Protein 1WZO (pdb70)

CATH classification: 2.30.30.370 (+1 more: 3.90.850.10)

InterPro domains:
  IPR011234 Fumarylacetoacetase-like, C-terminal [PF01557] (45-242)
  IPR012684 4-hydroxyphenylacetate degradation bifunctional isomerase/decarboxylase, C-terminal subunit [TIGR02303] (2-245)
  IPR036663 Fumarylacetoacetase-like, C-terminal domain superfamily [G3DSA:3.90.850.10] (41-246)
  IPR036663 Fumarylacetoacetase-like, C-terminal domain superfamily [SSF56529] (37-244)

B-factor: mean 28.93, std 10.47, range [9.38, 70.21]

Sequence (948 aa):
MKLARFLAKGRVHQGVYREGLLLDEAGEAHRPEDVTWLLPFTPGKILGVALNYAGLSRPEEPALFWKPNTSLLPHKGVVLYPKGARFVHYEVELAVVVGRPMKRVRAKDALDYVLGYTIANDLVARDYVRPPIRAKGRDTFLPLGPFLVVEEVEDPQDLWLRAYVNGELRQEGHTSRMLYSVAELLEFISEFMTLEPYDVLLTGTPKGISQVRPGDVMRLEIEGLGALENPIEEEPMKLARFLAKGRVHQGVYREGLLLDEAGEAHRPEDVTWLLPFTPGKILGVALNYASRPEEPALFWKPNTSLLPHKGVVLYPKGARFVHYEVELAVVVGRPMKRVRAKDALDYVLGYTIANDLVARDYVTNTFRPPIRAKGRDTFLPLGPFLVVEEVEDPQDLWLRAYVNGELRQEGHTSRMLYSVAELLEFISEFMTLEPYDVLLTGTPKGISQVRPGDVMRLEIEGLGALENPIEEEPMKLARFLAKGRVHQGVYREGLLLDEAGEAHRPEDVTWLLPFTPGKILGVALNYARPEEPALFWKPNTSLLPHKGVVLYPKGARFVHYEVELAVVVGRPMKRVRAKDALDYVLGYTIANDLVARDYVTNTFRPPIRAKGRDTFLPLGPFLVVEEVEDPQDLWLRAYVNGELRQEGHTSRMLYSVAELLEFISEFMTLEPYDVLLTGTPKGISQVRPGDVMRLEIEGLGALENPIEEEMKLARFLAKGRVHQGVYREGLLLDEAGEAHRPEDVTWLLPFTPGKILGVALNYASRPEEPALFWKPNTSLLPHKGVVLYPKGARFVHYEVELAVVVGRPMKRVRAKDALDYVLGYTIANDLVARDYVTNTFRPPIRAKGRDTFLPLGPFLVVEEVEDPQDLWLRAYVNGELRQEGHTSRMLYSVAELLEFISEFMTLEPYDVLLTGTPKGISQVRPGDVMRLEIEGLGALENPIEEEP

Organism: Thermus thermophilus (strain ATCC 27634 / DSM 579 / HB8) (NCBI:txid300852)

Radius of gyration: 27.95 Å; Cα contacts (8 Å, |Δi|>4): 2694; chains: 4; bounding box: 66×80×64 Å

Structure (mmCIF, N/CA/C/O backbone):
data_1WZO
#
_entry.id   1WZO
#
_cell.length_a   126.353
_cell.length_b   149.415
_cell.length_c   65.617
_cell.angle_alpha   90.00
_cell.angle_beta   90.00
_cell.angle_gamma   90.00
#
_symmetry.space_group_name_H-M   'P 21 21 2'
#
loop_
_entity.id
_entity.type
_entity.pdbx_description
1 polymer HpcE
2 non-polymer 'SODIUM ION'
3 non-polymer GLYCEROL
4 non-polymer 'SULFATE ION'
5 water water
#
loop_
_atom_site.group_PDB
_atom_site.id
_atom_site.type_symbol
_atom_site.label_atom_id
_atom_site.label_alt_id
_atom_site.label_comp_id
_atom_site.label_asym_id
_atom_site.label_entity_id
_atom_site.label_seq_id
_atom_site.pdbx_PDB_ins_code
_atom_site.Cartn_x
_atom_site.Cartn_y
_atom_site.Cartn_z
_atom_site.occupancy
_atom_site.B_iso_or_equiv
_atom_site.auth_seq_id
_atom_site.auth_comp_id
_atom_site.auth_asym_id
_atom_site.auth_atom_id
_atom_site.pdbx_PDB_model_num
ATOM 1 N N . MET A 1 1 ? 29.475 38.385 24.238 1.00 34.29 1 MET A N 1
ATOM 2 C CA . MET A 1 1 ? 28.176 39.105 24.124 1.00 33.75 1 MET A CA 1
ATOM 3 C C . MET A 1 1 ? 27.246 38.436 23.121 1.00 31.99 1 MET A C 1
ATOM 4 O O . MET A 1 1 ? 27.697 37.773 22.187 1.00 30.73 1 MET A O 1
ATOM 9 N N . LYS A 1 2 ? 25.947 38.618 23.331 1.00 28.92 2 LYS A N 1
ATOM 10 C CA . LYS A 1 2 ? 24.924 38.046 22.465 1.00 28.50 2 LYS A CA 1
ATOM 11 C C . LYS A 1 2 ? 24.437 39.073 21.457 1.00 25.91 2 LYS A C 1
ATOM 12 O O . LYS A 1 2 ? 23.561 39.888 21.751 1.00 26.30 2 LYS A O 1
ATOM 18 N N . LEU A 1 3 ? 25.018 39.031 20.264 1.00 24.32 3 LEU A N 1
ATOM 19 C CA . LEU A 1 3 ? 24.648 39.957 19.203 1.00 22.47 3 LEU A CA 1
ATOM 20 C C . LEU A 1 3 ? 23.323 39.529 18.579 1.00 23.07 3 LEU A C 1
ATOM 21 O O . LEU A 1 3 ? 23.030 38.336 18.465 1.00 20.48 3 LEU A O 1
ATOM 26 N N . ALA A 1 4 ? 22.529 40.510 18.174 1.00 22.20 4 ALA A N 1
ATOM 27 C CA . ALA A 1 4 ? 21.234 40.242 17.575 1.00 22.69 4 ALA A CA 1
ATOM 28 C C . ALA A 1 4 ? 20.880 41.339 16.595 1.00 23.24 4 ALA A C 1
ATOM 29 O O . ALA A 1 4 ? 21.425 42.440 16.663 1.00 24.06 4 ALA A O 1
ATOM 31 N N . ARG A 1 5 ? 19.981 41.018 15.669 1.00 22.76 5 ARG A N 1
ATOM 32 C CA . ARG A 1 5 ? 19.496 41.966 14.674 1.00 21.62 5 ARG A CA 1
ATOM 33 C C . ARG A 1 5 ? 17.976 41.941 14.770 1.00 23.28 5 ARG A C 1
ATOM 34 O O . ARG A 1 5 ? 17.374 40.883 14.924 1.00 23.48 5 ARG A O 1
ATOM 42 N N . PHE A 1 6 ? 17.356 43.109 14.703 1.00 24.89 6 PHE A N 1
ATOM 43 C CA . PHE A 1 6 ? 15.907 43.186 14.797 1.00 24.68 6 PHE A CA 1
ATOM 44 C C . PHE A 1 6 ? 15.395 44.400 14.049 1.00 26.26 6 PHE A C 1
ATOM 45 O O . PHE A 1 6 ? 16.135 45.358 13.808 1.00 27.38 6 PHE A O 1
ATOM 53 N N . LEU A 1 7 ? 14.126 44.340 13.663 1.00 26.25 7 LEU A N 1
ATOM 54 C CA . LEU A 1 7 ? 13.489 45.418 12.937 1.00 26.14 7 LEU A CA 1
ATOM 55 C C . LEU A 1 7 ? 12.560 46.167 13.890 1.00 28.71 7 LEU A C 1
ATOM 56 O O . LEU A 1 7 ? 11.751 45.558 14.591 1.00 27.11 7 LEU A O 1
ATOM 61 N N . ALA A 1 8 ? 12.692 47.489 13.920 1.00 29.40 8 ALA A N 1
ATOM 62 C CA . ALA A 1 8 ? 11.864 48.320 14.787 1.00 29.53 8 ALA A CA 1
ATOM 63 C C . ALA A 1 8 ? 11.511 49.635 14.099 1.00 30.60 8 ALA A C 1
ATOM 64 O O . ALA A 1 8 ? 12.387 50.350 13.606 1.00 29.86 8 ALA A O 1
ATOM 66 N N . LYS A 1 9 ? 10.218 49.938 14.060 1.00 30.53 9 LYS A N 1
ATOM 67 C CA . LYS A 1 9 ? 9.720 51.162 13.446 1.00 30.94 9 LYS A CA 1
ATOM 68 C C . LYS A 1 9 ? 10.320 51.429 12.071 1.00 28.98 9 LYS A C 1
ATOM 69 O O . LYS A 1 9 ? 10.552 52.578 11.699 1.00 28.76 9 LYS A O 1
ATOM 75 N N . GLY A 1 10 ? 10.575 50.361 11.321 1.00 27.60 10 GLY A N 1
ATOM 76 C CA . GLY A 1 10 ? 11.128 50.508 9.985 1.00 23.85 10 GLY A CA 1
ATOM 77 C C . GLY A 1 10 ? 12.644 50.483 9.895 1.00 24.00 10 GLY A C 1
ATOM 78 O O . GLY A 1 10 ? 13.202 50.542 8.799 1.00 21.05 10 GLY A O 1
ATOM 79 N N . ARG A 1 11 ? 13.320 50.390 11.036 1.00 24.74 11 ARG A N 1
ATOM 80 C CA . ARG A 1 11 ? 14.780 50.376 11.037 1.00 26.05 11 ARG A CA 1
ATOM 81 C C . ARG A 1 11 ? 15.366 49.029 11.418 1.00 25.21 11 ARG A C 1
ATOM 82 O O . ARG A 1 11 ? 14.891 48.376 12.347 1.00 26.16 11 ARG A O 1
ATOM 90 N N . VAL A 1 12 ? 16.407 48.620 10.700 1.00 25.99 12 VAL A N 1
ATOM 91 C CA . VAL A 1 12 ? 17.094 47.369 11.003 1.00 26.10 12 VAL A CA 1
ATOM 92 C C . VAL A 1 12 ? 18.200 47.729 11.993 1.00 25.85 12 VAL A C 1
ATOM 93 O O . VAL A 1 12 ? 19.051 48.562 11.698 1.00 27.00 12 VAL A O 1
ATOM 97 N N . HIS A 1 13 ? 18.176 47.115 13.170 1.00 27.26 13 HIS A N 1
ATOM 98 C CA . HIS A 1 13 ? 19.188 47.384 14.182 1.00 27.37 13 HIS A CA 1
ATOM 99 C C . HIS A 1 13 ? 20.150 46.219 14.404 1.00 28.27 13 HIS A C 1
ATOM 100 O O . HIS A 1 13 ? 19.747 45.053 14.430 1.00 25.59 13 HIS A O 1
ATOM 107 N N . GLN A 1 14 ? 21.427 46.553 14.550 1.00 27.79 14 GLN A N 1
ATOM 108 C CA . GLN A 1 14 ? 22.462 45.570 14.823 1.00 30.48 14 GLN A CA 1
ATOM 109 C C . GLN A 1 14 ? 22.806 45.867 16.279 1.00 31.26 14 GLN A C 1
ATOM 110 O O . GLN A 1 14 ? 23.567 46.794 16.557 1.00 32.59 14 GLN A O 1
ATOM 116 N N . GLY A 1 15 ? 22.237 45.104 17.208 1.00 31.22 15 GLY A N 1
ATOM 117 C CA . GLY A 1 15 ? 22.503 45.358 18.614 1.00 30.96 15 GLY A CA 1
ATOM 118 C C . GLY A 1 15 ? 22.952 44.176 19.451 1.00 31.31 15 GLY A C 1
ATOM 119 O O . GLY A 1 15 ? 23.484 43.188 18.938 1.00 29.49 15 GLY A O 1
ATOM 120 N N . VAL A 1 16 ? 22.733 44.289 20.758 1.00 31.24 16 VAL A N 1
ATOM 121 C CA . VAL A 1 16 ? 23.118 43.250 21.704 1.00 31.80 16 VAL A CA 1
ATOM 122 C C . VAL A 1 16 ? 21.974 42.970 22.673 1.00 32.70 16 VAL A C 1
ATOM 123 O O . VAL A 1 16 ? 21.102 43.813 22.876 1.00 32.63 16 VAL A O 1
ATOM 127 N N . TYR A 1 17 ? 21.994 41.786 23.276 1.00 33.41 17 TYR A N 1
ATOM 128 C CA . TYR A 1 17 ? 20.960 41.373 24.213 1.00 35.04 17 TYR A CA 1
ATOM 129 C C . TYR A 1 17 ? 21.504 41.313 25.638 1.00 37.83 17 TYR A C 1
ATOM 130 O O . TYR A 1 17 ? 22.370 40.491 25.945 1.00 37.03 17 TYR A O 1
ATOM 139 N N . ARG A 1 18 ? 20.988 42.185 26.502 1.00 40.99 18 ARG A N 1
ATOM 140 C CA . ARG A 1 18 ? 21.405 42.236 27.902 1.00 44.82 18 ARG A CA 1
ATOM 141 C C . ARG A 1 18 ? 20.181 42.330 28.814 1.00 45.79 18 ARG A C 1
ATOM 142 O O . ARG A 1 18 ? 19.284 43.145 28.583 1.00 44.68 18 ARG A O 1
ATOM 150 N N . GLU A 1 19 ? 20.149 41.493 29.847 1.00 47.14 19 GLU A N 1
ATOM 151 C CA . GLU A 1 19 ? 19.044 41.487 30.801 1.00 48.54 19 GLU A CA 1
ATOM 152 C C . GLU A 1 19 ? 17.671 41.556 30.135 1.00 47.75 19 GLU A C 1
ATOM 153 O O . GLU A 1 19 ? 16.894 42.476 30.391 1.00 48.98 19 GLU A O 1
ATOM 159 N N . GLY A 1 20 ? 17.380 40.584 29.276 1.00 46.97 20 GLY A N 1
ATOM 160 C CA . GLY A 1 20 ? 16.093 40.543 28.600 1.00 43.67 20 GLY A CA 1
ATOM 161 C C . GLY A 1 20 ? 15.768 41.738 27.722 1.00 42.91 20 GLY A C 1
ATOM 162 O O . GLY A 1 20 ? 14.653 41.848 27.205 1.00 42.32 20 GLY A O 1
ATOM 163 N N . LEU A 1 21 ? 16.730 42.635 27.544 1.00 42.04 21 LEU A N 1
ATOM 164 C CA . LEU A 1 21 ? 16.513 43.814 26.716 1.00 40.84 21 LEU A CA 1
ATOM 165 C C . LEU A 1 21 ? 17.426 43.864 25.496 1.00 39.40 21 LEU A C 1
ATOM 166 O O . LEU A 1 21 ? 18.578 43.428 25.546 1.00 39.60 21 LEU A O 1
ATOM 171 N N . LEU A 1 22 ? 16.893 44.394 24.400 1.00 37.36 22 LEU A N 1
ATOM 172 C CA . LEU A 1 22 ? 17.647 44.539 23.160 1.00 36.67 22 LEU A CA 1
ATOM 173 C C . LEU A 1 22 ? 18.136 45.975 23.052 1.00 36.14 22 LEU A C 1
ATOM 174 O O . LEU A 1 22 ? 17.335 46.904 22.989 1.00 37.17 22 LEU A O 1
ATOM 179 N N . LEU A 1 23 ? 19.451 46.151 23.036 1.00 35.81 23 LEU A N 1
ATOM 180 C CA . LEU A 1 23 ? 20.043 47.480 22.925 1.00 36.06 23 LEU A CA 1
ATOM 181 C C . LEU A 1 23 ? 20.516 47.712 21.497 1.00 34.88 23 LEU A C 1
ATOM 182 O O . LEU A 1 23 ? 21.282 46.910 20.961 1.00 35.56 23 LEU A O 1
ATOM 187 N N . ASP A 1 24 ? 20.066 48.798 20.875 1.00 33.08 24 ASP A N 1
ATOM 188 C CA . ASP A 1 24 ? 20.500 49.089 19.514 1.00 31.08 24 ASP A CA 1
ATOM 189 C C . ASP A 1 24 ? 21.917 49.660 19.524 1.00 30.97 24 ASP A C 1
ATOM 190 O O . ASP A 1 24 ? 22.590 49.650 20.557 1.00 29.43 24 ASP A O 1
ATOM 195 N N . GLU A 1 25 ? 22.362 50.155 18.374 1.00 29.43 25 GLU A N 1
ATOM 196 C CA . GLU A 1 25 ? 23.702 50.711 18.237 1.00 30.94 25 GLU A CA 1
ATOM 197 C C . GLU A 1 25 ? 23.983 51.876 19.180 1.00 32.58 25 GLU A C 1
ATOM 198 O O . GLU A 1 25 ? 25.092 52.002 19.706 1.00 33.49 25 GLU A O 1
ATOM 204 N N . ALA A 1 26 ? 22.981 52.726 19.390 1.00 33.74 26 ALA A N 1
ATOM 205 C CA . ALA A 1 26 ? 23.134 53.884 20.266 1.00 34.57 26 ALA A CA 1
ATOM 206 C C . ALA A 1 26 ? 22.984 53.508 21.734 1.00 36.21 26 ALA A C 1
ATOM 207 O O . ALA A 1 26 ? 23.120 54.358 22.617 1.00 36.81 26 ALA A O 1
ATOM 209 N N . GLY A 1 27 ? 22.703 52.236 21.992 1.00 36.15 27 GLY A N 1
ATOM 210 C CA . GLY A 1 27 ? 22.543 51.783 23.362 1.00 37.13 27 GLY A CA 1
ATOM 211 C C . GLY A 1 27 ? 21.132 51.935 23.904 1.00 37.51 27 GLY A C 1
ATOM 212 O O . GLY A 1 27 ? 20.890 51.680 25.083 1.00 38.40 27 GLY A O 1
ATOM 213 N N . GLU A 1 28 ? 20.200 52.356 23.054 1.00 37.38 28 GLU A N 1
ATOM 214 C CA . GLU A 1 28 ? 18.811 52.521 23.477 1.00 38.40 28 GLU A CA 1
ATOM 215 C C . GLU A 1 28 ? 18.156 51.153 23.640 1.00 37.66 28 GLU A C 1
ATOM 216 O O . GLU A 1 28 ? 18.391 50.247 22.839 1.00 37.10 28 GLU A O 1
ATOM 222 N N . ALA A 1 29 ? 17.332 51.011 24.673 1.00 36.47 29 ALA A N 1
ATOM 223 C CA . ALA A 1 29 ? 16.661 49.747 24.951 1.00 35.02 29 ALA A CA 1
ATOM 224 C C . ALA A 1 29 ? 15.417 49.520 24.107 1.00 34.74 29 ALA A C 1
ATOM 225 O O . ALA A 1 29 ? 14.723 50.460 23.716 1.00 33.60 29 ALA A O 1
ATOM 227 N N . HIS A 1 30 ? 15.151 48.248 23.829 1.00 34.49 30 HIS A N 1
ATOM 228 C CA . HIS A 1 30 ? 14.001 47.830 23.038 1.00 33.94 30 HIS A CA 1
ATOM 229 C C . HIS A 1 30 ? 13.427 46.592 23.705 1.00 34.66 30 HIS A C 1
ATOM 230 O O . HIS A 1 30 ? 14.177 45.731 24.169 1.00 35.27 30 HIS A O 1
ATOM 237 N N . ARG A 1 31 ? 12.103 46.503 23.771 1.00 36.04 31 ARG A N 1
ATOM 238 C CA . ARG A 1 31 ? 11.477 45.327 24.360 1.00 37.19 31 ARG A CA 1
ATOM 239 C C . ARG A 1 31 ? 11.301 44.337 23.224 1.00 36.66 31 ARG A C 1
ATOM 240 O O . ARG A 1 31 ? 10.816 44.698 22.154 1.00 36.60 31 ARG A O 1
ATOM 248 N N . PRO A 1 32 ? 11.710 43.078 23.431 1.00 37.04 32 PRO A N 1
ATOM 249 C CA . PRO A 1 32 ? 11.568 42.070 22.377 1.00 38.59 32 PRO A CA 1
ATOM 250 C C . PRO A 1 32 ? 10.169 42.060 21.760 1.00 39.64 32 PRO A C 1
ATOM 251 O O . PRO A 1 32 ? 10.013 41.926 20.546 1.00 39.20 32 PRO A O 1
ATOM 255 N N . GLU A 1 33 ? 9.157 42.222 22.606 1.00 40.74 33 GLU A N 1
ATOM 256 C CA . GLU A 1 33 ? 7.764 42.221 22.169 1.00 41.28 33 GLU A CA 1
ATOM 257 C C . GLU A 1 33 ? 7.426 43.370 21.225 1.00 40.17 33 GLU A C 1
ATOM 258 O O . GLU A 1 33 ? 6.436 43.311 20.493 1.00 38.67 33 GLU A O 1
ATOM 264 N N . ASP A 1 34 ? 8.250 44.412 21.241 1.00 38.79 34 ASP A N 1
ATOM 265 C CA . ASP A 1 34 ? 8.025 45.584 20.400 1.00 37.97 34 ASP A CA 1
ATOM 266 C C . ASP A 1 34 ? 8.709 45.510 19.036 1.00 36.82 34 ASP A C 1
ATOM 267 O O . ASP A 1 34 ? 8.421 46.316 18.150 1.00 37.63 34 ASP A O 1
ATOM 272 N N . VAL A 1 35 ? 9.605 44.544 18.861 1.00 34.67 35 VAL A N 1
ATOM 273 C CA . VAL A 1 35 ? 10.337 44.423 17.602 1.00 31.81 35 VAL A CA 1
ATOM 274 C C . VAL A 1 35 ? 10.102 43.115 16.851 1.00 30.27 35 VAL A C 1
ATOM 275 O O . VAL A 1 35 ? 9.439 42.200 17.344 1.00 28.51 35 VAL A O 1
ATOM 279 N N . THR A 1 36 ? 10.658 43.046 15.645 1.00 28.70 36 THR A N 1
ATOM 280 C CA . THR A 1 36 ? 10.564 41.853 14.815 1.00 26.41 36 THR A CA 1
ATOM 281 C C . THR A 1 36 ? 11.974 41.284 14.713 1.00 24.70 36 THR A C 1
ATOM 282 O O . THR A 1 36 ? 12.868 41.918 14.147 1.00 22.77 36 THR A O 1
ATOM 286 N N . TRP A 1 37 ? 12.176 40.102 15.284 1.00 22.77 37 TRP A N 1
ATOM 287 C CA . TRP A 1 37 ? 13.482 39.456 15.254 1.00 21.45 37 TRP A CA 1
ATOM 288 C C . TRP A 1 37 ? 13.893 39.093 13.831 1.00 21.43 37 TRP A C 1
ATOM 289 O O . TRP A 1 37 ? 13.057 38.727 12.998 1.00 21.99 37 TRP A O 1
ATOM 300 N N . LEU A 1 38 ? 15.188 39.196 13.563 1.00 20.48 38 LEU A N 1
ATOM 301 C CA . LEU A 1 38 ? 15.742 38.855 12.257 1.00 19.71 38 LEU A CA 1
ATOM 302 C C . LEU A 1 38 ? 16.894 37.906 12.526 1.00 17.49 38 LEU A C 1
ATOM 303 O O . LEU A 1 38 ? 17.181 37.588 13.680 1.00 16.48 38 LEU A O 1
ATOM 308 N N . LEU A 1 39 ? 17.551 37.447 11.465 1.00 16.99 39 LEU A N 1
ATOM 309 C CA . LEU A 1 39 ? 18.701 36.567 11.626 1.00 18.09 39 LEU A CA 1
ATOM 310 C C . LEU A 1 39 ? 19.764 37.434 12.295 1.00 18.12 39 LEU A C 1
ATOM 311 O O . LEU A 1 39 ? 19.870 38.621 11.987 1.00 18.45 39 LEU A O 1
ATOM 316 N N . PRO A 1 40 ? 20.560 36.859 13.212 1.00 19.08 40 PRO A N 1
ATOM 317 C CA . PRO A 1 40 ? 21.604 37.624 13.907 1.00 19.34 40 PRO A CA 1
ATOM 318 C C . PRO A 1 40 ? 22.740 38.111 13.011 1.00 20.58 40 PRO A C 1
ATOM 319 O O . PRO A 1 40 ? 23.551 38.936 13.425 1.00 20.10 40 PRO A O 1
ATOM 323 N N . PHE A 1 41 ? 22.792 37.589 11.788 1.00 21.05 41 PHE A N 1
ATOM 324 C CA . PHE A 1 41 ? 23.801 37.979 10.802 1.00 20.04 41 PHE A CA 1
ATOM 325 C C . PHE A 1 41 ? 23.361 37.409 9.460 1.00 19.52 41 PHE A C 1
ATOM 326 O O . PHE A 1 41 ? 22.378 36.673 9.392 1.00 20.15 41 PHE A O 1
ATOM 334 N N . THR A 1 42 ? 24.065 37.762 8.391 1.00 18.91 42 THR A N 1
ATOM 335 C CA . THR A 1 42 ? 23.725 37.242 7.072 1.00 19.80 42 THR A CA 1
ATOM 336 C C . THR A 1 42 ? 24.677 36.093 6.755 1.00 17.64 42 THR A C 1
ATOM 337 O O . THR A 1 42 ? 25.861 36.305 6.496 1.00 17.61 42 THR A O 1
ATOM 341 N N . PRO A 1 43 ? 24.169 34.852 6.775 1.00 16.46 43 PRO A N 1
ATOM 342 C CA . PRO A 1 43 ? 25.018 33.692 6.493 1.00 16.98 43 PRO A CA 1
ATOM 343 C C . PRO A 1 43 ? 25.547 33.626 5.070 1.00 15.89 43 PRO A C 1
ATOM 344 O O . PRO A 1 43 ? 24.906 34.107 4.137 1.00 15.65 43 PRO A O 1
ATOM 348 N N . GLY A 1 44 ? 26.730 33.038 4.926 1.00 16.94 44 GLY A N 1
ATOM 349 C CA . GLY A 1 44 ? 27.318 32.838 3.615 1.00 14.78 44 GLY A CA 1
ATOM 350 C C . GLY A 1 44 ? 26.795 31.455 3.270 1.00 16.70 44 GLY A C 1
ATOM 351 O O . GLY A 1 44 ? 25.581 31.251 3.269 1.00 21.79 44 GLY A O 1
ATOM 352 N N . LYS A 1 45 ? 27.668 30.489 3.011 1.00 12.29 45 LYS A N 1
ATOM 353 C CA . LYS A 1 45 ? 27.170 29.154 2.712 1.00 13.34 45 LYS A CA 1
ATOM 354 C C . LYS A 1 45 ? 27.021 28.372 4.014 1.00 14.32 45 LYS A C 1
ATOM 355 O O . LYS A 1 45 ? 27.744 28.600 4.988 1.00 11.34 45 LYS A O 1
ATOM 361 N N . ILE A 1 46 ? 26.057 27.464 4.023 1.00 13.26 46 ILE A N 1
ATOM 362 C CA . ILE A 1 46 ? 25.767 26.671 5.200 1.00 13.85 46 ILE A CA 1
ATOM 363 C C . ILE A 1 46 ? 25.922 25.186 4.922 1.00 13.59 46 ILE A C 1
ATOM 364 O O . ILE A 1 46 ? 25.260 24.650 4.034 1.00 13.95 46 ILE A O 1
ATOM 369 N N . LEU A 1 47 ? 26.801 24.528 5.672 1.00 10.99 47 LEU A N 1
ATOM 370 C CA . LEU A 1 47 ? 26.990 23.090 5.518 1.00 13.12 47 LEU A CA 1
ATOM 371 C C . LEU A 1 47 ? 26.573 22.393 6.798 1.00 15.79 47 LEU A C 1
ATOM 372 O O . LEU A 1 47 ? 26.788 22.907 7.898 1.00 14.62 47 LEU A O 1
ATOM 377 N N . GLY A 1 48 ? 25.985 21.214 6.655 1.00 16.02 48 GLY A N 1
ATOM 378 C CA . GLY A 1 48 ? 25.591 20.463 7.829 1.00 16.06 48 GLY A CA 1
ATOM 379 C C . GLY A 1 48 ? 26.274 19.116 7.772 1.00 18.32 48 GLY A C 1
ATOM 380 O O . GLY A 1 48 ? 26.876 18.753 6.752 1.00 15.15 48 GLY A O 1
ATOM 381 N N . VAL A 1 49 ? 26.208 18.373 8.870 1.00 18.03 49 VAL A N 1
ATOM 382 C CA . VAL A 1 49 ? 26.799 17.048 8.901 1.00 17.62 49 VAL A CA 1
ATOM 383 C C . VAL A 1 49 ? 25.761 16.073 9.446 1.00 18.10 49 VAL A C 1
ATOM 384 O O . VAL A 1 49 ? 25.149 16.305 10.491 1.00 18.31 49 VAL A O 1
ATOM 388 N N . ALA A 1 50 ? 25.530 14.996 8.711 1.00 15.31 50 ALA A N 1
ATOM 389 C CA . ALA A 1 50 ? 24.571 13.987 9.138 1.00 16.00 50 ALA A CA 1
ATOM 390 C C . ALA A 1 50 ? 25.279 12.906 9.956 1.00 16.08 50 ALA A C 1
ATOM 391 O O . ALA A 1 50 ? 26.506 12.795 9.932 1.00 16.79 50 ALA A O 1
ATOM 393 N N . LEU A 1 51 ? 24.499 12.118 10.688 1.00 18.72 51 LEU A N 1
ATOM 394 C CA . LEU A 1 51 ? 25.040 11.021 11.490 1.00 19.96 51 LEU A CA 1
ATOM 395 C C . LEU A 1 51 ? 26.224 11.439 12.370 1.00 19.34 51 LEU A C 1
ATOM 396 O O . LEU A 1 51 ? 27.230 10.725 12.437 1.00 20.77 51 LEU A O 1
ATOM 401 N N . ASN A 1 52 ? 26.114 12.574 13.052 1.00 18.05 52 ASN A N 1
ATOM 402 C CA . ASN A 1 52 ? 27.220 13.017 13.891 1.00 19.86 52 ASN A CA 1
ATOM 403 C C . ASN A 1 52 ? 27.028 12.744 15.375 1.00 19.43 52 ASN A C 1
ATOM 404 O O . ASN A 1 52 ? 27.828 13.180 16.196 1.00 21.81 52 ASN A O 1
ATOM 409 N N . TYR A 1 53 ? 25.955 12.039 15.709 1.00 21.89 53 TYR A N 1
ATOM 410 C CA . TYR A 1 53 ? 25.670 11.648 17.087 1.00 23.81 53 TYR A CA 1
ATOM 411 C C . TYR A 1 53 ? 25.211 10.194 17.046 1.00 26.76 53 TYR A C 1
ATOM 412 O O . TYR A 1 53 ? 24.455 9.806 16.155 1.00 27.39 53 TYR A O 1
ATOM 421 N N . ALA A 1 54 ? 25.673 9.393 18.001 1.00 29.19 54 ALA A N 1
ATOM 422 C CA . ALA A 1 54 ? 25.286 7.986 18.065 1.00 32.88 54 ALA A CA 1
ATOM 423 C C . ALA A 1 54 ? 24.610 7.690 19.398 1.00 34.75 54 ALA A C 1
ATOM 424 O O . ALA A 1 54 ? 23.864 8.521 19.919 1.00 36.89 54 ALA A O 1
ATOM 426 N N . GLY A 1 61 ? 30.284 -2.153 19.224 1.00 39.68 61 GLY A N 1
ATOM 427 C CA . GLY A 1 61 ? 31.431 -1.284 19.017 1.00 37.99 61 GLY A CA 1
ATOM 428 C C . GLY A 1 61 ? 31.460 -0.726 17.608 1.00 37.82 61 GLY A C 1
ATOM 429 O O . GLY A 1 61 ? 32.299 -1.118 16.789 1.00 38.33 61 GLY A O 1
ATOM 430 N N . LEU A 1 62 ? 30.544 0.197 17.328 1.00 35.83 62 LEU A N 1
ATOM 431 C CA . LEU A 1 62 ? 30.441 0.801 16.007 1.00 34.08 62 LEU A CA 1
ATOM 432 C C . LEU A 1 62 ? 31.352 2.012 15.832 1.00 33.09 62 LEU A C 1
ATOM 433 O O . LEU A 1 62 ? 31.477 2.848 16.725 1.00 31.84 62 LEU A O 1
ATOM 438 N N . SER A 1 63 ? 31.982 2.092 14.664 1.00 32.05 63 SER A N 1
ATOM 439 C CA . SER A 1 63 ? 32.893 3.182 14.345 1.00 29.43 63 SER A CA 1
ATOM 440 C C . SER A 1 63 ? 32.113 4.379 13.826 1.00 27.91 63 SER A C 1
ATOM 441 O O . SER A 1 63 ? 30.973 4.245 13.378 1.00 26.56 63 SER A O 1
ATOM 444 N N . ARG A 1 64 ? 32.725 5.556 13.892 1.00 26.16 64 ARG A N 1
ATOM 445 C CA . ARG A 1 64 ? 32.078 6.745 13.365 1.00 24.72 64 ARG A CA 1
ATOM 446 C C . ARG A 1 64 ? 32.294 6.667 11.853 1.00 24.16 64 ARG A C 1
ATOM 447 O O . ARG A 1 64 ? 33.157 5.924 11.383 1.00 24.81 64 ARG A O 1
ATOM 455 N N . PRO A 1 65 ? 31.508 7.418 11.066 1.00 24.52 65 PRO A N 1
ATOM 456 C CA . PRO A 1 65 ? 31.685 7.369 9.611 1.00 23.53 65 PRO A CA 1
ATOM 457 C C . PRO A 1 65 ? 33.136 7.649 9.219 1.00 23.43 65 PRO A C 1
ATOM 458 O O . PRO A 1 65 ? 33.819 8.425 9.882 1.00 22.58 65 PRO A O 1
ATOM 462 N N . GLU A 1 66 ? 33.604 7.013 8.147 1.00 23.59 66 GLU A N 1
ATOM 463 C CA . GLU A 1 66 ? 34.976 7.202 7.679 1.00 23.15 66 GLU A CA 1
ATOM 464 C C . GLU A 1 66 ? 35.287 8.678 7.461 1.00 22.96 66 GLU A C 1
ATOM 465 O O . GLU A 1 66 ? 36.430 9.107 7.599 1.00 20.81 66 GLU A O 1
ATOM 471 N N . GLU A 1 67 ? 34.266 9.448 7.102 1.00 22.66 67 GLU A N 1
ATOM 472 C CA . GLU A 1 67 ? 34.428 10.884 6.913 1.00 20.70 67 GLU A CA 1
ATOM 473 C C . GLU A 1 67 ? 33.068 11.545 7.110 1.00 19.27 67 GLU A C 1
ATOM 474 O O . GLU A 1 67 ? 32.029 10.907 6.939 1.00 20.22 67 GLU A O 1
ATOM 480 N N . PRO A 1 68 ? 33.055 12.824 7.510 1.00 17.83 68 PRO A N 1
ATOM 481 C CA . PRO A 1 68 ? 31.800 13.551 7.734 1.00 16.84 68 PRO A CA 1
ATOM 482 C C . PRO A 1 68 ? 30.850 13.499 6.539 1.00 17.45 68 PRO A C 1
ATOM 483 O O . PRO A 1 68 ? 31.273 13.729 5.401 1.00 18.25 68 PRO A O 1
ATOM 487 N N . ALA A 1 69 ? 29.580 13.189 6.803 1.00 17.00 69 ALA A N 1
ATOM 488 C CA . ALA A 1 69 ? 28.559 13.134 5.755 1.00 18.18 69 ALA A CA 1
ATOM 489 C C . ALA A 1 69 ? 27.976 14.541 5.607 1.00 16.99 69 ALA A C 1
ATOM 490 O O . ALA A 1 69 ? 26.926 14.861 6.165 1.00 17.97 69 ALA A O 1
ATOM 492 N N . LEU A 1 70 ? 28.671 15.368 4.836 1.00 16.59 70 LEU A N 1
ATOM 493 C CA . LEU A 1 70 ? 28.281 16.753 4.615 1.00 15.85 70 LEU A CA 1
ATOM 494 C C . LEU A 1 70 ? 27.090 16.948 3.683 1.00 15.54 70 LEU A C 1
ATOM 495 O O . LEU A 1 70 ? 26.904 16.191 2.733 1.00 14.99 70 LEU A O 1
ATOM 500 N N . PHE A 1 71 ? 26.286 17.970 3.967 1.00 14.11 71 PHE A N 1
ATOM 501 C CA . PHE A 1 71 ? 25.146 18.318 3.126 1.00 14.03 71 PHE A CA 1
ATOM 502 C C . PHE A 1 71 ? 24.950 19.828 3.191 1.00 15.47 71 PHE A C 1
ATOM 503 O O . PHE A 1 71 ? 25.485 20.502 4.072 1.00 15.18 71 PHE A O 1
ATOM 511 N N . TRP A 1 72 ? 24.178 20.350 2.251 1.00 14.54 72 TRP A N 1
ATOM 512 C CA . TRP A 1 72 ? 23.954 21.782 2.136 1.00 13.87 72 TRP A CA 1
ATOM 513 C C . TRP A 1 72 ? 22.564 22.235 2.527 1.00 13.43 72 TRP A C 1
ATOM 514 O O . TRP A 1 72 ? 21.595 21.508 2.331 1.00 11.45 72 TRP A O 1
ATOM 525 N N . LYS A 1 73 ? 22.483 23.438 3.103 1.00 14.35 73 LYS A N 1
ATOM 526 C CA . LYS A 1 73 ? 21.208 24.063 3.457 1.00 14.35 73 LYS A CA 1
ATOM 527 C C . LYS A 1 73 ? 21.231 25.392 2.706 1.00 14.84 73 LYS A C 1
ATOM 528 O O . LYS A 1 73 ? 22.121 26.219 2.917 1.00 14.33 73 LYS A O 1
ATOM 534 N N . PRO A 1 74 ? 20.275 25.604 1.792 1.00 14.92 74 PRO A N 1
ATOM 535 C CA . PRO A 1 74 ? 20.250 26.861 1.038 1.00 16.12 74 PRO A CA 1
ATOM 536 C C . PRO A 1 74 ? 19.896 28.050 1.907 1.00 14.03 74 PRO A C 1
ATOM 537 O O . PRO A 1 74 ? 19.203 27.909 2.907 1.00 14.95 74 PRO A O 1
ATOM 541 N N . ASN A 1 75 ? 20.380 29.225 1.531 1.00 15.42 75 ASN A N 1
ATOM 542 C CA . ASN A 1 75 ? 20.072 30.411 2.302 1.00 16.14 75 ASN A CA 1
ATOM 543 C C . ASN A 1 75 ? 18.570 30.687 2.301 1.00 15.95 75 ASN A C 1
ATOM 544 O O . ASN A 1 75 ? 18.067 31.351 3.205 1.00 13.73 75 ASN A O 1
ATOM 549 N N . THR A 1 76 ? 17.848 30.162 1.308 1.00 14.12 76 THR A N 1
ATOM 550 C CA . THR A 1 76 ? 16.399 30.363 1.260 1.00 15.34 76 THR A CA 1
ATOM 551 C C . THR A 1 76 ? 15.635 29.560 2.319 1.00 14.51 76 THR A C 1
ATOM 552 O O . THR A 1 76 ? 14.429 29.740 2.486 1.00 13.96 76 THR A O 1
ATOM 556 N N . SER A 1 77 ? 16.329 28.673 3.031 1.00 15.04 77 SER A N 1
ATOM 557 C CA . SER A 1 77 ? 15.691 27.901 4.098 1.00 12.89 77 SER A CA 1
ATOM 558 C C . SER A 1 77 ? 15.759 28.696 5.411 1.00 12.27 77 SER A C 1
ATOM 559 O O . SER A 1 77 ? 14.999 28.442 6.337 1.00 11.86 77 SER A O 1
ATOM 563 N N . LEU A 1 78 ? 16.666 29.665 5.476 1.00 13.18 78 LEU A N 1
ATOM 564 C CA . LEU A 1 78 ? 16.834 30.472 6.684 1.00 13.71 78 LEU A CA 1
ATOM 565 C C . LEU A 1 78 ? 15.561 31.167 7.150 1.00 14.66 78 LEU A C 1
ATOM 566 O O . LEU A 1 78 ? 14.792 31.708 6.354 1.00 13.19 78 LEU A O 1
ATOM 571 N N . LEU A 1 79 ? 15.361 31.164 8.462 1.00 13.67 79 LEU A N 1
ATOM 572 C CA . LEU A 1 79 ? 14.197 31.783 9.067 1.00 14.12 79 LEU A CA 1
ATOM 573 C C . LEU A 1 79 ? 14.639 32.339 10.418 1.00 14.47 79 LEU A C 1
ATOM 574 O O . LEU A 1 79 ? 15.410 31.706 11.131 1.00 13.24 79 LEU A O 1
ATOM 579 N N . PRO A 1 80 ? 14.165 33.534 10.783 1.00 15.36 80 PRO A N 1
ATOM 580 C CA . PRO A 1 80 ? 14.569 34.095 12.074 1.00 16.76 80 PRO A CA 1
ATOM 581 C C . PRO A 1 80 ? 13.736 33.566 13.239 1.00 17.94 80 PRO A C 1
ATOM 582 O O . PRO A 1 80 ? 12.708 32.913 13.050 1.00 16.61 80 PRO A O 1
ATOM 586 N N . HIS A 1 81 ? 14.210 33.853 14.446 1.00 17.82 81 HIS A N 1
ATOM 587 C CA . HIS A 1 81 ? 13.521 33.493 15.675 1.00 17.89 81 HIS A CA 1
ATOM 588 C C . HIS A 1 81 ? 12.101 34.062 15.533 1.00 17.49 81 HIS A C 1
ATOM 589 O O . HIS A 1 81 ? 11.922 35.166 15.029 1.00 16.66 81 HIS A O 1
ATOM 596 N N . LYS A 1 82 ? 11.101 33.295 15.953 1.00 18.70 82 LYS A N 1
ATOM 597 C CA . LYS A 1 82 ? 9.698 33.711 15.884 1.00 19.43 82 LYS A CA 1
ATOM 598 C C . LYS A 1 82 ? 9.078 33.597 14.489 1.00 19.94 82 LYS A C 1
ATOM 599 O O . LYS A 1 82 ? 7.865 33.744 14.336 1.00 19.69 82 LYS A O 1
ATOM 605 N N . GLY A 1 83 ? 9.904 33.351 13.474 1.00 19.34 83 GLY A N 1
ATOM 606 C CA . GLY A 1 83 ? 9.385 33.206 12.120 1.00 16.04 83 GLY A CA 1
ATOM 607 C C . GLY A 1 83 ? 8.550 31.940 12.023 1.00 16.74 83 GLY A C 1
ATOM 608 O O . GLY A 1 83 ? 8.724 31.023 12.825 1.00 17.29 83 GLY A O 1
ATOM 609 N N . VAL A 1 84 ? 7.654 31.876 11.038 1.00 16.78 84 VAL A N 1
ATOM 610 C CA . VAL A 1 84 ? 6.775 30.718 10.872 1.00 16.26 84 VAL A CA 1
ATOM 611 C C . VAL A 1 84 ? 7.313 29.637 9.937 1.00 16.63 84 VAL A C 1
ATOM 612 O O . VAL A 1 84 ? 7.579 29.896 8.758 1.00 16.43 84 VAL A O 1
ATOM 616 N N . VAL A 1 85 ? 7.483 28.428 10.470 1.00 15.98 85 VAL A N 1
ATOM 617 C CA . VAL A 1 85 ? 7.954 27.305 9.667 1.00 16.16 85 VAL A CA 1
ATOM 618 C C . VAL A 1 85 ? 6.754 26.733 8.915 1.00 18.17 85 VAL A C 1
ATOM 619 O O . VAL A 1 85 ? 5.671 26.553 9.489 1.00 16.45 85 VAL A O 1
ATOM 623 N N . LEU A 1 86 ? 6.947 26.453 7.630 1.00 17.76 86 LEU A N 1
ATOM 624 C CA . LEU A 1 86 ? 5.869 25.932 6.799 1.00 18.48 86 LEU A CA 1
ATOM 625 C C . LEU A 1 86 ? 5.923 24.422 6.645 1.00 18.32 86 LEU A C 1
ATOM 626 O O . LEU A 1 86 ? 6.897 23.870 6.140 1.00 17.12 86 LEU A O 1
ATOM 631 N N . TYR A 1 87 ? 4.856 23.768 7.086 1.00 19.30 87 TYR A N 1
ATOM 632 C CA . TYR A 1 87 ? 4.738 22.316 7.033 1.00 19.55 87 TYR A CA 1
ATOM 633 C C . TYR A 1 87 ? 4.315 21.856 5.634 1.00 19.45 87 TYR A C 1
ATOM 634 O O . TYR A 1 87 ? 3.286 22.293 5.113 1.00 19.92 87 TYR A O 1
ATOM 643 N N . PRO A 1 88 ? 5.108 20.966 5.012 1.00 20.93 88 PRO A N 1
ATOM 644 C CA . PRO A 1 88 ? 4.836 20.434 3.672 1.00 21.70 88 PRO A CA 1
ATOM 645 C C . PRO A 1 88 ? 3.489 19.716 3.600 1.00 21.94 88 PRO A C 1
ATOM 646 O O . PRO A 1 88 ? 3.191 18.847 4.419 1.00 21.05 88 PRO A O 1
ATOM 650 N N . LYS A 1 89 ? 2.684 20.072 2.608 1.00 23.00 89 LYS A N 1
ATOM 651 C CA . LYS A 1 89 ? 1.376 19.457 2.439 1.00 23.77 89 LYS A CA 1
ATOM 652 C C . LYS A 1 89 ? 1.445 17.936 2.321 1.00 23.29 89 LYS A C 1
ATOM 653 O O . LYS A 1 89 ? 2.196 17.390 1.504 1.00 22.23 89 LYS A O 1
ATOM 659 N N . GLY A 1 90 ? 0.661 17.262 3.155 1.00 22.09 90 GLY A N 1
ATOM 660 C CA . GLY A 1 90 ? 0.606 15.811 3.137 1.00 22.59 90 GLY A CA 1
ATOM 661 C C . GLY A 1 90 ? 1.758 15.074 3.790 1.00 23.31 90 GLY A C 1
ATOM 662 O O . GLY A 1 90 ? 1.698 13.853 3.928 1.00 26.20 90 GLY A O 1
ATOM 663 N N . ALA A 1 91 ? 2.808 15.787 4.188 1.00 21.81 91 ALA A N 1
ATOM 664 C CA . ALA A 1 91 ? 3.955 15.132 4.815 1.00 22.37 91 ALA A CA 1
ATOM 665 C C . ALA A 1 91 ? 3.520 14.455 6.108 1.00 22.44 91 ALA A C 1
ATOM 666 O O . ALA A 1 91 ? 2.720 15.003 6.863 1.00 22.27 91 ALA A O 1
ATOM 668 N N . ARG A 1 92 ? 4.050 13.264 6.364 1.00 23.29 92 ARG A N 1
ATOM 669 C CA . ARG A 1 92 ? 3.700 12.532 7.577 1.00 25.70 92 ARG A CA 1
ATOM 670 C C . ARG A 1 92 ? 4.794 12.545 8.640 1.00 24.43 92 ARG A C 1
ATOM 671 O O . ARG A 1 92 ? 4.508 12.367 9.825 1.00 23.90 92 ARG A O 1
ATOM 679 N N . PHE A 1 93 ? 6.043 12.742 8.224 1.00 21.77 93 PHE A N 1
ATOM 680 C CA . PHE A 1 93 ? 7.150 12.729 9.173 1.00 21.70 93 PHE A CA 1
ATOM 681 C C . PHE A 1 93 ? 8.095 13.922 9.096 1.00 20.62 93 PHE A C 1
ATOM 682 O O . PHE A 1 93 ? 9.169 13.834 8.502 1.00 22.19 93 PHE A O 1
ATOM 690 N N . VAL A 1 94 ? 7.689 15.031 9.702 1.00 18.03 94 VAL A N 1
ATOM 691 C CA . VAL A 1 94 ? 8.514 16.237 9.732 1.00 17.35 94 VAL A CA 1
ATOM 692 C C . VAL A 1 94 ? 9.112 16.313 11.137 1.00 17.81 94 VAL A C 1
ATOM 693 O O . VAL A 1 94 ? 8.393 16.165 12.123 1.00 17.11 94 VAL A O 1
ATOM 697 N N . HIS A 1 95 ? 10.423 16.529 11.222 1.00 18.34 95 HIS A N 1
ATOM 698 C CA . HIS A 1 95 ? 11.113 16.577 12.511 1.00 18.20 95 HIS A CA 1
ATOM 699 C C . HIS A 1 95 ? 11.984 17.803 12.693 1.00 18.98 95 HIS A C 1
ATOM 700 O O . HIS A 1 95 ? 12.582 18.295 11.740 1.00 17.92 95 HIS A O 1
ATOM 707 N N . TYR A 1 96 ? 12.067 18.288 13.928 1.00 19.16 96 TYR A N 1
ATOM 708 C CA . TYR A 1 96 ? 12.946 19.410 14.214 1.00 16.85 96 TYR A CA 1
ATOM 709 C C . TYR A 1 96 ? 14.283 18.724 14.494 1.00 15.85 96 TYR A C 1
ATOM 710 O O . TYR A 1 96 ? 14.327 17.504 14.671 1.00 18.18 96 TYR A O 1
ATOM 719 N N . GLU A 1 97 ? 15.365 19.491 14.494 1.00 13.69 97 GLU A N 1
ATOM 720 C CA . GLU A 1 97 ? 16.694 18.978 14.815 1.00 16.82 97 GLU A CA 1
ATOM 721 C C . GLU A 1 97 ? 17.441 20.126 15.486 1.00 18.03 97 GLU A C 1
ATOM 722 O O . GLU A 1 97 ? 17.755 21.128 14.843 1.00 15.90 97 GLU A O 1
ATOM 728 N N . VAL A 1 98 ? 17.691 19.991 16.789 1.00 18.39 98 VAL A N 1
ATOM 729 C CA . VAL A 1 98 ? 18.394 21.029 17.534 1.00 16.52 98 VAL A CA 1
ATOM 730 C C . VAL A 1 98 ? 19.894 20.834 17.364 1.00 16.11 98 VAL A C 1
ATOM 731 O O . VAL A 1 98 ? 20.446 19.786 17.703 1.00 17.31 98 VAL A O 1
ATOM 735 N N . GLU A 1 99 ? 20.549 21.846 16.806 1.00 15.99 99 GLU A N 1
ATOM 736 C CA . GLU A 1 99 ? 21.975 21.760 16.553 1.00 16.31 99 GLU A CA 1
ATOM 737 C C . GLU A 1 99 ? 22.749 23.018 16.878 1.00 16.05 99 GLU A C 1
ATOM 738 O O . GLU A 1 99 ? 22.255 24.133 16.725 1.00 15.23 99 GLU A O 1
ATOM 744 N N . LEU A 1 100 ? 23.975 22.821 17.341 1.00 15.59 100 LEU A N 1
ATOM 745 C CA . LEU A 1 100 ? 24.862 23.932 17.628 1.00 16.81 100 LEU A CA 1
ATOM 746 C C . LEU A 1 100 ? 25.365 24.367 16.252 1.00 15.78 100 LEU A C 1
ATOM 747 O O . LEU A 1 100 ? 25.873 23.542 15.495 1.00 15.05 100 LEU A O 1
ATOM 752 N N . ALA A 1 101 ? 25.206 25.644 15.925 1.00 15.22 101 ALA A N 1
ATOM 753 C CA . ALA A 1 101 ? 25.673 26.171 14.648 1.00 14.16 101 ALA A CA 1
ATOM 754 C C . ALA A 1 101 ? 26.941 26.977 14.923 1.00 15.26 101 ALA A C 1
ATOM 755 O O . ALA A 1 101 ? 26.997 27.768 15.869 1.00 17.18 101 ALA A O 1
ATOM 757 N N . VAL A 1 102 ? 27.957 26.761 14.099 1.00 14.05 102 VAL A N 1
ATOM 758 C CA . VAL A 1 102 ? 29.242 27.426 14.243 1.00 14.03 102 VAL A CA 1
ATOM 759 C C . VAL A 1 102 ? 29.415 28.473 13.145 1.00 15.58 102 VAL A C 1
ATOM 760 O O . VAL A 1 102 ? 29.233 28.183 11.963 1.00 15.77 102 VAL A O 1
ATOM 764 N N . VAL A 1 103 ? 29.782 29.688 13.533 1.00 13.60 103 VAL A N 1
ATOM 765 C CA . VAL A 1 103 ? 29.964 30.752 12.556 1.00 14.11 103 VAL A CA 1
ATOM 766 C C . VAL A 1 103 ? 31.441 31.057 12.365 1.00 14.74 103 VAL A C 1
ATOM 767 O O . VAL A 1 103 ? 32.156 31.350 13.321 1.00 16.70 103 VAL A O 1
ATOM 771 N N . VAL A 1 104 ? 31.897 30.971 11.118 1.00 14.64 104 VAL A N 1
ATOM 772 C CA . VAL A 1 104 ? 33.290 31.230 10.780 1.00 12.86 104 VAL A CA 1
ATOM 773 C C . VAL A 1 104 ? 33.563 32.728 10.861 1.00 13.16 104 VAL A C 1
ATOM 774 O O . VAL A 1 104 ? 32.722 33.534 10.475 1.00 13.36 104 VAL A O 1
ATOM 778 N N . GLY A 1 105 ? 34.737 33.093 11.370 1.00 13.81 105 GLY A N 1
ATOM 779 C CA . GLY A 1 105 ? 35.079 34.500 11.505 1.00 16.01 105 GLY A CA 1
ATOM 780 C C . GLY A 1 105 ? 36.248 34.959 10.648 1.00 16.40 105 GLY A C 1
ATOM 781 O O . GLY A 1 105 ? 36.399 36.151 10.400 1.00 17.64 105 GLY A O 1
ATOM 782 N N . ARG A 1 106 ? 37.082 34.018 10.210 1.00 16.30 106 ARG A N 1
ATOM 783 C CA . ARG A 1 106 ? 38.242 34.331 9.374 1.00 17.56 106 ARG A CA 1
ATOM 784 C C . ARG A 1 106 ? 38.348 33.285 8.269 1.00 14.17 106 ARG A C 1
ATOM 785 O O . ARG A 1 106 ? 37.976 32.136 8.471 1.00 14.16 106 ARG A O 1
ATOM 793 N N . PRO A 1 107 ? 38.871 33.667 7.093 1.00 14.19 107 PRO A N 1
ATOM 794 C CA . PRO A 1 107 ? 38.999 32.722 5.976 1.00 14.30 107 PRO A CA 1
ATOM 795 C C . PRO A 1 107 ? 39.739 31.449 6.353 1.00 14.90 107 PRO A C 1
ATOM 796 O O . PRO A 1 107 ? 40.840 31.502 6.895 1.00 17.34 107 PRO A O 1
ATOM 800 N N . MET A 1 108 ? 39.142 30.308 6.031 1.00 13.57 108 MET A N 1
ATOM 801 C CA . MET A 1 108 ? 39.731 29.016 6.347 1.00 15.72 108 MET A CA 1
ATOM 802 C C . MET A 1 108 ? 40.034 28.139 5.133 1.00 15.92 108 MET A C 1
ATOM 803 O O . MET A 1 108 ? 39.139 27.813 4.359 1.00 14.72 108 MET A O 1
ATOM 808 N N . LYS A 1 109 ? 41.298 27.759 4.981 1.00 16.49 109 LYS A N 1
ATOM 809 C CA . LYS A 1 109 ? 41.710 26.858 3.908 1.00 16.16 109 LYS A CA 1
ATOM 810 C C . LYS A 1 109 ? 42.885 26.048 4.454 1.00 15.92 109 LYS A C 1
ATOM 811 O O . LYS A 1 109 ? 43.906 26.613 4.839 1.00 15.37 109 LYS A O 1
ATOM 817 N N . ARG A 1 110 ? 42.725 24.727 4.493 1.00 17.57 110 ARG A N 1
ATOM 818 C CA . ARG A 1 110 ? 43.752 23.822 5.007 1.00 19.95 110 ARG A CA 1
ATOM 819 C C . ARG A 1 110 ? 44.148 24.167 6.440 1.00 19.95 110 ARG A C 1
ATOM 820 O O . ARG A 1 110 ? 45.331 24.220 6.772 1.00 19.46 110 ARG A O 1
ATOM 828 N N . VAL A 1 111 ? 43.152 24.412 7.286 1.00 18.28 111 VAL A N 1
ATOM 829 C CA . VAL A 1 111 ? 43.409 24.731 8.687 1.00 18.42 111 VAL A CA 1
ATOM 830 C C . VAL A 1 111 ? 43.457 23.426 9.467 1.00 19.00 111 VAL A C 1
ATOM 831 O O . VAL A 1 111 ? 42.641 22.541 9.235 1.00 16.41 111 VAL A O 1
ATOM 835 N N . ARG A 1 112 ? 44.419 23.298 10.377 1.00 20.53 112 ARG A N 1
ATOM 836 C CA . ARG A 1 112 ? 44.537 22.082 11.183 1.00 22.27 112 ARG A CA 1
ATOM 837 C C . ARG A 1 112 ? 43.518 22.097 12.316 1.00 19.59 112 ARG A C 1
ATOM 838 O O . ARG A 1 112 ? 43.155 23.156 12.820 1.00 20.17 112 ARG A O 1
ATOM 846 N N . ALA A 1 113 ? 43.065 20.919 12.728 1.00 20.24 113 ALA A N 1
ATOM 847 C CA . ALA A 1 113 ? 42.088 20.828 13.804 1.00 18.87 113 ALA A CA 1
ATOM 848 C C . ALA A 1 113 ? 42.522 21.601 15.054 1.00 20.37 113 ALA A C 1
ATOM 849 O O . ALA A 1 113 ? 41.718 22.314 15.653 1.00 19.72 113 ALA A O 1
ATOM 851 N N . LYS A 1 114 ? 43.792 21.475 15.438 1.00 21.36 114 LYS A N 1
ATOM 852 C CA . LYS A 1 114 ? 44.291 22.154 16.632 1.00 22.48 114 LYS A CA 1
ATOM 853 C C . LYS A 1 114 ? 44.221 23.681 16.546 1.00 23.31 114 LYS A C 1
ATOM 854 O O . LYS A 1 114 ? 44.270 24.365 17.570 1.00 22.02 114 LYS A O 1
ATOM 860 N N . ASP A 1 115 ? 44.102 24.212 15.331 1.00 21.06 115 ASP A N 1
ATOM 861 C CA . ASP A 1 115 ? 44.012 25.658 15.124 1.00 19.59 115 ASP A CA 1
ATOM 862 C C . ASP A 1 115 ? 42.610 26.118 14.716 1.00 18.12 115 ASP A C 1
ATOM 863 O O . ASP A 1 115 ? 42.314 27.309 14.738 1.00 16.64 115 ASP A O 1
ATOM 868 N N . ALA A 1 116 ? 41.754 25.170 14.344 1.00 18.81 116 ALA A N 1
ATOM 869 C CA . ALA A 1 116 ? 40.398 25.478 13.869 1.00 18.46 116 ALA A CA 1
ATOM 870 C C . ALA A 1 116 ? 39.537 26.444 14.681 1.00 18.28 116 ALA A C 1
ATOM 871 O O . ALA A 1 116 ? 38.982 27.395 14.128 1.00 15.64 116 ALA A O 1
ATOM 873 N N . LEU A 1 117 ? 39.396 26.203 15.980 1.00 17.66 117 LEU A N 1
ATOM 874 C CA . LEU A 1 117 ? 38.557 27.082 16.786 1.00 18.83 117 LEU A CA 1
ATOM 875 C C . LEU A 1 117 ? 39.025 28.536 16.796 1.00 18.75 117 LEU A C 1
ATOM 876 O O . LEU A 1 117 ? 38.235 29.437 17.072 1.00 18.99 117 LEU A O 1
ATOM 881 N N . ASP A 1 118 ? 40.293 28.778 16.481 1.00 19.69 118 ASP A N 1
ATOM 882 C CA . ASP A 1 118 ? 40.790 30.153 16.448 1.00 21.63 118 ASP A CA 1
ATOM 883 C C . ASP A 1 118 ? 40.194 30.935 15.283 1.00 21.71 118 ASP A C 1
ATOM 884 O O . ASP A 1 118 ? 40.370 32.154 15.192 1.00 21.86 118 ASP A O 1
ATOM 889 N N . TYR A 1 119 ? 39.500 30.234 14.389 1.00 19.00 119 TYR A N 1
ATOM 890 C CA . TYR A 1 119 ? 38.884 30.877 13.228 1.00 17.38 119 TYR A CA 1
ATOM 891 C C . TYR A 1 119 ? 37.383 31.069 13.388 1.00 17.07 119 TYR A C 1
ATOM 892 O O . TYR A 1 119 ? 36.728 31.620 12.499 1.00 17.03 119 TYR A O 1
ATOM 901 N N . VAL A 1 120 ? 36.840 30.620 14.518 1.00 15.29 120 VAL A N 1
ATOM 902 C CA . VAL A 1 120 ? 35.409 30.727 14.788 1.00 15.53 120 VAL A CA 1
ATOM 903 C C . VAL A 1 120 ? 35.023 32.073 15.389 1.00 18.22 120 VAL A C 1
ATOM 904 O O . VAL A 1 120 ? 35.604 32.503 16.385 1.00 18.77 120 VAL A O 1
ATOM 908 N N . LEU A 1 121 ? 34.033 32.722 14.785 1.00 17.50 121 LEU A N 1
ATOM 909 C CA . LEU A 1 121 ? 33.548 34.014 15.257 1.00 18.14 121 LEU A CA 1
ATOM 910 C C . LEU A 1 121 ? 32.642 33.817 16.463 1.00 20.50 121 LEU A C 1
ATOM 911 O O . LEU A 1 121 ? 32.823 34.451 17.503 1.00 18.37 121 LEU A O 1
ATOM 916 N N . GLY A 1 122 ? 31.661 32.931 16.315 1.00 19.65 122 GLY A N 1
ATOM 917 C CA . GLY A 1 122 ? 30.736 32.689 17.402 1.00 17.99 122 GLY A CA 1
ATOM 918 C C . GLY A 1 122 ? 29.838 31.491 17.183 1.00 17.41 122 GLY A C 1
ATOM 919 O O . GLY A 1 122 ? 30.072 30.682 16.283 1.00 19.25 122 GLY A O 1
ATOM 920 N N . TYR A 1 123 ? 28.800 31.389 18.006 1.00 16.09 123 TYR A N 1
ATOM 921 C CA . TYR A 1 123 ? 27.868 30.271 17.943 1.00 16.86 123 TYR A CA 1
ATOM 922 C C . TYR A 1 123 ? 26.419 30.714 17.996 1.00 16.00 123 TYR A C 1
ATOM 923 O O . TYR A 1 123 ? 26.099 31.809 18.459 1.00 17.35 123 TYR A O 1
ATOM 932 N N . THR A 1 124 ? 25.536 29.854 17.506 1.00 15.77 124 THR A N 1
ATOM 933 C CA . THR A 1 124 ? 24.118 30.144 17.551 1.00 15.74 124 THR A CA 1
ATOM 934 C C . THR A 1 124 ? 23.372 28.826 17.511 1.00 13.50 124 THR A C 1
ATOM 935 O O . THR A 1 124 ? 23.989 27.761 17.436 1.00 15.12 124 THR A O 1
ATOM 939 N N . ILE A 1 125 ? 22.051 28.897 17.601 1.00 13.36 125 ILE A N 1
ATOM 940 C CA . ILE A 1 125 ? 21.222 27.704 17.596 1.00 14.51 125 ILE A CA 1
ATOM 941 C C . ILE A 1 125 ? 20.596 27.542 16.224 1.00 13.72 125 ILE A C 1
ATOM 942 O O . ILE A 1 125 ? 20.224 28.523 15.597 1.00 12.73 125 ILE A O 1
ATOM 947 N N . ALA A 1 126 ? 20.490 26.301 15.765 1.00 14.19 126 ALA A N 1
ATOM 948 C CA . ALA A 1 126 ? 19.865 26.017 14.477 1.00 14.06 126 ALA A CA 1
ATOM 949 C C . ALA A 1 126 ? 18.827 24.926 14.655 1.00 13.97 126 ALA A C 1
ATOM 950 O O . ALA A 1 126 ? 19.008 24.013 15.469 1.00 14.89 126 ALA A O 1
ATOM 952 N N . ASN A 1 127 ? 17.736 25.025 13.905 1.00 13.84 127 ASN A N 1
ATOM 953 C CA . ASN A 1 127 ? 16.710 23.993 13.928 1.00 12.52 127 ASN A CA 1
ATOM 954 C C . ASN A 1 127 ? 16.789 23.447 12.502 1.00 13.03 127 ASN A C 1
ATOM 955 O O . ASN A 1 127 ? 16.190 24.004 11.592 1.00 12.41 127 ASN A O 1
ATOM 960 N N . ASP A 1 128 ? 17.540 22.368 12.315 1.00 13.99 128 ASP A N 1
ATOM 961 C CA . ASP A 1 128 ? 17.730 21.779 10.985 1.00 14.48 128 ASP A CA 1
ATOM 962 C C . ASP A 1 128 ? 16.607 20.815 10.605 1.00 15.05 128 ASP A C 1
ATOM 963 O O . ASP A 1 128 ? 16.789 19.594 10.557 1.00 15.61 128 ASP A O 1
ATOM 968 N N . LEU A 1 129 ? 15.448 21.392 10.313 1.00 14.19 129 LEU A N 1
ATOM 969 C CA . LEU A 1 129 ? 14.260 20.630 9.964 1.00 14.88 129 LEU A CA 1
ATOM 970 C C . LEU A 1 129 ? 14.411 19.694 8.777 1.00 16.33 129 LEU A C 1
ATOM 971 O O . LEU A 1 129 ? 15.216 19.918 7.870 1.00 14.87 129 LEU A O 1
ATOM 976 N N . VAL A 1 130 ? 13.622 18.631 8.800 1.00 16.90 130 VAL A N 1
ATOM 977 C CA . VAL A 1 130 ? 13.650 17.655 7.723 1.00 16.32 130 VAL A CA 1
ATOM 978 C C . VAL A 1 130 ? 12.276 17.025 7.548 1.00 17.62 130 VAL A C 1
ATOM 979 O O . VAL A 1 130 ? 11.539 16.827 8.518 1.00 16.36 130 VAL A O 1
ATOM 983 N N . ALA A 1 131 ? 11.920 16.745 6.298 1.00 17.37 131 ALA A N 1
ATOM 984 C CA . ALA A 1 131 ? 10.660 16.082 5.995 1.00 19.00 131 ALA A CA 1
ATOM 985 C C . ALA A 1 131 ? 11.139 14.701 5.560 1.00 19.85 131 ALA A C 1
ATOM 986 O O . ALA A 1 131 ? 11.511 14.505 4.406 1.00 21.03 131 ALA A O 1
ATOM 988 N N . ARG A 1 132 ? 11.166 13.756 6.495 1.00 21.38 132 ARG A N 1
ATOM 989 C CA . ARG A 1 132 ? 11.653 12.413 6.194 1.00 24.15 132 ARG A CA 1
ATOM 990 C C . ARG A 1 132 ? 10.921 11.712 5.054 1.00 24.72 132 ARG A C 1
ATOM 991 O O . ARG A 1 132 ? 11.466 10.794 4.438 1.00 25.17 132 ARG A O 1
ATOM 999 N N . ASP A 1 133 ? 9.697 12.144 4.765 1.00 24.69 133 ASP A N 1
ATOM 1000 C CA . ASP A 1 133 ? 8.924 11.541 3.681 1.00 27.22 133 ASP A CA 1
ATOM 1001 C C . ASP A 1 133 ? 9.695 11.593 2.367 1.00 28.57 133 ASP A C 1
ATOM 1002 O O . ASP A 1 133 ? 9.593 10.686 1.544 1.00 28.70 133 ASP A O 1
ATOM 1007 N N . TYR A 1 134 ? 10.462 12.663 2.178 1.00 26.58 134 TYR A N 1
ATOM 1008 C CA . TYR A 1 134 ? 11.213 12.863 0.944 1.00 28.13 134 TYR A CA 1
ATOM 1009 C C . TYR A 1 134 ? 12.662 12.394 0.987 1.00 29.41 134 TYR A C 1
ATOM 1010 O O . TYR A 1 134 ? 13.461 12.759 0.124 1.00 29.51 134 TYR A O 1
ATOM 1019 N N . VAL A 1 135 ? 12.999 11.584 1.985 1.00 29.84 135 VAL A N 1
ATOM 1020 C CA . VAL A 1 135 ? 14.353 11.055 2.122 1.00 32.35 135 VAL A CA 1
ATOM 1021 C C . VAL A 1 135 ? 14.423 9.650 1.533 1.00 34.85 135 VAL A C 1
ATOM 1022 O O . VAL A 1 135 ? 13.485 8.865 1.676 1.00 36.56 135 VAL A O 1
ATOM 1026 N N . ARG A 1 140 ? 21.516 10.054 -2.180 1.00 38.12 140 ARG A N 1
ATOM 1027 C CA . ARG A 1 140 ? 21.411 11.351 -2.840 1.00 38.33 140 ARG A CA 1
ATOM 1028 C C . ARG A 1 140 ? 21.255 12.491 -1.839 1.00 37.32 140 ARG A C 1
ATOM 1029 O O . ARG A 1 140 ? 20.711 12.302 -0.748 1.00 37.14 140 ARG A O 1
ATOM 1037 N N . PRO A 1 141 ? 21.745 13.692 -2.194 1.00 36.01 141 PRO A N 1
ATOM 1038 C CA . PRO A 1 141 ? 21.632 14.849 -1.297 1.00 35.65 141 PRO A CA 1
ATOM 1039 C C . PRO A 1 141 ? 20.154 15.050 -0.945 1.00 34.82 141 PRO A C 1
ATOM 1040 O O . PRO A 1 141 ? 19.299 15.091 -1.825 1.00 35.49 141 PRO A O 1
ATOM 1044 N N . PRO A 1 142 ? 19.834 15.175 0.350 1.00 33.33 142 PRO A N 1
ATOM 1045 C CA . PRO A 1 142 ? 18.437 15.361 0.742 1.00 31.07 142 PRO A CA 1
ATOM 1046 C C . PRO A 1 142 ? 17.979 16.808 0.575 1.00 27.09 142 PRO A C 1
ATOM 1047 O O . PRO A 1 142 ? 17.469 17.413 1.516 1.00 28.42 142 PRO A O 1
ATOM 1051 N N . ILE A 1 143 ? 18.147 17.365 -0.617 1.00 22.05 143 ILE A N 1
ATOM 1052 C CA . ILE A 1 143 ? 17.758 18.753 -0.822 1.00 18.73 143 ILE A CA 1
ATOM 1053 C C . ILE A 1 143 ? 16.260 19.014 -0.728 1.00 16.35 143 ILE A C 1
ATOM 1054 O O . ILE A 1 143 ? 15.839 19.973 -0.080 1.00 15.91 143 ILE A O 1
ATOM 1059 N N . ARG A 1 144 ? 15.445 18.168 -1.348 1.00 14.91 144 ARG A N 1
ATOM 1060 C CA . ARG A 1 144 ? 14.004 18.370 -1.274 1.00 16.11 144 ARG A CA 1
ATOM 1061 C C . ARG A 1 144 ? 13.489 18.116 0.140 1.00 14.56 144 ARG A C 1
ATOM 1062 O O . ARG A 1 144 ? 12.457 18.650 0.542 1.00 15.46 144 ARG A O 1
ATOM 1070 N N . ALA A 1 145 ? 14.215 17.298 0.894 1.00 14.62 145 ALA A N 1
ATOM 1071 C CA . ALA A 1 145 ? 13.813 16.970 2.257 1.00 15.08 145 ALA A CA 1
ATOM 1072 C C . ALA A 1 145 ? 14.328 17.964 3.296 1.00 15.37 145 ALA A C 1
ATOM 1073 O O . ALA A 1 145 ? 13.689 18.161 4.330 1.00 16.73 145 ALA A O 1
ATOM 1075 N N . LYS A 1 146 ? 15.466 18.593 3.012 1.00 14.80 146 LYS A N 1
ATOM 1076 C CA . LYS A 1 146 ? 16.104 19.519 3.954 1.00 17.11 146 LYS A CA 1
ATOM 1077 C C . LYS A 1 146 ? 16.211 20.981 3.540 1.00 16.18 146 LYS A C 1
ATOM 1078 O O . LYS A 1 146 ? 16.299 21.861 4.400 1.00 15.11 146 LYS A O 1
ATOM 1084 N N . GLY A 1 147 ? 16.225 21.243 2.237 1.00 16.19 147 GLY A N 1
ATOM 1085 C CA . GLY A 1 147 ? 16.389 22.612 1.773 1.00 14.62 147 GLY A CA 1
ATOM 1086 C C . GLY A 1 147 ? 15.145 23.393 1.399 1.00 15.99 147 GLY A C 1
ATOM 1087 O O . GLY A 1 147 ? 15.214 24.314 0.579 1.00 17.46 147 GLY A O 1
ATOM 1088 N N . ARG A 1 148 ? 14.012 23.043 1.997 1.00 15.40 148 ARG A N 1
ATOM 1089 C CA . ARG A 1 148 ? 12.759 23.729 1.719 1.00 14.21 148 ARG A CA 1
ATOM 1090 C C . ARG A 1 148 ? 12.770 25.117 2.354 1.00 15.51 148 ARG A C 1
ATOM 1091 O O . ARG A 1 148 ? 13.508 25.366 3.312 1.00 14.45 148 ARG A O 1
ATOM 1099 N N . ASP A 1 149 ? 11.961 26.023 1.816 1.00 14.80 149 ASP A N 1
ATOM 1100 C CA . ASP A 1 149 ? 11.879 27.366 2.374 1.00 14.93 149 ASP A CA 1
ATOM 1101 C C . ASP A 1 149 ? 11.415 27.242 3.830 1.00 15.09 149 ASP A C 1
ATOM 1102 O O . ASP A 1 149 ? 10.545 26.421 4.146 1.00 13.47 149 ASP A O 1
ATOM 1107 N N . THR A 1 150 ? 12.020 28.058 4.693 1.00 15.54 150 THR A N 1
ATOM 1108 C CA . THR A 1 150 ? 11.747 28.124 6.138 1.00 14.11 150 THR A CA 1
ATOM 1109 C C . THR A 1 150 ? 12.258 26.944 6.957 1.00 15.34 150 THR A C 1
ATOM 1110 O O . THR A 1 150 ? 12.027 26.893 8.171 1.00 15.36 150 THR A O 1
ATOM 1114 N N . PHE A 1 151 ? 12.963 26.007 6.325 1.00 12.49 151 PHE A N 1
ATOM 1115 C CA . PHE A 1 151 ? 13.459 24.850 7.066 1.00 13.31 151 PHE A CA 1
ATOM 1116 C C . PHE A 1 151 ? 14.765 25.030 7.843 1.00 12.68 151 PHE A C 1
ATOM 1117 O O . PHE A 1 151 ? 15.398 24.041 8.231 1.00 13.48 151 PHE A O 1
ATOM 1125 N N . LEU A 1 152 ? 15.184 26.279 8.055 1.00 12.32 152 LEU A N 1
ATOM 1126 C CA . LEU A 1 152 ? 16.375 26.517 8.858 1.00 13.28 152 LEU A CA 1
ATOM 1127 C C . LEU A 1 152 ? 16.271 27.692 9.835 1.00 14.83 152 LEU A C 1
ATOM 1128 O O . LEU A 1 152 ? 16.928 28.725 9.658 1.00 14.11 152 LEU A O 1
ATOM 1133 N N . PRO A 1 153 ? 15.397 27.575 10.849 1.00 14.93 153 PRO A N 1
ATOM 1134 C CA . PRO A 1 153 ? 15.320 28.685 11.804 1.00 16.05 153 PRO A CA 1
ATOM 1135 C C . PRO A 1 153 ? 16.755 28.838 12.319 1.00 14.63 153 PRO A C 1
ATOM 1136 O O . PRO A 1 153 ? 17.443 27.834 12.533 1.00 13.55 153 PRO A O 1
ATOM 1140 N N . LEU A 1 154 ? 17.215 30.072 12.500 1.00 14.83 154 LEU A N 1
ATOM 1141 C CA . LEU A 1 154 ? 18.579 30.303 12.977 1.00 14.59 154 LEU A CA 1
ATOM 1142 C C . LEU A 1 154 ? 18.625 31.532 13.879 1.00 14.80 154 LEU A C 1
ATOM 1143 O O . LEU A 1 154 ? 18.167 32.606 13.494 1.00 13.71 154 LEU A O 1
ATOM 1148 N N . GLY A 1 155 ? 19.184 31.364 15.076 1.00 16.59 155 GLY A N 1
ATOM 1149 C CA . GLY A 1 155 ? 19.272 32.470 16.018 1.00 16.76 155 GLY A CA 1
ATOM 1150 C C . GLY A 1 155 ? 18.923 32.046 17.432 1.00 16.52 155 GLY A C 1
ATOM 1151 O O . GLY A 1 155 ? 19.041 30.870 17.764 1.00 16.51 155 GLY A O 1
ATOM 1152 N N . PRO A 1 156 ? 18.467 32.976 18.287 1.00 19.36 156 PRO A N 1
ATOM 1153 C CA . PRO A 1 156 ? 18.259 34.398 18.000 1.00 18.61 156 PRO A CA 1
ATOM 1154 C C . PRO A 1 156 ? 19.539 35.225 17.979 1.00 19.45 156 PRO A C 1
ATOM 1155 O O . PRO A 1 156 ? 19.552 36.330 17.436 1.00 20.81 156 PRO A O 1
ATOM 1159 N N . PHE A 1 157 ? 20.613 34.706 18.565 1.00 19.29 157 PHE A N 1
ATOM 1160 C CA . PHE A 1 157 ? 21.845 35.489 18.627 1.00 20.80 157 PHE A CA 1
ATOM 1161 C C . PHE A 1 157 ? 23.105 34.876 18.046 1.00 20.04 157 PHE A C 1
ATOM 1162 O O . PHE A 1 157 ? 23.198 33.676 17.819 1.00 20.53 157 PHE A O 1
ATOM 1170 N N . LEU A 1 158 ? 24.086 35.739 17.826 1.00 18.64 158 LEU A N 1
ATOM 1171 C CA . LEU A 1 158 ? 25.399 35.316 17.380 1.00 19.84 158 LEU A CA 1
ATOM 1172 C C . LEU A 1 158 ? 26.188 35.536 18.670 1.00 19.88 158 LEU A C 1
ATOM 1173 O O . LEU A 1 158 ? 26.515 36.671 19.019 1.00 21.53 158 LEU A O 1
ATOM 1178 N N . VAL A 1 159 ? 26.454 34.450 19.386 1.00 20.76 159 VAL A N 1
ATOM 1179 C CA . VAL A 1 159 ? 27.153 34.515 20.664 1.00 21.85 159 VAL A CA 1
ATOM 1180 C C . VAL A 1 159 ? 28.662 34.459 20.499 1.00 22.20 159 VAL A C 1
ATOM 1181 O O . VAL A 1 159 ? 29.226 33.431 20.108 1.00 21.41 159 VAL A O 1
ATOM 1185 N N . VAL A 1 160 ? 29.314 35.574 20.814 1.00 22.48 160 VAL A N 1
ATOM 1186 C CA . VAL A 1 160 ? 30.757 35.669 20.675 1.00 24.38 160 VAL A CA 1
ATOM 1187 C C . VAL A 1 160 ? 31.477 35.863 22.005 1.00 25.62 160 VAL A C 1
ATOM 1188 O O . VAL A 1 160 ? 30.965 36.515 22.917 1.00 26.78 160 VAL A O 1
ATOM 1192 N N . GLU A 1 161 ? 32.661 35.273 22.105 1.00 27.05 161 GLU A N 1
ATOM 1193 C CA . GLU A 1 161 ? 33.495 35.389 23.292 1.00 30.05 161 GLU A CA 1
ATOM 1194 C C . GLU A 1 161 ? 32.824 34.916 24.579 1.00 30.11 161 GLU A C 1
ATOM 1195 O O . GLU A 1 161 ? 33.119 35.430 25.658 1.00 31.13 161 GLU A O 1
ATOM 1201 N N . GLU A 1 162 ? 31.929 33.940 24.472 1.00 28.77 162 GLU A N 1
ATOM 1202 C CA . GLU A 1 162 ? 31.243 33.409 25.647 1.00 29.58 162 GLU A CA 1
ATOM 1203 C C . GLU A 1 162 ? 31.394 31.900 25.780 1.00 30.06 162 GLU A C 1
ATOM 1204 O O . GLU A 1 162 ? 31.630 31.388 26.875 1.00 30.62 162 GLU A O 1
ATOM 1210 N N . VAL A 1 163 ? 31.263 31.181 24.670 1.00 28.83 163 VAL A N 1
ATOM 1211 C CA . VAL A 1 163 ? 31.402 29.733 24.703 1.00 27.35 163 VAL A CA 1
ATOM 1212 C C . VAL A 1 163 ? 32.863 29.353 24.925 1.00 28.83 163 VAL A C 1
ATOM 1213 O O . VAL A 1 163 ? 33.729 29.678 24.118 1.00 30.50 163 VAL A O 1
ATOM 1217 N N . GLU A 1 164 ? 33.125 28.661 26.028 1.00 30.73 164 GLU A N 1
ATOM 1218 C CA . GLU A 1 164 ? 34.477 28.243 26.378 1.00 33.72 164 GLU A CA 1
ATOM 1219 C C . GLU A 1 164 ? 34.902 27.011 25.584 1.00 32.16 164 GLU A C 1
ATOM 1220 O O . GLU A 1 164 ? 36.019 26.944 25.068 1.00 33.04 164 GLU A O 1
ATOM 1226 N N . ASP A 1 165 ? 34.001 26.038 25.494 1.00 28.99 165 ASP A N 1
ATOM 1227 C CA . ASP A 1 165 ? 34.268 24.799 24.779 1.00 26.97 165 ASP A CA 1
ATOM 1228 C C . ASP A 1 165 ? 33.003 24.362 24.045 1.00 25.28 165 ASP A C 1
ATOM 1229 O O . ASP A 1 165 ? 32.010 23.994 24.671 1.00 22.94 165 ASP A O 1
ATOM 1234 N N . PRO A 1 166 ? 33.022 24.396 22.703 1.00 23.90 166 PRO A N 1
ATOM 1235 C CA . PRO A 1 166 ? 31.828 23.987 21.956 1.00 23.10 166 PRO A CA 1
ATOM 1236 C C . PRO A 1 166 ? 31.420 22.536 22.192 1.00 20.12 166 PRO A C 1
ATOM 1237 O O . PRO A 1 166 ? 30.267 22.172 21.964 1.00 20.84 166 PRO A O 1
ATOM 1241 N N . GLN A 1 167 ? 32.359 21.713 22.654 1.00 19.23 167 GLN A N 1
ATOM 1242 C CA . GLN A 1 167 ? 32.074 20.301 22.909 1.00 20.77 167 GLN A CA 1
ATOM 1243 C C . GLN A 1 167 ? 31.579 20.061 24.337 1.00 21.78 167 GLN A C 1
ATOM 1244 O O . GLN A 1 167 ? 31.594 18.930 24.824 1.00 20.82 167 GLN A O 1
ATOM 1250 N N . ASP A 1 168 ? 31.130 21.118 25.003 1.00 23.71 168 ASP A N 1
ATOM 1251 C CA . ASP A 1 168 ? 30.654 20.974 26.374 1.00 26.17 168 ASP A CA 1
ATOM 1252 C C . ASP A 1 168 ? 29.428 21.853 26.618 1.00 25.16 168 ASP A C 1
ATOM 1253 O O . ASP A 1 168 ? 29.429 22.710 27.499 1.00 26.35 168 ASP A O 1
ATOM 1258 N N . LEU A 1 169 ? 28.380 21.622 25.830 1.00 23.16 169 LEU A N 1
ATOM 1259 C CA . LEU A 1 169 ? 27.138 22.384 25.930 1.00 22.42 169 LEU A CA 1
ATOM 1260 C C . LEU A 1 169 ? 25.930 21.457 25.886 1.00 22.87 169 LEU A C 1
ATOM 1261 O O . LEU A 1 169 ? 25.907 20.510 25.097 1.00 23.85 169 LEU A O 1
ATOM 1266 N N . TRP A 1 170 ? 24.924 21.712 26.720 1.00 21.15 170 TRP A N 1
ATOM 1267 C CA . TRP A 1 170 ? 23.739 20.869 26.672 1.00 21.54 170 TRP A CA 1
ATOM 1268 C C . TRP A 1 170 ? 22.802 21.357 25.576 1.00 20.59 170 TRP A C 1
ATOM 1269 O O . TRP A 1 170 ? 22.817 22.534 25.211 1.00 18.17 170 TRP A O 1
ATOM 1280 N N . LEU A 1 171 ? 22.001 20.433 25.057 1.00 20.20 171 LEU A N 1
ATOM 1281 C CA . LEU A 1 171 ? 21.035 20.722 24.002 1.00 21.48 171 LEU A CA 1
ATOM 1282 C C . LEU A 1 171 ? 19.658 20.325 24.509 1.00 21.16 171 LEU A C 1
ATOM 1283 O O . LEU A 1 171 ? 19.500 19.253 25.088 1.00 24.90 171 LEU A O 1
ATOM 1288 N N . ARG A 1 172 ? 18.668 21.182 24.289 1.00 21.43 172 ARG A N 1
ATOM 1289 C CA . ARG A 1 172 ? 17.309 20.884 24.711 1.00 22.93 172 ARG A CA 1
ATOM 1290 C C . ARG A 1 172 ? 16.294 21.361 23.693 1.00 22.87 172 ARG A C 1
ATOM 1291 O O . ARG A 1 172 ? 16.501 22.368 23.013 1.00 22.50 172 ARG A O 1
ATOM 1299 N N . ALA A 1 173 ? 15.192 20.627 23.593 1.00 21.81 173 ALA A N 1
ATOM 1300 C CA . ALA A 1 173 ? 14.129 20.980 22.670 1.00 21.79 173 ALA A CA 1
ATOM 1301 C C . ALA A 1 173 ? 12.769 20.766 23.308 1.00 22.18 173 ALA A C 1
ATOM 1302 O O . ALA A 1 173 ? 12.509 19.715 23.896 1.00 23.42 173 ALA A O 1
ATOM 1304 N N . TYR A 1 174 ? 11.912 21.774 23.189 1.00 22.63 174 TYR A N 1
ATOM 1305 C CA . TYR A 1 174 ? 10.559 21.724 23.720 1.00 24.71 174 TYR A CA 1
ATOM 1306 C C . TYR A 1 174 ? 9.553 21.918 22.588 1.00 25.33 174 TYR A C 1
ATOM 1307 O O . TYR A 1 174 ? 9.780 22.708 21.670 1.00 22.73 174 TYR A O 1
ATOM 1316 N N . VAL A 1 175 ? 8.442 21.198 22.662 1.00 25.08 175 VAL A N 1
ATOM 1317 C CA . VAL A 1 175 ? 7.371 21.343 21.688 1.00 26.37 175 VAL A CA 1
ATOM 1318 C C . VAL A 1 175 ? 6.134 21.694 22.510 1.00 27.01 175 VAL A C 1
ATOM 1319 O O . VAL A 1 175 ? 5.710 20.922 23.373 1.00 28.30 175 VAL A O 1
ATOM 1323 N N . ASN A 1 176 ? 5.576 22.871 22.256 1.00 27.76 176 ASN A N 1
ATOM 1324 C CA . ASN A 1 176 ? 4.410 23.355 22.987 1.00 29.73 176 ASN A CA 1
ATOM 1325 C C . ASN A 1 176 ? 4.697 23.449 24.488 1.00 32.16 176 ASN A C 1
ATOM 1326 O O . ASN A 1 176 ? 3.859 23.096 25.325 1.00 32.81 176 ASN A O 1
ATOM 1331 N N . GLY A 1 177 ? 5.896 23.920 24.815 1.00 31.32 177 GLY A N 1
ATOM 1332 C CA . GLY A 1 177 ? 6.283 24.081 26.206 1.00 31.44 177 GLY A CA 1
ATOM 1333 C C . GLY A 1 177 ? 6.656 22.804 26.932 1.00 32.08 177 GLY A C 1
ATOM 1334 O O . GLY A 1 177 ? 7.062 22.852 28.092 1.00 33.58 177 GLY A O 1
ATOM 1335 N N . GLU A 1 178 ? 6.524 21.663 26.267 1.00 31.75 178 GLU A N 1
ATOM 1336 C CA . GLU A 1 178 ? 6.858 20.385 26.886 1.00 33.65 178 GLU A CA 1
ATOM 1337 C C . GLU A 1 178 ? 8.221 19.881 26.429 1.00 32.00 178 GLU A C 1
ATOM 1338 O O . GLU A 1 178 ? 8.483 19.787 25.233 1.00 29.88 178 GLU A O 1
ATOM 1344 N N . LEU A 1 179 ? 9.086 19.549 27.382 1.00 31.67 179 LEU A N 1
ATOM 1345 C CA . LEU A 1 179 ? 10.416 19.052 27.046 1.00 30.81 179 LEU A CA 1
ATOM 1346 C C . LEU A 1 179 ? 10.311 17.769 26.232 1.00 31.11 179 LEU A C 1
ATOM 1347 O O . LEU A 1 179 ? 9.653 16.815 26.648 1.00 30.74 179 LEU A O 1
ATOM 1352 N N . ARG A 1 180 ? 10.957 17.748 25.070 1.00 27.95 180 ARG A N 1
ATOM 1353 C CA . ARG A 1 180 ? 10.932 16.571 24.207 1.00 26.72 180 ARG A CA 1
ATOM 1354 C C . ARG A 1 180 ? 12.238 15.804 24.249 1.00 25.82 180 ARG A C 1
ATOM 1355 O O . ARG A 1 180 ? 12.255 14.575 24.176 1.00 26.30 180 ARG A O 1
ATOM 1363 N N . GLN A 1 181 ? 13.342 16.528 24.376 1.00 25.08 181 GLN A N 1
ATOM 1364 C CA . GLN A 1 181 ? 14.635 15.879 24.336 1.00 25.90 181 GLN A CA 1
ATOM 1365 C C . GLN A 1 181 ? 15.777 16.674 24.955 1.00 26.34 181 GLN A C 1
ATOM 1366 O O . GLN A 1 181 ? 15.745 17.904 24.996 1.00 24.73 181 GLN A O 1
ATOM 1372 N N . GLU A 1 182 ? 16.775 15.943 25.447 1.00 27.16 182 GLU A N 1
ATOM 1373 C CA . GLU A 1 182 ? 17.975 16.527 26.036 1.00 29.22 182 GLU A CA 1
ATOM 1374 C C . GLU A 1 182 ? 19.182 15.826 25.427 1.00 28.15 182 GLU A C 1
ATOM 1375 O O . GLU A 1 182 ? 19.184 14.605 25.260 1.00 29.59 182 GLU A O 1
ATOM 1381 N N . GLY A 1 183 ? 20.206 16.604 25.093 1.00 26.13 183 GLY A N 1
ATOM 1382 C CA . GLY A 1 183 ? 21.411 16.043 24.512 1.00 21.90 183 GLY A CA 1
ATOM 1383 C C . GLY A 1 183 ? 22.606 16.847 24.978 1.00 21.58 183 GLY A C 1
ATOM 1384 O O . GLY A 1 183 ? 22.450 17.784 25.755 1.00 20.55 183 GLY A O 1
ATOM 1385 N N . HIS A 1 184 ? 23.797 16.492 24.512 1.00 21.43 184 HIS A N 1
ATOM 1386 C CA . HIS A 1 184 ? 25.000 17.209 24.913 1.00 21.81 184 HIS A CA 1
ATOM 1387 C C . HIS A 1 184 ? 26.030 17.151 23.795 1.00 22.15 184 HIS A C 1
ATOM 1388 O O . HIS A 1 184 ? 26.295 16.081 23.252 1.00 22.09 184 HIS A O 1
ATOM 1395 N N . THR A 1 185 ? 26.617 18.299 23.460 1.00 22.70 185 THR A N 1
ATOM 1396 C CA . THR A 1 185 ? 27.594 18.368 22.371 1.00 21.47 185 THR A CA 1
ATOM 1397 C C . THR A 1 185 ? 28.865 17.552 22.570 1.00 22.16 185 THR A C 1
ATOM 1398 O O . THR A 1 185 ? 29.622 17.331 21.626 1.00 20.56 185 THR A O 1
ATOM 1402 N N . SER A 1 186 ? 29.108 17.091 23.791 1.00 21.94 186 SER A N 1
ATOM 1403 C CA . SER A 1 186 ? 30.299 16.292 24.035 1.00 22.43 186 SER A CA 1
ATOM 1404 C C . SER A 1 186 ? 30.187 14.966 23.293 1.00 21.44 186 SER A C 1
ATOM 1405 O O . SER A 1 186 ? 31.190 14.306 23.027 1.00 24.19 186 SER A O 1
ATOM 1408 N N . ARG A 1 187 ? 28.961 14.591 22.947 1.00 21.91 187 ARG A N 1
ATOM 1409 C CA . ARG A 1 187 ? 28.702 13.328 22.261 1.00 22.36 187 ARG A CA 1
ATOM 1410 C C . ARG A 1 187 ? 28.846 13.367 20.738 1.00 21.70 187 ARG A C 1
ATOM 1411 O O . ARG A 1 187 ? 28.560 12.377 20.057 1.00 21.15 187 ARG A O 1
ATOM 1419 N N . MET A 1 188 ? 29.284 14.506 20.210 1.00 20.19 188 MET A N 1
ATOM 1420 C CA . MET A 1 188 ? 29.511 14.656 18.767 1.00 21.05 188 MET A CA 1
ATOM 1421 C C . MET A 1 188 ? 30.540 13.624 18.329 1.00 20.38 188 MET A C 1
ATOM 1422 O O . MET A 1 188 ? 31.556 13.455 18.998 1.00 20.69 188 MET A O 1
ATOM 1427 N N . LEU A 1 189 ? 30.301 12.944 17.209 1.00 19.91 189 LEU A N 1
ATOM 1428 C CA . LEU A 1 189 ? 31.261 11.952 16.732 1.00 18.25 189 LEU A CA 1
ATOM 1429 C C . LEU A 1 189 ? 32.503 12.663 16.194 1.00 18.29 189 LEU A C 1
ATOM 1430 O O . LEU A 1 189 ? 33.631 12.273 16.501 1.00 17.67 189 LEU A O 1
ATOM 1435 N N . TYR A 1 190 ? 32.291 13.698 15.384 1.00 17.27 190 TYR A N 1
ATOM 1436 C CA . TYR A 1 190 ? 33.385 14.525 14.874 1.00 16.56 190 TYR A CA 1
ATOM 1437 C C . TYR A 1 190 ? 33.204 15.864 15.572 1.00 16.13 190 TYR A C 1
ATOM 1438 O O . TYR A 1 190 ? 32.110 16.418 15.571 1.00 16.51 190 TYR A O 1
ATOM 1447 N N . SER A 1 191 ? 34.270 16.387 16.157 1.00 16.34 191 SER A N 1
ATOM 1448 C CA . SER A 1 191 ? 34.185 17.669 16.845 1.00 17.01 191 SER A CA 1
ATOM 1449 C C . SER A 1 191 ? 34.122 18.813 15.844 1.00 18.14 191 SER A C 1
ATOM 1450 O O . SER A 1 191 ? 34.359 18.626 14.644 1.00 16.23 191 SER A O 1
ATOM 1453 N N . VAL A 1 192 ? 33.806 20.000 16.349 1.00 16.31 192 VAL A N 1
ATOM 1454 C CA . VAL A 1 192 ? 33.751 21.191 15.511 1.00 16.85 192 VAL A CA 1
ATOM 1455 C C . VAL A 1 192 ? 35.115 21.388 14.860 1.00 16.36 192 VAL A C 1
ATOM 1456 O O . VAL A 1 192 ? 35.208 21.677 13.665 1.00 15.56 192 VAL A O 1
ATOM 1460 N N . ALA A 1 193 ? 36.177 21.217 15.645 1.00 15.04 193 ALA A N 1
ATOM 1461 C CA . ALA A 1 193 ? 37.532 21.395 15.129 1.00 16.71 193 ALA A CA 1
ATOM 1462 C C . ALA A 1 193 ? 37.847 20.425 13.992 1.00 15.68 193 ALA A C 1
ATOM 1463 O O . ALA A 1 193 ? 38.439 20.816 12.988 1.00 15.71 193 ALA A O 1
ATOM 1465 N N . GLU A 1 194 ? 37.460 19.163 14.156 1.00 15.70 194 GLU A N 1
ATOM 1466 C CA . GLU A 1 194 ? 37.705 18.148 13.134 1.00 16.88 194 GLU A CA 1
ATOM 1467 C C . GLU A 1 194 ? 36.896 18.436 11.871 1.00 15.32 194 GLU A C 1
ATOM 1468 O O . GLU A 1 194 ? 37.380 18.238 10.762 1.00 19.20 194 GLU A O 1
ATOM 1474 N N . LEU A 1 195 ? 35.662 18.894 12.045 1.00 14.99 195 LEU A N 1
ATOM 1475 C CA . LEU A 1 195 ? 34.798 19.208 10.907 1.00 15.27 195 LEU A CA 1
ATOM 1476 C C . LEU A 1 195 ? 35.363 20.363 10.082 1.00 13.97 195 LEU A C 1
ATOM 1477 O O . LEU A 1 195 ? 35.440 20.283 8.844 1.00 12.67 195 LEU A O 1
ATOM 1482 N N . LEU A 1 196 ? 35.776 21.433 10.758 1.00 12.19 196 LEU A N 1
ATOM 1483 C CA . LEU A 1 196 ? 36.325 22.582 10.054 1.00 13.57 196 LEU A CA 1
ATOM 1484 C C . LEU A 1 196 ? 37.624 22.203 9.362 1.00 14.85 196 LEU A C 1
ATOM 1485 O O . LEU A 1 196 ? 37.954 22.745 8.306 1.00 14.87 196 LEU A O 1
ATOM 1490 N N . GLU A 1 197 ? 38.368 21.275 9.956 1.00 13.40 197 GLU A N 1
ATOM 1491 C CA . GLU A 1 197 ? 39.614 20.821 9.352 1.00 14.02 197 GLU A CA 1
ATOM 1492 C C . GLU A 1 197 ? 39.291 20.047 8.071 1.00 15.37 197 GLU A C 1
ATOM 1493 O O . GLU A 1 197 ? 39.898 20.271 7.017 1.00 16.41 197 GLU A O 1
ATOM 1499 N N . PHE A 1 198 ? 38.331 19.136 8.178 1.00 14.63 198 PHE A N 1
ATOM 1500 C CA . PHE A 1 198 ? 37.921 18.305 7.050 1.00 15.04 198 PHE A CA 1
ATOM 1501 C C . PHE A 1 198 ? 37.401 19.138 5.882 1.00 15.43 198 PHE A C 1
ATOM 1502 O O . PHE A 1 198 ? 37.795 18.935 4.731 1.00 16.02 198 PHE A O 1
ATOM 1510 N N . ILE A 1 199 ? 36.511 20.074 6.184 1.00 16.19 199 ILE A N 1
ATOM 1511 C CA . ILE A 1 199 ? 35.922 20.917 5.153 1.00 15.97 199 ILE A CA 1
ATOM 1512 C C . ILE A 1 199 ? 36.905 21.898 4.531 1.00 16.48 199 ILE A C 1
ATOM 1513 O O . ILE A 1 199 ? 37.016 21.979 3.301 1.00 15.02 199 ILE A O 1
ATOM 1518 N N . SER A 1 200 ? 37.623 22.639 5.371 1.00 13.80 200 SER A N 1
ATOM 1519 C CA . SER A 1 200 ? 38.557 23.642 4.868 1.00 15.24 200 SER A CA 1
ATOM 1520 C C . SER A 1 200 ? 39.738 23.045 4.114 1.00 13.68 200 SER A C 1
ATOM 1521 O O . SER A 1 200 ? 40.499 23.764 3.470 1.00 14.09 200 SER A O 1
ATOM 1524 N N . GLU A 1 201 ? 39.888 21.730 4.191 1.00 13.64 201 GLU A N 1
ATOM 1525 C CA . GLU A 1 201 ? 40.966 21.059 3.484 1.00 16.74 201 GLU A CA 1
ATOM 1526 C C . GLU A 1 201 ? 40.752 21.209 1.979 1.00 16.14 201 GLU A C 1
ATOM 1527 O O . GLU A 1 201 ? 41.711 21.346 1.223 1.00 15.45 201 GLU A O 1
ATOM 1533 N N . PHE A 1 202 ? 39.491 21.203 1.552 1.00 15.04 202 PHE A N 1
ATOM 1534 C CA . PHE A 1 202 ? 39.188 21.293 0.125 1.00 15.18 202 PHE A CA 1
ATOM 1535 C C . PHE A 1 202 ? 38.275 22.445 -0.293 1.00 15.26 202 PHE A C 1
ATOM 1536 O O . PHE A 1 202 ? 38.159 22.751 -1.480 1.00 13.01 202 PHE A O 1
ATOM 1544 N N . MET A 1 203 ? 37.634 23.081 0.680 1.00 14.67 203 MET A N 1
ATOM 1545 C CA . MET A 1 203 ? 36.708 24.176 0.404 1.00 15.36 203 MET A CA 1
ATOM 1546 C C . MET A 1 203 ? 37.040 25.370 1.287 1.00 15.68 203 MET A C 1
ATOM 1547 O O . MET A 1 203 ? 37.086 25.249 2.510 1.00 14.73 203 MET A O 1
ATOM 1552 N N . THR A 1 204 ? 37.259 26.526 0.674 1.00 14.71 204 THR A N 1
ATOM 1553 C CA . THR A 1 204 ? 37.567 27.712 1.459 1.00 15.73 204 THR A CA 1
ATOM 1554 C C . THR A 1 204 ? 36.311 28.198 2.182 1.00 16.23 204 THR A C 1
ATOM 1555 O O . THR A 1 204 ? 35.278 28.435 1.554 1.00 15.57 204 THR A O 1
ATOM 1559 N N . LEU A 1 205 ? 36.397 28.323 3.504 1.00 15.82 205 LEU A N 1
ATOM 1560 C CA . LEU A 1 205 ? 35.279 28.822 4.299 1.00 14.00 205 LEU A CA 1
ATOM 1561 C C . LEU A 1 205 ? 35.523 30.310 4.539 1.00 14.04 205 LEU A C 1
ATOM 1562 O O . LEU A 1 205 ? 36.623 30.726 4.905 1.00 14.73 205 LEU A O 1
ATOM 1567 N N . GLU A 1 206 ? 34.489 31.113 4.331 1.00 13.98 206 GLU A N 1
ATOM 1568 C CA . GLU A 1 206 ? 34.609 32.555 4.472 1.00 15.08 206 GLU A CA 1
ATOM 1569 C C . GLU A 1 206 ? 33.889 33.060 5.709 1.00 14.61 206 GLU A C 1
ATOM 1570 O O . GLU A 1 206 ? 33.028 32.368 6.263 1.00 14.20 206 GLU A O 1
ATOM 1576 N N . PRO A 1 207 ? 34.242 34.272 6.172 1.00 14.83 207 PRO A N 1
ATOM 1577 C CA . PRO A 1 207 ? 33.577 34.825 7.357 1.00 14.21 207 PRO A CA 1
ATOM 1578 C C . PRO A 1 207 ? 32.065 34.783 7.137 1.00 12.78 207 PRO A C 1
ATOM 1579 O O . PRO A 1 207 ? 31.584 35.141 6.062 1.00 13.66 207 PRO A O 1
ATOM 1583 N N . TYR A 1 208 ? 31.340 34.336 8.158 1.00 12.16 208 TYR A N 1
ATOM 1584 C CA . TYR A 1 208 ? 29.884 34.212 8.153 1.00 13.18 208 TYR A CA 1
ATOM 1585 C C . TYR A 1 208 ? 29.325 32.947 7.491 1.00 12.83 208 TYR A C 1
ATOM 1586 O O . TYR A 1 208 ? 28.108 32.797 7.360 1.00 13.17 208 TYR A O 1
ATOM 1595 N N . ASP A 1 209 ? 30.209 32.046 7.070 1.00 12.65 209 ASP A N 1
ATOM 1596 C CA . ASP A 1 209 ? 29.756 30.768 6.540 1.00 12.97 209 ASP A CA 1
ATOM 1597 C C . ASP A 1 209 ? 29.322 30.055 7.823 1.00 15.49 209 ASP A C 1
ATOM 1598 O O . ASP A 1 209 ? 29.782 30.410 8.914 1.00 13.86 209 ASP A O 1
ATOM 1603 N N . VAL A 1 210 ? 28.450 29.060 7.706 1.00 13.55 210 VAL A N 1
ATOM 1604 C CA . VAL A 1 210 ? 27.940 28.373 8.885 1.00 13.90 210 VAL A CA 1
ATOM 1605 C C . VAL A 1 210 ? 28.060 26.862 8.814 1.00 13.51 210 VAL A C 1
ATOM 1606 O O . VAL A 1 210 ? 27.832 26.265 7.762 1.00 12.55 210 VAL A O 1
ATOM 1610 N N . LEU A 1 211 ? 28.423 26.253 9.941 1.00 12.25 211 LEU A N 1
ATOM 1611 C CA . LEU A 1 211 ? 28.536 24.802 10.039 1.00 14.08 211 LEU A CA 1
ATOM 1612 C C . LEU A 1 211 ? 27.503 24.295 11.044 1.00 15.25 211 LEU A C 1
ATOM 1613 O O . LEU A 1 211 ? 27.492 24.725 12.202 1.00 15.85 211 LEU A O 1
ATOM 1618 N N . LEU A 1 212 ? 26.628 23.399 10.595 1.00 13.76 212 LEU A N 1
ATOM 1619 C CA . LEU A 1 212 ? 25.610 22.802 11.457 1.00 15.26 212 LEU A CA 1
ATOM 1620 C C . LEU A 1 212 ? 26.246 21.492 11.917 1.00 16.10 212 LEU A C 1
ATOM 1621 O O . LEU A 1 212 ? 26.640 20.671 11.094 1.00 15.90 212 LEU A O 1
ATOM 1626 N N . THR A 1 213 ? 26.332 21.288 13.229 1.00 15.78 213 THR A N 1
ATOM 1627 C CA . THR A 1 213 ? 27.019 20.116 13.771 1.00 14.82 213 THR A CA 1
ATOM 1628 C C . THR A 1 213 ? 26.230 18.838 14.039 1.00 15.57 213 THR A C 1
ATOM 1629 O O . THR A 1 213 ? 26.770 17.885 14.616 1.00 16.75 213 THR A O 1
ATOM 1633 N N . GLY A 1 214 ? 24.969 18.800 13.625 1.00 14.32 214 GLY A N 1
ATOM 1634 C CA . GLY A 1 214 ? 24.176 17.600 13.817 1.00 15.03 214 GLY A CA 1
ATOM 1635 C C . GLY A 1 214 ? 23.338 17.561 15.074 1.00 16.64 214 GLY A C 1
ATOM 1636 O O . GLY A 1 214 ? 23.348 18.495 15.876 1.00 17.54 214 GLY A O 1
ATOM 1637 N N . THR A 1 215 ? 22.605 16.467 15.255 1.00 18.65 215 THR A N 1
ATOM 1638 C CA . THR A 1 215 ? 21.749 16.333 16.423 1.00 19.67 215 THR A CA 1
ATOM 1639 C C . THR A 1 215 ? 21.549 14.864 16.797 1.00 22.43 215 THR A C 1
ATOM 1640 O O . THR A 1 215 ? 21.575 13.983 15.937 1.00 20.35 215 THR A O 1
ATOM 1644 N N . PRO A 1 216 ? 21.384 14.580 18.094 1.00 23.60 216 PRO A N 1
ATOM 1645 C CA . PRO A 1 216 ? 21.172 13.191 18.510 1.00 25.42 216 PRO A CA 1
ATOM 1646 C C . PRO A 1 216 ? 19.713 12.828 18.234 1.00 26.85 216 PRO A C 1
ATOM 1647 O O . PRO A 1 216 ? 18.837 13.696 18.300 1.00 25.39 216 PRO A O 1
ATOM 1651 N N . LYS A 1 217 ? 19.450 11.564 17.907 1.00 29.73 217 LYS A N 1
ATOM 1652 C CA . LYS A 1 217 ? 18.079 11.127 17.637 1.00 32.65 217 LYS A CA 1
ATOM 1653 C C . LYS A 1 217 ? 17.203 11.320 18.868 1.00 32.87 217 LYS A C 1
ATOM 1654 O O . LYS A 1 217 ? 17.680 11.233 19.999 1.00 32.23 217 LYS A O 1
ATOM 1660 N N . GLY A 1 218 ? 15.918 11.573 18.640 1.00 32.36 218 GLY A N 1
ATOM 1661 C CA . GLY A 1 218 ? 14.993 11.765 19.742 1.00 32.10 218 GLY A CA 1
ATOM 1662 C C . GLY A 1 218 ? 13.552 11.791 19.275 1.00 30.60 218 GLY A C 1
ATOM 1663 O O . GLY A 1 218 ? 13.271 11.540 18.105 1.00 29.66 218 GLY A O 1
ATOM 1664 N N . ILE A 1 219 ? 12.637 12.079 20.197 1.00 29.68 219 ILE A N 1
ATOM 1665 C CA . ILE A 1 219 ? 11.214 12.156 19.876 1.00 29.90 219 ILE A CA 1
ATOM 1666 C C . ILE A 1 219 ? 11.014 13.565 19.330 1.00 27.11 219 ILE A C 1
ATOM 1667 O O . ILE A 1 219 ? 10.519 14.449 20.028 1.00 26.13 219 ILE A O 1
ATOM 1672 N N . SER A 1 220 ? 11.392 13.755 18.068 1.00 24.67 220 SER A N 1
ATOM 1673 C CA . SER A 1 220 ? 11.340 15.069 17.435 1.00 22.65 220 SER A CA 1
ATOM 1674 C C . SER A 1 220 ? 10.289 15.355 16.366 1.00 22.51 220 SER A C 1
ATOM 1675 O O . SER A 1 220 ? 10.371 16.382 15.684 1.00 21.10 220 SER A O 1
ATOM 1678 N N . GLN A 1 221 ? 9.306 14.477 16.204 1.00 20.92 221 GLN A N 1
ATOM 1679 C CA . GLN A 1 221 ? 8.281 14.718 15.197 1.00 21.06 221 GLN A CA 1
ATOM 1680 C C . GLN A 1 221 ? 7.423 15.928 15.559 1.00 21.27 221 GLN A C 1
ATOM 1681 O O . GLN A 1 221 ? 7.062 16.127 16.723 1.00 22.44 221 GLN A O 1
ATOM 1687 N N . VAL A 1 222 ? 7.102 16.743 14.562 1.00 19.51 222 VAL A N 1
ATOM 1688 C CA . VAL A 1 222 ? 6.282 17.921 14.801 1.00 19.97 222 VAL A CA 1
ATOM 1689 C C . VAL A 1 222 ? 5.114 17.972 13.829 1.00 20.90 222 VAL A C 1
ATOM 1690 O O . VAL A 1 222 ? 5.142 17.332 12.776 1.00 21.13 222 VAL A O 1
ATOM 1694 N N . ARG A 1 223 ? 4.085 18.729 14.196 1.00 21.65 223 ARG A N 1
ATOM 1695 C CA . ARG A 1 223 ? 2.876 18.849 13.387 1.00 23.36 223 ARG A CA 1
ATOM 1696 C C . ARG A 1 223 ? 2.433 20.299 13.285 1.00 23.23 223 ARG A C 1
ATOM 1697 O O . ARG A 1 223 ? 2.879 21.149 14.060 1.00 22.57 223 ARG A O 1
ATOM 1705 N N . PRO A 1 224 ? 1.536 20.601 12.328 1.00 23.00 224 PRO A N 1
ATOM 1706 C CA . PRO A 1 224 ? 1.047 21.971 12.164 1.00 23.20 224 PRO A CA 1
ATOM 1707 C C . PRO A 1 224 ? 0.434 22.460 13.474 1.00 24.67 224 PRO A C 1
ATOM 1708 O O . PRO A 1 224 ? -0.297 21.720 14.141 1.00 21.18 224 PRO A O 1
ATOM 1712 N N . GLY A 1 225 ? 0.741 23.700 13.842 1.00 23.87 225 GLY A N 1
ATOM 1713 C CA . GLY A 1 225 ? 0.214 24.251 15.077 1.00 24.99 225 GLY A CA 1
ATOM 1714 C C . GLY A 1 225 ? 1.199 24.175 16.228 1.00 25.35 225 GLY A C 1
ATOM 1715 O O . GLY A 1 225 ? 1.075 24.923 17.199 1.00 25.44 225 GLY A O 1
ATOM 1716 N N . ASP A 1 226 ? 2.177 23.276 16.133 1.00 23.40 226 ASP A N 1
ATOM 1717 C CA . ASP A 1 226 ? 3.174 23.136 17.189 1.00 23.57 226 ASP A CA 1
ATOM 1718 C C . ASP A 1 226 ? 4.101 24.341 17.290 1.00 23.98 226 ASP A C 1
ATOM 1719 O O . ASP A 1 226 ? 4.375 25.019 16.299 1.00 23.77 226 ASP A O 1
ATOM 1724 N N . VAL A 1 227 ? 4.572 24.602 18.505 1.00 22.84 227 VAL A N 1
ATOM 1725 C CA . VAL A 1 227 ? 5.509 25.686 18.755 1.00 22.49 227 VAL A CA 1
ATOM 1726 C C . VAL A 1 227 ? 6.794 25.016 19.221 1.00 21.98 227 VAL A C 1
ATOM 1727 O O . VAL A 1 227 ? 6.818 24.343 20.251 1.00 22.77 227 VAL A O 1
ATOM 1731 N N . MET A 1 228 ? 7.862 25.180 18.448 1.00 21.15 228 MET A N 1
ATOM 1732 C CA . MET A 1 228 ? 9.137 24.564 18.788 1.00 20.47 228 MET A CA 1
ATOM 1733 C C . MET A 1 228 ? 10.046 25.571 19.475 1.00 20.67 228 MET A C 1
ATOM 1734 O O . MET A 1 228 ? 10.223 26.677 18.981 1.00 21.88 228 MET A O 1
ATOM 1739 N N . ARG A 1 229 ? 10.613 25.192 20.617 1.00 21.09 229 ARG A N 1
ATOM 1740 C CA . ARG A 1 229 ? 11.538 26.078 21.320 1.00 21.53 229 ARG A CA 1
ATOM 1741 C C . ARG A 1 229 ? 12.805 25.293 21.588 1.00 20.80 229 ARG A C 1
ATOM 1742 O O . ARG A 1 229 ? 12.811 24.376 22.407 1.00 23.34 229 ARG A O 1
ATOM 1750 N N . LEU A 1 230 ? 13.878 25.650 20.887 1.00 21.25 230 LEU A N 1
ATOM 1751 C CA . LEU A 1 230 ? 15.153 24.962 21.038 1.00 20.32 230 LEU A CA 1
ATOM 1752 C C . LEU A 1 230 ? 16.098 25.803 21.877 1.00 20.71 230 LEU A C 1
ATOM 1753 O O . LEU A 1 230 ? 16.169 27.022 21.721 1.00 19.82 230 LEU A O 1
ATOM 1758 N N . GLU A 1 231 ? 16.832 25.140 22.760 1.00 20.29 231 GLU A N 1
ATOM 1759 C CA . GLU A 1 231 ? 17.757 25.833 23.636 1.00 21.10 231 GLU A CA 1
ATOM 1760 C C . GLU A 1 231 ? 19.100 25.137 23.705 1.00 18.83 231 GLU A C 1
ATOM 1761 O O . GLU A 1 231 ? 19.190 23.907 23.670 1.00 21.42 231 GLU A O 1
ATOM 1767 N N . ILE A 1 232 ? 20.151 25.939 23.784 1.00 18.94 232 ILE A N 1
ATOM 1768 C CA . ILE A 1 232 ? 21.501 25.420 23.905 1.00 18.51 232 ILE A CA 1
ATOM 1769 C C . ILE A 1 232 ? 22.174 26.223 25.005 1.00 17.55 232 ILE A C 1
ATOM 1770 O O . ILE A 1 232 ? 22.017 27.439 25.082 1.00 18.03 232 ILE A O 1
ATOM 1775 N N . GLU A 1 233 ? 22.910 25.524 25.858 1.00 20.37 233 GLU A N 1
ATOM 1776 C CA . GLU A 1 233 ? 23.606 26.142 26.980 1.00 20.50 233 GLU A CA 1
ATOM 1777 C C . GLU A 1 233 ? 24.298 27.449 26.620 1.00 21.32 233 GLU A C 1
ATOM 1778 O O . GLU A 1 233 ? 25.242 27.465 25.830 1.00 19.76 233 GLU A O 1
ATOM 1784 N N . GLY A 1 234 ? 23.803 28.545 27.192 1.00 21.21 234 GLY A N 1
ATOM 1785 C CA . GLY A 1 234 ? 24.403 29.847 26.961 1.00 22.81 234 GLY A CA 1
ATOM 1786 C C . GLY A 1 234 ? 24.037 30.584 25.688 1.00 22.35 234 GLY A C 1
ATOM 1787 O O . GLY A 1 234 ? 24.466 31.724 25.502 1.00 21.80 234 GLY A O 1
ATOM 1788 N N . LEU A 1 235 ? 23.233 29.968 24.822 1.00 21.65 235 LEU A N 1
ATOM 1789 C CA . LEU A 1 235 ? 22.871 30.607 23.556 1.00 21.66 235 LEU A CA 1
ATOM 1790 C C . LEU A 1 235 ? 21.429 31.101 23.467 1.00 21.79 235 LEU A C 1
ATOM 1791 O O . LEU A 1 235 ? 20.976 31.519 22.402 1.00 22.17 235 LEU A O 1
ATOM 1796 N N . GLY A 1 236 ? 20.704 31.053 24.579 1.00 20.24 236 GLY A N 1
ATOM 1797 C CA . GLY A 1 236 ? 19.331 31.521 24.558 1.00 20.02 236 GLY A CA 1
ATOM 1798 C C . GLY A 1 236 ? 18.344 30.471 24.089 1.00 18.87 236 GLY A C 1
ATOM 1799 O O . GLY A 1 236 ? 18.582 29.271 24.222 1.00 21.04 236 GLY A O 1
ATOM 1800 N N . ALA A 1 237 ? 17.229 30.930 23.539 1.00 20.10 237 ALA A N 1
ATOM 1801 C CA . ALA A 1 237 ? 16.186 30.038 23.056 1.00 20.54 237 ALA A CA 1
ATOM 1802 C C . ALA A 1 237 ? 15.651 30.508 21.709 1.00 19.45 237 ALA A C 1
ATOM 1803 O O . ALA A 1 237 ? 15.336 31.684 21.530 1.00 21.34 237 ALA A O 1
ATOM 1805 N N . LEU A 1 238 ? 15.562 29.576 20.766 1.00 18.27 238 LEU A N 1
ATOM 1806 C CA . LEU A 1 238 ? 15.054 29.847 19.421 1.00 18.96 238 LEU A CA 1
ATOM 1807 C C . LEU A 1 238 ? 13.643 29.265 19.351 1.00 18.01 238 LEU A C 1
ATOM 1808 O O . LEU A 1 238 ? 13.457 28.066 19.543 1.00 20.61 238 LEU A O 1
ATOM 1813 N N . GLU A 1 239 ? 12.655 30.105 19.061 1.00 19.10 239 GLU A N 1
ATOM 1814 C CA . GLU A 1 239 ? 11.267 29.642 19.012 1.00 20.07 239 GLU A CA 1
ATOM 1815 C C . GLU A 1 239 ? 10.561 29.882 17.682 1.00 18.00 239 GLU A C 1
ATOM 1816 O O . GLU A 1 239 ? 10.572 30.992 17.150 1.00 19.24 239 GLU A O 1
ATOM 1822 N N . ASN A 1 240 ? 9.932 28.831 17.160 1.00 17.73 240 ASN A N 1
ATOM 1823 C CA . ASN A 1 240 ? 9.212 28.925 15.892 1.00 16.22 240 ASN A CA 1
ATOM 1824 C C . ASN A 1 240 ? 7.950 28.077 15.855 1.00 17.41 240 ASN A C 1
ATOM 1825 O O . ASN A 1 240 ? 7.977 26.886 16.178 1.00 17.18 240 ASN A O 1
ATOM 1830 N N . PRO A 1 241 ? 6.819 28.687 15.477 1.00 19.28 241 PRO A N 1
ATOM 1831 C CA . PRO A 1 241 ? 5.555 27.961 15.390 1.00 21.22 241 PRO A CA 1
ATOM 1832 C C . PRO A 1 241 ? 5.501 27.371 13.979 1.00 23.33 241 PRO A C 1
ATOM 1833 O O . PRO A 1 241 ? 6.223 27.830 13.089 1.00 21.86 241 PRO A O 1
ATOM 1837 N N . ILE A 1 242 ? 4.662 26.360 13.781 1.00 22.99 242 ILE A N 1
ATOM 1838 C CA . ILE A 1 242 ? 4.525 25.710 12.480 1.00 24.21 242 ILE A CA 1
ATOM 1839 C C . ILE A 1 242 ? 3.119 25.899 11.916 1.00 25.43 242 ILE A C 1
ATOM 1840 O O . ILE A 1 242 ? 2.128 25.717 12.624 1.00 26.38 242 ILE A O 1
ATOM 1845 N N . GLU A 1 243 ? 3.035 26.271 10.642 1.00 23.75 243 GLU A N 1
ATOM 1846 C CA . GLU A 1 243 ? 1.750 26.455 9.973 1.00 25.57 243 GLU A CA 1
ATOM 1847 C C . GLU A 1 243 ? 1.766 25.604 8.705 1.00 26.98 243 GLU A C 1
ATOM 1848 O O . GLU A 1 243 ? 2.833 25.340 8.155 1.00 23.20 243 GLU A O 1
ATOM 1854 N N . GLU A 1 244 ? 0.599 25.167 8.243 1.00 28.69 244 GLU A N 1
ATOM 1855 C CA . GLU A 1 244 ? 0.541 24.370 7.019 1.00 32.52 244 GLU A CA 1
ATOM 1856 C C . GLU A 1 244 ? 0.873 25.282 5.842 1.00 34.13 244 GLU A C 1
ATOM 1857 O O . GLU A 1 244 ? 0.564 26.474 5.876 1.00 33.76 244 GLU A O 1
ATOM 1863 N N . GLU A 1 245 ? 1.508 24.735 4.810 1.00 36.74 245 GLU A N 1
ATOM 1864 C CA . GLU A 1 245 ? 1.845 25.541 3.639 1.00 40.22 245 GLU A CA 1
ATOM 1865 C C . GLU A 1 245 ? 0.568 26.196 3.132 1.00 42.60 245 GLU A C 1
ATOM 1866 O O . GLU A 1 245 ? -0.487 25.563 3.081 1.00 41.31 245 GLU A O 1
ATOM 1872 N N . PRO A 1 246 ? 0.646 27.479 2.756 1.00 45.42 246 PRO A N 1
ATOM 1873 C CA . PRO A 1 246 ? -0.525 28.198 2.252 1.00 48.18 246 PRO A CA 1
ATOM 1874 C C . PRO A 1 246 ? -0.861 27.776 0.824 1.00 49.58 246 PRO A C 1
ATOM 1875 O O . PRO A 1 246 ? -0.878 28.655 -0.063 1.00 51.51 246 PRO A O 1
ATOM 1880 N N . MET B 1 1 ? 22.442 39.294 -26.598 1.00 30.93 1 MET B N 1
ATOM 1881 C CA . MET B 1 1 ? 23.831 39.796 -26.437 1.00 31.57 1 MET B CA 1
ATOM 1882 C C . MET B 1 1 ? 24.619 38.952 -25.435 1.00 29.87 1 MET B C 1
ATOM 1883 O O . MET B 1 1 ? 24.044 38.335 -24.536 1.00 26.31 1 MET B O 1
ATOM 1888 N N . LYS B 1 2 ? 25.936 38.920 -25.616 1.00 27.66 2 LYS B N 1
ATOM 1889 C CA . LYS B 1 2 ? 26.826 38.166 -24.741 1.00 26.33 2 LYS B CA 1
ATOM 1890 C C . LYS B 1 2 ? 27.440 39.106 -23.715 1.00 25.83 2 LYS B C 1
ATOM 1891 O O . LYS B 1 2 ? 28.375 39.853 -24.015 1.00 27.09 2 LYS B O 1
ATOM 1897 N N . LEU B 1 3 ? 26.890 39.083 -22.508 1.00 24.08 3 LEU B N 1
ATOM 1898 C CA . LEU B 1 3 ? 27.379 39.930 -21.432 1.00 22.87 3 LEU B CA 1
ATOM 1899 C C . LEU B 1 3 ? 28.637 39.314 -20.830 1.00 23.45 3 LEU B C 1
ATOM 1900 O O . LEU B 1 3 ? 28.765 38.091 -20.745 1.00 20.22 3 LEU B O 1
ATOM 1905 N N . ALA B 1 4 ? 29.570 40.169 -20.421 1.00 24.19 4 ALA B N 1
ATOM 1906 C CA . ALA B 1 4 ? 30.821 39.706 -19.835 1.00 23.60 4 ALA B CA 1
ATOM 1907 C C . ALA B 1 4 ? 31.344 40.701 -18.811 1.00 25.64 4 ALA B C 1
ATOM 1908 O O . ALA B 1 4 ? 30.965 41.875 -18.820 1.00 25.79 4 ALA B O 1
ATOM 1910 N N . ARG B 1 5 ? 32.197 40.216 -17.914 1.00 23.67 5 ARG B N 1
ATOM 1911 C CA . ARG B 1 5 ? 32.812 41.057 -16.896 1.00 23.98 5 ARG B CA 1
ATOM 1912 C C . ARG B 1 5 ? 34.310 40.816 -16.988 1.00 24.07 5 ARG B C 1
ATOM 1913 O O . ARG B 1 5 ? 34.754 39.682 -17.162 1.00 23.67 5 ARG B O 1
ATOM 1921 N N . PHE B 1 6 ? 35.089 41.884 -16.897 1.00 22.45 6 PHE B N 1
ATOM 1922 C CA . PHE B 1 6 ? 36.533 41.744 -16.987 1.00 23.30 6 PHE B CA 1
ATOM 1923 C C . PHE B 1 6 ? 37.248 42.815 -16.183 1.00 23.90 6 PHE B C 1
ATOM 1924 O O . PHE B 1 6 ? 36.671 43.848 -15.850 1.00 25.20 6 PHE B O 1
ATOM 1932 N N . LEU B 1 7 ? 38.508 42.550 -15.860 1.00 23.99 7 LEU B N 1
ATOM 1933 C CA . LEU B 1 7 ? 39.310 43.477 -15.080 1.00 24.53 7 LEU B CA 1
ATOM 1934 C C . LEU B 1 7 ? 40.378 44.088 -15.986 1.00 24.22 7 LEU B C 1
ATOM 1935 O O . LEU B 1 7 ? 41.070 43.376 -16.711 1.00 25.47 7 LEU B O 1
ATOM 1940 N N . ALA B 1 8 ? 40.498 45.409 -15.949 1.00 23.85 8 ALA B N 1
ATOM 1941 C CA . ALA B 1 8 ? 41.483 46.102 -16.771 1.00 23.98 8 ALA B CA 1
ATOM 1942 C C . ALA B 1 8 ? 41.951 47.380 -16.084 1.00 21.93 8 ALA B C 1
ATOM 1943 O O . ALA B 1 8 ? 41.138 48.223 -15.687 1.00 20.42 8 ALA B O 1
ATOM 1945 N N . LYS B 1 9 ? 43.265 47.504 -15.928 1.00 22.73 9 LYS B N 1
ATOM 1946 C CA . LYS B 1 9 ? 43.867 48.678 -15.300 1.00 23.40 9 LYS B CA 1
ATOM 1947 C C . LYS B 1 9 ? 43.267 49.033 -13.948 1.00 23.21 9 LYS B C 1
ATOM 1948 O O . LYS B 1 9 ? 43.081 50.211 -13.627 1.00 22.78 9 LYS B O 1
ATOM 1954 N N . GLY B 1 10 ? 42.963 48.007 -13.157 1.00 22.85 10 GLY B N 1
ATOM 1955 C CA . GLY B 1 10 ? 42.404 48.226 -11.836 1.00 23.40 10 GLY B CA 1
ATOM 1956 C C . GLY B 1 10 ? 40.899 48.406 -11.779 1.00 25.34 10 GLY B C 1
ATOM 1957 O O . GLY B 1 10 ? 40.332 48.522 -10.691 1.00 24.69 10 GLY B O 1
ATOM 1958 N N . ARG B 1 11 ? 40.241 48.417 -12.935 1.00 25.01 11 ARG B N 1
ATOM 1959 C CA . ARG B 1 11 ? 38.794 48.609 -12.963 1.00 24.61 11 ARG B CA 1
ATOM 1960 C C . ARG B 1 11 ? 38.012 47.372 -13.384 1.00 24.39 11 ARG B C 1
ATOM 1961 O O . ARG B 1 11 ? 38.392 46.672 -14.321 1.00 23.55 11 ARG B O 1
ATOM 1969 N N . VAL B 1 12 ? 36.913 47.113 -12.683 1.00 25.15 12 VAL B N 1
ATOM 1970 C CA . VAL B 1 12 ? 36.046 45.992 -13.023 1.00 25.63 12 VAL B CA 1
ATOM 1971 C C . VAL B 1 12 ? 35.038 46.565 -14.010 1.00 26.05 12 VAL B C 1
ATOM 1972 O O . VAL B 1 12 ? 34.367 47.554 -13.714 1.00 25.43 12 VAL B O 1
ATOM 1976 N N . HIS B 1 13 ? 34.947 45.958 -15.187 1.00 25.74 13 HIS B N 1
ATOM 1977 C CA . HIS B 1 13 ? 34.024 46.426 -16.213 1.00 27.37 13 HIS B CA 1
ATOM 1978 C C . HIS B 1 13 ? 32.941 45.412 -16.530 1.00 29.25 13 HIS B C 1
ATOM 1979 O O . HIS B 1 13 ? 33.195 44.208 -16.576 1.00 26.82 13 HIS B O 1
ATOM 1986 N N . GLN B 1 14 ? 31.730 45.909 -16.747 1.00 30.57 14 GLN B N 1
ATOM 1987 C CA . GLN B 1 14 ? 30.622 45.054 -17.132 1.00 35.42 14 GLN B CA 1
ATOM 1988 C C . GLN B 1 14 ? 30.409 45.420 -18.590 1.00 35.89 14 GLN B C 1
ATOM 1989 O O . GLN B 1 14 ? 29.896 46.498 -18.893 1.00 37.95 14 GLN B O 1
ATOM 1995 N N . GLY B 1 15 ? 30.827 44.536 -19.490 1.00 35.12 15 GLY B N 1
ATOM 1996 C CA . GLY B 1 15 ? 30.698 44.832 -20.902 1.00 36.25 15 GLY B CA 1
ATOM 1997 C C . GLY B 1 15 ? 29.937 43.853 -21.771 1.00 36.75 15 GLY B C 1
ATOM 1998 O O . GLY B 1 15 ? 29.235 42.968 -21.282 1.00 36.65 15 GLY B O 1
ATOM 1999 N N . VAL B 1 16 ? 30.088 44.030 -23.081 1.00 36.24 16 VAL B N 1
ATOM 2000 C CA . VAL B 1 16 ? 29.425 43.197 -24.077 1.00 37.62 16 VAL B CA 1
ATOM 2001 C C . VAL B 1 16 ? 30.455 42.697 -25.083 1.00 38.05 16 VAL B C 1
ATOM 2002 O O . VAL B 1 16 ? 31.365 43.430 -25.468 1.00 36.87 16 VAL B O 1
ATOM 2006 N N . TYR B 1 17 ? 30.300 41.450 -25.514 1.00 38.36 17 TYR B N 1
ATOM 2007 C CA . TYR B 1 17 ? 31.224 40.849 -26.466 1.00 40.03 17 TYR B CA 1
ATOM 2008 C C . TYR B 1 17 ? 30.691 40.966 -27.889 1.00 42.78 17 TYR B C 1
ATOM 2009 O O . TYR B 1 17 ? 29.692 40.336 -28.236 1.00 42.41 17 TYR B O 1
ATOM 2018 N N . ARG B 1 18 ? 31.365 41.775 -28.704 1.00 45.91 18 ARG B N 1
ATOM 2019 C CA . ARG B 1 18 ? 30.977 41.984 -30.099 1.00 48.62 18 ARG B CA 1
ATOM 2020 C C . ARG B 1 18 ? 32.204 41.915 -31.003 1.00 49.10 18 ARG B C 1
ATOM 2021 O O . ARG B 1 18 ? 33.223 42.545 -30.722 1.00 48.52 18 ARG B O 1
ATOM 2029 N N . GLU B 1 19 ? 32.099 41.158 -32.090 1.00 49.91 19 GLU B N 1
ATOM 2030 C CA . GLU B 1 19 ? 33.200 41.022 -33.042 1.00 51.48 19 GLU B CA 1
ATOM 2031 C C . GLU B 1 19 ? 34.539 40.746 -32.371 1.00 50.35 19 GLU B C 1
ATOM 2032 O O . GLU B 1 19 ? 35.533 41.418 -32.656 1.00 51.22 19 GLU B O 1
ATOM 2038 N N . GLY B 1 20 ? 34.562 39.767 -31.474 1.00 47.82 20 GLY B N 1
ATOM 2039 C CA . GLY B 1 20 ? 35.798 39.417 -30.798 1.00 44.96 20 GLY B CA 1
ATOM 2040 C C . GLY B 1 20 ? 36.397 40.504 -29.928 1.00 42.87 20 GLY B C 1
ATOM 2041 O O . GLY B 1 20 ? 37.583 40.459 -29.611 1.00 42.98 20 GLY B O 1
ATOM 2042 N N . LEU B 1 21 ? 35.588 41.482 -29.535 1.00 41.71 21 LEU B N 1
ATOM 2043 C CA . LEU B 1 21 ? 36.073 42.560 -28.684 1.00 40.54 21 LEU B CA 1
ATOM 2044 C C . LEU B 1 21 ? 35.132 42.826 -27.518 1.00 39.71 21 LEU B C 1
ATOM 2045 O O . LEU B 1 21 ? 33.931 42.576 -27.605 1.00 39.85 21 LEU B O 1
ATOM 2050 N N . LEU B 1 22 ? 35.690 43.332 -26.425 1.00 38.68 22 LEU B N 1
ATOM 2051 C CA . LEU B 1 22 ? 34.908 43.644 -25.236 1.00 38.40 22 LEU B CA 1
ATOM 2052 C C . LEU B 1 22 ? 34.678 45.144 -25.119 1.00 38.30 22 LEU B C 1
ATOM 2053 O O . LEU B 1 22 ? 35.627 45.926 -25.125 1.00 39.50 22 LEU B O 1
ATOM 2058 N N . LEU B 1 23 ? 33.415 45.541 -25.010 1.00 37.92 23 LEU B N 1
ATOM 2059 C CA . LEU B 1 23 ? 33.068 46.950 -24.880 1.00 38.02 23 LEU B CA 1
ATOM 2060 C C . LEU B 1 23 ? 32.605 47.222 -23.456 1.00 38.08 23 LEU B C 1
ATOM 2061 O O . LEU B 1 23 ? 31.738 46.519 -22.943 1.00 39.07 23 LEU B O 1
ATOM 2066 N N . ASP B 1 24 ? 33.176 48.235 -22.814 1.00 36.61 24 ASP B N 1
ATOM 2067 C CA . ASP B 1 24 ? 32.780 48.558 -21.450 1.00 36.09 24 ASP B CA 1
ATOM 2068 C C . ASP B 1 24 ? 31.534 49.433 -21.398 1.00 36.21 24 ASP B C 1
ATOM 2069 O O . ASP B 1 24 ? 30.940 49.756 -22.429 1.00 36.33 24 ASP B O 1
ATOM 2074 N N . GLU B 1 25 ? 31.151 49.816 -20.184 1.00 37.04 25 GLU B N 1
ATOM 2075 C CA . GLU B 1 25 ? 29.972 50.640 -19.946 1.00 38.53 25 GLU B CA 1
ATOM 2076 C C . GLU B 1 25 ? 29.997 51.969 -20.696 1.00 39.43 25 GLU B C 1
ATOM 2077 O O . GLU B 1 25 ? 28.948 52.568 -20.942 1.00 39.82 25 GLU B O 1
ATOM 2083 N N . ALA B 1 26 ? 31.192 52.430 -21.048 1.00 39.43 26 ALA B N 1
ATOM 2084 C CA . ALA B 1 26 ? 31.339 53.694 -21.758 1.00 40.63 26 ALA B CA 1
ATOM 2085 C C . ALA B 1 26 ? 31.420 53.490 -23.265 1.00 40.93 26 ALA B C 1
ATOM 2086 O O . ALA B 1 26 ? 31.462 54.456 -24.025 1.00 40.74 26 ALA B O 1
ATOM 2088 N N . GLY B 1 27 ? 31.440 52.233 -23.697 1.00 40.52 27 GLY B N 1
ATOM 2089 C CA . GLY B 1 27 ? 31.514 51.959 -25.119 1.00 40.82 27 GLY B CA 1
ATOM 2090 C C . GLY B 1 27 ? 32.929 51.734 -25.615 1.00 41.22 27 GLY B C 1
ATOM 2091 O O . GLY B 1 27 ? 33.130 51.326 -26.758 1.00 42.73 27 GLY B O 1
ATOM 2092 N N . GLU B 1 28 ? 33.915 51.997 -24.764 1.00 40.29 28 GLU B N 1
ATOM 2093 C CA . GLU B 1 28 ? 35.309 51.801 -25.148 1.00 40.09 28 GLU B CA 1
ATOM 2094 C C . GLU B 1 28 ? 35.610 50.316 -25.321 1.00 38.66 28 GLU B C 1
ATOM 2095 O O . GLU B 1 28 ? 35.157 49.484 -24.533 1.00 36.62 28 GLU B O 1
ATOM 2101 N N . ALA B 1 29 ? 36.379 49.992 -26.356 1.00 37.65 29 ALA B N 1
ATOM 2102 C CA . ALA B 1 29 ? 36.733 48.609 -26.648 1.00 36.86 29 ALA B CA 1
ATOM 2103 C C . ALA B 1 29 ? 38.004 48.152 -25.945 1.00 37.08 29 ALA B C 1
ATOM 2104 O O . ALA B 1 29 ? 38.901 48.948 -25.665 1.00 37.05 29 ALA B O 1
ATOM 2106 N N . HIS B 1 30 ? 38.061 46.852 -25.667 1.00 36.99 30 HIS B N 1
ATOM 2107 C CA . HIS B 1 30 ? 39.200 46.226 -25.006 1.00 35.18 30 HIS B CA 1
ATOM 2108 C C . HIS B 1 30 ? 39.492 44.909 -25.712 1.00 35.94 30 HIS B C 1
ATOM 2109 O O . HIS B 1 30 ? 38.569 44.175 -26.073 1.00 35.32 30 HIS B O 1
ATOM 2116 N N . ARG B 1 31 ? 40.768 44.608 -25.922 1.00 37.57 31 ARG B N 1
ATOM 2117 C CA . ARG B 1 31 ? 41.129 43.344 -26.548 1.00 39.37 31 ARG B CA 1
ATOM 2118 C C . ARG B 1 31 ? 41.183 42.324 -25.417 1.00 39.02 31 ARG B C 1
ATOM 2119 O O . ARG B 1 31 ? 41.724 42.607 -24.348 1.00 39.52 31 ARG B O 1
ATOM 2127 N N . PRO B 1 32 ? 40.619 41.129 -25.632 1.00 39.27 32 PRO B N 1
ATOM 2128 C CA . PRO B 1 32 ? 40.618 40.079 -24.607 1.00 38.56 32 PRO B CA 1
ATOM 2129 C C . PRO B 1 32 ? 41.998 39.839 -23.991 1.00 39.02 32 PRO B C 1
ATOM 2130 O O . PRO B 1 32 ? 42.149 39.801 -22.768 1.00 37.25 32 PRO B O 1
ATOM 2134 N N . GLU B 1 33 ? 42.999 39.690 -24.855 1.00 38.97 33 GLU B N 1
ATOM 2135 C CA . GLU B 1 33 ? 44.376 39.446 -24.439 1.00 39.33 33 GLU B CA 1
ATOM 2136 C C . GLU B 1 33 ? 44.921 40.514 -23.494 1.00 38.84 33 GLU B C 1
ATOM 2137 O O . GLU B 1 33 ? 45.913 40.286 -22.798 1.00 38.54 33 GLU B O 1
ATOM 2143 N N . ASP B 1 34 ? 44.283 41.681 -23.473 1.00 37.64 34 ASP B N 1
ATOM 2144 C CA . ASP B 1 34 ? 44.738 42.768 -22.614 1.00 37.39 34 ASP B CA 1
ATOM 2145 C C . ASP B 1 34 ? 43.977 42.863 -21.296 1.00 36.52 34 ASP B C 1
ATOM 2146 O O . ASP B 1 34 ? 44.297 43.700 -20.452 1.00 36.12 34 ASP B O 1
ATOM 2151 N N . VAL B 1 35 ? 42.977 42.008 -21.113 1.00 34.04 35 VAL B N 1
ATOM 2152 C CA . VAL B 1 35 ? 42.183 42.046 -19.892 1.00 32.07 35 VAL B CA 1
ATOM 2153 C C . VAL B 1 35 ? 42.161 40.718 -19.143 1.00 29.63 35 VAL B C 1
ATOM 2154 O O . VAL B 1 35 ? 42.599 39.690 -19.653 1.00 27.78 35 VAL B O 1
ATOM 2158 N N . THR B 1 36 ? 41.649 40.754 -17.920 1.00 26.46 36 THR B N 1
ATOM 2159 C CA . THR B 1 36 ? 41.536 39.544 -17.119 1.00 24.69 36 THR B CA 1
ATOM 2160 C C . THR B 1 36 ? 40.055 39.204 -17.033 1.00 21.26 36 THR B C 1
ATOM 2161 O O . THR B 1 36 ? 39.268 39.982 -16.500 1.00 20.94 36 THR B O 1
ATOM 2165 N N . TRP B 1 37 ? 39.677 38.053 -17.576 1.00 21.45 37 TRP B N 1
ATOM 2166 C CA . TRP B 1 37 ? 38.281 37.629 -17.550 1.00 23.20 37 TRP B CA 1
ATOM 2167 C C . TRP B 1 37 ? 37.823 37.330 -16.134 1.00 22.64 37 TRP B C 1
ATOM 2168 O O . TRP B 1 37 ? 38.593 36.834 -15.310 1.00 21.97 37 TRP B O 1
ATOM 2179 N N . LEU B 1 38 ? 36.562 37.641 -15.861 1.00 20.94 38 LEU B N 1
ATOM 2180 C CA . LEU B 1 38 ? 35.963 37.385 -14.559 1.00 20.45 38 LEU B CA 1
ATOM 2181 C C . LEU B 1 38 ? 34.685 36.606 -14.838 1.00 21.50 38 LEU B C 1
ATOM 2182 O O . LEU B 1 38 ? 34.373 36.313 -15.994 1.00 20.91 38 LEU B O 1
ATOM 2187 N N . LEU B 1 39 ? 33.952 36.259 -13.785 1.00 19.73 39 LEU B N 1
ATOM 2188 C CA . LEU B 1 39 ? 32.686 35.566 -13.962 1.00 20.45 39 LEU B CA 1
ATOM 2189 C C . LEU B 1 39 ? 31.758 36.598 -14.614 1.00 20.28 39 LEU B C 1
ATOM 2190 O O . LEU B 1 39 ? 31.812 37.784 -14.284 1.00 18.96 39 LEU B O 1
ATOM 2195 N N . PRO B 1 40 ? 30.908 36.166 -15.557 1.00 21.43 40 PRO B N 1
ATOM 2196 C CA . PRO B 1 40 ? 29.992 37.097 -16.227 1.00 21.98 40 PRO B CA 1
ATOM 2197 C C . PRO B 1 40 ? 28.964 37.753 -15.307 1.00 22.03 40 PRO B C 1
ATOM 2198 O O . PRO B 1 40 ? 28.329 38.734 -15.679 1.00 21.78 40 PRO B O 1
ATOM 2202 N N . PHE B 1 41 ? 28.809 37.209 -14.106 1.00 20.83 41 PHE B N 1
ATOM 2203 C CA . PHE B 1 41 ? 27.875 37.747 -13.124 1.00 19.99 41 PHE B CA 1
ATOM 2204 C C . PHE B 1 41 ? 28.204 37.076 -11.798 1.00 19.76 41 PHE B C 1
ATOM 2205 O O . PHE B 1 41 ? 29.043 36.175 -11.748 1.00 20.50 41 PHE B O 1
ATOM 2213 N N . THR B 1 42 ? 27.577 37.526 -10.719 1.00 19.70 42 THR B N 1
ATOM 2214 C CA . THR B 1 42 ? 27.829 36.925 -9.417 1.00 19.16 42 THR B CA 1
ATOM 2215 C C . THR B 1 42 ? 26.692 35.959 -9.106 1.00 18.35 42 THR B C 1
ATOM 2216 O O . THR B 1 42 ? 25.570 36.373 -8.812 1.00 19.37 42 THR B O 1
ATOM 2220 N N . PRO B 1 43 ? 26.968 34.650 -9.184 1.00 17.97 43 PRO B N 1
ATOM 2221 C CA . PRO B 1 43 ? 25.949 33.634 -8.912 1.00 16.62 43 PRO B CA 1
ATOM 2222 C C . PRO B 1 43 ? 25.445 33.626 -7.475 1.00 18.23 43 PRO B C 1
ATOM 2223 O O . PRO B 1 43 ? 26.183 33.953 -6.541 1.00 18.17 43 PRO B O 1
ATOM 2227 N N . GLY B 1 44 ? 24.173 33.274 -7.318 1.00 17.15 44 GLY B N 1
ATOM 2228 C CA . GLY B 1 44 ? 23.590 33.142 -6.002 1.00 17.40 44 GLY B CA 1
ATOM 2229 C C . GLY B 1 44 ? 23.880 31.676 -5.718 1.00 19.00 44 GLY B C 1
ATOM 2230 O O . GLY B 1 44 ? 25.035 31.259 -5.809 1.00 23.81 44 GLY B O 1
ATOM 2231 N N . LYS B 1 45 ? 22.859 30.884 -5.414 1.00 15.30 45 LYS B N 1
ATOM 2232 C CA . LYS B 1 45 ? 23.076 29.469 -5.158 1.00 15.05 45 LYS B CA 1
ATOM 2233 C C . LYS B 1 45 ? 23.090 28.691 -6.467 1.00 15.04 45 LYS B C 1
ATOM 2234 O O . LYS B 1 45 ? 22.398 29.045 -7.427 1.00 13.78 45 LYS B O 1
ATOM 2240 N N . ILE B 1 46 ? 23.877 27.620 -6.480 1.00 14.12 46 ILE B N 1
ATOM 2241 C CA . ILE B 1 46 ? 24.052 26.777 -7.650 1.00 12.02 46 ILE B CA 1
ATOM 2242 C C . ILE B 1 46 ? 23.661 25.336 -7.370 1.00 13.20 46 ILE B C 1
ATOM 2243 O O . ILE B 1 46 ? 24.212 24.704 -6.461 1.00 13.37 46 ILE B O 1
ATOM 2248 N N . LEU B 1 47 ? 22.719 24.814 -8.153 1.00 11.78 47 LEU B N 1
ATOM 2249 C CA . LEU B 1 47 ? 22.291 23.426 -8.018 1.00 13.30 47 LEU B CA 1
ATOM 2250 C C . LEU B 1 47 ? 22.571 22.684 -9.312 1.00 15.94 47 LEU B C 1
ATOM 2251 O O . LEU B 1 47 ? 22.406 23.238 -10.396 1.00 14.63 47 LEU B O 1
ATOM 2256 N N . GLY B 1 48 ? 22.988 21.429 -9.193 1.00 16.81 48 GLY B N 1
ATOM 2257 C CA . GLY B 1 48 ? 23.257 20.623 -10.370 1.00 18.15 48 GLY B CA 1
ATOM 2258 C C . GLY B 1 48 ? 22.362 19.399 -10.318 1.00 19.77 48 GLY B C 1
ATOM 2259 O O . GLY B 1 48 ? 21.724 19.135 -9.291 1.00 16.46 48 GLY B O 1
ATOM 2260 N N . VAL B 1 49 ? 22.293 18.655 -11.419 1.00 19.45 49 VAL B N 1
ATOM 2261 C CA . VAL B 1 49 ? 21.473 17.450 -11.464 1.00 18.33 49 VAL B CA 1
ATOM 2262 C C . VAL B 1 49 ? 22.368 16.326 -11.942 1.00 20.05 49 VAL B C 1
ATOM 2263 O O . VAL B 1 49 ? 23.054 16.461 -12.950 1.00 19.78 49 VAL B O 1
ATOM 2267 N N . ALA B 1 50 ? 22.378 15.220 -11.209 1.00 19.26 50 ALA B N 1
ATOM 2268 C CA . ALA B 1 50 ? 23.206 14.087 -11.585 1.00 21.76 50 ALA B CA 1
ATOM 2269 C C . ALA B 1 50 ? 22.383 13.145 -12.455 1.00 21.70 50 ALA B C 1
ATOM 2270 O O . ALA B 1 50 ? 21.154 13.155 -12.399 1.00 20.84 50 ALA B O 1
ATOM 2272 N N . LEU B 1 51 ? 23.068 12.342 -13.260 1.00 24.95 51 LEU B N 1
ATOM 2273 C CA . LEU B 1 51 ? 22.406 11.374 -14.130 1.00 26.24 51 LEU B CA 1
ATOM 2274 C C . LEU B 1 51 ? 21.219 11.963 -14.883 1.00 25.64 51 LEU B C 1
ATOM 2275 O O . LEU B 1 51 ? 20.097 11.457 -14.772 1.00 26.80 51 LEU B O 1
ATOM 2280 N N . ASN B 1 52 ? 21.457 13.028 -15.647 1.00 23.90 52 ASN B N 1
ATOM 2281 C CA . ASN B 1 52 ? 20.382 13.651 -16.408 1.00 23.20 52 ASN B CA 1
ATOM 2282 C C . ASN B 1 52 ? 20.502 13.428 -17.917 1.00 23.81 52 ASN B C 1
ATOM 2283 O O . ASN B 1 52 ? 19.822 14.088 -18.699 1.00 21.68 52 ASN B O 1
ATOM 2288 N N . TYR B 1 53 ? 21.372 12.511 -18.322 1.00 24.56 53 TYR B N 1
ATOM 2289 C CA . TYR B 1 53 ? 21.533 12.203 -19.743 1.00 28.23 53 TYR B CA 1
ATOM 2290 C C . TYR B 1 53 ? 21.554 10.704 -19.987 1.00 31.99 53 TYR B C 1
ATOM 2291 O O . TYR B 1 53 ? 21.946 9.928 -19.117 1.00 33.46 53 TYR B O 1
ATOM 2300 N N . ALA B 1 54 ? 21.129 10.312 -21.185 1.00 36.58 54 ALA B N 1
ATOM 2301 C CA . ALA B 1 54 ? 21.100 8.912 -21.589 1.00 40.09 54 ALA B CA 1
ATOM 2302 C C . ALA B 1 54 ? 22.509 8.324 -21.564 1.00 40.39 54 ALA B C 1
ATOM 2303 O O . ALA B 1 54 ? 22.814 7.450 -20.753 1.00 42.74 54 ALA B O 1
ATOM 2305 N N . SER B 1 63 ? 13.668 4.859 -19.389 1.00 50.29 63 SER B N 1
ATOM 2306 C CA . SER B 1 63 ? 12.928 5.951 -18.768 1.00 49.51 63 SER B CA 1
ATOM 2307 C C . SER B 1 63 ? 13.878 6.909 -18.050 1.00 48.15 63 SER B C 1
ATOM 2308 O O . SER B 1 63 ? 14.987 7.162 -18.522 1.00 48.44 63 SER B O 1
ATOM 2311 N N . ARG B 1 64 ? 13.441 7.435 -16.908 1.00 45.35 64 ARG B N 1
ATOM 2312 C CA . ARG B 1 64 ? 14.257 8.366 -16.137 1.00 42.00 64 ARG B CA 1
ATOM 2313 C C . ARG B 1 64 ? 13.964 8.249 -14.641 1.00 40.66 64 ARG B C 1
ATOM 2314 O O . ARG B 1 64 ? 12.930 7.714 -14.243 1.00 40.20 64 ARG B O 1
ATOM 2322 N N . PRO B 1 65 ? 14.874 8.760 -13.795 1.00 39.07 65 PRO B N 1
ATOM 2323 C CA . PRO B 1 65 ? 14.729 8.721 -12.335 1.00 38.34 65 PRO B CA 1
ATOM 2324 C C . PRO B 1 65 ? 13.379 9.261 -11.858 1.00 36.84 65 PRO B C 1
ATOM 2325 O O . PRO B 1 65 ? 12.810 10.157 -12.482 1.00 36.00 65 PRO B O 1
ATOM 2329 N N . GLU B 1 66 ? 12.881 8.714 -10.751 1.00 34.92 66 GLU B N 1
ATOM 2330 C CA . GLU B 1 66 ? 11.604 9.135 -10.172 1.00 33.70 66 GLU B CA 1
ATOM 2331 C C . GLU B 1 66 ? 11.598 10.641 -9.931 1.00 29.88 66 GLU B C 1
ATOM 2332 O O . GLU B 1 66 ? 10.559 11.297 -10.030 1.00 27.83 66 GLU B O 1
ATOM 2338 N N . GLU B 1 67 ? 12.762 11.176 -9.583 1.00 27.90 67 GLU B N 1
ATOM 2339 C CA . GLU B 1 67 ? 12.904 12.605 -9.346 1.00 27.06 67 GLU B CA 1
ATOM 2340 C C . GLU B 1 67 ? 14.348 12.999 -9.610 1.00 24.22 67 GLU B C 1
ATOM 2341 O O . GLU B 1 67 ? 15.259 12.185 -9.468 1.00 25.76 67 GLU B O 1
ATOM 2347 N N . PRO B 1 68 ? 14.573 14.251 -10.027 1.00 21.95 68 PRO B N 1
ATOM 2348 C CA . PRO B 1 68 ? 15.928 14.731 -10.313 1.00 21.62 68 PRO B CA 1
ATOM 2349 C C . PRO B 1 68 ? 16.852 14.557 -9.114 1.00 21.23 68 PRO B C 1
ATOM 2350 O O . PRO B 1 68 ? 16.473 14.872 -7.987 1.00 22.34 68 PRO B O 1
ATOM 2354 N N . ALA B 1 69 ? 18.053 14.050 -9.367 1.00 20.84 69 ALA B N 1
ATOM 2355 C CA . ALA B 1 69 ? 19.054 13.843 -8.319 1.00 21.36 69 ALA B CA 1
ATOM 2356 C C . ALA B 1 69 ? 19.858 15.137 -8.183 1.00 19.66 69 ALA B C 1
ATOM 2357 O O . ALA B 1 69 ? 20.921 15.287 -8.782 1.00 19.63 69 ALA B O 1
ATOM 2359 N N . LEU B 1 70 ? 19.343 16.055 -7.374 1.00 18.91 70 LEU B N 1
ATOM 2360 C CA . LEU B 1 70 ? 19.956 17.364 -7.168 1.00 16.80 70 LEU B CA 1
ATOM 2361 C C . LEU B 1 70 ? 21.139 17.392 -6.207 1.00 17.15 70 LEU B C 1
ATOM 2362 O O . LEU B 1 70 ? 21.177 16.642 -5.226 1.00 15.99 70 LEU B O 1
ATOM 2367 N N . PHE B 1 71 ? 22.099 18.268 -6.495 1.00 13.76 71 PHE B N 1
ATOM 2368 C CA . PHE B 1 71 ? 23.261 18.453 -5.637 1.00 13.84 71 PHE B CA 1
ATOM 2369 C C . PHE B 1 71 ? 23.715 19.907 -5.696 1.00 15.63 71 PHE B C 1
ATOM 2370 O O . PHE B 1 71 ? 23.311 20.670 -6.577 1.00 14.49 71 PHE B O 1
ATOM 2378 N N . TRP B 1 72 ? 24.579 20.274 -4.760 1.00 15.06 72 TRP B N 1
ATOM 2379 C CA . TRP B 1 72 ? 25.064 21.640 -4.638 1.00 15.15 72 TRP B CA 1
ATOM 2380 C C . TRP B 1 72 ? 26.516 21.852 -5.047 1.00 14.94 72 TRP B C 1
ATOM 2381 O O . TRP B 1 72 ? 27.339 20.953 -4.926 1.00 14.06 72 TRP B O 1
ATOM 2392 N N . LYS B 1 73 ? 26.810 23.048 -5.554 1.00 14.64 73 LYS B N 1
ATOM 2393 C CA . LYS B 1 73 ? 28.170 23.442 -5.908 1.00 15.16 73 LYS B CA 1
ATOM 2394 C C . LYS B 1 73 ? 28.368 24.774 -5.176 1.00 15.05 73 LYS B C 1
ATOM 2395 O O . LYS B 1 73 ? 27.619 25.730 -5.401 1.00 15.42 73 LYS B O 1
ATOM 2401 N N . PRO B 1 74 ? 29.361 24.849 -4.276 1.00 14.69 74 PRO B N 1
ATOM 2402 C CA . PRO B 1 74 ? 29.635 26.077 -3.521 1.00 15.81 74 PRO B CA 1
ATOM 2403 C C . PRO B 1 74 ? 30.164 27.196 -4.403 1.00 15.44 74 PRO B C 1
ATOM 2404 O O . PRO B 1 74 ? 30.824 26.940 -5.407 1.00 16.41 74 PRO B O 1
ATOM 2408 N N . ASN B 1 75 ? 29.880 28.438 -4.025 1.00 14.69 75 ASN B N 1
ATOM 2409 C CA . ASN B 1 75 ? 30.357 29.572 -4.799 1.00 16.33 75 ASN B CA 1
ATOM 2410 C C . ASN B 1 75 ? 31.887 29.579 -4.821 1.00 16.18 75 ASN B C 1
ATOM 2411 O O . ASN B 1 75 ? 32.495 30.138 -5.735 1.00 15.21 75 ASN B O 1
ATOM 2416 N N . THR B 1 76 ? 32.514 28.942 -3.832 1.00 13.93 76 THR B N 1
ATOM 2417 C CA . THR B 1 76 ? 33.971 28.886 -3.800 1.00 13.51 76 THR B CA 1
ATOM 2418 C C . THR B 1 76 ? 34.559 27.965 -4.877 1.00 12.49 76 THR B C 1
ATOM 2419 O O . THR B 1 76 ? 35.770 27.943 -5.083 1.00 12.82 76 THR B O 1
ATOM 2423 N N . SER B 1 77 ? 33.710 27.197 -5.559 1.00 13.19 77 SER B N 1
ATOM 2424 C CA . SER B 1 77 ? 34.199 26.350 -6.643 1.00 12.54 77 SER B CA 1
ATOM 2425 C C . SER B 1 77 ? 34.266 27.184 -7.929 1.00 12.82 77 SER B C 1
ATOM 2426 O O . SER B 1 77 ? 34.971 26.832 -8.870 1.00 12.54 77 SER B O 1
ATOM 2430 N N . LEU B 1 78 ? 33.532 28.294 -7.963 1.00 13.44 78 LEU B N 1
ATOM 2431 C CA . LEU B 1 78 ? 33.498 29.143 -9.157 1.00 14.12 78 LEU B CA 1
ATOM 2432 C C . LEU B 1 78 ? 34.862 29.618 -9.640 1.00 15.45 78 LEU B C 1
ATOM 2433 O O . LEU B 1 78 ? 35.719 30.037 -8.854 1.00 13.13 78 LEU B O 1
ATOM 2438 N N . LEU B 1 79 ? 35.052 29.551 -10.955 1.00 14.78 79 LEU B N 1
ATOM 2439 C CA . LEU B 1 79 ? 36.299 29.961 -11.576 1.00 14.62 79 LEU B CA 1
ATOM 2440 C C . LEU B 1 79 ? 35.986 30.609 -12.921 1.00 15.25 79 LEU B C 1
ATOM 2441 O O . LEU B 1 79 ? 35.156 30.111 -13.673 1.00 18.06 79 LEU B O 1
ATOM 2446 N N . PRO B 1 80 ? 36.652 31.725 -13.243 1.00 16.78 80 PRO B N 1
ATOM 2447 C CA . PRO B 1 80 ? 36.381 32.379 -14.523 1.00 18.13 80 PRO B CA 1
ATOM 2448 C C . PRO B 1 80 ? 37.101 31.739 -15.702 1.00 18.08 80 PRO B C 1
ATOM 2449 O O . PRO B 1 80 ? 38.016 30.924 -15.535 1.00 17.40 80 PRO B O 1
ATOM 2453 N N . HIS B 1 81 ? 36.669 32.130 -16.894 1.00 19.11 81 HIS B N 1
ATOM 2454 C CA . HIS B 1 81 ? 37.268 31.682 -18.140 1.00 19.63 81 HIS B CA 1
ATOM 2455 C C . HIS B 1 81 ? 38.752 32.028 -18.012 1.00 19.66 81 HIS B C 1
ATOM 2456 O O . HIS B 1 81 ? 39.096 33.111 -17.536 1.00 19.40 81 HIS B O 1
ATOM 2463 N N . LYS B 1 82 ? 39.618 31.099 -18.407 1.00 20.11 82 LYS B N 1
ATOM 2464 C CA . LYS B 1 82 ? 41.071 31.281 -18.344 1.00 21.76 82 LYS B CA 1
ATOM 2465 C C . LYS B 1 82 ? 41.672 31.028 -16.955 1.00 20.79 82 LYS B C 1
ATOM 2466 O O . LYS B 1 82 ? 42.893 30.977 -16.806 1.00 20.64 82 LYS B O 1
ATOM 2472 N N . GLY B 1 83 ? 40.822 30.882 -15.942 1.00 20.74 83 GLY B N 1
ATOM 2473 C CA . GLY B 1 83 ? 41.319 30.614 -14.600 1.00 18.55 83 GLY B CA 1
ATOM 2474 C C . GLY B 1 83 ? 41.937 29.226 -14.530 1.00 19.82 83 GLY B C 1
ATOM 2475 O O . GLY B 1 83 ? 41.624 28.363 -15.352 1.00 19.62 83 GLY B O 1
ATOM 2476 N N . VAL B 1 84 ? 42.805 28.999 -13.547 1.00 18.32 84 VAL B N 1
ATOM 2477 C CA . VAL B 1 84 ? 43.477 27.710 -13.395 1.00 18.60 84 VAL B CA 1
ATOM 2478 C C . VAL B 1 84 ? 42.772 26.745 -12.442 1.00 19.55 84 VAL B C 1
ATOM 2479 O O . VAL B 1 84 ? 42.533 27.067 -11.271 1.00 18.81 84 VAL B O 1
ATOM 2483 N N . VAL B 1 85 ? 42.437 25.562 -12.945 1.00 17.59 85 VAL B N 1
ATOM 2484 C CA . VAL B 1 85 ? 41.790 24.544 -12.123 1.00 18.03 85 VAL B CA 1
ATOM 2485 C C . VAL B 1 85 ? 42.878 23.806 -11.356 1.00 18.35 85 VAL B C 1
ATOM 2486 O O . VAL B 1 85 ? 43.900 23.419 -11.932 1.00 19.04 85 VAL B O 1
ATOM 2490 N N . LEU B 1 86 ? 42.666 23.614 -10.058 1.00 17.67 86 LEU B N 1
ATOM 2491 C CA . LEU B 1 86 ? 43.644 22.923 -9.231 1.00 18.74 86 LEU B CA 1
ATOM 2492 C C . LEU B 1 86 ? 43.310 21.441 -9.128 1.00 18.87 86 LEU B C 1
ATOM 2493 O O . LEU B 1 86 ? 42.215 21.057 -8.706 1.00 18.12 86 LEU B O 1
ATOM 2498 N N . TYR B 1 87 ? 44.266 20.609 -9.524 1.00 21.26 87 TYR B N 1
ATOM 2499 C CA . TYR B 1 87 ? 44.097 19.161 -9.487 1.00 21.63 87 TYR B CA 1
ATOM 2500 C C . TYR B 1 87 ? 44.391 18.651 -8.070 1.00 21.67 87 TYR B C 1
ATOM 2501 O O . TYR B 1 87 ? 45.447 18.931 -7.514 1.00 22.87 87 TYR B O 1
ATOM 2510 N N . PRO B 1 88 ? 43.452 17.901 -7.467 1.00 23.27 88 PRO B N 1
ATOM 2511 C CA . PRO B 1 88 ? 43.642 17.371 -6.111 1.00 24.74 88 PRO B CA 1
ATOM 2512 C C . PRO B 1 88 ? 44.878 16.492 -6.003 1.00 25.98 88 PRO B C 1
ATOM 2513 O O . PRO B 1 88 ? 45.019 15.517 -6.742 1.00 25.43 88 PRO B O 1
ATOM 2517 N N . LYS B 1 89 ? 45.762 16.838 -5.076 1.00 26.95 89 LYS B N 1
ATOM 2518 C CA . LYS B 1 89 ? 46.994 16.085 -4.865 1.00 28.71 89 LYS B CA 1
ATOM 2519 C C . LYS B 1 89 ? 46.718 14.602 -4.656 1.00 27.51 89 LYS B C 1
ATOM 2520 O O . LYS B 1 89 ? 45.951 14.228 -3.770 1.00 29.05 89 LYS B O 1
ATOM 2526 N N . GLY B 1 90 ? 47.339 13.762 -5.477 1.00 27.06 90 GLY B N 1
ATOM 2527 C CA . GLY B 1 90 ? 47.161 12.326 -5.348 1.00 27.03 90 GLY B CA 1
ATOM 2528 C C . GLY B 1 90 ? 45.921 11.723 -5.989 1.00 27.34 90 GLY B C 1
ATOM 2529 O O . GLY B 1 90 ? 45.779 10.500 -6.027 1.00 25.56 90 GLY B O 1
ATOM 2530 N N . ALA B 1 91 ? 45.015 12.562 -6.483 1.00 25.77 91 ALA B N 1
ATOM 2531 C CA . ALA B 1 91 ? 43.800 12.059 -7.119 1.00 25.28 91 ALA B CA 1
ATOM 2532 C C . ALA B 1 91 ? 44.162 11.330 -8.408 1.00 24.10 91 ALA B C 1
ATOM 2533 O O . ALA B 1 91 ? 45.049 11.759 -9.147 1.00 24.43 91 ALA B O 1
ATOM 2535 N N . ARG B 1 92 ? 43.470 10.230 -8.676 1.00 24.48 92 ARG B N 1
ATOM 2536 C CA . ARG B 1 92 ? 43.726 9.446 -9.874 1.00 26.45 92 ARG B CA 1
ATOM 2537 C C . ARG B 1 92 ? 42.676 9.606 -10.960 1.00 25.41 92 ARG B C 1
ATOM 2538 O O . ARG B 1 92 ? 42.993 9.493 -12.142 1.00 26.76 92 ARG B O 1
ATOM 2546 N N . PHE B 1 93 ? 41.432 9.869 -10.565 1.00 24.09 93 PHE B N 1
ATOM 2547 C CA . PHE B 1 93 ? 40.342 9.991 -11.528 1.00 23.32 93 PHE B CA 1
ATOM 2548 C C . PHE B 1 93 ? 39.550 11.299 -11.464 1.00 22.73 93 PHE B C 1
ATOM 2549 O O . PHE B 1 93 ? 38.489 11.350 -10.841 1.00 23.70 93 PHE B O 1
ATOM 2557 N N . VAL B 1 94 ? 40.062 12.340 -12.120 1.00 21.57 94 VAL B N 1
ATOM 2558 C CA . VAL B 1 94 ? 39.400 13.645 -12.171 1.00 20.90 94 VAL B CA 1
ATOM 2559 C C . VAL B 1 94 ? 38.816 13.822 -13.573 1.00 20.80 94 VAL B C 1
ATOM 2560 O O . VAL B 1 94 ? 39.500 13.587 -14.568 1.00 20.62 94 VAL B O 1
ATOM 2564 N N . HIS B 1 95 ? 37.555 14.235 -13.640 1.00 19.91 95 HIS B N 1
ATOM 2565 C CA . HIS B 1 95 ? 36.854 14.407 -14.911 1.00 20.43 95 HIS B CA 1
ATOM 2566 C C . HIS B 1 95 ? 36.197 15.769 -15.081 1.00 21.36 95 HIS B C 1
ATOM 2567 O O . HIS B 1 95 ? 35.721 16.371 -14.111 1.00 18.22 95 HIS B O 1
ATOM 2574 N N . TYR B 1 96 ? 36.166 16.253 -16.322 1.00 20.61 96 TYR B N 1
ATOM 2575 C CA . TYR B 1 96 ? 35.496 17.512 -16.614 1.00 20.39 96 TYR B CA 1
ATOM 2576 C C . TYR B 1 96 ? 34.065 17.080 -16.918 1.00 19.93 96 TYR B C 1
ATOM 2577 O O . TYR B 1 96 ? 33.806 15.894 -17.134 1.00 20.54 96 TYR B O 1
ATOM 2586 N N . GLU B 1 97 ? 33.136 18.026 -16.917 1.00 19.98 97 GLU B N 1
ATOM 2587 C CA . GLU B 1 97 ? 31.744 17.735 -17.248 1.00 20.64 97 GLU B CA 1
ATOM 2588 C C . GLU B 1 97 ? 31.176 18.969 -17.938 1.00 19.61 97 GLU B C 1
ATOM 2589 O O . GLU B 1 97 ? 30.932 19.988 -17.293 1.00 17.30 97 GLU B O 1
ATOM 2595 N N . VAL B 1 98 ? 30.983 18.892 -19.255 1.00 20.08 98 VAL B N 1
ATOM 2596 C CA . VAL B 1 98 ? 30.441 20.035 -19.983 1.00 18.57 98 VAL B CA 1
ATOM 2597 C C . VAL B 1 98 ? 28.927 20.091 -19.801 1.00 18.76 98 VAL B C 1
ATOM 2598 O O . VAL B 1 98 ? 28.209 19.144 -20.125 1.00 19.21 98 VAL B O 1
ATOM 2602 N N . GLU B 1 99 ? 28.439 21.202 -19.260 1.00 18.05 99 GLU B N 1
ATOM 2603 C CA . GLU B 1 99 ? 27.010 21.330 -19.017 1.00 18.59 99 GLU B CA 1
ATOM 2604 C C . GLU B 1 99 ? 26.450 22.698 -19.338 1.00 16.81 99 GLU B C 1
ATOM 2605 O O . GLU B 1 99 ? 27.127 23.720 -19.191 1.00 16.57 99 GLU B O 1
ATOM 2611 N N . LEU B 1 100 ? 25.201 22.710 -19.787 1.00 17.02 100 LEU B N 1
ATOM 2612 C CA . LEU B 1 100 ? 24.512 23.955 -20.071 1.00 17.27 100 LEU B CA 1
ATOM 2613 C C . LEU B 1 100 ? 24.112 24.498 -18.701 1.00 17.14 100 LEU B C 1
ATOM 2614 O O . LEU B 1 100 ? 23.512 23.776 -17.899 1.00 16.80 100 LEU B O 1
ATOM 2619 N N . ALA B 1 101 ? 24.459 25.752 -18.436 1.00 16.64 101 ALA B N 1
ATOM 2620 C CA . ALA B 1 101 ? 24.126 26.402 -17.172 1.00 17.52 101 ALA B CA 1
ATOM 2621 C C . ALA B 1 101 ? 23.007 27.408 -17.419 1.00 18.17 101 ALA B C 1
ATOM 2622 O O . ALA B 1 101 ? 23.090 28.229 -18.334 1.00 19.60 101 ALA B O 1
ATOM 2624 N N . VAL B 1 102 ? 21.960 27.334 -16.603 1.00 16.90 102 VAL B N 1
ATOM 2625 C CA . VAL B 1 102 ? 20.803 28.211 -16.730 1.00 16.32 102 VAL B CA 1
ATOM 2626 C C . VAL B 1 102 ? 20.807 29.256 -15.626 1.00 18.04 102 VAL B C 1
ATOM 2627 O O . VAL B 1 102 ? 20.918 28.921 -14.442 1.00 15.80 102 VAL B O 1
ATOM 2631 N N . VAL B 1 103 ? 20.680 30.520 -16.016 1.00 15.17 103 VAL B N 1
ATOM 2632 C CA . VAL B 1 103 ? 20.688 31.621 -15.058 1.00 16.01 103 VAL B CA 1
ATOM 2633 C C . VAL B 1 103 ? 19.289 32.181 -14.839 1.00 16.10 103 VAL B C 1
ATOM 2634 O O . VAL B 1 103 ? 18.645 32.647 -15.776 1.00 19.20 103 VAL B O 1
ATOM 2638 N N . VAL B 1 104 ? 18.826 32.133 -13.594 1.00 15.08 104 VAL B N 1
ATOM 2639 C CA . VAL B 1 104 ? 17.501 32.624 -13.230 1.00 16.88 104 VAL B CA 1
ATOM 2640 C C . VAL B 1 104 ? 17.442 34.150 -13.301 1.00 16.73 104 VAL B C 1
ATOM 2641 O O . VAL B 1 104 ? 18.353 34.830 -12.833 1.00 18.03 104 VAL B O 1
ATOM 2645 N N . GLY B 1 105 ? 16.365 34.678 -13.884 1.00 17.31 105 GLY B N 1
ATOM 2646 C CA . GLY B 1 105 ? 16.217 36.120 -14.019 1.00 17.50 105 GLY B CA 1
ATOM 2647 C C . GLY B 1 105 ? 15.153 36.764 -13.147 1.00 19.02 105 GLY B C 1
ATOM 2648 O O . GLY B 1 105 ? 15.193 37.975 -12.900 1.00 18.79 105 GLY B O 1
ATOM 2649 N N . ARG B 1 106 ? 14.189 35.969 -12.697 1.00 18.34 106 ARG B N 1
ATOM 2650 C CA . ARG B 1 106 ? 13.115 36.458 -11.834 1.00 20.26 106 ARG B CA 1
ATOM 2651 C C . ARG B 1 106 ? 12.834 35.445 -10.737 1.00 19.02 106 ARG B C 1
ATOM 2652 O O . ARG B 1 106 ? 12.999 34.250 -10.947 1.00 19.24 106 ARG B O 1
ATOM 2660 N N . PRO B 1 107 ? 12.396 35.912 -9.554 1.00 19.81 107 PRO B N 1
ATOM 2661 C CA . PRO B 1 107 ? 12.094 35.016 -8.432 1.00 19.80 107 PRO B CA 1
ATOM 2662 C C . PRO B 1 107 ? 11.136 33.901 -8.839 1.00 21.01 107 PRO B C 1
ATOM 2663 O O . PRO B 1 107 ? 10.084 34.160 -9.429 1.00 19.93 107 PRO B O 1
ATOM 2667 N N . MET B 1 108 ? 11.504 32.664 -8.514 1.00 18.56 108 MET B N 1
ATOM 2668 C CA . MET B 1 108 ? 10.694 31.505 -8.854 1.00 18.36 108 MET B CA 1
ATOM 2669 C C . MET B 1 108 ? 10.257 30.688 -7.642 1.00 19.71 108 MET B C 1
ATOM 2670 O O . MET B 1 108 ? 11.084 30.257 -6.843 1.00 16.00 108 MET B O 1
ATOM 2675 N N . LYS B 1 109 ? 8.950 30.485 -7.519 1.00 18.46 109 LYS B N 1
ATOM 2676 C CA . LYS B 1 109 ? 8.379 29.671 -6.454 1.00 18.71 109 LYS B CA 1
ATOM 2677 C C . LYS B 1 109 ? 7.082 29.104 -7.006 1.00 19.53 109 LYS B C 1
ATOM 2678 O O . LYS B 1 109 ? 6.187 29.859 -7.397 1.00 18.77 109 LYS B O 1
ATOM 2684 N N . ARG B 1 110 ? 7.006 27.776 -7.057 1.00 18.23 110 ARG B N 1
ATOM 2685 C CA . ARG B 1 110 ? 5.841 27.063 -7.568 1.00 21.54 110 ARG B CA 1
ATOM 2686 C C . ARG B 1 110 ? 5.513 27.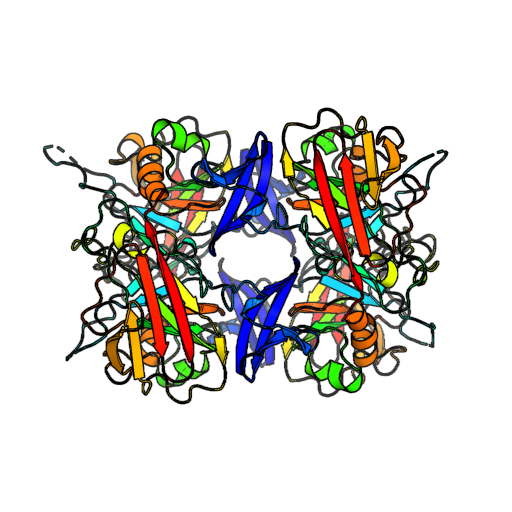456 -9.008 1.00 22.53 110 ARG B C 1
ATOM 2687 O O . ARG B 1 110 ? 4.355 27.686 -9.355 1.00 22.67 110 ARG B O 1
ATOM 2695 N N . VAL B 1 111 ? 6.544 27.529 -9.843 1.00 20.49 111 VAL B N 1
ATOM 2696 C CA . VAL B 1 111 ? 6.372 27.876 -11.249 1.00 19.94 111 VAL B CA 1
ATOM 2697 C C . VAL B 1 111 ? 6.105 26.598 -12.028 1.00 20.74 111 VAL B C 1
ATOM 2698 O O . VAL B 1 111 ? 6.782 25.590 -11.826 1.00 21.22 111 VAL B O 1
ATOM 2702 N N . ARG B 1 112 ? 5.106 26.630 -12.903 1.00 21.08 112 ARG B N 1
ATOM 2703 C CA . ARG B 1 112 ? 4.781 25.462 -13.711 1.00 22.81 112 ARG B CA 1
ATOM 2704 C C . ARG B 1 112 ? 5.788 25.364 -14.851 1.00 20.29 112 ARG B C 1
ATOM 2705 O O . ARG B 1 112 ? 6.299 26.375 -15.319 1.00 21.17 112 ARG B O 1
ATOM 2713 N N . ALA B 1 113 ? 6.067 24.146 -15.297 1.00 19.02 113 ALA B N 1
ATOM 2714 C CA . ALA B 1 113 ? 7.020 23.922 -16.379 1.00 20.81 113 ALA B CA 1
ATOM 2715 C C . ALA B 1 113 ? 6.731 24.760 -17.632 1.00 21.58 113 ALA B C 1
ATOM 2716 O O . ALA B 1 113 ? 7.647 25.321 -18.240 1.00 22.06 113 ALA B O 1
ATOM 2718 N N . LYS B 1 114 ? 5.460 24.848 -18.014 1.00 23.13 114 LYS B N 1
ATOM 2719 C CA . LYS B 1 114 ? 5.077 25.606 -19.204 1.00 24.51 114 LYS B CA 1
ATOM 2720 C C . LYS B 1 114 ? 5.472 27.081 -19.137 1.00 24.31 114 LYS B C 1
ATOM 2721 O O . LYS B 1 114 ? 5.634 27.723 -20.172 1.00 25.23 114 LYS B O 1
ATOM 2727 N N . ASP B 1 115 ? 5.628 27.613 -17.926 1.00 23.49 115 ASP B N 1
ATOM 2728 C CA . ASP B 1 115 ? 5.996 29.019 -17.742 1.00 23.53 115 ASP B CA 1
ATOM 2729 C C . ASP B 1 115 ? 7.438 29.221 -17.279 1.00 22.46 115 ASP B C 1
ATOM 2730 O O . ASP B 1 115 ? 7.908 30.357 -17.204 1.00 22.06 115 ASP B O 1
ATOM 2735 N N . ALA B 1 116 ? 8.130 28.129 -16.971 1.00 20.84 116 ALA B N 1
ATOM 2736 C CA . ALA B 1 116 ? 9.493 28.204 -16.453 1.00 21.52 116 ALA B CA 1
ATOM 2737 C C . ALA B 1 116 ? 10.514 29.000 -17.256 1.00 21.71 116 ALA B C 1
ATOM 2738 O O . ALA B 1 116 ? 11.200 29.855 -16.700 1.00 21.19 116 ALA B O 1
ATOM 2740 N N . LEU B 1 117 ? 10.632 28.723 -18.550 1.00 21.90 117 LEU B N 1
ATOM 2741 C CA . LEU B 1 117 ? 11.616 29.434 -19.351 1.00 22.24 117 LEU B CA 1
ATOM 2742 C C . LEU B 1 117 ? 11.403 30.943 -19.369 1.00 21.47 117 LEU B C 1
ATOM 2743 O O . LEU B 1 117 ? 12.315 31.687 -19.715 1.00 22.24 117 LEU B O 1
ATOM 2748 N N . ASP B 1 118 ? 10.213 31.397 -18.980 1.00 23.52 118 ASP B N 1
ATOM 2749 C CA . ASP B 1 118 ? 9.928 32.829 -18.930 1.00 24.45 118 ASP B CA 1
ATOM 2750 C C . ASP B 1 118 ? 10.651 33.499 -17.762 1.00 25.11 118 ASP B C 1
ATOM 2751 O O . ASP B 1 118 ? 10.727 34.728 -17.698 1.00 25.25 118 ASP B O 1
ATOM 2756 N N . TYR B 1 119 ? 11.169 32.696 -16.835 1.00 22.43 119 TYR B N 1
ATOM 2757 C CA . TYR B 1 119 ? 11.880 33.240 -15.680 1.00 22.05 119 TYR B CA 1
ATOM 2758 C C . TYR B 1 119 ? 13.389 33.189 -15.848 1.00 20.32 119 TYR B C 1
ATOM 2759 O O . TYR B 1 119 ? 14.128 33.605 -14.961 1.00 20.19 119 TYR B O 1
ATOM 2768 N N . VAL B 1 120 ? 13.837 32.678 -16.989 1.00 18.48 120 VAL B N 1
ATOM 2769 C CA . VAL B 1 120 ? 15.256 32.555 -17.281 1.00 19.15 120 VAL B CA 1
ATOM 2770 C C . VAL B 1 120 ? 15.856 33.842 -17.844 1.00 20.27 120 VAL B C 1
ATOM 2771 O O . VAL B 1 120 ? 15.317 34.440 -18.775 1.00 20.19 120 VAL B O 1
ATOM 2775 N N . LEU B 1 121 ? 16.974 34.265 -17.267 1.00 20.09 121 LEU B N 1
ATOM 2776 C CA . LEU B 1 121 ? 17.663 35.467 -17.721 1.00 20.36 121 LEU B CA 1
ATOM 2777 C C . LEU B 1 121 ? 18.525 35.130 -18.934 1.00 21.15 121 LEU B C 1
ATOM 2778 O O . LEU B 1 121 ? 18.480 35.817 -19.952 1.00 19.93 121 LEU B O 1
ATOM 2783 N N . GLY B 1 122 ? 19.307 34.062 -18.821 1.00 20.16 122 GLY B N 1
ATOM 2784 C CA . GLY B 1 122 ? 20.169 33.663 -19.917 1.00 20.27 122 GLY B CA 1
ATOM 2785 C C . GLY B 1 122 ? 20.897 32.362 -19.644 1.00 20.10 122 GLY B C 1
ATOM 2786 O O . GLY B 1 122 ? 20.580 31.653 -18.684 1.00 19.73 122 GLY B O 1
ATOM 2787 N N . TYR B 1 123 ? 21.893 32.063 -20.474 1.00 18.36 123 TYR B N 1
ATOM 2788 C CA . TYR B 1 123 ? 22.651 30.822 -20.351 1.00 18.24 123 TYR B CA 1
ATOM 2789 C C . TYR B 1 123 ? 24.151 31.053 -20.418 1.00 17.32 123 TYR B C 1
ATOM 2790 O O . TYR B 1 123 ? 24.607 32.105 -20.853 1.00 19.83 123 TYR B O 1
ATOM 2799 N N . THR B 1 124 ? 24.909 30.053 -19.983 1.00 16.94 124 THR B N 1
ATOM 2800 C CA . THR B 1 124 ? 26.359 30.109 -20.029 1.00 16.33 124 THR B CA 1
ATOM 2801 C C . THR B 1 124 ? 26.860 28.679 -20.023 1.00 15.68 124 THR B C 1
ATOM 2802 O O . THR B 1 124 ? 26.060 27.732 -19.995 1.00 17.71 124 THR B O 1
ATOM 2806 N N . ILE B 1 125 ? 28.176 28.514 -20.080 1.00 16.85 125 ILE B N 1
ATOM 2807 C CA . ILE B 1 125 ? 28.786 27.189 -20.080 1.00 16.47 125 ILE B CA 1
ATOM 2808 C C . ILE B 1 125 ? 29.389 26.901 -18.706 1.00 17.06 125 ILE B C 1
ATOM 2809 O O . ILE B 1 125 ? 29.910 27.803 -18.049 1.00 16.56 125 ILE B O 1
ATOM 2814 N N . ALA B 1 126 ? 29.320 25.643 -18.284 1.00 17.12 126 ALA B N 1
ATOM 2815 C CA . ALA B 1 126 ? 29.891 25.244 -17.004 1.00 17.92 126 ALA B CA 1
ATOM 2816 C C . ALA B 1 126 ? 30.719 23.981 -17.165 1.00 18.60 126 ALA B C 1
ATOM 2817 O O . ALA B 1 126 ? 30.412 23.120 -17.990 1.00 17.45 126 ALA B O 1
ATOM 2819 N N . ASN B 1 127 ? 31.786 23.893 -16.384 1.00 16.34 127 ASN B N 1
ATOM 2820 C CA . ASN B 1 127 ? 32.628 22.710 -16.367 1.00 16.58 127 ASN B CA 1
ATOM 2821 C C . ASN B 1 127 ? 32.431 22.182 -14.937 1.00 17.33 127 ASN B C 1
ATOM 2822 O O . ASN B 1 127 ? 33.084 22.646 -14.000 1.00 14.55 127 ASN B O 1
ATOM 2827 N N . ASP B 1 128 ? 31.510 21.234 -14.776 1.00 16.54 128 ASP B N 1
ATOM 2828 C CA . ASP B 1 128 ? 31.194 20.672 -13.460 1.00 16.72 128 ASP B CA 1
ATOM 2829 C C . ASP B 1 128 ? 32.135 19.517 -13.124 1.00 17.18 128 ASP B C 1
ATOM 2830 O O . ASP B 1 128 ? 31.756 18.347 -13.175 1.00 18.42 128 ASP B O 1
ATOM 2835 N N . LEU B 1 129 ? 33.368 19.868 -12.776 1.00 17.39 129 LEU B N 1
ATOM 2836 C CA . LEU B 1 129 ? 34.398 18.885 -12.465 1.00 17.79 129 LEU B CA 1
ATOM 2837 C C . LEU B 1 129 ? 34.082 17.982 -11.281 1.00 18.56 129 LEU B C 1
ATOM 2838 O O . LEU B 1 129 ? 33.313 18.332 -10.379 1.00 16.57 129 LEU B O 1
ATOM 2843 N N . VAL B 1 130 ? 34.677 16.800 -11.299 1.00 17.56 130 VAL B N 1
ATOM 2844 C CA . VAL B 1 130 ? 34.472 15.844 -10.229 1.00 18.55 130 VAL B CA 1
ATOM 2845 C C . VAL B 1 130 ? 35.721 15.001 -10.033 1.00 19.55 130 VAL B C 1
ATOM 2846 O O . VAL B 1 130 ? 36.426 14.679 -10.995 1.00 19.38 130 VAL B O 1
ATOM 2850 N N . ALA B 1 131 ? 36.014 14.681 -8.778 1.00 20.24 131 ALA B N 1
ATOM 2851 C CA . ALA B 1 131 ? 37.149 13.826 -8.456 1.00 21.15 131 ALA B CA 1
ATOM 2852 C C . ALA B 1 131 ? 36.492 12.519 -8.024 1.00 21.31 131 ALA B C 1
ATOM 2853 O O . ALA B 1 131 ? 36.077 12.367 -6.869 1.00 19.97 131 ALA B O 1
ATOM 2855 N N . ARG B 1 132 ? 36.373 11.587 -8.965 1.00 21.43 132 ARG B N 1
ATOM 2856 C CA . ARG B 1 132 ? 35.728 10.311 -8.689 1.00 23.45 132 ARG B CA 1
ATOM 2857 C C . ARG B 1 132 ? 36.363 9.510 -7.559 1.00 23.43 132 ARG B C 1
ATOM 2858 O O . ARG B 1 132 ? 35.711 8.639 -6.971 1.00 23.96 132 ARG B O 1
ATOM 2866 N N . ASP B 1 133 ? 37.622 9.811 -7.247 1.00 24.08 133 ASP B N 1
ATOM 2867 C CA . ASP B 1 133 ? 38.326 9.131 -6.162 1.00 24.43 133 ASP B CA 1
ATOM 2868 C C . ASP B 1 133 ? 37.530 9.284 -4.874 1.00 26.14 133 ASP B C 1
ATOM 2869 O O . ASP B 1 133 ? 37.511 8.388 -4.029 1.00 25.54 133 ASP B O 1
ATOM 2874 N N . TYR B 1 134 ? 36.869 10.428 -4.732 1.00 24.51 134 TYR B N 1
ATOM 2875 C CA . TYR B 1 134 ? 36.128 10.721 -3.516 1.00 24.45 134 TYR B CA 1
ATOM 2876 C C . TYR B 1 134 ? 34.632 10.459 -3.553 1.00 24.84 134 TYR B C 1
ATOM 2877 O O . TYR B 1 134 ? 33.913 10.889 -2.658 1.00 24.11 134 TYR B O 1
ATOM 2886 N N . VAL B 1 135 ? 34.163 9.742 -4.568 1.00 26.56 135 VAL B N 1
ATOM 2887 C CA . VAL B 1 135 ? 32.743 9.440 -4.678 1.00 29.14 135 VAL B CA 1
ATOM 2888 C C . VAL B 1 135 ? 32.361 8.098 -4.043 1.00 33.23 135 VAL B C 1
ATOM 2889 O O . VAL B 1 135 ? 33.095 7.111 -4.149 1.00 31.67 135 VAL B O 1
ATOM 2893 N N . THR B 1 136 ? 31.211 8.093 -3.370 1.00 35.46 136 THR B N 1
ATOM 2894 C CA . THR B 1 136 ? 30.642 6.907 -2.720 1.00 38.25 136 THR B CA 1
ATOM 2895 C C . THR B 1 136 ? 29.128 7.066 -2.848 1.00 39.63 136 THR B C 1
ATOM 2896 O O . THR B 1 136 ? 28.660 7.974 -3.538 1.00 40.30 136 THR B O 1
ATOM 2900 N N . ASN B 1 137 ? 28.357 6.209 -2.184 1.00 40.50 137 ASN B N 1
ATOM 2901 C CA . ASN B 1 137 ? 26.904 6.315 -2.278 1.00 41.51 137 ASN B CA 1
ATOM 2902 C C . ASN B 1 137 ? 26.249 7.111 -1.153 1.00 42.12 137 ASN B C 1
ATOM 2903 O O . ASN B 1 137 ? 25.045 6.987 -0.916 1.00 42.11 137 ASN B O 1
ATOM 2908 N N . THR B 1 138 ? 27.041 7.930 -0.465 1.00 41.30 138 THR B N 1
ATOM 2909 C CA . THR B 1 138 ? 26.524 8.769 0.615 1.00 40.87 138 THR B CA 1
ATOM 2910 C C . THR B 1 138 ? 26.394 10.178 0.043 1.00 40.51 138 THR B C 1
ATOM 2911 O O . THR B 1 138 ? 27.398 10.811 -0.282 1.00 41.89 138 THR B O 1
ATOM 2915 N N . PHE B 1 139 ? 25.162 10.665 -0.077 1.00 39.25 139 PHE B N 1
ATOM 2916 C CA . PHE B 1 139 ? 24.910 11.990 -0.643 1.00 38.97 139 PHE B CA 1
ATOM 2917 C C . PHE B 1 139 ? 25.735 12.143 -1.914 1.00 38.29 139 PHE B C 1
ATOM 2918 O O . PHE B 1 139 ? 26.475 13.111 -2.082 1.00 39.15 139 PHE B O 1
ATOM 2926 N N . ARG B 1 140 ? 25.595 11.167 -2.805 1.00 39.02 140 ARG B N 1
ATOM 2927 C CA . ARG B 1 140 ? 26.319 11.154 -4.070 1.00 37.64 140 ARG B CA 1
ATOM 2928 C C . ARG B 1 140 ? 25.756 12.160 -5.073 1.00 35.48 140 ARG B C 1
ATOM 2929 O O . ARG B 1 140 ? 24.540 12.255 -5.252 1.00 33.23 140 ARG B O 1
ATOM 2937 N N . PRO B 1 141 ? 26.636 12.952 -5.710 1.00 34.56 141 PRO B N 1
ATOM 2938 C CA . PRO B 1 141 ? 28.093 12.929 -5.510 1.00 33.56 141 PRO B CA 1
ATOM 2939 C C . PRO B 1 141 ? 28.468 13.748 -4.273 1.00 33.19 141 PRO B C 1
ATOM 2940 O O . PRO B 1 141 ? 27.905 14.814 -4.034 1.00 31.59 141 PRO B O 1
ATOM 2944 N N . PRO B 1 142 ? 29.417 13.252 -3.465 1.00 32.16 142 PRO B N 1
ATOM 2945 C CA . PRO B 1 142 ? 29.822 13.982 -2.259 1.00 30.51 142 PRO B CA 1
ATOM 2946 C C . PRO B 1 142 ? 30.346 15.395 -2.521 1.00 27.69 142 PRO B C 1
ATOM 2947 O O . PRO B 1 142 ? 30.880 15.696 -3.591 1.00 27.34 142 PRO B O 1
ATOM 2951 N N . ILE B 1 143 ? 30.177 16.257 -1.528 1.00 22.61 143 ILE B N 1
ATOM 2952 C CA . ILE B 1 143 ? 30.647 17.627 -1.616 1.00 19.05 143 ILE B CA 1
ATOM 2953 C C . ILE B 1 143 ? 32.171 17.628 -1.765 1.00 17.72 143 ILE B C 1
ATOM 2954 O O . ILE B 1 143 ? 32.731 18.435 -2.503 1.00 16.88 143 ILE B O 1
ATOM 2959 N N . ARG B 1 144 ? 32.842 16.700 -1.092 1.00 15.77 144 ARG B N 1
ATOM 2960 C CA . ARG B 1 144 ? 34.298 16.620 -1.183 1.00 16.74 144 ARG B CA 1
ATOM 2961 C C . ARG B 1 144 ? 34.766 16.316 -2.612 1.00 15.52 144 ARG B C 1
ATOM 2962 O O . ARG B 1 144 ? 35.863 16.699 -3.016 1.00 15.05 144 ARG B O 1
ATOM 2970 N N . ALA B 1 145 ? 33.925 15.625 -3.371 1.00 16.23 145 ALA B N 1
ATOM 2971 C CA . ALA B 1 145 ? 34.260 15.252 -4.747 1.00 17.25 145 ALA B CA 1
ATOM 2972 C C . ALA B 1 145 ? 33.896 16.308 -5.789 1.00 16.43 145 ALA B C 1
ATOM 2973 O O . ALA B 1 145 ? 34.533 16.395 -6.840 1.00 18.71 145 ALA B O 1
ATOM 2975 N N . LYS B 1 146 ? 32.884 17.112 -5.491 1.00 15.19 146 LYS B N 1
ATOM 2976 C CA . LYS B 1 146 ? 32.389 18.113 -6.435 1.00 17.97 146 LYS B CA 1
ATOM 2977 C C . LYS B 1 146 ? 32.558 19.567 -6.014 1.00 17.83 146 LYS B C 1
ATOM 2978 O O . LYS B 1 146 ? 32.702 20.443 -6.869 1.00 17.29 146 LYS B O 1
ATOM 2984 N N . GLY B 1 147 ? 32.528 19.816 -4.705 1.00 15.48 147 GLY B N 1
ATOM 2985 C CA . GLY B 1 147 ? 32.605 21.180 -4.203 1.00 16.26 147 GLY B CA 1
ATOM 2986 C C . GLY B 1 147 ? 33.953 21.763 -3.841 1.00 17.17 147 GLY B C 1
ATOM 2987 O O . GLY B 1 147 ? 34.031 22.676 -3.012 1.00 18.25 147 GLY B O 1
ATOM 2988 N N . ARG B 1 148 ? 35.010 21.263 -4.469 1.00 17.04 148 ARG B N 1
ATOM 2989 C CA . ARG B 1 148 ? 36.360 21.746 -4.204 1.00 16.26 148 ARG B CA 1
ATOM 2990 C C . ARG B 1 148 ? 36.624 23.105 -4.857 1.00 17.06 148 ARG B C 1
ATOM 2991 O O . ARG B 1 148 ? 36.008 23.445 -5.869 1.00 16.84 148 ARG B O 1
ATOM 2999 N N . ASP B 1 149 ? 37.533 23.884 -4.273 1.00 16.16 149 ASP B N 1
ATOM 3000 C CA . ASP B 1 149 ? 37.882 25.185 -4.842 1.00 13.61 149 ASP B CA 1
ATOM 3001 C C . ASP B 1 149 ? 38.317 25.005 -6.310 1.00 14.19 149 ASP B C 1
ATOM 3002 O O . ASP B 1 149 ? 39.069 24.082 -6.641 1.00 12.61 149 ASP B O 1
ATOM 3007 N N . THR B 1 150 ? 37.823 25.894 -7.166 1.00 14.02 150 THR B N 1
ATOM 3008 C CA . THR B 1 150 ? 38.097 25.926 -8.609 1.00 15.37 150 THR B CA 1
ATOM 3009 C C . THR B 1 150 ? 37.423 24.841 -9.439 1.00 15.30 150 THR B C 1
ATOM 3010 O O . THR B 1 150 ? 37.673 24.755 -10.643 1.00 15.61 150 THR B O 1
ATOM 3014 N N . PHE B 1 151 ? 36.567 24.028 -8.827 1.00 14.03 151 PHE B N 1
ATOM 3015 C CA . PHE B 1 151 ? 35.916 22.967 -9.584 1.00 15.91 151 PHE B CA 1
ATOM 3016 C C . PHE B 1 151 ? 34.675 23.364 -10.378 1.00 14.84 151 PHE B C 1
ATOM 3017 O O . PHE B 1 151 ? 33.916 22.498 -10.817 1.00 13.88 151 PHE B O 1
ATOM 3025 N N . LEU B 1 152 ? 34.460 24.663 -10.564 1.00 15.57 152 LEU B N 1
ATOM 3026 C CA . LEU B 1 152 ? 33.324 25.096 -11.369 1.00 16.45 152 LEU B CA 1
ATOM 3027 C C . LEU B 1 152 ? 33.620 26.260 -12.305 1.00 14.64 152 LEU B C 1
ATOM 3028 O O . LEU B 1 152 ? 33.179 27.389 -12.080 1.00 14.20 152 LEU B O 1
ATOM 3033 N N . PRO B 1 153 ? 34.427 26.012 -13.346 1.00 14.89 153 PRO B N 1
ATOM 3034 C CA . PRO B 1 153 ? 34.700 27.111 -14.275 1.00 15.35 153 PRO B CA 1
ATOM 3035 C C . PRO B 1 153 ? 33.317 27.520 -14.794 1.00 15.23 153 PRO B C 1
ATOM 3036 O O . PRO B 1 153 ? 32.447 26.667 -14.963 1.00 14.79 153 PRO B O 1
ATOM 3040 N N . LEU B 1 154 ? 33.098 28.807 -15.022 1.00 14.71 154 LEU B N 1
ATOM 3041 C CA . LEU B 1 154 ? 31.792 29.256 -15.489 1.00 16.92 154 LEU B CA 1
ATOM 3042 C C . LEU B 1 154 ? 31.929 30.477 -16.383 1.00 16.29 154 LEU B C 1
ATOM 3043 O O . LEU B 1 154 ? 32.563 31.463 -16.007 1.00 17.10 154 LEU B O 1
ATOM 3048 N N . GLY B 1 155 ? 31.329 30.403 -17.569 1.00 17.12 155 GLY B N 1
ATOM 3049 C CA . GLY B 1 155 ? 31.390 31.521 -18.494 1.00 17.96 155 GLY B CA 1
ATOM 3050 C C . GLY B 1 155 ? 31.690 31.067 -19.912 1.00 19.08 155 GLY B C 1
ATOM 3051 O O . GLY B 1 155 ? 31.376 29.936 -20.282 1.00 16.58 155 GLY B O 1
ATOM 3052 N N . PRO B 1 156 ? 32.324 31.926 -20.725 1.00 20.86 156 PRO B N 1
ATOM 3053 C CA . PRO B 1 156 ? 32.740 33.273 -20.322 1.00 21.21 156 PRO B CA 1
ATOM 3054 C C . PRO B 1 156 ? 31.637 34.323 -20.385 1.00 21.66 156 PRO B C 1
ATOM 3055 O O . PRO B 1 156 ? 31.809 35.439 -19.894 1.00 22.77 156 PRO B O 1
ATOM 3059 N N . PHE B 1 157 ? 30.495 33.964 -20.963 1.00 20.97 157 PHE B N 1
ATOM 3060 C CA . PHE B 1 157 ? 29.412 34.930 -21.111 1.00 21.51 157 PHE B CA 1
ATOM 3061 C C . PHE B 1 157 ? 28.075 34.575 -20.485 1.00 21.74 157 PHE B C 1
ATOM 3062 O O . PHE B 1 157 ? 27.772 33.412 -20.223 1.00 21.81 157 PHE B O 1
ATOM 3070 N N . LEU B 1 158 ? 27.284 35.615 -20.253 1.00 21.37 158 LEU B N 1
ATOM 3071 C CA . LEU B 1 158 ? 25.923 35.465 -19.770 1.00 20.47 158 LEU B CA 1
ATOM 3072 C C . LEU B 1 158 ? 25.177 35.815 -21.054 1.00 21.90 158 LEU B C 1
ATOM 3073 O O . LEU B 1 158 ? 24.981 36.992 -21.370 1.00 21.36 158 LEU B O 1
ATOM 3078 N N . VAL B 1 159 ? 24.808 34.785 -21.807 1.00 21.55 159 VAL B N 1
ATOM 3079 C CA . VAL B 1 159 ? 24.118 34.961 -23.077 1.00 22.20 159 VAL B CA 1
ATOM 3080 C C . VAL B 1 159 ? 22.618 35.152 -22.891 1.00 21.93 159 VAL B C 1
ATOM 3081 O O . VAL B 1 159 ? 21.897 34.224 -22.516 1.00 18.21 159 VAL B O 1
ATOM 3085 N N . VAL B 1 160 ? 22.161 36.370 -23.168 1.00 22.02 160 VAL B N 1
ATOM 3086 C CA . VAL B 1 160 ? 20.758 36.724 -23.027 1.00 24.26 160 VAL B CA 1
ATOM 3087 C C . VAL B 1 160 ? 20.080 37.038 -24.363 1.00 26.87 160 VAL B C 1
ATOM 3088 O O . VAL B 1 160 ? 20.681 37.636 -25.259 1.00 26.00 160 VAL B O 1
ATOM 3092 N N . GLU B 1 161 ? 18.825 36.616 -24.486 1.00 28.07 161 GLU B N 1
ATOM 3093 C CA . GLU B 1 161 ? 18.031 36.865 -25.685 1.00 31.24 161 GLU B CA 1
ATOM 3094 C C . GLU B 1 161 ? 18.633 36.298 -26.965 1.00 30.32 161 GLU B C 1
ATOM 3095 O O . GLU B 1 161 ? 18.470 36.888 -28.030 1.00 31.84 161 GLU B O 1
ATOM 3101 N N . GLU B 1 162 ? 19.325 35.166 -26.873 1.00 29.82 162 GLU B N 1
ATOM 3102 C CA . GLU B 1 162 ? 19.926 34.560 -28.059 1.00 29.18 162 GLU B CA 1
ATOM 3103 C C . GLU B 1 162 ? 19.549 33.091 -28.225 1.00 30.55 162 GLU B C 1
ATOM 3104 O O . GLU B 1 162 ? 19.348 32.619 -29.346 1.00 29.76 162 GLU B O 1
ATOM 3110 N N . VAL B 1 163 ? 19.448 32.368 -27.114 1.00 29.05 163 VAL B N 1
ATOM 3111 C CA . VAL B 1 163 ? 19.070 30.961 -27.168 1.00 28.81 163 VAL B CA 1
ATOM 3112 C C . VAL B 1 163 ? 17.555 30.865 -27.312 1.00 30.19 163 VAL B C 1
ATOM 3113 O O . VAL B 1 163 ? 16.809 31.337 -26.453 1.00 29.55 163 VAL B O 1
ATOM 3117 N N . GLU B 1 164 ? 17.105 30.249 -28.399 1.00 32.06 164 GLU B N 1
ATOM 3118 C CA . GLU B 1 164 ? 15.678 30.106 -28.641 1.00 35.08 164 GLU B CA 1
ATOM 3119 C C . GLU B 1 164 ? 15.099 28.858 -27.978 1.00 33.46 164 GLU B C 1
ATOM 3120 O O . GLU B 1 164 ? 13.944 28.857 -27.561 1.00 34.19 164 GLU B O 1
ATOM 3126 N N . ASP B 1 165 ? 15.905 27.805 -27.881 1.00 31.25 165 ASP B N 1
ATOM 3127 C CA . ASP B 1 165 ? 15.475 26.559 -27.251 1.00 29.66 165 ASP B CA 1
ATOM 3128 C C . ASP B 1 165 ? 16.668 25.870 -26.588 1.00 26.74 165 ASP B C 1
ATOM 3129 O O . ASP B 1 165 ? 17.549 25.340 -27.262 1.00 25.79 165 ASP B O 1
ATOM 3134 N N . PRO B 1 166 ? 16.704 25.864 -25.245 1.00 24.50 166 PRO B N 1
ATOM 3135 C CA . PRO B 1 166 ? 17.803 25.237 -24.509 1.00 23.62 166 PRO B CA 1
ATOM 3136 C C . PRO B 1 166 ? 17.911 23.727 -24.700 1.00 21.89 166 PRO B C 1
ATOM 3137 O O . PRO B 1 166 ? 18.947 23.140 -24.406 1.00 21.79 166 PRO B O 1
ATOM 3141 N N . GLN B 1 167 ? 16.841 23.101 -25.187 1.00 23.16 167 GLN B N 1
ATOM 3142 C CA . GLN B 1 167 ? 16.832 21.657 -25.412 1.00 22.68 167 GLN B CA 1
ATOM 3143 C C . GLN B 1 167 ? 17.295 21.315 -26.827 1.00 24.55 167 GLN B C 1
ATOM 3144 O O . GLN B 1 167 ? 17.175 20.170 -27.271 1.00 24.75 167 GLN B O 1
ATOM 3150 N N . ASP B 1 168 ? 17.836 22.304 -27.529 1.00 26.57 168 ASP B N 1
ATOM 3151 C CA . ASP B 1 168 ? 18.308 22.091 -28.897 1.00 27.67 168 ASP B CA 1
ATOM 3152 C C . ASP B 1 168 ? 19.673 22.759 -29.121 1.00 26.34 168 ASP B C 1
ATOM 3153 O O . ASP B 1 168 ? 19.816 23.647 -29.962 1.00 25.56 168 ASP B O 1
ATOM 3158 N N . LEU B 1 169 ? 20.672 22.321 -28.357 1.00 24.11 169 LEU B N 1
ATOM 3159 C CA . LEU B 1 169 ? 22.026 22.869 -28.452 1.00 23.83 169 LEU B CA 1
ATOM 3160 C C . LEU B 1 169 ? 23.062 21.749 -28.408 1.00 23.74 169 LEU B C 1
ATOM 3161 O O . LEU B 1 169 ? 22.914 20.798 -27.641 1.00 24.58 169 LEU B O 1
ATOM 3166 N N . TRP B 1 170 ? 24.106 21.843 -29.229 1.00 23.07 170 TRP B N 1
ATOM 3167 C CA . TRP B 1 170 ? 25.138 20.818 -29.189 1.00 23.75 170 TRP B CA 1
ATOM 3168 C C . TRP B 1 170 ? 26.150 21.154 -28.097 1.00 23.51 170 TRP B C 1
ATOM 3169 O O . TRP B 1 170 ? 26.331 22.324 -27.746 1.00 21.64 170 TRP B O 1
ATOM 3180 N N . LEU B 1 171 ? 26.780 20.114 -27.556 1.00 23.06 171 LEU B N 1
ATOM 3181 C CA . LEU B 1 171 ? 27.780 20.252 -26.502 1.00 23.23 171 LEU B CA 1
ATOM 3182 C C . LEU B 1 171 ? 29.089 19.643 -26.983 1.00 24.20 171 LEU B C 1
ATOM 3183 O O . LEU B 1 171 ? 29.097 18.558 -27.563 1.00 25.45 171 LEU B O 1
ATOM 3188 N N . ARG B 1 172 ? 30.193 20.333 -26.734 1.00 23.84 172 ARG B N 1
ATOM 3189 C CA . ARG B 1 172 ? 31.497 19.824 -27.125 1.00 26.65 172 ARG B CA 1
ATOM 3190 C C . ARG B 1 172 ? 32.557 20.140 -26.085 1.00 25.02 172 ARG B C 1
ATOM 3191 O O . ARG B 1 172 ? 32.505 21.177 -25.420 1.00 25.71 172 ARG B O 1
ATOM 3199 N N . ALA B 1 173 ? 33.517 19.234 -25.950 1.00 24.90 173 ALA B N 1
ATOM 3200 C CA . ALA B 1 173 ? 34.612 19.416 -25.010 1.00 26.25 173 ALA B CA 1
ATOM 3201 C C . ALA B 1 173 ? 35.913 18.989 -25.667 1.00 26.83 173 ALA B C 1
ATOM 3202 O O . ALA B 1 173 ? 35.988 17.930 -26.298 1.00 27.12 173 ALA B O 1
ATOM 3204 N N . TYR B 1 174 ? 36.931 19.826 -25.521 1.00 26.42 174 TYR B N 1
ATOM 3205 C CA . TYR B 1 174 ? 38.243 19.546 -26.076 1.00 28.19 174 TYR B CA 1
ATOM 3206 C C . TYR B 1 174 ? 39.273 19.542 -24.954 1.00 29.04 174 TYR B C 1
ATOM 3207 O O . TYR B 1 174 ? 39.176 20.330 -24.010 1.00 29.05 174 TYR B O 1
ATOM 3216 N N . VAL B 1 175 ? 40.254 18.653 -25.059 1.00 28.72 175 VAL B N 1
ATOM 3217 C CA . VAL B 1 175 ? 41.336 18.590 -24.087 1.00 30.70 175 VAL B CA 1
ATOM 3218 C C . VAL B 1 175 ? 42.622 18.749 -24.892 1.00 32.16 175 VAL B C 1
ATOM 3219 O O . VAL B 1 175 ? 42.945 17.912 -25.737 1.00 32.21 175 VAL B O 1
ATOM 3223 N N . ASN B 1 176 ? 43.334 19.844 -24.645 1.00 32.52 176 ASN B N 1
ATOM 3224 C CA . ASN B 1 176 ? 44.575 20.132 -25.354 1.00 33.63 176 ASN B CA 1
ATOM 3225 C C . ASN B 1 176 ? 44.331 20.250 -26.857 1.00 35.48 176 ASN B C 1
ATOM 3226 O O . ASN B 1 176 ? 45.106 19.735 -27.667 1.00 37.01 176 ASN B O 1
ATOM 3231 N N . GLY B 1 177 ? 43.244 20.923 -27.219 1.00 35.14 177 GLY B N 1
ATOM 3232 C CA . GLY B 1 177 ? 42.921 21.119 -28.619 1.00 36.29 177 GLY B CA 1
ATOM 3233 C C . GLY B 1 177 ? 42.284 19.940 -29.331 1.00 36.36 177 GLY B C 1
ATOM 3234 O O . GLY B 1 177 ? 41.851 20.072 -30.475 1.00 36.46 177 GLY B O 1
ATOM 3235 N N . GLU B 1 178 ? 42.220 18.787 -28.675 1.00 36.35 178 GLU B N 1
ATOM 3236 C CA . GLU B 1 178 ? 41.626 17.615 -29.303 1.00 37.02 178 GLU B CA 1
ATOM 3237 C C . GLU B 1 178 ? 40.206 17.339 -28.820 1.00 36.13 178 GLU B C 1
ATOM 3238 O O . GLU B 1 178 ? 39.946 17.278 -27.617 1.00 33.93 178 GLU B O 1
ATOM 3244 N N . LEU B 1 179 ? 39.293 17.169 -29.773 1.00 33.55 179 LEU B N 1
ATOM 3245 C CA . LEU B 1 179 ? 37.897 16.897 -29.465 1.00 32.85 179 LEU B CA 1
ATOM 3246 C C . LEU B 1 179 ? 37.775 15.602 -28.675 1.00 32.70 179 LEU B C 1
ATOM 3247 O O . LEU B 1 179 ? 38.174 14.535 -29.141 1.00 32.36 179 LEU B O 1
ATOM 3252 N N . ARG B 1 180 ? 37.221 15.704 -27.472 1.00 31.02 180 ARG B N 1
ATOM 3253 C CA . ARG B 1 180 ? 37.051 14.547 -26.605 1.00 30.42 180 ARG B CA 1
ATOM 3254 C C . ARG B 1 180 ? 35.626 14.018 -26.602 1.00 29.48 180 ARG B C 1
ATOM 3255 O O . ARG B 1 180 ? 35.401 12.813 -26.475 1.00 29.37 180 ARG B O 1
ATOM 3263 N N . GLN B 1 181 ? 34.661 14.917 -26.750 1.00 28.39 181 GLN B N 1
ATOM 3264 C CA . GLN B 1 181 ? 33.273 14.504 -26.673 1.00 29.02 181 GLN B CA 1
ATOM 3265 C C . GLN B 1 181 ? 32.279 15.443 -27.338 1.00 28.45 181 GLN B C 1
ATOM 3266 O O . GLN B 1 181 ? 32.502 16.650 -27.427 1.00 29.61 181 GLN B O 1
ATOM 3272 N N . GLU B 1 182 ? 31.177 14.864 -27.801 1.00 29.25 182 GLU B N 1
ATOM 3273 C CA . GLU B 1 182 ? 30.099 15.610 -28.435 1.00 30.69 182 GLU B CA 1
ATOM 3274 C C . GLU B 1 182 ? 28.773 15.138 -27.854 1.00 29.47 182 GLU B C 1
ATOM 3275 O O . GLU B 1 182 ? 28.525 13.940 -27.738 1.00 29.39 182 GLU B O 1
ATOM 3281 N N . GLY B 1 183 ? 27.925 16.088 -27.485 1.00 27.78 183 GLY B N 1
ATOM 3282 C CA . GLY B 1 183 ? 26.631 15.746 -26.930 1.00 26.59 183 GLY B CA 1
ATOM 3283 C C . GLY B 1 183 ? 25.591 16.735 -27.403 1.00 24.24 183 GLY B C 1
ATOM 3284 O O . GLY B 1 183 ? 25.910 17.674 -28.130 1.00 24.43 183 GLY B O 1
ATOM 3285 N N . HIS B 1 184 ? 24.347 16.537 -26.990 1.00 24.71 184 HIS B N 1
ATOM 3286 C CA . HIS B 1 184 ? 23.279 17.437 -27.393 1.00 23.76 184 HIS B CA 1
ATOM 3287 C C . HIS B 1 184 ? 22.244 17.559 -26.279 1.00 22.46 184 HIS B C 1
ATOM 3288 O O . HIS B 1 184 ? 21.821 16.559 -25.701 1.00 25.45 184 HIS B O 1
ATOM 3295 N N . THR B 1 185 ? 21.829 18.787 -25.989 1.00 23.35 185 THR B N 1
ATOM 3296 C CA . THR B 1 185 ? 20.876 19.027 -24.911 1.00 24.01 185 THR B CA 1
ATOM 3297 C C . THR B 1 185 ? 19.487 18.442 -25.110 1.00 25.74 185 THR B C 1
ATOM 3298 O O . THR B 1 185 ? 18.674 18.447 -24.185 1.00 24.40 185 THR B O 1
ATOM 3302 N N . SER B 1 186 ? 19.208 17.929 -26.303 1.00 26.32 186 SER B N 1
ATOM 3303 C CA . SER B 1 186 ? 17.901 17.342 -26.565 1.00 26.55 186 SER B CA 1
ATOM 3304 C C . SER B 1 186 ? 17.791 15.997 -25.862 1.00 26.49 186 SER B C 1
ATOM 3305 O O . SER B 1 186 ? 16.698 15.453 -25.715 1.00 28.85 186 SER B O 1
ATOM 3308 N N . ARG B 1 187 ? 18.928 15.471 -25.423 1.00 26.22 187 ARG B N 1
ATOM 3309 C CA . ARG B 1 187 ? 18.968 14.180 -24.745 1.00 26.52 187 ARG B CA 1
ATOM 3310 C C . ARG B 1 187 ? 18.805 14.284 -23.226 1.00 25.72 187 ARG B C 1
ATOM 3311 O O . ARG B 1 187 ? 18.951 13.297 -22.507 1.00 24.87 187 ARG B O 1
ATOM 3319 N N . MET B 1 188 ? 18.500 15.484 -22.746 1.00 25.14 188 MET B N 1
ATOM 3320 C CA . MET B 1 188 ? 18.274 15.703 -21.316 1.00 25.12 188 MET B CA 1
ATOM 3321 C C . MET B 1 188 ? 17.080 14.857 -20.883 1.00 25.14 188 MET B C 1
ATOM 3322 O O . MET B 1 188 ? 16.052 14.848 -21.561 1.00 25.21 188 MET B O 1
ATOM 3327 N N . LEU B 1 189 ? 17.204 14.151 -19.762 1.00 23.57 189 LEU B N 1
ATOM 3328 C CA . LEU B 1 189 ? 16.097 13.330 -19.283 1.00 23.63 189 LEU B CA 1
ATOM 3329 C C . LEU B 1 189 ? 15.012 14.248 -18.745 1.00 23.52 189 LEU B C 1
ATOM 3330 O O . LEU B 1 189 ? 13.826 14.072 -19.041 1.00 24.00 189 LEU B O 1
ATOM 3335 N N . TYR B 1 190 ? 15.429 15.225 -17.946 1.00 22.82 190 TYR B N 1
ATOM 3336 C CA . TYR B 1 190 ? 14.524 16.228 -17.401 1.00 21.48 190 TYR B CA 1
ATOM 3337 C C . TYR B 1 190 ? 14.944 17.531 -18.068 1.00 21.71 190 TYR B C 1
ATOM 3338 O O . TYR B 1 190 ? 16.115 17.904 -18.021 1.00 20.50 190 TYR B O 1
ATOM 3347 N N . SER B 1 191 ? 13.996 18.223 -18.686 1.00 21.29 191 SER B N 1
ATOM 3348 C CA . SER B 1 191 ? 14.303 19.477 -19.363 1.00 20.22 191 SER B CA 1
ATOM 3349 C C . SER B 1 191 ? 14.565 20.596 -18.365 1.00 20.18 191 SER B C 1
ATOM 3350 O O . SER B 1 191 ? 14.291 20.460 -17.169 1.00 18.33 191 SER B O 1
ATOM 3353 N N . VAL B 1 192 ? 15.099 21.703 -18.867 1.00 19.32 192 VAL B N 1
ATOM 3354 C CA . VAL B 1 192 ? 15.360 22.862 -18.032 1.00 18.96 192 VAL B CA 1
ATOM 3355 C C . VAL B 1 192 ? 14.041 23.264 -17.368 1.00 19.45 192 VAL B C 1
ATOM 3356 O O . VAL B 1 192 ? 13.985 23.510 -16.158 1.00 18.01 192 VAL B O 1
ATOM 3360 N N . ALA B 1 193 ? 12.975 23.322 -18.163 1.00 18.22 193 ALA B N 1
ATOM 3361 C CA . ALA B 1 193 ? 11.659 23.690 -17.642 1.00 17.43 193 ALA B CA 1
ATOM 3362 C C . ALA B 1 193 ? 11.196 22.735 -16.542 1.00 16.63 193 ALA B C 1
ATOM 3363 O O . ALA B 1 193 ? 10.695 23.170 -15.515 1.00 16.64 193 ALA B O 1
ATOM 3365 N N . GLU B 1 194 ? 11.358 21.434 -16.755 1.00 16.92 194 GLU B N 1
ATOM 3366 C CA . GLU B 1 194 ? 10.943 20.465 -15.747 1.00 16.91 194 GLU B CA 1
ATOM 3367 C C . GLU B 1 194 ? 11.779 20.570 -14.470 1.00 17.09 194 GLU B C 1
ATOM 3368 O O . GLU B 1 194 ? 11.257 20.408 -13.362 1.00 15.73 194 GLU B O 1
ATOM 3374 N N . LEU B 1 195 ? 13.073 20.834 -14.629 1.00 15.92 195 LEU B N 1
ATOM 3375 C CA . LEU B 1 195 ? 13.977 20.968 -13.491 1.00 17.21 195 LEU B CA 1
ATOM 3376 C C . LEU B 1 195 ? 13.631 22.199 -12.645 1.00 17.84 195 LEU B C 1
ATOM 3377 O O . LEU B 1 195 ? 13.589 22.125 -11.411 1.00 16.65 195 LEU B O 1
ATOM 3382 N N . LEU B 1 196 ? 13.379 23.329 -13.299 1.00 14.76 196 LEU B N 1
ATOM 3383 C CA . LEU B 1 196 ? 13.035 24.550 -12.573 1.00 16.65 196 LEU B CA 1
ATOM 3384 C C . LEU B 1 196 ? 11.679 24.417 -11.880 1.00 17.26 196 LEU B C 1
ATOM 3385 O O . LEU B 1 196 ? 11.436 25.037 -10.840 1.00 19.09 196 LEU B O 1
ATOM 3390 N N . GLU B 1 197 ? 10.792 23.609 -12.455 1.00 17.24 197 GLU B N 1
ATOM 3391 C CA . GLU B 1 197 ? 9.483 23.387 -11.849 1.00 18.06 197 GLU B CA 1
ATOM 3392 C C . GLU B 1 197 ? 9.677 22.536 -10.595 1.00 17.52 197 GLU B C 1
ATOM 3393 O O . GLU B 1 197 ? 9.132 22.836 -9.534 1.00 17.57 197 GLU B O 1
ATOM 3399 N N . PHE B 1 198 ? 10.459 21.471 -10.738 1.00 17.34 198 PHE B N 1
ATOM 3400 C CA . PHE B 1 198 ? 10.725 20.559 -9.631 1.00 17.30 198 PHE B CA 1
ATOM 3401 C C . PHE B 1 198 ? 11.354 21.285 -8.449 1.00 16.99 198 PHE B C 1
ATOM 3402 O O . PHE B 1 198 ? 10.928 21.112 -7.305 1.00 15.96 198 PHE B O 1
ATOM 3410 N N . ILE B 1 199 ? 12.368 22.096 -8.737 1.00 17.66 199 ILE B N 1
ATOM 3411 C CA . ILE B 1 199 ? 13.085 22.832 -7.708 1.00 16.10 199 ILE B CA 1
ATOM 3412 C C . ILE B 1 199 ? 12.260 23.938 -7.074 1.00 16.64 199 ILE B C 1
ATOM 3413 O O . ILE B 1 199 ? 12.112 23.975 -5.846 1.00 14.91 199 ILE B O 1
ATOM 3418 N N . SER B 1 200 ? 11.702 24.824 -7.901 1.00 14.28 200 SER B N 1
ATOM 3419 C CA . SER B 1 200 ? 10.917 25.949 -7.399 1.00 14.56 200 SER B CA 1
ATOM 3420 C C . SER B 1 200 ? 9.669 25.536 -6.639 1.00 15.28 200 SER B C 1
ATOM 3421 O O . SER B 1 200 ? 9.036 26.366 -5.992 1.00 16.02 200 SER B O 1
ATOM 3424 N N . GLU B 1 201 ? 9.310 24.262 -6.717 1.00 15.29 201 GLU B N 1
ATOM 3425 C CA . GLU B 1 201 ? 8.140 23.777 -6.003 1.00 17.56 201 GLU B CA 1
ATOM 3426 C C . GLU B 1 201 ? 8.348 23.868 -4.488 1.00 18.40 201 GLU B C 1
ATOM 3427 O O . GLU B 1 201 ? 7.398 24.114 -3.745 1.00 18.41 201 GLU B O 1
ATOM 3433 N N . PHE B 1 202 ? 9.588 23.692 -4.039 1.00 17.78 202 PHE B N 1
ATOM 3434 C CA . PHE B 1 202 ? 9.899 23.721 -2.607 1.00 17.41 202 PHE B CA 1
ATOM 3435 C C . PHE B 1 202 ? 10.993 24.720 -2.222 1.00 17.86 202 PHE B C 1
ATOM 3436 O O . PHE B 1 202 ? 11.160 25.045 -1.046 1.00 16.53 202 PHE B O 1
ATOM 3444 N N . MET B 1 203 ? 11.728 25.214 -3.213 1.00 15.89 203 MET B N 1
ATOM 3445 C CA . MET B 1 203 ? 12.826 26.146 -2.968 1.00 16.62 203 MET B CA 1
ATOM 3446 C C . MET B 1 203 ? 12.705 27.393 -3.836 1.00 16.86 203 MET B C 1
ATOM 3447 O O . MET B 1 203 ? 12.638 27.291 -5.056 1.00 17.51 203 MET B O 1
ATOM 3452 N N . THR B 1 204 ? 12.693 28.566 -3.213 1.00 16.23 204 THR B N 1
ATOM 3453 C CA . THR B 1 204 ? 12.601 29.809 -3.971 1.00 17.71 204 THR B CA 1
ATOM 3454 C C . THR B 1 204 ? 13.910 30.100 -4.707 1.00 17.60 204 THR B C 1
ATOM 3455 O O . THR B 1 204 ? 14.970 30.200 -4.084 1.00 17.51 204 THR B O 1
ATOM 3459 N N . LEU B 1 205 ? 13.848 30.218 -6.033 1.00 17.50 205 LEU B N 1
ATOM 3460 C CA . LEU B 1 205 ? 15.052 30.533 -6.798 1.00 15.85 205 LEU B CA 1
ATOM 3461 C C . LEU B 1 205 ? 15.041 32.036 -7.018 1.00 17.11 205 LEU B C 1
ATOM 3462 O O . LEU B 1 205 ? 14.013 32.616 -7.368 1.00 16.66 205 LEU B O 1
ATOM 3467 N N . GLU B 1 206 ? 16.185 32.669 -6.804 1.00 16.85 206 GLU B N 1
ATOM 3468 C CA . GLU B 1 206 ? 16.287 34.113 -6.939 1.00 17.64 206 GLU B CA 1
ATOM 3469 C C . GLU B 1 206 ? 17.115 34.494 -8.156 1.00 16.94 206 GLU B C 1
ATOM 3470 O O . GLU B 1 206 ? 17.860 33.669 -8.690 1.00 16.64 206 GLU B O 1
ATOM 3476 N N . PRO B 1 207 ? 16.991 35.752 -8.620 1.00 17.85 207 PRO B N 1
ATOM 3477 C CA . PRO B 1 207 ? 17.765 36.198 -9.784 1.00 16.00 207 PRO B CA 1
ATOM 3478 C C . PRO B 1 207 ? 19.251 35.909 -9.557 1.00 16.16 207 PRO B C 1
ATOM 3479 O O . PRO B 1 207 ? 19.785 36.173 -8.481 1.00 17.67 207 PRO B O 1
ATOM 3483 N N . TYR B 1 208 ? 19.891 35.358 -10.581 1.00 15.02 208 TYR B N 1
ATOM 3484 C CA . TYR B 1 208 ? 21.302 34.989 -10.575 1.00 15.63 208 TYR B CA 1
ATOM 3485 C C . TYR B 1 208 ? 21.622 33.640 -9.945 1.00 14.31 208 TYR B C 1
ATOM 3486 O O . TYR B 1 208 ? 22.790 33.257 -9.847 1.00 14.96 208 TYR B O 1
ATOM 3495 N N . ASP B 1 209 ? 20.591 32.911 -9.524 1.00 14.71 209 ASP B N 1
ATOM 3496 C CA . ASP B 1 209 ? 20.813 31.565 -9.006 1.00 13.54 209 ASP B CA 1
ATOM 3497 C C . ASP B 1 209 ? 21.120 30.777 -10.276 1.00 14.68 209 ASP B C 1
ATOM 3498 O O . ASP B 1 209 ? 20.701 31.173 -11.373 1.00 14.76 209 ASP B O 1
ATOM 3503 N N . VAL B 1 210 ? 21.831 29.662 -10.147 1.00 13.92 210 VAL B N 1
ATOM 3504 C CA . VAL B 1 210 ? 22.214 28.886 -11.328 1.00 14.97 210 VAL B CA 1
ATOM 3505 C C . VAL B 1 210 ? 21.843 27.408 -11.271 1.00 17.79 210 VAL B C 1
ATOM 3506 O O . VAL B 1 210 ? 21.961 26.763 -10.225 1.00 16.03 210 VAL B O 1
ATOM 3510 N N . LEU B 1 211 ? 21.395 26.883 -12.410 1.00 16.37 211 LEU B N 1
ATOM 3511 C CA . LEU B 1 211 ? 21.038 25.478 -12.526 1.00 15.64 211 LEU B CA 1
ATOM 3512 C C . LEU B 1 211 ? 21.976 24.825 -13.525 1.00 16.69 211 LEU B C 1
ATOM 3513 O O . LEU B 1 211 ? 22.096 25.288 -14.665 1.00 17.49 211 LEU B O 1
ATOM 3518 N N . LEU B 1 212 ? 22.660 23.770 -13.088 1.00 14.41 212 LEU B N 1
ATOM 3519 C CA . LEU B 1 212 ? 23.567 23.013 -13.945 1.00 15.50 212 LEU B CA 1
ATOM 3520 C C . LEU B 1 212 ? 22.709 21.841 -14.400 1.00 17.19 212 LEU B C 1
ATOM 3521 O O . LEU B 1 212 ? 22.133 21.125 -13.578 1.00 18.32 212 LEU B O 1
ATOM 3526 N N . THR B 1 213 ? 22.633 21.634 -15.708 1.00 16.65 213 THR B N 1
ATOM 3527 C CA . THR B 1 213 ? 21.761 20.605 -16.252 1.00 16.55 213 THR B CA 1
ATOM 3528 C C . THR B 1 213 ? 22.303 19.201 -16.495 1.00 16.47 213 THR B C 1
ATOM 3529 O O . THR B 1 213 ? 21.596 18.351 -17.032 1.00 17.99 213 THR B O 1
ATOM 3533 N N . GLY B 1 214 ? 23.541 18.948 -16.096 1.00 17.61 214 GLY B N 1
ATOM 3534 C CA . GLY B 1 214 ? 24.101 17.619 -16.269 1.00 18.59 214 GLY B CA 1
ATOM 3535 C C . GLY B 1 214 ? 24.926 17.448 -17.527 1.00 20.41 214 GLY B C 1
ATOM 3536 O O . GLY B 1 214 ? 25.103 18.393 -18.299 1.00 20.04 214 GLY B O 1
ATOM 3537 N N . THR B 1 215 ? 25.424 16.234 -17.738 1.00 21.50 215 THR B N 1
ATOM 3538 C CA . THR B 1 215 ? 26.248 15.946 -18.906 1.00 23.63 215 THR B CA 1
ATOM 3539 C C . THR B 1 215 ? 26.207 14.462 -19.262 1.00 24.21 215 THR B C 1
ATOM 3540 O O . THR B 1 215 ? 25.969 13.610 -18.403 1.00 22.51 215 THR B O 1
ATOM 3544 N N . PRO B 1 216 ? 26.421 14.134 -20.546 1.00 25.93 216 PRO B N 1
ATOM 3545 C CA . PRO B 1 216 ? 26.412 12.727 -20.965 1.00 26.80 216 PRO B CA 1
ATOM 3546 C C . PRO B 1 216 ? 27.780 12.115 -20.659 1.00 27.03 216 PRO B C 1
ATOM 3547 O O . PRO B 1 216 ? 28.781 12.828 -20.627 1.00 25.15 216 PRO B O 1
ATOM 3551 N N . LYS B 1 217 ? 27.825 10.811 -20.408 1.00 29.09 217 LYS B N 1
ATOM 3552 C CA . LYS B 1 217 ? 29.100 10.154 -20.129 1.00 32.45 217 LYS B CA 1
ATOM 3553 C C . LYS B 1 217 ? 29.978 10.225 -21.371 1.00 32.85 217 LYS B C 1
ATOM 3554 O O . LYS B 1 217 ? 29.476 10.230 -22.495 1.00 33.13 217 LYS B O 1
ATOM 3560 N N . GLY B 1 218 ? 31.289 10.277 -21.161 1.00 32.69 218 GLY B N 1
ATOM 3561 C CA . GLY B 1 218 ? 32.221 10.334 -22.270 1.00 33.34 218 GLY B CA 1
ATOM 3562 C C . GLY B 1 218 ? 33.642 10.144 -21.780 1.00 32.62 218 GLY B C 1
ATOM 3563 O O . GLY B 1 218 ? 33.857 9.861 -20.606 1.00 32.72 218 GLY B O 1
ATOM 3564 N N . ILE B 1 219 ? 34.614 10.287 -22.677 1.00 32.54 219 ILE B N 1
ATOM 3565 C CA . ILE B 1 219 ? 36.020 10.148 -22.307 1.00 31.85 219 ILE B CA 1
ATOM 3566 C C . ILE B 1 219 ? 36.414 11.509 -21.746 1.00 30.28 219 ILE B C 1
ATOM 3567 O O . ILE B 1 219 ? 36.988 12.347 -22.445 1.00 29.32 219 ILE B O 1
ATOM 3572 N N . SER B 1 220 ? 36.112 11.711 -20.467 1.00 28.90 220 SER B N 1
ATOM 3573 C CA . SER B 1 220 ? 36.349 12.991 -19.812 1.00 27.92 220 SER B CA 1
ATOM 3574 C C . SER B 1 220 ? 37.450 13.113 -18.758 1.00 28.56 220 SER B C 1
ATOM 3575 O O . SER B 1 220 ? 37.494 14.109 -18.030 1.00 26.39 220 SER B O 1
ATOM 3578 N N . GLN B 1 221 ? 38.336 12.128 -18.662 1.00 27.29 221 GLN B N 1
ATOM 3579 C CA . GLN B 1 221 ? 39.394 12.206 -17.664 1.00 27.95 221 GLN B CA 1
ATOM 3580 C C . GLN B 1 221 ? 40.446 13.241 -18.049 1.00 27.71 221 GLN B C 1
ATOM 3581 O O . GLN B 1 221 ? 40.864 13.325 -19.206 1.00 27.59 221 GLN B O 1
ATOM 3587 N N . VAL B 1 222 ? 40.863 14.038 -17.070 1.00 24.96 222 VAL B N 1
ATOM 3588 C CA . VAL B 1 222 ? 41.856 15.073 -17.310 1.00 23.68 222 VAL B CA 1
ATOM 3589 C C . VAL B 1 222 ? 43.007 14.968 -16.319 1.00 24.36 222 VAL B C 1
ATOM 3590 O O . VAL B 1 222 ? 42.867 14.373 -15.254 1.00 25.64 222 VAL B O 1
ATOM 3594 N N . ARG B 1 223 ? 44.148 15.544 -16.679 1.00 25.30 223 ARG B N 1
ATOM 3595 C CA . ARG B 1 223 ? 45.324 15.487 -15.824 1.00 26.32 223 ARG B CA 1
ATOM 3596 C C . ARG B 1 223 ? 46.052 16.826 -15.753 1.00 25.22 223 ARG B C 1
ATOM 3597 O O . ARG B 1 223 ? 45.801 17.727 -16.556 1.00 26.24 223 ARG B O 1
ATOM 3605 N N . PRO B 1 224 ? 46.962 16.978 -14.778 1.00 24.67 224 PRO B N 1
ATOM 3606 C CA . PRO B 1 224 ? 47.711 18.229 -14.639 1.00 26.07 224 PRO B CA 1
ATOM 3607 C C . PRO B 1 224 ? 48.369 18.594 -15.967 1.00 26.34 224 PRO B C 1
ATOM 3608 O O . PRO B 1 224 ? 48.945 17.734 -16.632 1.00 26.97 224 PRO B O 1
ATOM 3612 N N . GLY B 1 225 ? 48.275 19.862 -16.352 1.00 26.27 225 GLY B N 1
ATOM 3613 C CA . GLY B 1 225 ? 48.875 20.293 -17.600 1.00 26.53 225 GLY B CA 1
ATOM 3614 C C . GLY B 1 225 ? 47.893 20.387 -18.753 1.00 25.54 225 GLY B C 1
ATOM 3615 O O . GLY B 1 225 ? 48.134 21.115 -19.717 1.00 27.36 225 GLY B O 1
ATOM 3616 N N . ASP B 1 226 ? 46.785 19.658 -18.669 1.00 26.21 226 ASP B N 1
ATOM 3617 C CA . ASP B 1 226 ? 45.789 19.699 -19.735 1.00 26.56 226 ASP B CA 1
ATOM 3618 C C . ASP B 1 226 ? 45.088 21.045 -19.790 1.00 27.52 226 ASP B C 1
ATOM 3619 O O . ASP B 1 226 ? 44.952 21.730 -18.774 1.00 28.01 226 ASP B O 1
ATOM 3624 N N . VAL B 1 227 ? 44.645 21.416 -20.988 1.00 25.97 227 VAL B N 1
ATOM 3625 C CA . VAL B 1 227 ? 43.917 22.656 -21.202 1.00 25.06 227 VAL B CA 1
ATOM 3626 C C . VAL B 1 227 ? 42.526 22.250 -21.668 1.00 25.22 227 VAL B C 1
ATOM 3627 O O . VAL B 1 227 ? 42.358 21.688 -22.752 1.00 23.75 227 VAL B O 1
ATOM 3631 N N . MET B 1 228 ? 41.528 22.511 -20.833 1.00 23.25 228 MET B N 1
ATOM 3632 C CA . MET B 1 228 ? 40.160 22.150 -21.165 1.00 23.96 228 MET B CA 1
ATOM 3633 C C . MET B 1 228 ? 39.434 23.291 -21.857 1.00 24.68 228 MET B C 1
ATOM 3634 O O . MET B 1 228 ? 39.472 24.437 -21.398 1.00 26.89 228 MET B O 1
ATOM 3639 N N . ARG B 1 229 ? 38.788 22.978 -22.977 1.00 25.17 229 ARG B N 1
ATOM 3640 C CA . ARG B 1 229 ? 38.023 23.976 -23.708 1.00 24.21 229 ARG B CA 1
ATOM 3641 C C . ARG B 1 229 ? 36.644 23.398 -23.976 1.00 24.63 229 ARG B C 1
ATOM 3642 O O . ARG B 1 229 ? 36.482 22.472 -24.776 1.00 24.33 229 ARG B O 1
ATOM 3650 N N . LEU B 1 230 ? 35.651 23.945 -23.287 1.00 23.12 230 LEU B N 1
ATOM 3651 C CA . LEU B 1 230 ? 34.281 23.495 -23.435 1.00 22.42 230 LEU B CA 1
ATOM 3652 C C . LEU B 1 230 ? 33.507 24.478 -24.297 1.00 21.57 230 LEU B C 1
ATOM 3653 O O . LEU B 1 230 ? 33.655 25.693 -24.163 1.00 22.14 230 LEU B O 1
ATOM 3658 N N . GLU B 1 231 ? 32.679 23.941 -25.183 1.00 21.74 231 GLU B N 1
ATOM 3659 C CA . GLU B 1 231 ? 31.885 24.770 -26.076 1.00 22.28 231 GLU B CA 1
ATOM 3660 C C . GLU B 1 231 ? 30.444 24.296 -26.145 1.00 20.51 231 GLU B C 1
ATOM 3661 O O . GLU B 1 231 ? 30.166 23.100 -26.097 1.00 22.66 231 GLU B O 1
ATOM 3667 N N . ILE B 1 232 ? 29.528 25.252 -26.222 1.00 20.89 232 ILE B N 1
ATOM 3668 C CA . ILE B 1 232 ? 28.114 24.952 -26.342 1.00 21.24 232 ILE B CA 1
ATOM 3669 C C . ILE B 1 232 ? 27.579 25.879 -27.421 1.00 21.09 232 ILE B C 1
ATOM 3670 O O . ILE B 1 232 ? 27.905 27.067 -27.452 1.00 20.78 232 ILE B O 1
ATOM 3675 N N . GLU B 1 233 ? 26.764 25.318 -28.305 1.00 21.96 233 GLU B N 1
ATOM 3676 C CA . GLU B 1 233 ? 26.180 26.056 -29.415 1.00 23.00 233 GLU B CA 1
ATOM 3677 C C . GLU B 1 233 ? 25.720 27.463 -29.042 1.00 23.41 233 GLU B C 1
ATOM 3678 O O . GLU B 1 233 ? 24.812 27.632 -28.224 1.00 24.63 233 GLU B O 1
ATOM 3684 N N . GLY B 1 234 ? 26.361 28.467 -29.639 1.00 22.27 234 GLY B N 1
ATOM 3685 C CA . GLY B 1 234 ? 26.001 29.852 -29.392 1.00 22.15 234 GLY B CA 1
ATOM 3686 C C . GLY B 1 234 ? 26.479 30.507 -28.104 1.00 22.78 234 GLY B C 1
ATOM 3687 O O . GLY B 1 234 ? 26.248 31.699 -27.902 1.00 22.77 234 GLY B O 1
ATOM 3688 N N . LEU B 1 235 ? 27.155 29.761 -27.238 1.00 22.35 235 LEU B N 1
ATOM 3689 C CA . LEU B 1 235 ? 27.607 30.328 -25.965 1.00 23.58 235 LEU B CA 1
ATOM 3690 C C . LEU B 1 235 ? 29.111 30.594 -25.874 1.00 24.02 235 LEU B C 1
ATOM 3691 O O . LEU B 1 235 ? 29.617 30.976 -24.814 1.00 23.36 235 LEU B O 1
ATOM 3696 N N . GLY B 1 236 ? 29.824 30.395 -26.978 1.00 22.71 236 GLY B N 1
ATOM 3697 C CA . GLY B 1 236 ? 31.257 30.633 -26.974 1.00 21.61 236 GLY B CA 1
ATOM 3698 C C . GLY B 1 236 ? 32.081 29.451 -26.501 1.00 21.41 236 GLY B C 1
ATOM 3699 O O . GLY B 1 236 ? 31.660 28.298 -26.612 1.00 20.43 236 GLY B O 1
ATOM 3700 N N . ALA B 1 237 ? 33.262 29.739 -25.962 1.00 20.32 237 ALA B N 1
ATOM 3701 C CA . ALA B 1 237 ? 34.154 28.695 -25.482 1.00 21.37 237 ALA B CA 1
ATOM 3702 C C . ALA B 1 237 ? 34.764 29.059 -24.128 1.00 21.85 237 ALA B C 1
ATOM 3703 O O . ALA B 1 237 ? 35.287 30.163 -23.942 1.00 22.43 237 ALA B O 1
ATOM 3705 N N . LEU B 1 238 ? 34.679 28.120 -23.190 1.00 21.50 238 LEU B N 1
ATOM 3706 C CA . LEU B 1 238 ? 35.208 28.295 -21.839 1.00 21.16 238 LEU B CA 1
ATOM 3707 C C . LEU B 1 238 ? 36.472 27.455 -21.754 1.00 19.84 238 LEU B C 1
ATOM 3708 O O . LEU B 1 238 ? 36.421 26.232 -21.875 1.00 22.81 238 LEU B O 1
ATOM 3713 N N . GLU B 1 239 ? 37.604 28.113 -21.538 1.00 21.06 239 GLU B N 1
ATOM 3714 C CA . GLU B 1 239 ? 38.880 27.420 -21.483 1.00 21.52 239 GLU B CA 1
ATOM 3715 C C . GLU B 1 239 ? 39.634 27.548 -20.164 1.00 21.26 239 GLU B C 1
ATOM 3716 O O . GLU B 1 239 ? 39.815 28.652 -19.640 1.00 19.77 239 GLU B O 1
ATOM 3722 N N . ASN B 1 240 ? 40.081 26.409 -19.641 1.00 18.79 240 ASN B N 1
ATOM 3723 C CA . ASN B 1 240 ? 40.826 26.396 -18.388 1.00 20.67 240 ASN B CA 1
ATOM 3724 C C . ASN B 1 240 ? 41.922 25.348 -18.328 1.00 20.15 240 ASN B C 1
ATOM 3725 O O . ASN B 1 240 ? 41.700 24.171 -18.630 1.00 19.43 240 ASN B O 1
ATOM 3730 N N . PRO B 1 241 ? 43.133 25.770 -17.949 1.00 21.15 241 PRO B N 1
ATOM 3731 C CA . PRO B 1 241 ? 44.245 24.831 -17.842 1.00 21.84 241 PRO B CA 1
ATOM 3732 C C . PRO B 1 241 ? 44.184 24.235 -16.433 1.00 25.26 241 PRO B C 1
ATOM 3733 O O . PRO B 1 241 ? 43.495 24.772 -15.557 1.00 22.09 241 PRO B O 1
ATOM 3737 N N . ILE B 1 242 ? 44.892 23.132 -16.226 1.00 25.37 242 ILE B N 1
ATOM 3738 C CA . ILE B 1 242 ? 44.920 22.457 -14.934 1.00 27.13 242 ILE B CA 1
ATOM 3739 C C . ILE B 1 242 ? 46.342 22.417 -14.383 1.00 29.21 242 ILE B C 1
ATOM 3740 O O . ILE B 1 242 ? 47.293 22.151 -15.118 1.00 30.11 242 ILE B O 1
ATOM 3745 N N . GLU B 1 243 ? 46.476 22.691 -13.089 1.00 29.49 243 GLU B N 1
ATOM 3746 C CA . GLU B 1 243 ? 47.769 22.677 -12.414 1.00 30.14 243 GLU B CA 1
ATOM 3747 C C . GLU B 1 243 ? 47.609 21.879 -11.126 1.00 30.73 243 GLU B C 1
ATOM 3748 O O . GLU B 1 243 ? 46.503 21.757 -10.598 1.00 28.28 243 GLU B O 1
ATOM 3754 N N . GLU B 1 244 ? 48.708 21.333 -10.623 1.00 32.76 244 GLU B N 1
ATOM 3755 C CA . GLU B 1 244 ? 48.657 20.571 -9.385 1.00 35.80 244 GLU B CA 1
ATOM 3756 C C . GLU B 1 244 ? 48.630 21.533 -8.208 1.00 37.62 244 GLU B C 1
ATOM 3757 O O . GLU B 1 244 ? 49.136 22.653 -8.300 1.00 36.33 244 GLU B O 1
ATOM 3763 N N . GLU B 1 245 ? 48.034 21.100 -7.103 1.00 39.89 245 GLU B N 1
ATOM 3764 C CA . GLU B 1 245 ? 47.962 21.939 -5.918 1.00 42.23 245 GLU B CA 1
ATOM 3765 C C . GLU B 1 245 ? 49.377 22.183 -5.417 1.00 44.70 245 GLU B C 1
ATOM 3766 O O . GLU B 1 245 ? 50.287 21.399 -5.697 1.00 44.80 245 GLU B O 1
ATOM 3772 N N . PRO B 1 246 ? 49.584 23.279 -4.673 1.00 46.93 246 PRO B N 1
ATOM 3773 C CA . PRO B 1 246 ? 50.910 23.600 -4.143 1.00 48.36 246 PRO B CA 1
ATOM 3774 C C . PRO B 1 246 ? 51.504 22.448 -3.339 1.00 49.09 246 PRO B C 1
ATOM 3775 O O . PRO B 1 246 ? 52.665 22.081 -3.619 1.00 50.10 246 PRO B O 1
ATOM 3780 N N . MET C 1 1 ? 4.642 47.370 -14.056 1.00 33.40 1 MET C N 1
ATOM 3781 C CA . MET C 1 1 ? 4.216 46.844 -12.731 1.00 31.76 1 MET C CA 1
ATOM 3782 C C . MET C 1 1 ? 4.877 47.575 -11.576 1.00 31.27 1 MET C C 1
ATOM 3783 O O . MET C 1 1 ? 5.910 48.237 -11.741 1.00 30.09 1 MET C O 1
ATOM 3788 N N . LYS C 1 2 ? 4.259 47.459 -10.407 1.00 27.30 2 LYS C N 1
ATOM 3789 C CA . LYS C 1 2 ? 4.750 48.099 -9.201 1.00 27.21 2 LYS C CA 1
ATOM 3790 C C . LYS C 1 2 ? 5.363 47.044 -8.284 1.00 27.19 2 LYS C C 1
ATOM 3791 O O . LYS C 1 2 ? 4.653 46.319 -7.582 1.00 25.63 2 LYS C O 1
ATOM 3797 N N . LEU C 1 3 ? 6.689 46.964 -8.298 1.00 25.21 3 LEU C N 1
ATOM 3798 C CA . LEU C 1 3 ? 7.404 45.998 -7.479 1.00 23.76 3 LEU C CA 1
ATOM 3799 C C . LEU C 1 3 ? 7.520 46.492 -6.048 1.00 23.20 3 LEU C C 1
ATOM 3800 O O . LEU C 1 3 ? 7.656 47.691 -5.799 1.00 22.89 3 LEU C O 1
ATOM 3805 N N . ALA C 1 4 ? 7.471 45.560 -5.105 1.00 21.17 4 ALA C N 1
ATOM 3806 C CA . ALA C 1 4 ? 7.580 45.901 -3.700 1.00 20.53 4 ALA C CA 1
ATOM 3807 C C . ALA C 1 4 ? 8.247 44.768 -2.941 1.00 21.48 4 ALA C C 1
ATOM 3808 O O . ALA C 1 4 ? 8.336 43.645 -3.438 1.00 21.28 4 ALA C O 1
ATOM 3810 N N . ARG C 1 5 ? 8.721 45.074 -1.740 1.00 20.22 5 ARG C N 1
ATOM 3811 C CA . ARG C 1 5 ? 9.344 44.078 -0.881 1.00 21.39 5 ARG C CA 1
ATOM 3812 C C . ARG C 1 5 ? 8.691 44.249 0.473 1.00 20.56 5 ARG C C 1
ATOM 3813 O O . ARG C 1 5 ? 8.432 45.375 0.912 1.00 19.84 5 ARG C O 1
ATOM 3821 N N . PHE C 1 6 ? 8.395 43.135 1.128 1.00 18.69 6 PHE C N 1
ATOM 3822 C CA . PHE C 1 6 ? 7.750 43.198 2.426 1.00 19.72 6 PHE C CA 1
ATOM 3823 C C . PHE C 1 6 ? 8.086 41.979 3.264 1.00 19.95 6 PHE C C 1
ATOM 3824 O O . PHE C 1 6 ? 8.466 40.930 2.738 1.00 20.22 6 PHE C O 1
ATOM 3832 N N . LEU C 1 7 ? 7.952 42.136 4.573 1.00 20.67 7 LEU C N 1
ATOM 3833 C CA . LEU C 1 7 ? 8.240 41.075 5.523 1.00 21.56 7 LEU C CA 1
ATOM 3834 C C . LEU C 1 7 ? 6.938 40.538 6.112 1.00 21.85 7 LEU C C 1
ATOM 3835 O O . LEU C 1 7 ? 6.092 41.301 6.592 1.00 20.93 7 LEU C O 1
ATOM 3840 N N . ALA C 1 8 ? 6.773 39.221 6.061 1.00 20.39 8 ALA C N 1
ATOM 3841 C CA . ALA C 1 8 ? 5.578 38.589 6.605 1.00 21.00 8 ALA C CA 1
ATOM 3842 C C . ALA C 1 8 ? 5.939 37.238 7.221 1.00 19.75 8 ALA C C 1
ATOM 3843 O O . ALA C 1 8 ? 6.557 36.393 6.574 1.00 19.94 8 ALA C O 1
ATOM 3845 N N . LYS C 1 9 ? 5.572 37.054 8.483 1.00 19.91 9 LYS C N 1
ATOM 3846 C CA . LYS C 1 9 ? 5.840 35.806 9.194 1.00 20.53 9 LYS C CA 1
ATOM 3847 C C . LYS C 1 9 ? 7.307 35.388 9.144 1.00 19.60 9 LYS C C 1
ATOM 3848 O O . LYS C 1 9 ? 7.617 34.202 9.052 1.00 18.33 9 LYS C O 1
ATOM 3854 N N . GLY C 1 10 ? 8.203 36.372 9.199 1.00 19.03 10 GLY C N 1
ATOM 3855 C CA . GLY C 1 10 ? 9.628 36.085 9.195 1.00 17.20 10 GLY C CA 1
ATOM 3856 C C . GLY C 1 10 ? 10.293 35.943 7.842 1.00 16.93 10 GLY C C 1
ATOM 3857 O O . GLY C 1 10 ? 11.509 35.760 7.772 1.00 18.62 10 GLY C O 1
ATOM 3858 N N . ARG C 1 11 ? 9.515 36.032 6.769 1.00 15.52 11 ARG C N 1
ATOM 3859 C CA . ARG C 1 11 ? 10.066 35.892 5.427 1.00 18.04 11 ARG C CA 1
ATOM 3860 C C . ARG C 1 11 ? 10.024 37.185 4.629 1.00 17.52 11 ARG C C 1
ATOM 3861 O O . ARG C 1 11 ? 9.044 37.921 4.682 1.00 16.99 11 ARG C O 1
ATOM 3869 N N . VAL C 1 12 ? 11.085 37.439 3.871 1.00 17.29 12 VAL C N 1
ATOM 3870 C CA . VAL C 1 12 ? 11.153 38.616 3.018 1.00 17.23 12 VAL C CA 1
ATOM 3871 C C . VAL C 1 12 ? 10.612 38.200 1.658 1.00 20.31 12 VAL C C 1
ATOM 3872 O O . VAL C 1 12 ? 11.077 37.222 1.065 1.00 19.29 12 VAL C O 1
ATOM 3876 N N . HIS C 1 13 ? 9.614 38.934 1.176 1.00 20.03 13 HIS C N 1
ATOM 3877 C CA . HIS C 1 13 ? 9.003 38.631 -0.106 1.00 20.99 13 HIS C CA 1
ATOM 3878 C C . HIS C 1 13 ? 9.255 39.737 -1.113 1.00 23.72 13 HIS C C 1
ATOM 3879 O O . HIS C 1 13 ? 9.243 40.918 -0.768 1.00 21.98 13 HIS C O 1
ATOM 3886 N N . GLN C 1 14 ? 9.487 39.335 -2.356 1.00 25.99 14 GLN C N 1
ATOM 3887 C CA . GLN C 1 14 ? 9.696 40.265 -3.456 1.00 31.04 1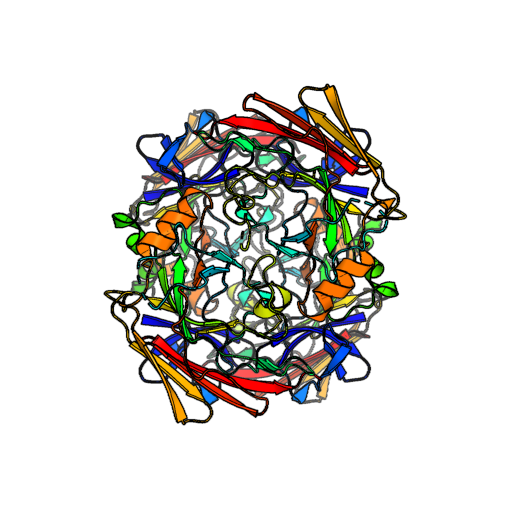4 GLN C CA 1
ATOM 3888 C C . GLN C 1 14 ? 8.396 40.093 -4.232 1.00 32.70 14 GLN C C 1
ATOM 3889 O O . GLN C 1 14 ? 8.218 39.077 -4.907 1.00 36.12 14 GLN C O 1
ATOM 3895 N N . GLY C 1 15 ? 7.485 41.059 -4.132 1.00 31.25 15 GLY C N 1
ATOM 3896 C CA . GLY C 1 15 ? 6.217 40.924 -4.829 1.00 31.58 15 GLY C CA 1
ATO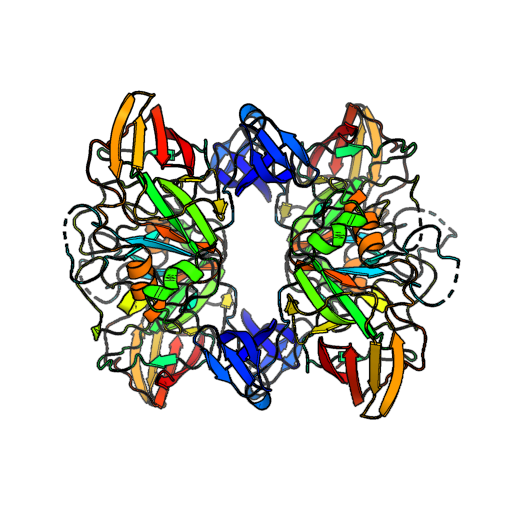M 3897 C C . GLY C 1 15 ? 5.799 42.027 -5.786 1.00 30.68 15 GLY C C 1
ATOM 3898 O O . GLY C 1 15 ? 6.592 42.901 -6.140 1.00 29.91 15 GLY C O 1
ATOM 3899 N N . VAL C 1 16 ? 4.536 41.966 -6.205 1.00 29.46 16 VAL C N 1
ATOM 3900 C CA . VAL C 1 16 ? 3.948 42.937 -7.125 1.00 29.11 16 VAL C CA 1
ATOM 3901 C C . VAL C 1 16 ? 2.639 43.463 -6.542 1.00 29.40 16 VAL C C 1
ATOM 3902 O O . VAL C 1 16 ? 1.854 42.706 -5.973 1.00 29.89 16 VAL C O 1
ATOM 3906 N N . TYR C 1 17 ? 2.406 44.761 -6.700 1.00 28.06 17 TYR C N 1
ATOM 3907 C CA . TYR C 1 17 ? 1.207 45.409 -6.175 1.00 27.98 17 TYR C CA 1
ATOM 3908 C C . TYR C 1 17 ? 0.152 45.575 -7.265 1.00 29.68 17 TYR C C 1
ATOM 3909 O O . TYR C 1 17 ? 0.388 46.245 -8.271 1.00 29.64 17 TYR C O 1
ATOM 3918 N N . ARG C 1 18 ? -1.012 44.965 -7.057 1.00 30.24 18 ARG C N 1
ATOM 3919 C CA . ARG C 1 18 ? -2.107 45.049 -8.018 1.00 32.93 18 ARG C CA 1
ATOM 3920 C C . ARG C 1 18 ? -3.449 45.114 -7.302 1.00 32.51 18 ARG C C 1
ATOM 3921 O O . ARG C 1 18 ? -3.694 44.369 -6.352 1.00 30.02 18 ARG C O 1
ATOM 3929 N N . GLU C 1 19 ? -4.311 46.008 -7.769 1.00 32.95 19 GLU C N 1
ATOM 3930 C CA . GLU C 1 19 ? -5.642 46.171 -7.204 1.00 32.45 19 GLU C CA 1
ATOM 3931 C C . GLU C 1 19 ? -5.633 46.249 -5.683 1.00 31.08 19 GLU C C 1
ATOM 3932 O O . GLU C 1 19 ? -6.481 45.650 -5.019 1.00 31.44 19 GLU C O 1
ATOM 3938 N N . GLY C 1 20 ? -4.662 46.980 -5.140 1.00 27.21 20 GLY C N 1
ATOM 3939 C CA . GLY C 1 20 ? -4.569 47.156 -3.701 1.00 25.93 20 GLY C CA 1
ATOM 3940 C C . GLY C 1 20 ? -3.975 46.009 -2.903 1.00 24.99 20 GLY C C 1
ATOM 3941 O O . GLY C 1 20 ? -3.955 46.054 -1.670 1.00 24.57 20 GLY C O 1
ATOM 3942 N N . LEU C 1 21 ? -3.484 44.983 -3.585 1.00 22.61 21 LEU C N 1
ATOM 3943 C CA . LEU C 1 21 ? -2.905 43.845 -2.886 1.00 22.82 21 LEU C CA 1
ATOM 3944 C C . LEU C 1 21 ? -1.487 43.533 -3.344 1.00 22.04 21 LEU C C 1
ATOM 3945 O O . LEU C 1 21 ? -1.079 43.893 -4.449 1.0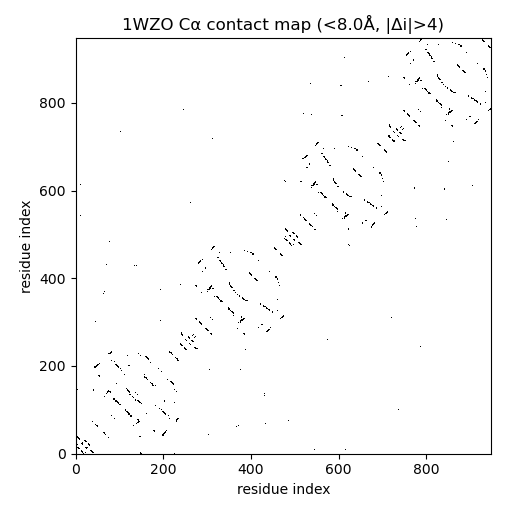0 21.71 21 LEU C O 1
ATOM 3950 N N . LEU C 1 22 ? -0.750 42.857 -2.470 1.00 22.26 22 LEU C N 1
ATOM 3951 C CA . LEU C 1 22 ? 0.624 42.455 -2.735 1.00 22.08 22 LEU C CA 1
ATOM 3952 C C . LEU C 1 22 ? 0.653 40.965 -3.059 1.00 22.55 22 LEU C C 1
ATOM 3953 O O . LEU C 1 22 ? 0.248 40.143 -2.240 1.00 22.74 22 LEU C O 1
ATOM 3958 N N . LEU C 1 23 ? 1.106 40.620 -4.257 1.00 22.73 23 LEU C N 1
ATOM 3959 C CA . LEU C 1 23 ? 1.207 39.220 -4.653 1.00 24.42 23 LEU C CA 1
ATOM 3960 C C . LEU C 1 23 ? 2.669 38.824 -4.501 1.00 24.48 23 LEU C C 1
ATOM 3961 O O . LEU C 1 23 ? 3.547 39.501 -5.037 1.00 26.29 23 LEU C O 1
ATOM 3966 N N . ASP C 1 24 ? 2.942 37.745 -3.770 1.00 22.95 24 ASP C N 1
ATOM 3967 C CA . ASP C 1 24 ? 4.324 37.316 -3.588 1.00 21.45 24 ASP C CA 1
ATOM 3968 C C . ASP C 1 24 ? 4.819 36.430 -4.726 1.00 22.17 24 ASP C C 1
ATOM 3969 O O . ASP C 1 24 ? 4.090 36.157 -5.688 1.00 21.97 24 ASP C O 1
ATOM 3974 N N . GLU C 1 25 ? 6.064 35.984 -4.610 1.00 20.12 25 GLU C N 1
ATOM 3975 C CA . GLU C 1 25 ? 6.681 35.149 -5.629 1.00 22.02 25 GLU C CA 1
ATOM 3976 C C . GLU C 1 25 ? 5.843 33.934 -6.013 1.00 22.13 25 GLU C C 1
ATOM 3977 O O . GLU C 1 25 ? 5.846 33.521 -7.170 1.00 21.21 25 GLU C O 1
ATOM 3983 N N . ALA C 1 26 ? 5.125 33.366 -5.048 1.00 19.74 26 ALA C N 1
ATOM 3984 C CA . ALA C 1 26 ? 4.307 32.186 -5.309 1.00 21.54 26 ALA C CA 1
ATOM 3985 C C . ALA C 1 26 ? 2.902 32.516 -5.817 1.00 24.77 26 ALA C C 1
ATOM 3986 O O . ALA C 1 26 ? 2.119 31.613 -6.130 1.00 25.73 26 ALA C O 1
ATOM 3988 N N . GLY C 1 27 ? 2.580 33.802 -5.896 1.00 23.47 27 GLY C N 1
ATOM 3989 C CA . GLY C 1 27 ? 1.269 34.194 -6.383 1.00 24.11 27 GLY C CA 1
ATOM 3990 C C . GLY C 1 27 ? 0.230 34.348 -5.293 1.00 24.11 27 GLY C C 1
ATOM 3991 O O . GLY C 1 27 ? -0.945 34.599 -5.576 1.00 25.98 27 GLY C O 1
ATOM 3992 N N . GLU C 1 28 ? 0.658 34.186 -4.047 1.00 22.65 28 GLU C N 1
ATOM 3993 C CA . GLU C 1 28 ? -0.226 34.327 -2.900 1.00 22.89 28 GLU C CA 1
ATOM 3994 C C . GLU C 1 28 ? -0.425 35.818 -2.619 1.00 21.37 28 GLU C C 1
ATOM 3995 O O . GLU C 1 28 ? 0.543 36.578 -2.581 1.00 19.10 28 GLU C O 1
ATOM 4001 N N . ALA C 1 29 ? -1.673 36.232 -2.414 1.00 19.21 29 ALA C N 1
ATOM 4002 C CA . ALA C 1 29 ? -1.980 37.642 -2.151 1.00 19.73 29 ALA C CA 1
ATOM 4003 C C . ALA C 1 29 ? -1.880 38.011 -0.676 1.00 19.84 29 ALA C C 1
ATOM 4004 O O . ALA C 1 29 ? -2.255 37.228 0.199 1.00 20.81 29 ALA C O 1
ATOM 4006 N N . HIS C 1 30 ? -1.392 39.220 -0.413 1.00 18.95 30 HIS C N 1
ATOM 4007 C CA . HIS C 1 30 ? -1.224 39.730 0.945 1.00 18.31 30 HIS C CA 1
ATOM 4008 C C . HIS C 1 30 ? -1.858 41.114 1.040 1.00 18.76 30 HIS C C 1
ATOM 4009 O O . HIS C 1 30 ? -1.771 41.902 0.094 1.00 18.02 30 HIS C O 1
ATOM 4016 N N . ARG C 1 31 ? -2.485 41.409 2.174 1.00 19.23 31 ARG C N 1
ATOM 4017 C CA . ARG C 1 31 ? -3.082 42.728 2.382 1.00 20.13 31 ARG C CA 1
ATOM 4018 C C . ARG C 1 31 ? -1.988 43.609 2.986 1.00 21.28 31 ARG C C 1
ATOM 4019 O O . ARG C 1 31 ? -1.281 43.190 3.903 1.00 18.55 31 ARG C O 1
ATOM 4027 N N . PRO C 1 32 ? -1.830 44.836 2.475 1.00 22.70 32 PRO C N 1
ATOM 4028 C CA . PRO C 1 32 ? -0.814 45.758 2.987 1.00 23.06 32 PRO C CA 1
ATOM 4029 C C . PRO C 1 32 ? -0.799 45.865 4.510 1.00 24.53 32 PRO C C 1
ATOM 4030 O O . PRO C 1 32 ? 0.266 45.880 5.124 1.00 25.04 32 PRO C O 1
ATOM 4034 N N . GLU C 1 33 ? -1.981 45.933 5.116 1.00 24.44 33 GLU C N 1
ATOM 4035 C CA . GLU C 1 33 ? -2.091 46.062 6.567 1.00 24.84 33 GLU C CA 1
ATOM 4036 C C . GLU C 1 33 ? -1.544 44.876 7.355 1.00 24.02 33 GLU C C 1
ATOM 4037 O O . GLU C 1 33 ? -1.271 45.000 8.548 1.00 23.64 33 GLU C O 1
ATOM 4043 N N . ASP C 1 34 ? -1.390 43.727 6.702 1.00 22.29 34 ASP C N 1
ATOM 4044 C CA . ASP C 1 34 ? -0.890 42.546 7.391 1.00 22.59 34 ASP C CA 1
ATOM 4045 C C . ASP C 1 34 ? 0.622 42.352 7.302 1.00 23.47 34 ASP C C 1
ATOM 4046 O O . ASP C 1 34 ? 1.175 41.509 8.003 1.00 23.97 34 ASP C O 1
ATOM 4051 N N . VAL C 1 35 ? 1.293 43.120 6.450 1.00 22.69 35 VAL C N 1
ATOM 4052 C CA . VAL C 1 35 ? 2.737 42.957 6.300 1.00 23.46 35 VAL C CA 1
ATOM 4053 C C . VAL C 1 35 ? 3.527 44.150 6.819 1.00 23.99 35 VAL C C 1
ATOM 4054 O O . VAL C 1 35 ? 2.960 45.154 7.252 1.00 22.34 35 VAL C O 1
ATOM 4058 N N . THR C 1 36 ? 4.847 44.018 6.783 1.00 23.41 36 THR C N 1
ATOM 4059 C CA . THR C 1 36 ? 5.725 45.099 7.194 1.00 24.98 36 THR C CA 1
ATOM 4060 C C . THR C 1 36 ? 6.458 45.527 5.932 1.00 23.59 36 THR C C 1
ATOM 4061 O O . THR C 1 36 ? 7.261 44.772 5.382 1.00 23.14 36 THR C O 1
ATOM 4065 N N . TRP C 1 37 ? 6.159 46.729 5.457 1.00 23.17 37 TRP C N 1
ATOM 4066 C CA . TRP C 1 37 ? 6.802 47.235 4.254 1.00 22.48 37 TRP C CA 1
ATOM 4067 C C . TRP C 1 37 ? 8.302 47.387 4.444 1.00 21.29 37 TRP C C 1
ATOM 4068 O O . TRP C 1 37 ? 8.776 47.643 5.548 1.00 21.92 37 TRP C O 1
ATOM 4079 N N . LEU C 1 38 ? 9.033 47.209 3.349 1.00 21.07 38 LEU C N 1
ATOM 4080 C CA . LEU C 1 38 ? 10.488 47.333 3.310 1.00 22.13 38 LEU C CA 1
ATOM 4081 C C . LEU C 1 38 ? 10.763 48.210 2.093 1.00 20.71 38 LEU C C 1
ATOM 4082 O O . LEU C 1 38 ? 9.830 48.599 1.390 1.00 21.38 38 LEU C O 1
ATOM 4087 N N . LEU C 1 39 ? 12.031 48.527 1.841 1.00 21.85 39 LEU C N 1
ATOM 4088 C CA . LEU C 1 39 ? 12.372 49.319 0.657 1.00 20.84 39 LEU C CA 1
ATOM 4089 C C . LEU C 1 39 ? 12.077 48.414 -0.542 1.00 21.52 39 LEU C C 1
ATOM 4090 O O . LEU C 1 39 ? 12.297 47.203 -0.476 1.00 21.33 39 LEU C O 1
ATOM 4095 N N . PRO C 1 40 ? 11.573 48.983 -1.651 1.00 21.73 40 PRO C N 1
ATOM 4096 C CA . PRO C 1 40 ? 11.257 48.186 -2.843 1.00 21.67 40 PRO C CA 1
ATOM 4097 C C . PRO C 1 40 ? 12.460 47.518 -3.498 1.00 23.47 40 PRO C C 1
ATOM 4098 O O . PRO C 1 40 ? 12.314 46.643 -4.350 1.00 22.95 40 PRO C O 1
ATOM 4102 N N . PHE C 1 41 ? 13.650 47.937 -3.092 1.00 24.63 41 PHE C N 1
ATOM 4103 C CA . PHE C 1 41 ? 14.885 47.381 -3.623 1.00 24.86 41 PHE C CA 1
ATOM 4104 C C . PHE C 1 41 ? 16.015 47.912 -2.753 1.00 24.37 41 PHE C C 1
ATOM 4105 O O . PHE C 1 41 ? 15.776 48.726 -1.859 1.00 25.07 41 PHE C O 1
ATOM 4113 N N . THR C 1 42 ? 17.233 47.442 -3.000 1.00 23.29 42 THR C N 1
ATOM 4114 C CA . THR C 1 42 ? 18.400 47.885 -2.240 1.00 23.72 42 THR C CA 1
ATOM 4115 C C . THR C 1 42 ? 19.172 48.896 -3.083 1.00 24.66 42 THR C C 1
ATOM 4116 O O . THR C 1 42 ? 19.813 48.536 -4.067 1.00 25.10 42 THR C O 1
ATOM 4120 N N . PRO C 1 43 ? 19.107 50.183 -2.710 1.00 24.94 43 PRO C N 1
ATOM 4121 C CA . PRO C 1 43 ? 19.799 51.251 -3.440 1.00 24.85 43 PRO C CA 1
ATOM 4122 C C . PRO C 1 43 ? 21.327 51.208 -3.371 1.00 25.60 43 PRO C C 1
ATOM 4123 O O . PRO C 1 43 ? 21.906 50.824 -2.351 1.00 25.75 43 PRO C O 1
ATOM 4127 N N . GLY C 1 44 ? 21.966 51.597 -4.471 1.00 26.08 44 GLY C N 1
ATOM 4128 C CA . GLY C 1 44 ? 23.415 51.660 -4.511 1.00 27.70 44 GLY C CA 1
ATOM 4129 C C . GLY C 1 44 ? 23.736 53.019 -3.915 1.00 28.36 44 GLY C C 1
ATOM 4130 O O . GLY C 1 44 ? 23.528 53.229 -2.722 1.00 31.65 44 GLY C O 1
ATOM 4131 N N . LYS C 1 45 ? 24.231 53.948 -4.726 1.00 27.13 45 LYS C N 1
ATOM 4132 C CA . LYS C 1 45 ? 24.520 55.284 -4.214 1.00 25.18 45 LYS C CA 1
ATOM 4133 C C . LYS C 1 45 ? 23.356 56.212 -4.560 1.00 25.63 45 LYS C C 1
ATOM 4134 O O . LYS C 1 45 ? 22.702 56.052 -5.592 1.00 22.01 45 LYS C O 1
ATOM 4140 N N . ILE C 1 46 ? 23.096 57.175 -3.683 1.00 26.59 46 ILE C N 1
ATOM 4141 C CA . ILE C 1 46 ? 21.990 58.108 -3.872 1.00 25.42 46 ILE C CA 1
ATOM 4142 C C . ILE C 1 46 ? 22.437 59.573 -3.962 1.00 27.25 46 ILE C C 1
ATOM 4143 O O . ILE C 1 46 ? 23.027 60.105 -3.023 1.00 25.70 46 ILE C O 1
ATOM 4148 N N . LEU C 1 47 ? 22.144 60.210 -5.096 1.00 27.22 47 LEU C N 1
ATOM 4149 C CA . LEU C 1 47 ? 22.477 61.619 -5.313 1.00 29.20 47 LEU C CA 1
ATOM 4150 C C . LEU C 1 47 ? 21.196 62.415 -5.503 1.00 28.30 47 LEU C C 1
ATOM 4151 O O . LEU C 1 47 ? 20.207 61.899 -6.018 1.00 28.07 47 LEU C O 1
ATOM 4156 N N . GLY C 1 48 ? 21.231 63.678 -5.101 1.00 28.95 48 GLY C N 1
ATOM 4157 C CA . GLY C 1 48 ? 20.076 64.539 -5.255 1.00 29.40 48 GLY C CA 1
ATOM 4158 C C . GLY C 1 48 ? 20.518 65.894 -5.773 1.00 30.97 48 GLY C C 1
ATOM 4159 O O . GLY C 1 48 ? 21.667 66.293 -5.575 1.00 28.01 48 GLY C O 1
ATOM 4160 N N . VAL C 1 49 ? 19.617 66.596 -6.454 1.00 32.21 49 VAL C N 1
ATOM 4161 C CA . VAL C 1 49 ? 19.928 67.919 -6.973 1.00 32.74 49 VAL C CA 1
ATOM 4162 C C . VAL C 1 49 ? 19.107 68.927 -6.177 1.00 33.50 49 VAL C C 1
ATOM 4163 O O . VAL C 1 49 ? 17.886 68.804 -6.077 1.00 32.64 49 VAL C O 1
ATOM 4167 N N . ALA C 1 50 ? 19.785 69.908 -5.587 1.00 34.26 50 ALA C N 1
ATOM 4168 C CA . ALA C 1 50 ? 19.110 70.932 -4.794 1.00 36.23 50 ALA C CA 1
ATOM 4169 C C . ALA C 1 50 ? 18.677 72.098 -5.672 1.00 37.44 50 ALA C C 1
ATOM 4170 O O . ALA C 1 50 ? 19.242 72.317 -6.744 1.00 38.50 50 ALA C O 1
ATOM 4172 N N . LEU C 1 51 ? 17.668 72.837 -5.213 1.00 39.60 51 LEU C N 1
ATOM 4173 C CA . LEU C 1 51 ? 17.155 73.995 -5.946 1.00 40.52 51 LEU C CA 1
ATOM 4174 C C . LEU C 1 51 ? 16.915 73.656 -7.413 1.00 40.09 51 LEU C C 1
ATOM 4175 O O . LEU C 1 51 ? 17.486 74.289 -8.302 1.00 39.55 51 LEU C O 1
ATOM 4180 N N . ASN C 1 52 ? 16.066 72.665 -7.664 1.00 39.94 52 ASN C N 1
ATOM 4181 C CA . ASN C 1 52 ? 15.783 72.250 -9.032 1.00 40.50 52 ASN C CA 1
ATOM 4182 C C . ASN C 1 52 ? 14.359 72.585 -9.475 1.00 41.59 52 ASN C C 1
ATOM 4183 O O . ASN C 1 52 ? 13.909 72.142 -10.534 1.00 39.71 52 ASN C O 1
ATOM 4188 N N . TYR C 1 53 ? 13.657 73.367 -8.658 1.00 43.80 53 TYR C N 1
ATOM 4189 C CA . TYR C 1 53 ? 12.291 73.780 -8.972 1.00 47.01 53 TYR C CA 1
ATOM 4190 C C . TYR C 1 53 ? 12.134 75.297 -8.901 1.00 48.66 53 TYR C C 1
ATOM 4191 O O . TYR C 1 53 ? 12.505 75.921 -7.906 1.00 48.64 53 TYR C O 1
ATOM 4200 N N . ALA C 1 54 ? 11.580 75.879 -9.962 1.00 50.49 54 ALA C N 1
ATOM 4201 C CA . ALA C 1 54 ? 11.367 77.322 -10.035 1.00 52.28 54 ALA C CA 1
ATOM 4202 C C . ALA C 1 54 ? 10.331 77.782 -9.010 1.00 53.01 54 ALA C C 1
ATOM 4203 O O . ALA C 1 54 ? 10.644 78.542 -8.089 1.00 53.78 54 ALA C O 1
ATOM 4205 N N . ARG C 1 64 ? 18.156 79.374 -14.392 1.00 47.55 64 ARG C N 1
ATOM 4206 C CA . ARG C 1 64 ? 18.512 78.222 -13.569 1.00 47.40 64 ARG C CA 1
ATOM 4207 C C . ARG C 1 64 ? 20.019 78.189 -13.331 1.00 46.87 64 ARG C C 1
ATOM 4208 O O . ARG C 1 64 ? 20.786 78.800 -14.077 1.00 47.19 64 ARG C O 1
ATOM 4216 N N . PRO C 1 65 ? 20.462 77.471 -12.286 1.00 46.12 65 PRO C N 1
ATOM 4217 C CA . PRO C 1 65 ? 21.894 77.377 -11.983 1.00 44.35 65 PRO C CA 1
ATOM 4218 C C . PRO C 1 65 ? 22.671 76.859 -13.195 1.00 42.71 65 PRO C C 1
ATOM 4219 O O . PRO C 1 65 ? 22.174 76.013 -13.944 1.00 42.24 65 PRO C O 1
ATOM 4223 N N . GLU C 1 66 ? 23.885 77.369 -13.389 1.00 39.32 66 GLU C N 1
ATOM 4224 C CA . GLU C 1 66 ? 24.704 76.950 -14.518 1.00 37.67 66 GLU C CA 1
ATOM 4225 C C . GLU C 1 66 ? 25.090 75.477 -14.439 1.00 35.90 66 GLU C C 1
ATOM 4226 O O . GLU C 1 66 ? 25.498 74.885 -15.434 1.00 36.07 66 GLU C O 1
ATOM 4232 N N . GLU C 1 67 ? 24.965 74.888 -13.254 1.00 35.00 67 GLU C N 1
ATOM 4233 C CA . GLU C 1 67 ? 25.270 73.471 -13.082 1.00 33.96 67 GLU C CA 1
ATOM 4234 C C . GLU C 1 67 ? 24.472 72.911 -11.914 1.00 32.74 67 GLU C C 1
ATOM 4235 O O . GLU C 1 67 ? 24.208 73.610 -10.932 1.00 31.25 67 GLU C O 1
ATOM 4241 N N . PRO C 1 68 ? 24.064 71.637 -12.008 1.00 32.05 68 PRO C N 1
ATOM 4242 C CA . PRO C 1 68 ? 23.292 71.022 -10.925 1.00 30.88 68 PRO C CA 1
ATOM 4243 C C . PRO C 1 68 ? 24.055 70.990 -9.599 1.00 30.26 68 PRO C C 1
ATOM 4244 O O . PRO C 1 68 ? 25.206 70.555 -9.550 1.00 32.35 68 PRO C O 1
ATOM 4248 N N . ALA C 1 69 ? 23.416 71.457 -8.531 1.00 28.40 69 ALA C N 1
ATOM 4249 C CA . ALA C 1 69 ? 24.032 71.443 -7.204 1.00 28.42 69 ALA C CA 1
ATOM 4250 C C . ALA C 1 69 ? 23.747 70.059 -6.622 1.00 29.52 69 ALA C C 1
ATOM 4251 O O . ALA C 1 69 ? 22.698 69.832 -6.010 1.00 28.08 69 ALA C O 1
ATOM 4253 N N . LEU C 1 70 ? 24.690 69.143 -6.818 1.00 29.03 70 LEU C N 1
ATOM 4254 C CA . LEU C 1 70 ? 24.538 67.764 -6.362 1.00 28.60 70 LEU C CA 1
ATOM 4255 C C . LEU C 1 70 ? 24.909 67.512 -4.909 1.00 29.04 70 LEU C C 1
ATOM 4256 O O . LEU C 1 70 ? 25.918 68.020 -4.417 1.00 28.53 70 LEU C O 1
ATOM 4261 N N . PHE C 1 71 ? 24.088 66.718 -4.225 1.00 27.64 71 PHE C N 1
ATOM 4262 C CA . PHE C 1 71 ? 24.365 66.366 -2.841 1.00 27.36 71 PHE C CA 1
ATOM 4263 C C . PHE C 1 71 ? 24.124 64.872 -2.626 1.00 27.08 71 PHE C C 1
ATOM 4264 O O . PHE C 1 71 ? 23.466 64.213 -3.434 1.00 26.80 71 PHE C O 1
ATOM 4272 N N . TRP C 1 72 ? 24.658 64.356 -1.526 1.00 26.41 72 TRP C N 1
ATOM 4273 C CA . TRP C 1 72 ? 24.571 62.938 -1.190 1.00 26.95 72 TRP C CA 1
ATOM 4274 C C . TRP C 1 72 ? 23.631 62.608 -0.039 1.00 26.12 72 TRP C C 1
ATOM 4275 O O . TRP C 1 72 ? 23.435 63.406 0.882 1.00 25.54 72 TRP C O 1
ATOM 4286 N N . LYS C 1 73 ? 23.045 61.417 -0.108 1.00 25.47 73 LYS C N 1
ATOM 4287 C CA . LYS C 1 73 ? 22.162 60.925 0.936 1.00 24.40 73 LYS C CA 1
ATOM 4288 C C . LYS C 1 73 ? 22.718 59.548 1.286 1.00 22.87 73 LYS C C 1
ATOM 4289 O O . LYS C 1 73 ? 22.756 58.660 0.437 1.00 19.55 73 LYS C O 1
ATOM 4295 N N . PRO C 1 74 ? 23.196 59.365 2.524 1.00 22.70 74 PRO C N 1
ATOM 4296 C CA . PRO C 1 74 ? 23.734 58.055 2.898 1.00 22.71 74 PRO C CA 1
ATOM 4297 C C . PRO C 1 74 ? 22.632 56.997 2.958 1.00 24.01 74 PRO C C 1
ATOM 4298 O O . PRO C 1 74 ? 21.462 57.313 3.200 1.00 21.04 74 PRO C O 1
ATOM 4302 N N . ASN C 1 75 ? 23.006 55.743 2.730 1.00 24.33 75 ASN C N 1
ATOM 4303 C CA . ASN C 1 75 ? 22.036 54.662 2.762 1.00 25.22 75 ASN C CA 1
ATOM 4304 C C . ASN C 1 75 ? 21.437 54.498 4.157 1.00 24.45 75 ASN C C 1
ATOM 4305 O O . ASN C 1 75 ? 20.340 53.959 4.303 1.00 23.97 75 ASN C O 1
ATOM 4310 N N . THR C 1 76 ? 22.144 54.976 5.180 1.00 23.71 76 THR C N 1
ATOM 4311 C CA . THR C 1 76 ? 21.637 54.885 6.546 1.00 23.06 76 THR C CA 1
ATOM 4312 C C . THR C 1 76 ? 20.485 55.864 6.782 1.00 23.52 76 THR C C 1
ATOM 4313 O O . THR C 1 76 ? 19.865 55.861 7.840 1.00 25.51 76 THR C O 1
ATOM 4317 N N . SER C 1 77 ? 20.192 56.704 5.797 1.00 22.33 77 SER C N 1
ATOM 4318 C CA . SER C 1 77 ? 19.076 57.635 5.945 1.00 24.89 77 SER C CA 1
ATOM 4319 C C . SER C 1 77 ? 17.810 56.967 5.384 1.00 24.68 77 SER C C 1
ATOM 4320 O O . SER C 1 77 ? 16.689 57.363 5.707 1.00 23.94 77 SER C O 1
ATOM 4323 N N . LEU C 1 78 ? 18.004 55.933 4.565 1.00 23.86 78 LEU C N 1
ATOM 4324 C CA . LEU C 1 78 ? 16.894 55.200 3.950 1.00 23.53 78 LEU C CA 1
ATOM 4325 C C . LEU C 1 78 ? 15.890 54.661 4.960 1.00 23.78 78 LEU C C 1
ATOM 4326 O O . LEU C 1 78 ? 16.262 54.090 5.988 1.00 22.56 78 LEU C O 1
ATOM 4331 N N . LEU C 1 79 ? 14.609 54.850 4.651 1.00 25.25 79 LEU C N 1
ATOM 4332 C CA . LEU C 1 79 ? 13.528 54.388 5.512 1.00 25.51 79 LEU C CA 1
ATOM 4333 C C . LEU C 1 79 ? 12.383 53.888 4.639 1.00 24.49 79 LEU C C 1
ATOM 4334 O O . LEU C 1 79 ? 12.055 54.497 3.623 1.00 25.55 79 LEU C O 1
ATOM 4339 N N . PRO C 1 80 ? 11.760 52.764 5.017 1.00 24.33 80 PRO C N 1
ATOM 4340 C CA . PRO C 1 80 ? 10.660 52.277 4.181 1.00 25.19 80 PRO C CA 1
ATOM 4341 C C . PRO C 1 80 ? 9.318 52.915 4.526 1.00 24.25 80 PRO C C 1
ATOM 4342 O O . PRO C 1 80 ? 9.178 53.610 5.535 1.00 24.01 80 PRO C O 1
ATOM 4346 N N . HIS C 1 81 ? 8.339 52.660 3.670 1.00 26.24 81 HIS C N 1
ATOM 4347 C CA . HIS C 1 81 ? 6.976 53.136 3.864 1.00 26.07 81 HIS C CA 1
ATOM 4348 C C . HIS C 1 81 ? 6.545 52.689 5.267 1.00 27.97 81 HIS C C 1
ATOM 4349 O O . HIS C 1 81 ? 6.875 51.579 5.699 1.00 25.72 81 HIS C O 1
ATOM 4356 N N . LYS C 1 82 ? 5.839 53.565 5.979 1.00 25.42 82 LYS C N 1
ATOM 4357 C CA . LYS C 1 82 ? 5.353 53.283 7.329 1.00 26.28 82 LYS C CA 1
ATOM 4358 C C . LYS C 1 82 ? 6.426 53.377 8.405 1.00 25.98 82 LYS C C 1
ATOM 4359 O O . LYS C 1 82 ? 6.122 53.306 9.601 1.00 25.82 82 LYS C O 1
ATOM 4365 N N . GLY C 1 83 ? 7.681 53.524 7.989 1.00 26.14 83 GLY C N 1
ATOM 4366 C CA . GLY C 1 83 ? 8.760 53.642 8.954 1.00 26.13 83 GLY C CA 1
ATOM 4367 C C . GLY C 1 83 ? 8.683 54.989 9.658 1.00 28.06 83 GLY C C 1
ATOM 4368 O O . GLY C 1 83 ? 8.207 55.961 9.075 1.00 29.57 83 GLY C O 1
ATOM 4369 N N . VAL C 1 84 ? 9.153 55.054 10.900 1.00 27.94 84 VAL C N 1
ATOM 4370 C CA . VAL C 1 84 ? 9.106 56.293 11.677 1.00 28.78 84 VAL C CA 1
ATOM 4371 C C . VAL C 1 84 ? 10.344 57.182 11.520 1.00 30.70 84 VAL C C 1
ATOM 4372 O O . VAL C 1 84 ? 11.474 56.743 11.749 1.00 29.76 84 VAL C O 1
ATOM 4376 N N . VAL C 1 85 ? 10.121 58.436 11.135 1.00 31.54 85 VAL C N 1
ATOM 4377 C CA . VAL C 1 85 ? 11.217 59.385 10.970 1.00 31.85 85 VAL C CA 1
ATOM 4378 C C . VAL C 1 85 ? 11.542 59.991 12.328 1.00 33.80 85 VAL C C 1
ATOM 4379 O O . VAL C 1 85 ? 10.641 60.410 13.061 1.00 33.83 85 VAL C O 1
ATOM 4383 N N . LEU C 1 86 ? 12.827 60.026 12.668 1.00 34.68 86 LEU C N 1
ATOM 4384 C CA . LEU C 1 86 ? 13.257 60.573 13.945 1.00 36.81 86 LEU C CA 1
ATOM 4385 C C . LEU C 1 86 ? 13.503 62.074 13.843 1.00 38.06 86 LEU C C 1
ATOM 4386 O O . LEU C 1 86 ? 14.287 62.536 13.014 1.00 37.80 86 LEU C O 1
ATOM 4391 N N . TYR C 1 87 ? 12.806 62.828 14.686 1.00 38.65 87 TYR C N 1
ATOM 4392 C CA . TYR C 1 87 ? 12.927 64.280 14.709 1.00 38.78 87 TYR C CA 1
ATOM 4393 C C . TYR C 1 87 ? 14.109 64.663 15.593 1.00 38.07 87 TYR C C 1
ATOM 4394 O O . TYR C 1 87 ? 14.139 64.333 16.778 1.00 38.05 87 TYR C O 1
ATOM 4403 N N . PRO C 1 88 ? 15.106 65.360 15.021 1.00 38.65 88 PRO C N 1
ATOM 4404 C CA . PRO C 1 88 ? 16.306 65.795 15.745 1.00 40.01 88 PRO C CA 1
ATOM 4405 C C . PRO C 1 88 ? 15.992 66.494 17.066 1.00 41.60 88 PRO C C 1
ATOM 4406 O O . PRO C 1 88 ? 15.288 67.502 17.096 1.00 42.61 88 PRO C O 1
ATOM 4410 N N . LYS C 1 89 ? 16.530 65.953 18.152 1.00 43.54 89 LYS C N 1
ATOM 4411 C CA . LYS C 1 89 ? 16.312 66.505 19.480 1.00 46.45 89 LYS C CA 1
ATOM 4412 C C . LYS C 1 89 ? 16.715 67.974 19.557 1.00 47.70 89 LYS C C 1
ATOM 4413 O O . LYS C 1 89 ? 17.867 68.324 19.309 1.00 47.22 89 LYS C O 1
ATOM 4419 N N . GLY C 1 90 ? 15.753 68.828 19.894 1.00 48.65 90 GLY C N 1
ATOM 4420 C CA . GLY C 1 90 ? 16.031 70.248 20.016 1.00 49.75 90 GLY C CA 1
ATOM 4421 C C . GLY C 1 90 ? 15.903 71.056 18.739 1.00 50.32 90 GLY C C 1
ATOM 4422 O O . GLY C 1 90 ? 15.974 72.284 18.778 1.00 51.30 90 GLY C O 1
ATOM 4423 N N . ALA C 1 91 ? 15.720 70.383 17.607 1.00 50.38 91 ALA C N 1
ATOM 4424 C CA . ALA C 1 91 ? 15.588 71.081 16.332 1.00 50.85 91 ALA C CA 1
ATOM 4425 C C . ALA C 1 91 ? 14.281 71.863 16.281 1.00 51.80 91 ALA C C 1
ATOM 4426 O O . ALA C 1 91 ? 13.303 71.498 16.933 1.00 51.29 91 ALA C O 1
ATOM 4428 N N . ARG C 1 92 ? 14.267 72.936 15.496 1.00 52.86 92 ARG C N 1
ATOM 4429 C CA . ARG C 1 92 ? 13.080 73.771 15.368 1.00 53.57 92 ARG C CA 1
ATOM 4430 C C . ARG C 1 92 ? 12.546 73.833 13.941 1.00 52.71 92 ARG C C 1
ATOM 4431 O O . ARG C 1 92 ? 11.340 73.959 13.728 1.00 53.12 92 ARG C O 1
ATOM 4439 N N . PHE C 1 93 ? 13.440 73.747 12.963 1.00 51.44 93 PHE C N 1
ATOM 4440 C CA . PHE C 1 93 ? 13.031 73.806 11.565 1.00 50.92 93 PHE C CA 1
ATOM 4441 C C . PHE C 1 93 ? 13.324 72.529 10.786 1.00 50.09 93 PHE C C 1
ATOM 4442 O O . PHE C 1 93 ? 14.327 72.440 10.079 1.00 48.85 93 PHE C O 1
ATOM 4450 N N . VAL C 1 94 ? 12.441 71.543 10.920 1.00 48.86 94 VAL C N 1
ATOM 4451 C CA . VAL C 1 94 ? 12.585 70.276 10.209 1.00 47.12 94 VAL C CA 1
ATOM 4452 C C . VAL C 1 94 ? 11.532 70.227 9.109 1.00 46.93 94 VAL C C 1
ATOM 4453 O O . VAL C 1 94 ? 10.333 70.320 9.382 1.00 46.71 94 VAL C O 1
ATOM 4457 N N . HIS C 1 95 ? 11.985 70.088 7.867 1.00 45.62 95 HIS C N 1
ATOM 4458 C CA . HIS C 1 95 ? 11.082 70.050 6.723 1.00 45.04 95 HIS C CA 1
ATOM 4459 C C . HIS C 1 95 ? 11.101 68.711 5.996 1.00 44.67 95 HIS C C 1
ATOM 4460 O O . HIS C 1 95 ? 12.031 67.915 6.149 1.00 42.62 95 HIS C O 1
ATOM 4467 N N . TYR C 1 96 ? 10.055 68.471 5.211 1.00 42.80 96 TYR C N 1
ATOM 4468 C CA . TYR C 1 96 ? 9.949 67.257 4.415 1.00 41.89 96 TYR C CA 1
ATOM 4469 C C . TYR C 1 96 ? 10.071 67.737 2.971 1.00 41.02 96 TYR C C 1
ATOM 4470 O O . TYR C 1 96 ? 9.890 68.922 2.694 1.00 40.47 96 TYR C O 1
ATOM 4479 N N . GLU C 1 97 ? 10.382 66.831 2.053 1.00 39.81 97 GLU C N 1
ATOM 4480 C CA . GLU C 1 97 ? 10.512 67.206 0.653 1.00 39.60 97 GLU C CA 1
ATOM 4481 C C . GLU C 1 97 ? 10.063 66.070 -0.251 1.00 39.20 97 GLU C C 1
ATOM 4482 O O . GLU C 1 97 ? 10.762 65.062 -0.398 1.00 38.53 97 GLU C O 1
ATOM 4488 N N . VAL C 1 98 ? 8.884 66.228 -0.842 1.00 38.12 98 VAL C N 1
ATOM 4489 C CA . VAL C 1 98 ? 8.357 65.217 -1.746 1.00 37.09 98 VAL C CA 1
ATOM 4490 C C . VAL C 1 98 ? 9.139 65.337 -3.043 1.00 35.71 98 VAL C C 1
ATOM 4491 O O . VAL C 1 98 ? 9.200 66.409 -3.640 1.00 35.86 98 VAL C O 1
ATOM 4495 N N . GLU C 1 99 ? 9.747 64.237 -3.475 1.00 33.06 99 GLU C N 1
ATOM 4496 C CA . GLU C 1 99 ? 10.543 64.263 -4.690 1.00 30.88 99 GLU C CA 1
ATOM 4497 C C . GLU C 1 99 ? 10.427 62.993 -5.510 1.00 31.13 99 GLU C C 1
ATOM 4498 O O . GLU C 1 99 ? 10.212 61.906 -4.966 1.00 30.64 99 GLU C O 1
ATOM 4504 N N . LEU C 1 100 ? 10.572 63.142 -6.823 1.00 28.88 100 LEU C N 1
ATOM 4505 C CA . LEU C 1 100 ? 10.535 62.006 -7.736 1.00 27.48 100 LEU C CA 1
ATOM 4506 C C . LEU C 1 100 ? 11.916 61.350 -7.723 1.00 28.88 100 LEU C C 1
ATOM 4507 O O . LEU C 1 100 ? 12.917 61.985 -8.068 1.00 27.98 100 LEU C O 1
ATOM 4512 N N . ALA C 1 101 ? 11.971 60.085 -7.324 1.00 28.64 101 ALA C N 1
ATOM 4513 C CA . ALA C 1 101 ? 13.234 59.360 -7.282 1.00 28.55 101 ALA C CA 1
ATOM 4514 C C . ALA C 1 101 ? 13.374 58.509 -8.543 1.00 27.27 101 ALA C C 1
ATOM 4515 O O . ALA C 1 101 ? 12.463 57.766 -8.895 1.00 28.71 101 ALA C O 1
ATOM 4517 N N . VAL C 1 102 ? 14.516 58.631 -9.216 1.00 26.35 102 VAL C N 1
ATOM 4518 C CA . VAL C 1 102 ? 14.795 57.885 -10.438 1.00 25.07 102 VAL C CA 1
ATOM 4519 C C . VAL C 1 102 ? 15.771 56.742 -10.147 1.00 27.18 102 VAL C C 1
ATOM 4520 O O . VAL C 1 102 ? 16.845 56.961 -9.577 1.00 26.28 102 VAL C O 1
ATOM 4524 N N . VAL C 1 103 ? 15.400 55.530 -10.550 1.00 25.24 103 VAL C N 1
ATOM 4525 C CA . VAL C 1 103 ? 16.232 54.352 -10.315 1.00 24.69 103 VAL C CA 1
ATOM 4526 C C . VAL C 1 103 ? 16.926 53.887 -11.587 1.00 23.51 103 VAL C C 1
ATOM 4527 O O . VAL C 1 103 ? 16.271 53.559 -12.573 1.00 25.68 103 VAL C O 1
ATOM 4531 N N . VAL C 1 104 ? 18.258 53.852 -11.559 1.00 24.36 104 VAL C N 1
ATOM 4532 C CA . VAL C 1 104 ? 19.047 53.436 -12.716 1.00 22.84 104 VAL C CA 1
ATOM 4533 C C . VAL C 1 104 ? 18.911 51.942 -12.993 1.00 25.18 104 VAL C C 1
ATOM 4534 O O . VAL C 1 104 ? 18.883 51.133 -12.065 1.00 25.96 104 VAL C O 1
ATOM 4538 N N . GLY C 1 105 ? 18.839 51.581 -14.273 1.00 24.74 105 GLY C N 1
ATOM 4539 C CA . GLY C 1 105 ? 18.681 50.185 -14.645 1.00 25.81 105 GLY C CA 1
ATOM 4540 C C . GLY C 1 105 ? 19.871 49.549 -15.335 1.00 27.44 105 GLY C C 1
ATOM 4541 O O . GLY C 1 105 ? 20.047 48.331 -15.295 1.00 28.64 105 GLY C O 1
ATOM 4542 N N . ARG C 1 106 ? 20.690 50.361 -15.983 1.00 27.78 106 ARG C N 1
ATOM 4543 C CA . ARG C 1 106 ? 21.866 49.844 -16.665 1.00 29.92 106 ARG C CA 1
ATOM 4544 C C . ARG C 1 106 ? 23.025 50.791 -16.416 1.00 29.09 106 ARG C C 1
ATOM 4545 O O . ARG C 1 106 ? 22.821 51.986 -16.221 1.00 29.40 106 ARG C O 1
ATOM 4553 N N . PRO C 1 107 ? 24.259 50.264 -16.408 1.00 29.75 107 PRO C N 1
ATOM 4554 C CA . PRO C 1 107 ? 25.440 51.096 -16.174 1.00 28.80 107 PRO C CA 1
ATOM 4555 C C . PRO C 1 107 ? 25.449 52.315 -17.089 1.00 29.61 107 PRO C C 1
ATOM 4556 O O . PRO C 1 107 ? 25.257 52.192 -18.299 1.00 28.88 107 PRO C O 1
ATOM 4560 N N . MET C 1 108 ? 25.659 53.488 -16.502 1.00 28.56 108 MET C N 1
ATOM 4561 C CA . MET C 1 108 ? 25.690 54.728 -17.266 1.00 29.73 108 MET C CA 1
ATOM 4562 C C . MET C 1 108 ? 27.025 55.454 -17.130 1.00 29.57 108 MET C C 1
ATOM 4563 O O . MET C 1 108 ? 27.482 55.718 -16.020 1.00 28.74 108 MET C O 1
ATOM 4568 N N . LYS C 1 109 ? 27.639 55.769 -18.267 1.00 30.26 109 LYS C N 1
ATOM 4569 C CA . LYS C 1 109 ? 28.893 56.516 -18.305 1.00 30.60 109 LYS C CA 1
ATOM 4570 C C . LYS C 1 109 ? 28.934 57.293 -19.617 1.00 31.71 109 LYS C C 1
ATOM 4571 O O . LYS C 1 109 ? 28.939 56.699 -20.697 1.00 30.23 109 LYS C O 1
ATOM 4577 N N . ARG C 1 110 ? 28.956 58.618 -19.515 1.00 32.83 110 ARG C N 1
ATOM 4578 C CA . ARG C 1 110 ? 28.975 59.478 -20.694 1.00 37.23 110 ARG C CA 1
ATOM 4579 C C . ARG C 1 110 ? 27.774 59.177 -21.587 1.00 38.19 110 ARG C C 1
ATOM 4580 O O . ARG C 1 110 ? 27.926 58.928 -22.784 1.00 38.51 110 ARG C O 1
ATOM 4588 N N . VAL C 1 111 ? 26.584 59.182 -20.996 1.00 38.95 111 VAL C N 1
ATOM 4589 C CA . VAL C 1 111 ? 25.361 58.925 -21.750 1.00 39.58 111 VAL C CA 1
ATOM 4590 C C . VAL C 1 111 ? 24.709 60.258 -22.103 1.00 39.68 111 VAL C C 1
ATOM 4591 O O . VAL C 1 111 ? 24.583 61.141 -21.254 1.00 39.46 111 VAL C O 1
ATOM 4595 N N . ARG C 1 112 ? 24.304 60.398 -23.361 1.00 41.39 112 ARG C N 1
ATOM 4596 C CA . ARG C 1 112 ? 23.662 61.619 -23.841 1.00 43.49 112 ARG C CA 1
ATOM 4597 C C . ARG C 1 112 ? 22.258 61.746 -23.261 1.00 43.18 112 ARG C C 1
ATOM 4598 O O . ARG C 1 112 ? 21.569 60.747 -23.055 1.00 42.47 112 ARG C O 1
ATOM 4606 N N . ALA C 1 113 ? 21.834 62.978 -23.008 1.00 43.78 113 ALA C N 1
ATOM 4607 C CA . ALA C 1 113 ? 20.513 63.232 -22.447 1.00 44.09 113 ALA C CA 1
ATOM 4608 C C . ALA C 1 113 ? 19.410 62.537 -23.243 1.00 44.45 113 ALA C C 1
ATOM 4609 O O . ALA C 1 113 ? 18.452 62.022 -22.664 1.00 44.01 113 ALA C O 1
ATOM 4611 N N . LYS C 1 114 ? 19.553 62.513 -24.565 1.00 43.98 114 LYS C N 1
ATOM 4612 C CA . LYS C 1 114 ? 18.548 61.893 -25.424 1.00 44.71 114 LYS C CA 1
ATOM 4613 C C . LYS C 1 114 ? 18.448 60.382 -25.242 1.00 43.60 114 LYS C C 1
ATOM 4614 O O . LYS C 1 114 ? 17.454 59.774 -25.638 1.00 43.37 114 LYS C O 1
ATOM 4620 N N . ASP C 1 115 ? 19.472 59.776 -24.648 1.00 42.60 115 ASP C N 1
ATOM 4621 C CA . ASP C 1 115 ? 19.471 58.331 -24.429 1.00 42.09 115 ASP C CA 1
ATOM 4622 C C . ASP C 1 115 ? 19.325 57.988 -22.950 1.00 40.96 115 ASP C C 1
ATOM 4623 O O . ASP C 1 115 ? 19.061 56.838 -22.592 1.00 40.40 115 ASP C O 1
ATOM 4628 N N . ALA C 1 116 ? 19.500 58.995 -22.100 1.00 39.31 116 ALA C N 1
ATOM 4629 C CA . ALA C 1 116 ? 19.419 58.828 -20.654 1.00 39.12 116 ALA C CA 1
ATOM 4630 C C . ALA C 1 116 ? 18.239 57.987 -20.157 1.00 39.53 116 ALA C C 1
ATOM 4631 O O . ALA C 1 116 ? 18.412 57.117 -19.302 1.00 38.28 116 ALA C O 1
ATOM 4633 N N . LEU C 1 117 ? 17.044 58.240 -20.683 1.00 38.44 117 LEU C N 1
ATOM 4634 C CA . LEU C 1 117 ? 15.872 57.493 -20.238 1.00 37.97 117 LEU C CA 1
ATOM 4635 C C . LEU C 1 117 ? 15.906 56.007 -20.594 1.00 36.76 117 LEU C C 1
ATOM 4636 O O . LEU C 1 117 ? 15.245 55.199 -19.942 1.00 38.21 117 LEU C O 1
ATOM 4641 N N . ASP C 1 118 ? 16.676 55.646 -21.614 1.00 35.77 118 ASP C N 1
ATOM 4642 C CA . ASP C 1 118 ? 16.788 54.248 -22.023 1.00 35.94 118 ASP C CA 1
ATOM 4643 C C . ASP C 1 118 ? 17.555 53.424 -20.986 1.00 35.42 118 ASP C C 1
ATOM 4644 O O . ASP C 1 118 ? 17.672 52.206 -21.119 1.00 33.27 118 ASP C O 1
ATOM 4649 N N . TYR C 1 119 ? 18.078 54.095 -19.963 1.00 33.32 119 TYR C N 1
ATOM 4650 C CA . TYR C 1 119 ? 18.847 53.424 -18.919 1.00 33.47 119 TYR C CA 1
ATOM 4651 C C . TYR C 1 119 ? 18.135 53.372 -17.573 1.00 32.46 119 TYR C C 1
ATOM 4652 O O . TYR C 1 119 ? 18.653 52.791 -16.617 1.00 33.33 119 TYR C O 1
ATOM 4661 N N . VAL C 1 120 ? 16.957 53.984 -17.499 1.00 31.81 120 VAL C N 1
ATOM 4662 C CA . VAL C 1 120 ? 16.185 54.021 -16.263 1.00 31.04 120 VAL C CA 1
ATOM 4663 C C . VAL C 1 120 ? 15.406 52.730 -16.033 1.00 32.58 120 VAL C C 1
ATOM 4664 O O . VAL C 1 120 ? 14.788 52.193 -16.952 1.00 32.04 120 VAL C O 1
ATOM 4668 N N . LEU C 1 121 ? 15.449 52.230 -14.801 1.00 31.30 121 LEU C N 1
ATOM 4669 C CA . LEU C 1 121 ? 14.727 51.013 -14.455 1.00 31.05 121 LEU C CA 1
ATOM 4670 C C . LEU C 1 121 ? 13.276 51.382 -14.173 1.00 29.94 121 LEU C C 1
ATOM 4671 O O . LEU C 1 121 ? 12.354 50.808 -14.749 1.00 30.11 121 LEU C O 1
ATOM 4676 N N . GLY C 1 122 ? 13.088 52.354 -13.285 1.00 29.65 122 GLY C N 1
ATOM 4677 C CA . GLY C 1 122 ? 11.754 52.796 -12.932 1.00 27.63 122 GLY C CA 1
ATOM 4678 C C . GLY C 1 122 ? 11.818 53.964 -11.975 1.00 28.90 122 GLY C C 1
ATOM 4679 O O . GLY C 1 122 ? 12.878 54.570 -11.804 1.00 29.75 122 GLY C O 1
ATOM 4680 N N . TYR C 1 123 ? 10.697 54.269 -11.327 1.00 27.76 123 TYR C N 1
ATOM 4681 C CA . TYR C 1 123 ? 10.637 55.393 -10.403 1.00 27.25 123 TYR C CA 1
ATOM 4682 C C . TYR C 1 123 ? 9.972 55.039 -9.086 1.00 28.41 123 TYR C C 1
ATOM 4683 O O . TYR C 1 123 ? 9.310 54.011 -8.965 1.00 28.29 123 TYR C O 1
ATOM 4692 N N . THR C 1 124 ? 10.146 55.916 -8.105 1.00 28.31 124 THR C N 1
ATOM 4693 C CA . THR C 1 124 ? 9.544 55.740 -6.795 1.00 29.38 124 THR C CA 1
ATOM 4694 C C . THR C 1 124 ? 9.412 57.105 -6.126 1.00 29.73 124 THR C C 1
ATOM 4695 O O . THR C 1 124 ? 9.750 58.133 -6.716 1.00 31.04 124 THR C O 1
ATOM 4699 N N . ILE C 1 125 ? 8.915 57.113 -4.898 1.00 31.47 125 ILE C N 1
ATOM 4700 C CA . ILE C 1 125 ? 8.723 58.353 -4.158 1.00 31.49 125 ILE C CA 1
ATOM 4701 C C . ILE C 1 125 ? 9.752 58.482 -3.047 1.00 31.84 125 ILE C C 1
ATOM 4702 O O . ILE C 1 125 ? 10.041 57.514 -2.337 1.00 30.25 125 ILE C O 1
ATOM 4707 N N . ALA C 1 126 ? 10.299 59.684 -2.896 1.00 30.76 126 ALA C N 1
ATOM 4708 C CA . ALA C 1 126 ? 11.290 59.941 -1.867 1.00 30.08 126 ALA C CA 1
ATOM 4709 C C . ALA C 1 126 ? 10.903 61.129 -1.000 1.00 30.47 126 ALA C C 1
ATOM 4710 O O . ALA C 1 126 ? 10.322 62.097 -1.479 1.00 30.72 126 ALA C O 1
ATOM 4712 N N . ASN C 1 127 ? 11.210 61.041 0.286 1.00 29.83 127 ASN C N 1
ATOM 4713 C CA . ASN C 1 127 ? 10.934 62.136 1.198 1.00 31.96 127 ASN C CA 1
ATOM 4714 C C . ASN C 1 127 ? 12.303 62.621 1.663 1.00 31.97 127 ASN C C 1
ATOM 4715 O O . ASN C 1 127 ? 12.830 62.154 2.672 1.00 31.29 127 ASN C O 1
ATOM 4720 N N . ASP C 1 128 ? 12.878 63.551 0.907 1.00 33.81 128 ASP C N 1
ATOM 4721 C CA . ASP C 1 128 ? 14.195 64.106 1.214 1.00 32.47 128 ASP C CA 1
ATOM 4722 C C . ASP C 1 128 ? 14.144 65.150 2.332 1.00 32.84 128 ASP C C 1
ATOM 4723 O O . ASP C 1 128 ? 14.223 66.354 2.081 1.00 34.12 128 ASP C O 1
ATOM 4728 N N . LEU C 1 129 ? 14.023 64.674 3.566 1.00 30.72 129 LEU C N 1
ATOM 4729 C CA . LEU C 1 129 ? 13.948 65.537 4.740 1.00 31.21 129 LEU C CA 1
ATOM 4730 C C . LEU C 1 129 ? 15.199 66.382 4.977 1.00 33.44 129 LEU C C 1
ATOM 4731 O O . LEU C 1 129 ? 16.296 66.036 4.533 1.00 32.32 129 LEU C O 1
ATOM 4736 N N . VAL C 1 130 ? 15.023 67.493 5.688 1.00 34.07 130 VAL C N 1
ATOM 4737 C CA . VAL C 1 130 ? 16.131 68.391 5.987 1.00 36.06 130 VAL C CA 1
ATOM 4738 C C . VAL C 1 130 ? 15.890 69.176 7.267 1.00 38.31 130 VAL C C 1
ATOM 4739 O O . VAL C 1 130 ? 14.781 69.654 7.516 1.00 40.22 130 VAL C O 1
ATOM 4743 N N . ALA C 1 131 ? 16.936 69.301 8.076 1.00 37.79 131 ALA C N 1
ATOM 4744 C CA . ALA C 1 131 ? 16.866 70.043 9.325 1.00 38.32 131 ALA C CA 1
ATOM 4745 C C . ALA C 1 131 ? 17.623 71.356 9.121 1.00 40.07 131 ALA C C 1
ATOM 4746 O O . ALA C 1 131 ? 18.840 71.419 9.310 1.00 39.04 131 ALA C O 1
ATOM 4748 N N . ARG C 1 132 ? 16.890 72.395 8.726 1.00 41.20 132 ARG C N 1
ATOM 4749 C CA . ARG C 1 132 ? 17.466 73.715 8.467 1.00 41.25 132 ARG C CA 1
ATOM 4750 C C . ARG C 1 132 ? 18.316 74.285 9.597 1.00 40.27 132 ARG C C 1
ATOM 4751 O O . ARG C 1 132 ? 19.267 75.028 9.349 1.00 40.26 132 ARG C O 1
ATOM 4759 N N . ASP C 1 133 ? 17.979 73.940 10.834 1.00 39.66 133 ASP C N 1
ATOM 4760 C CA . ASP C 1 133 ? 18.730 74.426 11.987 1.00 40.63 133 ASP C CA 1
ATOM 4761 C C . ASP C 1 133 ? 20.229 74.221 11.811 1.00 41.43 133 ASP C C 1
ATOM 4762 O O . ASP C 1 133 ? 21.036 75.029 12.277 1.00 42.42 133 ASP C O 1
ATOM 4767 N N . TYR C 1 134 ? 20.592 73.137 11.134 1.00 40.89 134 TYR C N 1
ATOM 4768 C CA . TYR C 1 134 ? 21.992 72.785 10.929 1.00 41.32 134 TYR C CA 1
ATOM 4769 C C . TYR C 1 134 ? 22.616 73.294 9.633 1.00 40.35 134 TYR C C 1
ATOM 4770 O O . TYR C 1 134 ? 23.743 72.930 9.297 1.00 40.21 134 TYR C O 1
ATOM 4779 N N . VAL C 1 135 ? 21.891 74.136 8.906 1.00 39.26 135 VAL C N 1
ATOM 4780 C CA . VAL C 1 135 ? 22.410 74.686 7.662 1.00 38.13 135 VAL C CA 1
ATOM 4781 C C . VAL C 1 135 ? 22.697 76.176 7.828 1.00 38.96 135 VAL C C 1
ATOM 4782 O O . VAL C 1 135 ? 21.792 76.958 8.106 1.00 38.77 135 VAL C O 1
ATOM 4786 N N . THR C 1 136 ? 23.959 76.565 7.670 1.00 38.58 136 THR C N 1
ATOM 4787 C CA . THR C 1 136 ? 24.340 77.969 7.784 1.00 38.20 136 THR C CA 1
ATOM 4788 C C . THR C 1 136 ? 24.117 78.625 6.420 1.00 36.95 136 THR C C 1
ATOM 4789 O O . THR C 1 136 ? 23.601 79.741 6.324 1.00 37.03 136 THR C O 1
ATOM 4793 N N . ASN C 1 137 ? 24.510 77.906 5.372 1.00 34.79 137 ASN C N 1
ATOM 4794 C CA . ASN C 1 137 ? 24.347 78.333 3.986 1.00 33.12 137 ASN C CA 1
ATOM 4795 C C . ASN C 1 137 ? 24.729 77.165 3.077 1.00 32.52 137 ASN C C 1
ATOM 4796 O O . ASN C 1 137 ? 24.967 76.059 3.560 1.00 32.50 137 ASN C O 1
ATOM 4801 N N . THR C 1 138 ? 24.798 77.403 1.772 1.00 31.49 138 THR C N 1
ATOM 4802 C CA . THR C 1 138 ? 25.122 76.334 0.825 1.00 31.37 138 THR C CA 1
ATOM 4803 C C . THR C 1 138 ? 26.607 76.145 0.514 1.00 31.40 138 THR C C 1
ATOM 4804 O O . THR C 1 138 ? 26.954 75.481 -0.465 1.00 31.43 138 THR C O 1
ATOM 4808 N N . PHE C 1 139 ? 27.480 76.713 1.339 1.00 30.82 139 PHE C N 1
ATOM 4809 C CA . PHE C 1 139 ? 28.920 76.589 1.106 1.00 30.77 139 PHE C CA 1
ATOM 4810 C C . PHE C 1 139 ? 29.415 75.140 1.221 1.00 30.09 139 PHE C C 1
ATOM 4811 O O . PHE C 1 139 ? 30.085 74.634 0.322 1.00 29.20 139 PHE C O 1
ATOM 4819 N N . ARG C 1 140 ? 29.079 74.477 2.324 1.00 30.14 140 ARG C N 1
ATOM 4820 C CA . ARG C 1 140 ? 29.494 73.090 2.545 1.00 29.40 140 ARG C CA 1
ATOM 4821 C C . ARG C 1 140 ? 28.344 72.106 2.318 1.00 29.33 140 ARG C C 1
ATOM 4822 O O . ARG C 1 140 ? 27.172 72.474 2.416 1.00 28.42 140 ARG C O 1
ATOM 4830 N N . PRO C 1 141 ? 28.663 70.837 1.999 1.00 28.38 141 PRO C N 1
ATOM 4831 C CA . PRO C 1 141 ? 27.575 69.874 1.785 1.00 28.03 141 PRO C CA 1
ATOM 4832 C C . PRO C 1 141 ? 26.679 69.720 3.018 1.00 27.85 141 PRO C C 1
ATOM 4833 O O . PRO C 1 141 ? 27.160 69.687 4.152 1.00 27.70 141 PRO C O 1
ATOM 4837 N N . PRO C 1 142 ? 25.354 69.643 2.806 1.00 28.54 142 PRO C N 1
ATOM 4838 C CA . PRO C 1 142 ? 24.364 69.500 3.879 1.00 28.45 142 PRO C CA 1
ATOM 4839 C C . PRO C 1 142 ? 24.227 68.064 4.369 1.00 27.44 142 PRO C C 1
ATOM 4840 O O . PRO C 1 142 ? 23.153 67.473 4.280 1.00 27.39 142 PRO C O 1
ATOM 4844 N N . ILE C 1 143 ? 25.316 67.517 4.898 1.00 27.33 143 ILE C N 1
ATOM 4845 C CA . ILE C 1 143 ? 25.321 66.146 5.378 1.00 28.58 143 ILE C CA 1
ATOM 4846 C C . ILE C 1 143 ? 24.703 65.988 6.766 1.00 29.52 143 ILE C C 1
ATOM 4847 O O . ILE C 1 143 ? 23.898 65.082 6.981 1.00 29.96 143 ILE C O 1
ATOM 4852 N N . ARG C 1 144 ? 25.058 66.861 7.704 1.00 30.10 144 ARG C N 1
ATOM 4853 C CA . ARG C 1 144 ? 24.496 66.763 9.048 1.00 29.94 144 ARG C CA 1
ATOM 4854 C C . ARG C 1 144 ? 23.025 67.163 9.056 1.00 29.73 144 ARG C C 1
ATOM 4855 O O . ARG C 1 144 ? 22.240 66.680 9.877 1.00 27.84 144 ARG C O 1
ATOM 4863 N N . ALA C 1 145 ? 22.651 68.033 8.124 1.00 29.12 145 ALA C N 1
ATOM 4864 C CA . ALA C 1 145 ? 21.276 68.508 8.039 1.00 29.38 145 ALA C CA 1
ATOM 4865 C C . ALA C 1 145 ? 20.352 67.593 7.236 1.00 30.02 145 ALA C C 1
ATOM 4866 O O . ALA C 1 145 ? 19.145 67.568 7.482 1.00 28.46 145 ALA C O 1
ATOM 4868 N N . LYS C 1 146 ? 20.912 66.838 6.290 1.00 29.63 146 LYS C N 1
ATOM 4869 C CA . LYS C 1 146 ? 20.096 65.959 5.453 1.00 29.41 146 LYS C CA 1
ATOM 4870 C C . LYS C 1 146 ? 20.462 64.474 5.424 1.00 29.21 146 LYS C C 1
ATOM 4871 O O . LYS C 1 146 ? 19.649 63.650 5.012 1.00 28.70 146 LYS C O 1
ATOM 4877 N N . GLY C 1 147 ? 21.669 64.125 5.854 1.00 29.19 147 GLY C N 1
ATOM 4878 C CA . GLY C 1 147 ? 22.070 62.728 5.830 1.00 28.30 147 GLY C CA 1
ATOM 4879 C C . GLY C 1 147 ? 21.914 62.029 7.165 1.00 27.56 147 GLY C C 1
ATOM 4880 O O . GLY C 1 147 ? 22.657 61.100 7.486 1.00 25.97 147 GLY C O 1
ATOM 4881 N N . ARG C 1 148 ? 20.942 62.475 7.950 1.00 25.84 148 ARG C N 1
ATOM 4882 C CA . ARG C 1 148 ? 20.693 61.891 9.259 1.00 25.92 148 ARG C CA 1
ATOM 4883 C C . ARG C 1 148 ? 19.964 60.558 9.089 1.00 24.32 148 ARG C C 1
ATOM 4884 O O . ARG C 1 148 ? 19.347 60.308 8.051 1.00 25.59 148 ARG C O 1
ATOM 4892 N N . ASP C 1 149 ? 20.050 59.703 10.100 1.00 24.32 149 ASP C N 1
ATOM 4893 C CA . ASP C 1 149 ? 19.361 58.419 10.056 1.00 24.20 149 ASP C CA 1
ATOM 4894 C C . ASP C 1 149 ? 17.865 58.683 9.904 1.00 26.27 149 ASP C C 1
ATOM 4895 O O . ASP C 1 149 ? 17.332 59.629 10.488 1.00 26.16 149 ASP C O 1
ATOM 4900 N N . THR C 1 150 ? 17.210 57.837 9.115 1.00 25.22 150 THR C N 1
ATOM 4901 C CA . THR C 1 150 ? 15.773 57.899 8.839 1.00 26.04 150 THR C CA 1
ATOM 4902 C C . THR C 1 150 ? 15.319 59.111 8.031 1.00 27.05 150 THR C C 1
ATOM 4903 O O . THR C 1 150 ? 14.119 59.298 7.827 1.00 27.32 150 THR C O 1
ATOM 4907 N N . PHE C 1 151 ? 16.256 59.923 7.549 1.00 26.66 151 PHE C N 1
ATOM 4908 C CA . PHE C 1 151 ? 15.858 61.098 6.785 1.00 26.89 151 PHE C CA 1
ATOM 4909 C C . PHE C 1 151 ? 15.597 60.894 5.302 1.00 26.73 151 PHE C C 1
ATOM 4910 O O . PHE C 1 151 ? 15.606 61.855 4.536 1.00 25.73 151 PHE C O 1
ATOM 4918 N N . LEU C 1 152 ? 15.365 59.656 4.880 1.00 25.19 152 LEU C N 1
ATOM 4919 C CA . LEU C 1 152 ? 15.058 59.435 3.473 1.00 25.07 152 LEU C CA 1
ATOM 4920 C C . LEU C 1 152 ? 14.054 58.322 3.214 1.00 27.55 152 LEU C C 1
ATOM 4921 O O . LEU C 1 152 ? 14.405 57.258 2.691 1.00 27.23 152 LEU C O 1
ATOM 4926 N N . PRO C 1 153 ? 12.791 58.535 3.609 1.00 27.11 153 PRO C N 1
ATOM 4927 C CA . PRO C 1 153 ? 11.804 57.486 3.351 1.00 27.52 153 PRO C CA 1
ATOM 4928 C C . PRO C 1 153 ? 11.820 57.274 1.835 1.00 26.58 153 PRO C C 1
ATOM 4929 O O . PRO C 1 153 ? 11.939 58.239 1.084 1.00 26.40 153 PRO C O 1
ATOM 4933 N N . LEU C 1 154 ? 11.729 56.028 1.383 1.00 26.65 154 LEU C N 1
ATOM 4934 C CA . LEU C 1 154 ? 11.748 55.749 -0.052 1.00 24.88 154 LEU C CA 1
ATOM 4935 C C . LEU C 1 154 ? 10.799 54.601 -0.402 1.00 27.17 154 LEU C C 1
ATOM 4936 O O . LEU C 1 154 ? 10.852 53.531 0.209 1.00 26.62 154 LEU C O 1
ATOM 4941 N N . GLY C 1 155 ? 9.937 54.826 -1.390 1.00 28.27 155 GLY C N 1
ATOM 4942 C CA . GLY C 1 155 ? 8.993 53.796 -1.793 1.00 29.62 155 GLY C CA 1
ATOM 4943 C C . GLY C 1 155 ? 7.596 54.340 -2.030 1.00 30.89 155 GLY C C 1
ATOM 4944 O O . GLY C 1 155 ? 7.444 55.516 -2.367 1.00 30.16 155 GLY C O 1
ATOM 4945 N N . PRO C 1 156 ? 6.549 53.512 -1.855 1.00 30.77 156 PRO C N 1
ATOM 4946 C CA . PRO C 1 156 ? 6.646 52.106 -1.448 1.00 29.27 156 PRO C CA 1
ATOM 4947 C C . PRO C 1 156 ? 7.022 51.177 -2.592 1.00 28.76 156 PRO C C 1
ATOM 4948 O O . PRO C 1 156 ? 7.452 50.045 -2.358 1.00 28.80 156 PRO C O 1
ATOM 4952 N N . PHE C 1 157 ? 6.872 51.647 -3.828 1.00 27.13 157 PHE C N 1
ATOM 4953 C CA . PHE C 1 157 ? 7.149 50.792 -4.978 1.00 27.95 157 PHE C CA 1
ATOM 4954 C C . PHE C 1 157 ? 8.240 51.216 -5.942 1.00 28.48 157 PHE C C 1
ATOM 4955 O O . PHE C 1 157 ? 8.649 52.374 -5.983 1.00 28.42 157 PHE C O 1
ATOM 4963 N N . LEU C 1 158 ? 8.703 50.238 -6.717 1.00 27.34 158 LEU C N 1
ATOM 4964 C CA . LEU C 1 158 ? 9.675 50.470 -7.775 1.00 28.04 158 LEU C CA 1
ATOM 4965 C C . LEU C 1 158 ? 8.788 50.276 -8.996 1.00 28.47 158 LEU C C 1
ATOM 4966 O O . LEU C 1 158 ? 8.565 49.151 -9.437 1.00 27.96 158 LEU C O 1
ATOM 4971 N N . VAL C 1 159 ? 8.250 51.381 -9.507 1.00 29.72 159 VAL C N 1
ATOM 4972 C CA . VAL C 1 159 ? 7.348 51.354 -10.654 1.00 29.28 159 VAL C CA 1
ATOM 4973 C C . VAL C 1 159 ? 8.104 51.216 -11.964 1.00 30.12 159 VAL C C 1
ATOM 4974 O O . VAL C 1 159 ? 8.830 52.120 -12.382 1.00 30.18 159 VAL C O 1
ATOM 4978 N N . VAL C 1 160 ? 7.909 50.077 -12.614 1.00 31.36 160 VAL C N 1
ATOM 4979 C CA . VAL C 1 160 ? 8.588 49.768 -13.858 1.00 32.85 160 VAL C CA 1
ATOM 4980 C C . VAL C 1 160 ? 7.656 49.713 -15.062 1.00 35.62 160 VAL C C 1
ATOM 4981 O O . VAL C 1 160 ? 6.628 49.037 -15.039 1.00 34.67 160 VAL C O 1
ATOM 4985 N N . GLU C 1 161 ? 8.032 50.441 -16.111 1.00 38.24 161 GLU C N 1
ATOM 4986 C CA . GLU C 1 161 ? 7.271 50.494 -17.356 1.00 39.91 161 GLU C CA 1
ATOM 4987 C C . GLU C 1 161 ? 5.840 51.003 -17.232 1.00 39.52 161 GLU C C 1
ATOM 4988 O O . GLU C 1 161 ? 4.930 50.474 -17.867 1.00 39.13 161 GLU C O 1
ATOM 4994 N N . GLU C 1 162 ? 5.640 52.031 -16.420 1.00 40.72 162 GLU C N 1
ATOM 4995 C CA . GLU C 1 162 ? 4.311 52.594 -16.257 1.00 42.31 162 GLU C CA 1
ATOM 4996 C C . GLU C 1 162 ? 4.297 54.102 -16.472 1.00 43.41 162 GLU C C 1
ATOM 4997 O O . GLU C 1 162 ? 3.310 54.651 -16.957 1.00 43.22 162 GLU C O 1
ATOM 5003 N N . VAL C 1 163 ? 5.393 54.767 -16.118 1.00 43.89 163 VAL C N 1
ATOM 5004 C CA . VAL C 1 163 ? 5.499 56.211 -16.304 1.00 44.46 163 VAL C CA 1
ATOM 5005 C C . VAL C 1 163 ? 5.877 56.482 -17.759 1.00 44.66 163 VAL C C 1
ATOM 5006 O O . VAL C 1 163 ? 6.861 55.940 -18.255 1.00 44.75 163 VAL C O 1
ATOM 5010 N N . GLU C 1 164 ? 5.087 57.306 -18.443 1.00 46.36 164 GLU C N 1
ATOM 5011 C CA . GLU C 1 164 ? 5.365 57.635 -19.842 1.00 47.09 164 GLU C CA 1
ATOM 5012 C C . GLU C 1 164 ? 6.372 58.779 -19.926 1.00 44.94 164 GLU C C 1
ATOM 5013 O O . GLU C 1 164 ? 7.253 58.779 -20.783 1.00 45.30 164 GLU C O 1
ATOM 5019 N N . ASP C 1 165 ? 6.229 59.752 -19.032 1.00 44.37 165 ASP C N 1
ATOM 5020 C CA . ASP C 1 165 ? 7.124 60.902 -18.991 1.00 42.75 165 ASP C CA 1
ATOM 5021 C C . ASP C 1 165 ? 7.346 61.363 -17.552 1.00 41.85 165 ASP C C 1
ATOM 5022 O O . ASP C 1 165 ? 6.399 61.715 -16.847 1.00 40.28 165 ASP C O 1
ATOM 5027 N N . PRO C 1 166 ? 8.609 61.358 -17.094 1.00 40.51 166 PRO C N 1
ATOM 5028 C CA . PRO C 1 166 ? 8.929 61.782 -15.727 1.00 41.11 166 PRO C CA 1
ATOM 5029 C C . PRO C 1 166 ? 8.770 63.283 -15.518 1.00 40.54 166 PRO C C 1
ATOM 5030 O O . PRO C 1 166 ? 8.672 63.756 -14.384 1.00 40.50 166 PRO C O 1
ATOM 5034 N N . GLN C 1 167 ? 8.735 64.027 -16.618 1.00 42.15 167 GLN C N 1
ATOM 5035 C CA . GLN C 1 167 ? 8.601 65.479 -16.558 1.00 41.96 167 GLN C CA 1
ATOM 5036 C C . GLN C 1 167 ? 7.143 65.919 -16.509 1.00 42.82 167 GLN C C 1
ATOM 5037 O O . GLN C 1 167 ? 6.842 67.116 -16.492 1.00 42.03 167 GLN C O 1
ATOM 5043 N N . ASP C 1 168 ? 6.239 64.947 -16.471 1.00 42.32 168 ASP C N 1
ATOM 5044 C CA . ASP C 1 168 ? 4.813 65.245 -16.443 1.00 41.06 168 ASP C CA 1
ATOM 5045 C C . ASP C 1 168 ? 4.098 64.407 -15.384 1.00 40.70 168 ASP C C 1
ATOM 5046 O O . ASP C 1 168 ? 3.393 63.451 -15.706 1.00 40.27 168 ASP C O 1
ATOM 5051 N N . LEU C 1 169 ? 4.285 64.782 -14.120 1.00 40.31 169 LEU C N 1
ATOM 5052 C CA . LEU C 1 169 ? 3.676 64.072 -12.996 1.00 40.81 169 LEU C CA 1
ATOM 5053 C C . LEU C 1 169 ? 3.362 65.027 -11.855 1.00 40.53 169 LEU C C 1
ATOM 5054 O O . LEU C 1 169 ? 4.200 65.851 -11.479 1.00 40.33 169 LEU C O 1
ATOM 5059 N N . TRP C 1 170 ? 2.161 64.921 -11.296 1.00 40.87 170 TRP C N 1
ATOM 5060 C CA . TRP C 1 170 ? 1.801 65.789 -10.187 1.00 41.52 170 TRP C CA 1
ATOM 5061 C C . TRP C 1 170 ? 2.450 65.291 -8.906 1.00 41.50 170 TRP C C 1
ATOM 5062 O O . TRP C 1 170 ? 2.761 64.106 -8.766 1.00 41.35 170 TRP C O 1
ATOM 5073 N N . LEU C 1 171 ? 2.655 66.211 -7.975 1.00 41.65 171 LEU C N 1
ATOM 5074 C CA . LEU C 1 171 ? 3.276 65.891 -6.704 1.00 42.12 171 LEU C CA 1
ATOM 5075 C C . LEU C 1 171 ? 2.402 66.457 -5.594 1.00 42.54 171 LEU C C 1
ATOM 5076 O O . LEU C 1 171 ? 1.980 67.613 -5.656 1.00 42.38 171 LEU C O 1
ATOM 5081 N N . ARG C 1 172 ? 2.122 65.646 -4.583 1.00 41.16 172 ARG C N 1
ATOM 5082 C CA . ARG C 1 172 ? 1.300 66.098 -3.472 1.00 42.10 172 ARG C CA 1
ATOM 5083 C C . ARG C 1 172 ? 1.871 65.589 -2.164 1.00 41.93 172 ARG C C 1
ATOM 5084 O O . ARG C 1 172 ? 2.566 64.573 -2.132 1.00 43.10 172 ARG C O 1
ATOM 5092 N N . ALA C 1 173 ? 1.575 66.301 -1.085 1.00 41.18 173 ALA C N 1
ATOM 5093 C CA . ALA C 1 173 ? 2.050 65.922 0.234 1.00 41.51 173 ALA C CA 1
ATOM 5094 C C . ALA C 1 173 ? 0.990 66.288 1.261 1.00 42.30 173 ALA C C 1
ATOM 5095 O O . ALA C 1 173 ? 0.384 67.357 1.180 1.00 43.09 173 ALA C O 1
ATOM 5097 N N . TYR C 1 174 ? 0.765 65.402 2.224 1.00 41.41 174 TYR C N 1
ATOM 5098 C CA . TYR C 1 174 ? -0.226 65.650 3.259 1.00 40.89 174 TYR C CA 1
ATOM 5099 C C . TYR C 1 174 ? 0.386 65.471 4.636 1.00 41.42 174 TYR C C 1
ATOM 5100 O O . TYR C 1 174 ? 1.288 64.653 4.828 1.00 42.02 174 TYR C O 1
ATOM 5109 N N . VAL C 1 175 ? -0.111 66.237 5.596 1.00 41.01 175 VAL C N 1
ATOM 5110 C CA . VAL C 1 175 ? 0.365 66.136 6.965 1.00 43.50 175 VAL C CA 1
ATOM 5111 C C . VAL C 1 175 ? -0.863 65.921 7.840 1.00 45.51 175 VAL C C 1
ATOM 5112 O O . VAL C 1 175 ? -1.723 66.798 7.954 1.00 45.09 175 VAL C O 1
ATOM 5116 N N . ASN C 1 176 ? -0.946 64.741 8.443 1.00 47.29 176 ASN C N 1
ATOM 5117 C CA . ASN C 1 176 ? -2.079 64.389 9.285 1.00 48.47 176 ASN C CA 1
ATOM 5118 C C . ASN C 1 176 ? -3.359 64.415 8.453 1.00 49.68 176 ASN C C 1
ATOM 5119 O O . ASN C 1 176 ? -4.434 64.745 8.957 1.00 49.60 176 ASN C O 1
ATOM 5124 N N . GLY C 1 177 ? -3.229 64.071 7.173 1.00 50.02 177 GLY C N 1
ATOM 5125 C CA . GLY C 1 177 ? -4.379 64.040 6.287 1.00 52.40 177 GLY C CA 1
ATOM 5126 C C . GLY C 1 177 ? -4.654 65.339 5.556 1.00 54.24 177 GLY C C 1
ATOM 5127 O O . GLY C 1 177 ? -5.263 65.338 4.484 1.00 54.66 177 GLY C O 1
ATOM 5128 N N . GLU C 1 178 ? -4.206 66.448 6.135 1.00 55.72 178 GLU C N 1
ATOM 5129 C CA . GLU C 1 178 ? -4.405 67.768 5.544 1.00 57.15 178 GLU C CA 1
ATOM 5130 C C . GLU C 1 178 ? -3.400 68.044 4.431 1.00 56.65 178 GLU C C 1
ATOM 5131 O O . GLU C 1 178 ? -2.197 68.120 4.678 1.00 57.01 178 GLU C O 1
ATOM 5137 N N . LEU C 1 179 ? -3.898 68.192 3.207 1.00 56.24 179 LEU C N 1
ATOM 5138 C CA . LEU C 1 179 ? -3.040 68.467 2.061 1.00 56.28 179 LEU C CA 1
ATOM 5139 C C . LEU C 1 179 ? -2.277 69.769 2.289 1.00 57.26 179 LEU C C 1
ATOM 5140 O O . LEU C 1 179 ? -2.825 70.860 2.108 1.00 57.05 179 LEU C O 1
ATOM 5145 N N . ARG C 1 180 ? -1.011 69.650 2.683 1.00 56.70 180 ARG C N 1
ATOM 5146 C CA . ARG C 1 180 ? -0.181 70.819 2.947 1.00 56.03 180 ARG C CA 1
ATOM 5147 C C . ARG C 1 180 ? 0.736 71.209 1.796 1.00 55.69 180 ARG C C 1
ATOM 5148 O O . ARG C 1 180 ? 1.586 72.087 1.952 1.00 55.82 180 ARG C O 1
ATOM 5156 N N . GLN C 1 181 ? 0.568 70.576 0.639 1.00 54.96 181 GLN C N 1
ATOM 5157 C CA . GLN C 1 181 ? 1.423 70.890 -0.498 1.00 54.90 181 GLN C CA 1
ATOM 5158 C C . GLN C 1 181 ? 0.934 70.282 -1.808 1.00 53.93 181 GLN C C 1
ATOM 5159 O O . GLN C 1 181 ? 0.190 69.304 -1.813 1.00 55.14 181 GLN C O 1
ATOM 5165 N N . GLU C 1 182 ? 1.372 70.866 -2.918 1.00 52.28 182 GLU C N 1
ATOM 5166 C CA . GLU C 1 182 ? 0.983 70.405 -4.245 1.00 51.28 182 GLU C CA 1
ATOM 5167 C C . GLU C 1 182 ? 1.960 70.944 -5.287 1.00 50.30 182 GLU C C 1
ATOM 5168 O O . GLU C 1 182 ? 2.609 71.966 -5.063 1.00 50.74 182 GLU C O 1
ATOM 5174 N N . GLY C 1 183 ? 2.071 70.256 -6.421 1.00 49.09 183 GLY C N 1
ATOM 5175 C CA . GLY C 1 183 ? 2.985 70.696 -7.463 1.00 46.91 183 GLY C CA 1
ATOM 5176 C C . GLY C 1 183 ? 3.058 69.754 -8.652 1.00 45.40 183 GLY C C 1
ATOM 5177 O O . GLY C 1 183 ? 2.357 68.749 -8.696 1.00 45.53 183 GLY C O 1
ATOM 5178 N N . HIS C 1 184 ? 3.911 70.080 -9.618 1.00 44.48 184 HIS C N 1
ATOM 5179 C CA . HIS C 1 184 ? 4.074 69.266 -10.822 1.00 44.66 184 HIS C CA 1
ATOM 5180 C C . HIS C 1 184 ? 5.564 69.180 -11.149 1.00 46.14 184 HIS C C 1
ATOM 5181 O O . HIS C 1 184 ? 6.317 70.116 -10.870 1.00 47.26 184 HIS C O 1
ATOM 5188 N N . THR C 1 185 ? 5.988 68.069 -11.746 1.00 47.61 185 THR C N 1
ATOM 5189 C CA . THR C 1 185 ? 7.399 67.878 -12.085 1.00 48.49 185 THR C CA 1
ATOM 5190 C C . THR C 1 185 ? 7.822 68.562 -13.382 1.00 49.25 185 THR C C 1
ATOM 5191 O O . THR C 1 185 ? 9.013 68.632 -13.689 1.00 48.38 185 THR C O 1
ATOM 5195 N N . SER C 1 186 ? 6.854 69.063 -14.143 1.00 50.05 186 SER C N 1
ATOM 5196 C CA . SER C 1 186 ? 7.157 69.729 -15.407 1.00 51.56 186 SER C CA 1
ATOM 5197 C C . SER C 1 186 ? 7.932 71.016 -15.154 1.00 51.44 186 SER C C 1
ATOM 5198 O O . SER C 1 186 ? 8.608 71.535 -16.043 1.00 51.66 186 SER C O 1
ATOM 5201 N N . ARG C 1 187 ? 7.832 71.516 -13.927 1.00 52.22 187 ARG C N 1
ATOM 5202 C CA . ARG C 1 187 ? 8.497 72.747 -13.518 1.00 53.30 187 ARG C CA 1
ATOM 5203 C C . ARG C 1 187 ? 9.899 72.465 -12.971 1.00 53.38 187 ARG C C 1
ATOM 5204 O O . ARG C 1 187 ? 10.420 73.210 -12.137 1.00 53.24 187 ARG C O 1
ATOM 5212 N N . MET C 1 188 ? 10.501 71.384 -13.458 1.00 52.13 188 MET C N 1
ATOM 5213 C CA . MET C 1 188 ? 11.834 70.967 -13.037 1.00 50.23 188 MET C CA 1
ATOM 5214 C C . MET C 1 188 ? 12.903 71.680 -13.876 1.00 48.89 188 MET C C 1
ATOM 5215 O O . MET C 1 188 ? 13.000 71.460 -15.088 1.00 49.71 188 MET C O 1
ATOM 5220 N N . LEU C 1 189 ? 13.697 72.534 -13.228 1.00 46.53 189 LEU C N 1
ATOM 5221 C CA . LEU C 1 189 ? 14.751 73.292 -13.911 1.00 44.85 189 LEU C CA 1
ATOM 5222 C C . LEU C 1 189 ? 15.640 72.401 -14.775 1.00 42.66 189 LEU C C 1
ATOM 5223 O O . LEU C 1 189 ? 15.834 72.671 -15.963 1.00 42.25 189 LEU C O 1
ATOM 5228 N N . TYR C 1 190 ? 16.195 71.353 -14.172 1.00 40.32 190 TYR C N 1
ATOM 5229 C CA . TYR C 1 190 ? 17.020 70.391 -14.900 1.00 37.99 190 TYR C CA 1
ATOM 5230 C C . TYR C 1 190 ? 16.217 69.100 -14.924 1.00 37.28 190 TYR C C 1
ATOM 5231 O O . TYR C 1 190 ? 15.818 68.601 -13.872 1.00 36.96 190 TYR C O 1
ATOM 5240 N N . SER C 1 191 ? 15.981 68.566 -16.118 1.00 34.84 191 SER C N 1
ATOM 5241 C CA . SER C 1 191 ? 15.208 67.341 -16.266 1.00 35.39 191 SER C CA 1
ATOM 5242 C C . SER C 1 191 ? 15.994 66.118 -15.819 1.00 34.80 191 SER C C 1
ATOM 5243 O O . SER C 1 191 ? 17.198 66.192 -15.574 1.00 33.66 191 SER C O 1
ATOM 5246 N N . VAL C 1 192 ? 15.300 64.988 -15.724 1.00 34.57 192 VAL C N 1
ATOM 5247 C CA . VAL C 1 192 ? 15.935 63.740 -15.325 1.00 33.37 192 VAL C CA 1
ATOM 5248 C C . VAL C 1 192 ? 16.985 63.364 -16.361 1.00 32.60 192 VAL C C 1
ATOM 5249 O O . VAL C 1 192 ? 18.107 62.995 -16.011 1.00 32.03 192 VAL C O 1
ATOM 5253 N N . ALA C 1 193 ? 16.619 63.471 -17.635 1.00 32.04 193 ALA C N 1
ATOM 5254 C CA . ALA C 1 193 ? 17.530 63.142 -18.723 1.00 32.56 193 ALA C CA 1
ATOM 5255 C C . ALA C 1 193 ? 18.774 64.033 -18.724 1.00 33.86 193 ALA C C 1
ATOM 5256 O O . ALA C 1 193 ? 19.855 63.598 -19.131 1.00 33.05 193 ALA C O 1
ATOM 5258 N N . GLU C 1 194 ? 18.619 65.278 -18.275 1.00 33.59 194 GLU C N 1
ATOM 5259 C CA . GLU C 1 194 ? 19.742 66.215 -18.225 1.00 35.13 194 GLU C CA 1
ATOM 5260 C C . GLU C 1 194 ? 20.614 65.927 -17.009 1.00 34.04 194 GLU C C 1
ATOM 5261 O O . GLU C 1 194 ? 21.843 66.014 -17.072 1.00 32.52 194 GLU C O 1
ATOM 5267 N N . LEU C 1 195 ? 19.968 65.594 -15.898 1.00 32.72 195 LEU C N 1
ATOM 5268 C CA . LEU C 1 195 ? 20.687 65.293 -14.673 1.00 32.53 195 LEU C CA 1
ATOM 5269 C C . LEU C 1 195 ? 21.535 64.042 -14.864 1.00 32.84 195 LEU C C 1
ATOM 5270 O O . LEU C 1 195 ? 22.700 64.012 -14.467 1.00 31.09 195 LEU C O 1
ATOM 5275 N N . LEU C 1 196 ? 20.954 63.017 -15.481 1.00 31.85 196 LEU C N 1
ATOM 5276 C CA . LEU C 1 196 ? 21.679 61.774 -15.714 1.00 32.51 196 LEU C CA 1
ATOM 5277 C C . LEU C 1 196 ? 22.856 62.011 -16.650 1.00 33.95 196 LEU C C 1
ATOM 5278 O O . LEU C 1 196 ? 23.926 61.416 -16.486 1.00 32.70 196 LEU C O 1
ATOM 5283 N N . GLU C 1 197 ? 22.656 62.883 -17.632 1.00 32.52 197 GLU C N 1
ATOM 5284 C CA . GLU C 1 197 ? 23.714 63.200 -18.583 1.00 32.93 197 GLU C CA 1
ATOM 5285 C C . GLU C 1 197 ? 24.863 63.922 -17.885 1.00 31.56 197 GLU C C 1
ATOM 5286 O O . GLU C 1 197 ? 26.028 63.581 -18.076 1.00 33.35 197 GLU C O 1
ATOM 5292 N N . PHE C 1 198 ? 24.525 64.924 -17.082 1.00 31.47 198 PHE C N 1
ATOM 5293 C CA . PHE C 1 198 ? 25.526 65.700 -16.357 1.00 31.14 198 PHE C CA 1
ATOM 5294 C C . PHE C 1 198 ? 26.318 64.828 -15.389 1.00 31.94 198 PHE C C 1
ATOM 5295 O O . PHE C 1 198 ? 27.545 64.913 -15.321 1.00 31.09 198 PHE C O 1
ATOM 5303 N N . ILE C 1 199 ? 25.607 63.991 -14.639 1.00 30.92 199 ILE C N 1
ATOM 5304 C CA . ILE C 1 199 ? 26.238 63.110 -13.663 1.00 30.28 199 ILE C CA 1
ATOM 5305 C C . ILE C 1 199 ? 27.066 61.997 -14.294 1.00 29.49 199 ILE C C 1
ATOM 5306 O O . ILE C 1 199 ? 28.232 61.807 -13.939 1.00 29.27 199 ILE C O 1
ATOM 5311 N N . SER C 1 200 ? 26.473 61.267 -15.233 1.00 28.93 200 SER C N 1
ATOM 5312 C CA . SER C 1 200 ? 27.163 60.154 -15.880 1.00 29.63 200 SER C CA 1
ATOM 5313 C C . SER C 1 200 ? 28.372 60.552 -16.717 1.00 30.77 200 SER C C 1
ATOM 5314 O O . SER C 1 200 ? 29.127 59.693 -17.171 1.00 30.31 200 SER C O 1
ATOM 5317 N N . GLU C 1 201 ? 28.568 61.845 -16.930 1.00 31.09 201 GLU C N 1
ATOM 5318 C CA . GLU C 1 201 ? 29.708 62.263 -17.725 1.00 33.19 201 GLU C CA 1
ATOM 5319 C C . GLU C 1 201 ? 31.008 62.042 -16.952 1.00 32.51 201 GLU C C 1
ATOM 5320 O O . GLU C 1 201 ? 32.036 61.705 -17.540 1.00 32.00 201 GLU C O 1
ATOM 5326 N N . PHE C 1 202 ? 30.951 62.198 -15.632 1.00 31.19 202 PHE C N 1
ATOM 5327 C CA . PHE C 1 202 ? 32.137 62.034 -14.797 1.00 30.53 202 PHE C CA 1
ATOM 5328 C C . PHE C 1 202 ? 32.055 60.890 -13.789 1.00 29.94 202 PHE C C 1
ATOM 5329 O O . PHE C 1 202 ? 33.067 60.488 -13.214 1.00 28.90 202 PHE C O 1
ATOM 5337 N N . MET C 1 203 ? 30.853 60.366 -13.579 1.00 28.80 203 MET C N 1
ATOM 5338 C CA . MET C 1 203 ? 30.646 59.300 -12.608 1.00 28.12 203 MET C CA 1
ATOM 5339 C C . MET C 1 203 ? 29.761 58.186 -13.144 1.00 28.40 203 MET C C 1
ATOM 5340 O O . MET C 1 203 ? 28.632 58.432 -13.574 1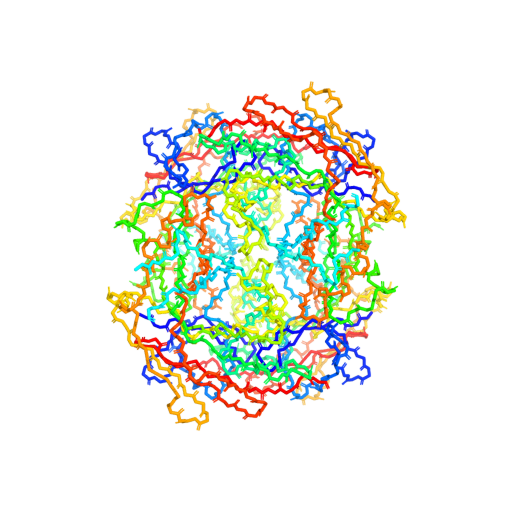.00 27.43 203 MET C O 1
ATOM 5345 N N . THR C 1 204 ? 30.268 56.957 -13.103 1.00 26.66 204 THR C N 1
ATOM 5346 C CA . THR C 1 204 ? 29.506 55.811 -13.585 1.00 26.36 204 THR C CA 1
ATOM 5347 C C . THR C 1 204 ? 28.334 55.489 -12.662 1.00 26.42 204 THR C C 1
ATOM 5348 O O . THR C 1 204 ? 28.510 55.253 -11.466 1.00 24.18 204 THR C O 1
ATOM 5352 N N . LEU C 1 205 ? 27.128 55.493 -13.217 1.00 26.61 205 LEU C N 1
ATOM 5353 C CA . LEU C 1 205 ? 25.951 55.165 -12.431 1.00 25.95 205 LEU C CA 1
ATOM 5354 C C . LEU C 1 205 ? 25.665 53.690 -12.666 1.00 26.51 205 LEU C C 1
ATOM 5355 O O . LEU C 1 205 ? 25.657 53.223 -13.808 1.00 25.35 205 LEU C O 1
ATOM 5360 N N . GLU C 1 206 ? 25.453 52.953 -11.582 1.00 24.95 206 GLU C N 1
ATOM 5361 C CA . GLU C 1 206 ? 25.200 51.522 -11.680 1.00 26.31 206 GLU C CA 1
ATOM 5362 C C . GLU C 1 206 ? 23.744 51.170 -11.398 1.00 25.29 206 GLU C C 1
ATOM 5363 O O . GLU C 1 206 ? 23.005 51.956 -10.796 1.00 25.35 206 GLU C O 1
ATOM 5369 N N . PRO C 1 207 ? 23.304 49.986 -11.847 1.00 24.74 207 PRO C N 1
ATOM 5370 C CA . PRO C 1 207 ? 21.920 49.578 -11.604 1.00 24.04 207 PRO C CA 1
ATOM 5371 C C . PRO C 1 207 ? 21.585 49.751 -10.125 1.00 25.24 207 PRO C C 1
ATOM 5372 O O . PRO C 1 207 ? 22.393 49.422 -9.251 1.00 24.46 207 PRO C O 1
ATOM 5376 N N . TYR C 1 208 ? 20.398 50.288 -9.868 1.00 22.78 208 TYR C N 1
ATOM 5377 C CA . TYR C 1 208 ? 19.889 50.533 -8.529 1.00 23.56 208 TYR C CA 1
ATOM 5378 C C . TYR C 1 208 ? 20.415 51.777 -7.830 1.00 22.06 208 TYR C C 1
ATOM 5379 O O . TYR C 1 208 ? 20.095 52.021 -6.666 1.00 21.51 208 TYR C O 1
ATOM 5388 N N . ASP C 1 209 ? 21.232 52.561 -8.529 1.00 21.93 209 ASP C N 1
ATOM 5389 C CA . ASP C 1 209 ? 21.688 53.822 -7.962 1.00 22.52 209 ASP C CA 1
ATOM 5390 C C . ASP C 1 209 ? 20.442 54.699 -8.084 1.00 22.38 209 ASP C C 1
ATOM 5391 O O . ASP C 1 209 ? 19.616 54.481 -8.973 1.00 22.73 209 ASP C O 1
ATOM 5396 N N . VAL C 1 210 ? 20.302 55.680 -7.203 1.00 23.51 210 VAL C N 1
ATOM 5397 C CA . VAL C 1 210 ? 19.118 56.531 -7.215 1.00 24.47 210 VAL C CA 1
ATOM 5398 C C . VAL C 1 210 ? 19.400 58.029 -7.309 1.00 26.01 210 VAL C C 1
ATOM 5399 O O . VAL C 1 210 ? 20.297 58.550 -6.650 1.00 26.25 210 VAL C O 1
ATOM 5403 N N . LEU C 1 211 ? 18.605 58.710 -8.127 1.00 27.12 211 LEU C N 1
ATOM 5404 C CA . LEU C 1 211 ? 18.722 60.151 -8.323 1.00 27.93 211 LEU C CA 1
ATOM 5405 C C . LEU C 1 211 ? 17.474 60.851 -7.793 1.00 27.26 211 LEU C C 1
ATOM 5406 O O . LEU C 1 211 ? 16.362 60.552 -8.221 1.00 27.08 211 LEU C O 1
ATOM 5411 N N . LEU C 1 212 ? 17.660 61.762 -6.844 1.00 28.21 212 LEU C N 1
ATOM 5412 C CA . LEU C 1 212 ? 16.548 62.523 -6.288 1.00 28.63 212 LEU C CA 1
ATOM 5413 C C . LEU C 1 212 ? 16.497 63.793 -7.136 1.00 32.02 212 LEU C C 1
ATOM 5414 O O . LEU C 1 212 ? 17.519 64.457 -7.320 1.00 32.48 212 LEU C O 1
ATOM 5419 N N . THR C 1 213 ? 15.315 64.131 -7.650 1.00 32.20 213 THR C N 1
ATOM 5420 C CA . THR C 1 213 ? 15.168 65.289 -8.530 1.00 32.73 213 THR C CA 1
ATOM 5421 C C . THR C 1 213 ? 14.756 66.628 -7.922 1.00 33.82 213 THR C C 1
ATOM 5422 O O . THR C 1 213 ? 14.508 67.581 -8.654 1.00 34.17 213 THR C O 1
ATOM 5426 N N . GLY C 1 214 ? 14.686 66.711 -6.599 1.00 36.00 214 GLY C N 1
ATOM 5427 C CA . GLY C 1 214 ? 14.319 67.969 -5.968 1.00 39.22 214 GLY C CA 1
ATOM 5428 C C . GLY C 1 214 ? 12.836 68.120 -5.690 1.00 42.02 214 GLY C C 1
ATOM 5429 O O . GLY C 1 214 ? 12.033 67.275 -6.086 1.00 42.34 214 GLY C O 1
ATOM 5430 N N . THR C 1 215 ? 12.468 69.198 -5.004 1.00 43.19 215 THR C N 1
ATOM 5431 C CA . THR C 1 215 ? 11.070 69.444 -4.672 1.00 44.92 215 THR C CA 1
ATOM 5432 C C . THR C 1 215 ? 10.743 70.932 -4.719 1.00 46.68 215 THR C C 1
ATOM 5433 O O . THR C 1 215 ? 11.599 71.774 -4.445 1.00 47.12 215 THR C O 1
ATOM 5437 N N . PRO C 1 216 ? 9.496 71.275 -5.078 1.00 48.26 216 PRO C N 1
ATOM 5438 C CA . PRO C 1 216 ? 9.106 72.685 -5.136 1.00 48.82 216 PRO C CA 1
ATOM 5439 C C . PRO C 1 216 ? 8.923 73.226 -3.719 1.00 50.15 216 PRO C C 1
ATOM 5440 O O . PRO C 1 216 ? 8.588 72.476 -2.799 1.00 48.40 216 PRO C O 1
ATOM 5444 N N . LYS C 1 217 ? 9.154 74.522 -3.545 1.00 51.73 217 LYS C N 1
ATOM 5445 C CA . LYS C 1 217 ? 9.014 75.150 -2.237 1.00 53.12 217 LYS C CA 1
ATOM 5446 C C . LYS C 1 217 ? 7.548 75.163 -1.808 1.00 52.75 217 LYS C C 1
ATOM 5447 O O . LYS C 1 217 ? 6.651 75.196 -2.649 1.00 52.97 217 LYS C O 1
ATOM 5453 N N . GLY C 1 218 ? 7.312 75.131 -0.500 1.00 53.18 218 GLY C N 1
ATOM 5454 C CA . GLY C 1 218 ? 5.953 75.142 0.016 1.00 54.38 218 GLY C CA 1
ATOM 5455 C C . GLY C 1 218 ? 5.912 74.867 1.509 1.00 55.12 218 GLY C C 1
ATOM 5456 O O . GLY C 1 218 ? 6.959 74.762 2.148 1.00 54.97 218 GLY C O 1
ATOM 5457 N N . ILE C 1 219 ? 4.712 74.763 2.077 1.00 55.39 219 ILE C N 1
ATOM 5458 C CA . ILE C 1 219 ? 4.580 74.482 3.506 1.00 56.09 219 ILE C CA 1
ATOM 5459 C C . ILE C 1 219 ? 5.140 73.081 3.702 1.00 55.48 219 ILE C C 1
ATOM 5460 O O . ILE C 1 219 ? 4.587 72.119 3.167 1.00 56.68 219 ILE C O 1
ATOM 5465 N N . SER C 1 220 ? 6.222 72.957 4.465 1.00 53.47 220 SER C N 1
ATOM 5466 C CA . SER C 1 220 ? 6.826 71.648 4.670 1.00 51.27 220 SER C CA 1
ATOM 5467 C C . SER C 1 220 ? 7.370 71.399 6.068 1.00 50.30 220 SER C C 1
ATOM 5468 O O . SER C 1 220 ? 7.967 70.352 6.323 1.00 49.42 220 SER C O 1
ATOM 5471 N N . GLN C 1 221 ? 7.174 72.347 6.977 1.00 48.14 221 GLN C N 1
ATOM 5472 C CA . GLN C 1 221 ? 7.675 72.163 8.332 1.00 47.12 221 GLN C CA 1
ATOM 5473 C C . GLN C 1 221 ? 6.835 71.132 9.079 1.00 45.33 221 GLN C C 1
ATOM 5474 O O . GLN C 1 221 ? 5.608 71.225 9.115 1.00 44.61 221 GLN C O 1
ATOM 5480 N N . VAL C 1 222 ? 7.499 70.147 9.673 1.00 42.97 222 VAL C N 1
ATOM 5481 C CA . VAL C 1 222 ? 6.798 69.113 10.419 1.00 41.68 222 VAL C CA 1
ATOM 5482 C C . VAL C 1 222 ? 7.262 69.113 11.869 1.00 42.37 222 VAL C C 1
ATOM 5483 O O . VAL C 1 222 ? 8.312 69.667 12.197 1.00 41.99 222 VAL C O 1
ATOM 5487 N N . ARG C 1 223 ? 6.470 68.496 12.735 1.00 43.46 223 ARG C N 1
ATOM 5488 C CA . ARG C 1 223 ? 6.792 68.425 14.154 1.00 44.70 223 ARG C CA 1
ATOM 5489 C C . ARG C 1 223 ? 6.565 67.009 14.667 1.00 43.91 223 ARG C C 1
ATOM 5490 O O . ARG C 1 223 ? 5.937 66.188 13.998 1.00 43.86 223 ARG C O 1
ATOM 5498 N N . PRO C 1 224 ? 7.084 66.701 15.863 1.00 43.20 224 PRO C N 1
ATOM 5499 C CA . PRO C 1 224 ? 6.909 65.365 16.436 1.00 42.69 224 PRO C CA 1
ATOM 5500 C C . PRO C 1 224 ? 5.425 65.012 16.537 1.00 43.33 224 PRO C C 1
ATOM 5501 O O . PRO C 1 224 ? 4.626 65.796 17.055 1.00 42.03 224 PRO C O 1
ATOM 5505 N N . GLY C 1 225 ? 5.060 63.838 16.030 1.00 41.31 225 GLY C N 1
ATOM 5506 C CA . GLY C 1 225 ? 3.674 63.418 16.083 1.00 40.24 225 GLY C CA 1
ATOM 5507 C C . GLY C 1 225 ? 2.963 63.528 14.750 1.00 39.48 225 GLY C C 1
ATOM 5508 O O . GLY C 1 225 ? 1.899 62.937 14.559 1.00 40.53 225 GLY C O 1
ATOM 5509 N N . ASP C 1 226 ? 3.538 64.286 13.822 1.00 37.85 226 ASP C N 1
ATOM 5510 C CA . ASP C 1 226 ? 2.925 64.438 12.512 1.00 36.87 226 ASP C CA 1
ATOM 5511 C C . ASP C 1 226 ? 3.102 63.182 11.676 1.00 37.76 226 ASP C C 1
ATOM 5512 O O . ASP C 1 226 ? 4.061 62.428 11.855 1.00 36.59 226 ASP C O 1
ATOM 5517 N N . VAL C 1 227 ? 2.157 62.966 10.770 1.00 37.22 227 VAL C N 1
ATOM 5518 C CA . VAL C 1 227 ? 2.181 61.829 9.867 1.00 37.08 227 VAL C CA 1
ATOM 5519 C C . VAL C 1 227 ? 2.217 62.411 8.467 1.00 35.91 227 VAL C C 1
ATOM 5520 O O . VAL C 1 227 ? 1.254 63.028 8.022 1.00 36.78 227 VAL C O 1
ATOM 5524 N N . MET C 1 228 ? 3.336 62.219 7.781 1.00 35.68 228 MET C N 1
ATOM 5525 C CA . MET C 1 228 ? 3.511 62.738 6.433 1.00 34.25 228 MET C CA 1
ATOM 5526 C C . MET C 1 228 ? 3.124 61.696 5.404 1.00 35.85 228 MET C C 1
ATOM 5527 O O . MET C 1 228 ? 3.493 60.530 5.521 1.00 36.22 228 MET C O 1
ATOM 5532 N N . ARG C 1 229 ? 2.380 62.120 4.393 1.00 36.69 229 ARG C N 1
ATOM 5533 C CA . ARG C 1 229 ? 1.970 61.217 3.332 1.00 37.25 229 ARG C CA 1
ATOM 5534 C C . ARG C 1 229 ? 2.288 61.890 2.011 1.00 36.48 229 ARG C C 1
ATOM 5535 O O . ARG C 1 229 ? 1.686 62.902 1.658 1.00 38.09 229 ARG C O 1
ATOM 5543 N N . LEU C 1 230 ? 3.254 61.335 1.289 1.00 36.72 230 LEU C N 1
ATOM 5544 C CA . LEU C 1 230 ? 3.655 61.894 0.007 1.00 36.51 230 LEU C CA 1
ATOM 5545 C C . LEU C 1 230 ? 3.105 61.053 -1.121 1.00 36.30 230 LEU C C 1
ATOM 5546 O O . LEU C 1 230 ? 3.107 59.826 -1.053 1.00 37.00 230 LEU C O 1
ATOM 5551 N N . GLU C 1 231 ? 2.642 61.719 -2.169 1.00 35.66 231 GLU C N 1
ATOM 5552 C CA . GLU C 1 231 ? 2.082 61.022 -3.311 1.00 36.09 231 GLU C CA 1
ATOM 5553 C C . GLU C 1 231 ? 2.579 61.635 -4.605 1.00 35.51 231 GLU C C 1
ATOM 5554 O O . GLU C 1 231 ? 2.794 62.845 -4.689 1.00 37.80 231 GLU C O 1
ATOM 5560 N N . ILE C 1 232 ? 2.765 60.785 -5.606 1.00 35.59 232 ILE C N 1
ATOM 5561 C CA . ILE C 1 232 ? 3.211 61.207 -6.924 1.00 35.72 232 ILE C CA 1
ATOM 5562 C C . ILE C 1 232 ? 2.382 60.441 -7.936 1.00 37.84 232 ILE C C 1
ATOM 5563 O O . ILE C 1 232 ? 2.127 59.247 -7.767 1.00 38.78 232 ILE C O 1
ATOM 5568 N N . GLU C 1 233 ? 1.960 61.135 -8.985 1.00 38.81 233 GLU C N 1
ATOM 5569 C CA . GLU C 1 233 ? 1.141 60.537 -10.028 1.00 39.99 233 GLU C CA 1
ATOM 5570 C C . GLU C 1 233 ? 1.608 59.140 -10.432 1.00 39.32 233 GLU C C 1
ATOM 5571 O O . GLU C 1 233 ? 2.738 58.964 -10.880 1.00 38.88 233 GLU C O 1
ATOM 5577 N N . GLY C 1 234 ?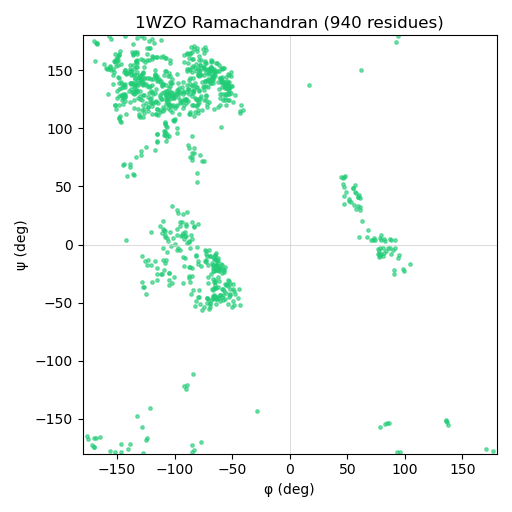 0.725 58.156 -10.259 1.00 38.48 234 GLY C N 1
ATOM 5578 C CA . GLY C 1 234 ? 1.022 56.780 -10.633 1.00 36.98 234 GLY C CA 1
ATOM 5579 C C . GLY C 1 234 ? 2.082 56.014 -9.857 1.00 35.86 234 GLY C C 1
ATOM 5580 O O . GLY C 1 234 ? 2.496 54.936 -10.283 1.00 35.12 234 GLY C O 1
ATOM 5581 N N . LEU C 1 235 ? 2.517 56.544 -8.720 1.00 34.87 235 LEU C N 1
ATOM 5582 C CA . LEU C 1 235 ? 3.545 55.873 -7.932 1.00 33.85 235 LEU C CA 1
ATOM 5583 C C . LEU C 1 235 ? 3.068 55.521 -6.529 1.00 33.82 235 LEU C C 1
ATOM 5584 O O . LEU C 1 235 ? 3.867 55.134 -5.674 1.00 33.35 235 LEU C O 1
ATOM 5589 N N . GLY C 1 236 ? 1.767 55.661 -6.291 1.00 31.70 236 GLY C N 1
ATOM 5590 C CA . GLY C 1 236 ? 1.225 55.343 -4.984 1.00 30.90 236 GLY C CA 1
ATOM 5591 C C . GLY C 1 236 ? 1.469 56.422 -3.950 1.00 31.74 236 GLY C C 1
ATOM 5592 O O . GLY C 1 236 ? 1.694 57.585 -4.290 1.00 32.86 236 GLY C O 1
ATOM 5593 N N . ALA C 1 237 ? 1.433 56.036 -2.680 1.00 31.24 237 ALA C N 1
ATOM 5594 C CA . ALA C 1 237 ? 1.639 56.978 -1.592 1.00 31.40 237 ALA C CA 1
ATOM 5595 C C . ALA C 1 237 ? 2.623 56.461 -0.551 1.00 31.58 237 ALA C C 1
ATOM 5596 O O . ALA C 1 237 ? 2.512 55.324 -0.084 1.00 31.13 237 ALA C O 1
ATOM 5598 N N . LEU C 1 238 ? 3.584 57.310 -0.195 1.00 31.25 238 LEU C N 1
ATOM 5599 C CA . LEU C 1 238 ? 4.598 56.993 0.802 1.00 30.36 238 LEU C CA 1
ATOM 5600 C C . LEU C 1 238 ? 4.192 57.693 2.093 1.00 31.30 238 LEU C C 1
ATOM 5601 O O . LEU C 1 238 ? 4.099 58.921 2.139 1.00 31.19 238 LEU C O 1
ATOM 5606 N N . GLU C 1 239 ? 3.961 56.923 3.149 1.00 32.01 239 GLU C N 1
ATOM 5607 C CA . GLU C 1 239 ? 3.533 57.509 4.410 1.00 33.10 239 GLU C CA 1
ATOM 5608 C C . GLU C 1 239 ? 4.464 57.228 5.582 1.00 32.87 239 GLU C C 1
ATOM 5609 O O . GLU C 1 239 ? 4.858 56.084 5.821 1.00 32.42 239 GLU C O 1
ATOM 5615 N N . ASN C 1 240 ? 4.801 58.282 6.322 1.00 31.47 240 ASN C N 1
ATOM 5616 C CA . ASN C 1 240 ? 5.685 58.149 7.469 1.00 31.65 240 ASN C CA 1
ATOM 5617 C C . ASN C 1 240 ? 5.371 59.081 8.632 1.00 33.38 240 ASN C C 1
ATOM 5618 O O . ASN C 1 240 ? 5.242 60.293 8.458 1.00 33.29 240 ASN C O 1
ATOM 5623 N N . PRO C 1 241 ? 5.237 58.515 9.838 1.00 35.31 241 PRO C N 1
ATOM 5624 C CA . PRO C 1 241 ? 4.956 59.286 11.052 1.00 37.75 241 PRO C CA 1
ATOM 5625 C C . PRO C 1 241 ? 6.295 59.803 11.593 1.00 40.49 241 PRO C C 1
ATOM 5626 O O . PRO C 1 241 ? 7.354 59.330 11.177 1.00 39.84 241 PRO C O 1
ATOM 5630 N N . ILE C 1 242 ? 6.252 60.764 12.512 1.00 42.87 242 ILE C N 1
ATOM 5631 C CA . ILE C 1 242 ? 7.475 61.329 13.077 1.00 44.39 242 ILE C CA 1
ATOM 5632 C C . ILE C 1 242 ? 7.463 61.295 14.600 1.00 46.85 242 ILE C C 1
ATOM 5633 O O . ILE C 1 242 ? 6.407 61.410 15.224 1.00 47.61 242 ILE C O 1
ATOM 5638 N N . GLU C 1 243 ? 8.641 61.137 15.193 1.00 48.74 243 GLU C N 1
ATOM 5639 C CA . GLU C 1 243 ? 8.771 61.095 16.646 1.00 52.31 243 GLU C CA 1
ATOM 5640 C C . GLU C 1 243 ? 10.123 61.651 17.083 1.00 54.08 243 GLU C C 1
ATOM 5641 O O . GLU C 1 243 ? 11.091 61.616 16.324 1.00 53.27 243 GLU C O 1
ATOM 5647 N N . GLU C 1 244 ? 10.186 62.157 18.311 1.00 56.48 244 GLU C N 1
ATOM 5648 C CA . GLU C 1 244 ? 11.429 62.700 18.841 1.00 59.87 244 GLU C CA 1
ATOM 5649 C C . GLU C 1 244 ? 12.412 61.557 19.077 1.00 61.23 244 GLU C C 1
ATOM 5650 O O . GLU C 1 244 ? 12.007 60.426 19.348 1.00 60.72 244 GLU C O 1
ATOM 5656 N N . GLU C 1 245 ? 13.703 61.858 18.976 1.00 63.15 245 GLU C N 1
ATOM 5657 C CA . GLU C 1 245 ? 14.744 60.854 19.162 1.00 65.40 245 GLU C CA 1
ATOM 5658 C C . GLU C 1 245 ? 14.768 60.308 20.588 1.00 66.55 245 GLU C C 1
ATOM 5659 O O . GLU C 1 245 ? 13.998 60.816 21.431 1.00 67.57 245 GLU C O 1
ATOM 5665 N N . MET D 1 1 ? 48.748 42.966 11.549 1.00 28.10 1 MET D N 1
ATOM 5666 C CA . MET D 1 1 ? 48.565 42.327 10.215 1.00 28.24 1 MET D CA 1
ATOM 5667 C C . MET D 1 1 ? 48.256 43.324 9.113 1.00 26.39 1 MET D C 1
ATOM 5668 O O . MET D 1 1 ? 47.480 44.261 9.315 1.00 24.84 1 MET D O 1
ATOM 5673 N N . LYS D 1 2 ? 48.855 43.108 7.946 1.00 22.33 2 LYS D N 1
ATOM 5674 C CA . LYS D 1 2 ? 48.594 43.951 6.790 1.00 21.52 2 LYS D CA 1
ATOM 5675 C C . LYS D 1 2 ? 47.759 43.100 5.843 1.00 20.95 2 LYS D C 1
ATOM 5676 O O . LYS D 1 2 ? 48.290 42.391 4.987 1.00 19.52 2 LYS D O 1
ATOM 5682 N N . LEU D 1 3 ? 46.444 43.162 6.016 1.00 19.41 3 LEU D N 1
ATOM 5683 C CA . LEU D 1 3 ? 45.533 42.385 5.185 1.00 19.22 3 LEU D CA 1
ATOM 5684 C C . LEU D 1 3 ? 45.486 42.941 3.769 1.00 18.10 3 LEU D C 1
ATOM 5685 O O . LEU D 1 3 ? 45.519 44.153 3.569 1.00 18.37 3 LEU D O 1
ATOM 5690 N N . ALA D 1 4 ? 45.407 42.048 2.787 1.00 17.97 4 ALA D N 1
ATOM 5691 C CA . ALA D 1 4 ? 45.365 42.459 1.389 1.00 18.35 4 ALA D CA 1
ATOM 5692 C C . ALA D 1 4 ? 44.512 41.508 0.554 1.00 20.44 4 ALA D C 1
ATOM 5693 O O . ALA D 1 4 ? 44.325 40.342 0.920 1.00 19.98 4 ALA D O 1
ATOM 5695 N N . ARG D 1 5 ? 43.991 42.013 -0.564 1.00 17.99 5 ARG D N 1
ATOM 5696 C CA . ARG D 1 5 ? 43.184 41.208 -1.482 1.00 18.88 5 ARG D CA 1
ATOM 5697 C C . ARG D 1 5 ? 43.830 41.292 -2.857 1.00 18.45 5 ARG D C 1
ATOM 5698 O O . ARG D 1 5 ? 44.244 42.370 -3.289 1.00 17.85 5 ARG D O 1
ATOM 5706 N N . PHE D 1 6 ? 43.920 40.156 -3.540 1.00 17.14 6 PHE D N 1
ATOM 5707 C CA . PHE D 1 6 ? 44.548 40.117 -4.852 1.00 16.82 6 PHE D CA 1
ATOM 5708 C C . PHE D 1 6 ? 43.986 39.015 -5.725 1.00 17.76 6 PHE D C 1
ATOM 5709 O O . PHE D 1 6 ? 43.422 38.036 -5.238 1.00 17.05 6 PHE D O 1
ATOM 5717 N N . LEU D 1 7 ? 44.146 39.189 -7.029 1.00 18.24 7 LEU D N 1
ATOM 5718 C CA . LEU D 1 7 ? 43.659 38.226 -8.000 1.00 20.09 7 LEU D CA 1
ATOM 5719 C C . LEU D 1 7 ? 44.845 37.477 -8.602 1.00 18.83 7 LEU D C 1
ATOM 5720 O O . LEU D 1 7 ? 45.801 38.092 -9.090 1.00 19.37 7 LEU D O 1
ATOM 5725 N N . ALA D 1 8 ? 44.787 36.151 -8.554 1.00 18.00 8 ALA D N 1
ATOM 5726 C CA . ALA D 1 8 ? 45.859 35.335 -9.101 1.00 18.54 8 ALA D CA 1
ATOM 5727 C C . ALA D 1 8 ? 45.3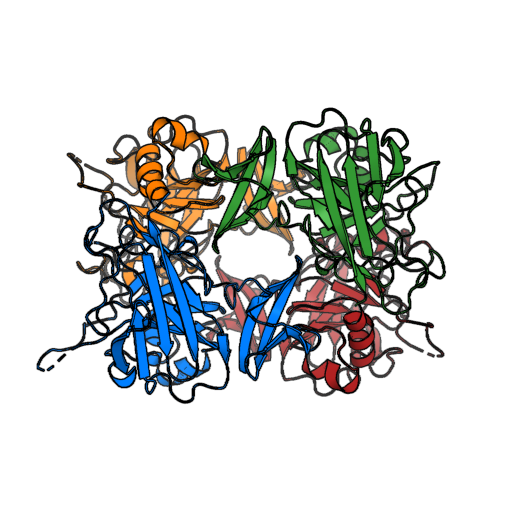18 34.052 -9.712 1.00 18.49 8 ALA D C 1
ATOM 5728 O O . ALA D 1 8 ? 44.617 33.282 -9.057 1.00 16.66 8 ALA D O 1
ATOM 5730 N N . LYS D 1 9 ? 45.644 33.834 -10.982 1.00 20.19 9 LYS D N 1
ATOM 5731 C CA . LYS D 1 9 ? 45.214 32.641 -11.698 1.00 19.90 9 LYS D CA 1
ATOM 5732 C C . LYS D 1 9 ? 43.702 32.435 -11.689 1.00 19.79 9 LYS D C 1
ATOM 5733 O O . LYS D 1 9 ? 43.213 31.298 -11.658 1.00 18.64 9 LYS D O 1
ATOM 5739 N N . GLY D 1 10 ? 42.970 33.546 -11.718 1.00 16.45 10 GLY D N 1
ATOM 5740 C CA . GLY D 1 10 ? 41.521 33.489 -11.738 1.00 18.01 10 GLY D CA 1
ATOM 5741 C C . GLY D 1 10 ? 40.849 33.485 -10.380 1.00 18.47 10 GLY D C 1
ATOM 5742 O O . GLY D 1 10 ? 39.623 33.540 -10.304 1.00 15.65 10 GLY D O 1
ATOM 5743 N N . ARG D 1 11 ? 41.639 33.442 -9.309 1.00 17.50 11 ARG D N 1
ATOM 5744 C CA . ARG D 1 11 ? 41.074 33.396 -7.967 1.00 17.70 11 ARG D CA 1
ATOM 5745 C C . ARG D 1 11 ? 41.293 34.665 -7.166 1.00 16.93 11 ARG D C 1
ATOM 5746 O O . ARG D 1 11 ? 42.382 35.225 -7.181 1.00 17.81 11 ARG D O 1
ATOM 5754 N N . VAL D 1 12 ? 40.254 35.113 -6.466 1.00 15.74 12 VAL D N 1
ATOM 5755 C CA . VAL D 1 12 ? 40.379 36.287 -5.613 1.00 15.62 12 VAL D CA 1
ATOM 5756 C C . VAL D 1 12 ? 40.776 35.740 -4.251 1.00 16.37 12 VAL D C 1
ATOM 5757 O O . VAL D 1 12 ? 40.104 34.855 -3.704 1.00 14.81 12 VAL D O 1
ATOM 5761 N N . HIS D 1 13 ? 41.890 36.241 -3.727 1.00 14.63 13 HIS D N 1
ATOM 5762 C CA . HIS D 1 13 ? 42.393 35.808 -2.433 1.00 14.56 13 HIS D CA 1
ATOM 5763 C C . HIS D 1 13 ? 42.323 36.920 -1.403 1.00 14.88 13 HIS D C 1
ATOM 5764 O O . HIS D 1 13 ? 42.589 38.087 -1.706 1.00 13.98 13 HIS D O 1
ATOM 5771 N N . GLN D 1 14 ? 41.940 36.548 -0.188 1.00 16.95 14 GLN D N 1
ATOM 5772 C CA . GLN D 1 14 ? 41.902 37.473 0.932 1.00 19.59 14 GLN D CA 1
ATOM 5773 C C . GLN D 1 14 ? 43.081 36.958 1.749 1.00 20.51 14 GLN D C 1
ATOM 5774 O O . GLN D 1 14 ? 42.985 35.909 2.384 1.00 21.25 14 GLN D O 1
ATOM 5780 N N . GLY D 1 15 ? 44.204 37.669 1.705 1.00 20.20 15 GLY D N 1
ATOM 5781 C CA . GLY D 1 15 ? 45.369 37.210 2.438 1.00 20.61 15 GLY D CA 1
ATOM 5782 C C . GLY D 1 15 ? 46.075 38.255 3.276 1.00 20.34 15 GLY D C 1
ATOM 5783 O O . GLY D 1 15 ? 45.450 39.177 3.795 1.00 17.88 15 GLY D O 1
ATOM 5784 N N . VAL D 1 16 ? 47.393 38.115 3.394 1.00 19.89 16 VAL D N 1
ATOM 5785 C CA . VAL D 1 16 ? 48.182 39.042 4.186 1.00 20.68 16 VAL D CA 1
ATOM 5786 C C . VAL D 1 16 ? 49.539 39.305 3.531 1.00 21.49 16 VAL D C 1
ATOM 5787 O O . VAL D 1 16 ? 50.081 38.449 2.828 1.00 21.00 16 VAL D O 1
ATOM 5791 N N . TYR D 1 17 ? 50.070 40.504 3.752 1.00 20.43 17 TYR D N 1
ATOM 5792 C CA . TYR D 1 17 ? 51.358 40.899 3.195 1.00 21.20 17 TYR D CA 1
ATOM 5793 C C . TYR D 1 17 ? 52.401 40.755 4.288 1.00 22.01 17 TYR D C 1
ATOM 5794 O O . TYR D 1 17 ? 52.250 41.311 5.377 1.00 22.67 17 TYR D O 1
ATOM 5803 N N . ARG D 1 18 ? 53.459 40.011 4.003 1.00 22.81 18 ARG D N 1
ATOM 5804 C CA . ARG D 1 18 ? 54.498 39.819 4.996 1.00 24.93 18 ARG D CA 1
ATOM 5805 C C . ARG D 1 18 ? 55.886 39.781 4.370 1.00 23.10 18 ARG D C 1
ATOM 5806 O O . ARG D 1 18 ? 56.160 38.986 3.471 1.00 21.28 18 ARG D O 1
ATOM 5814 N N . GLU D 1 19 ? 56.752 40.670 4.838 1.00 22.61 19 GLU D N 1
ATOM 5815 C CA . GLU D 1 19 ? 58.127 40.710 4.363 1.00 22.71 19 GLU D CA 1
ATOM 5816 C C . GLU D 1 19 ? 58.271 40.756 2.839 1.00 21.30 19 GLU D C 1
ATOM 5817 O O . GLU D 1 19 ? 59.178 40.143 2.280 1.00 21.59 19 GLU D O 1
ATOM 5823 N N . GLY D 1 20 ? 57.378 41.477 2.167 1.00 20.96 20 GLY D N 1
ATOM 5824 C CA . GLY D 1 20 ? 57.469 41.591 0.722 1.00 19.12 20 GLY D CA 1
ATOM 5825 C C . GLY D 1 20 ? 56.651 40.615 -0.101 1.00 19.69 20 GLY D C 1
ATOM 5826 O O . GLY D 1 20 ? 56.524 40.779 -1.313 1.00 19.16 20 GLY D O 1
ATOM 5827 N N . LEU D 1 21 ? 56.097 39.591 0.535 1.00 18.56 21 LEU D N 1
ATOM 5828 C CA . LEU D 1 21 ? 55.295 38.622 -0.196 1.00 19.58 21 LEU D CA 1
ATOM 5829 C C . LEU D 1 21 ? 53.846 38.642 0.267 1.00 17.72 21 LEU D C 1
ATOM 5830 O O . LEU D 1 21 ? 53.535 39.125 1.357 1.00 18.61 21 LEU D O 1
ATOM 5835 N N . LEU D 1 22 ? 52.976 38.105 -0.577 1.00 18.41 22 LEU D N 1
ATOM 5836 C CA . LEU D 1 22 ? 51.550 38.005 -0.294 1.00 17.75 22 LEU D CA 1
ATOM 5837 C C . LEU D 1 22 ? 51.221 36.542 0.006 1.00 19.13 22 LEU D C 1
ATOM 5838 O O . LEU D 1 22 ? 51.535 35.656 -0.785 1.00 22.45 22 LEU D O 1
ATOM 5843 N N . LEU D 1 23 ? 50.607 36.288 1.155 1.00 19.41 23 LEU D N 1
ATOM 5844 C CA . LEU D 1 23 ? 50.240 34.927 1.526 1.00 19.84 23 LEU D CA 1
ATOM 5845 C C . LEU D 1 23 ? 48.726 34.797 1.405 1.00 19.49 23 LEU D C 1
ATOM 5846 O O . LEU D 1 23 ? 47.996 35.658 1.897 1.00 21.14 23 LEU D O 1
ATOM 5851 N N . ASP D 1 24 ? 48.248 33.738 0.750 1.00 18.23 24 ASP D N 1
ATOM 5852 C CA . ASP D 1 24 ? 46.805 33.561 0.614 1.00 18.67 24 ASP D CA 1
ATOM 5853 C C . ASP D 1 24 ? 46.212 32.872 1.834 1.00 19.66 24 ASP D C 1
ATOM 5854 O O . ASP D 1 24 ? 46.903 32.651 2.833 1.00 17.87 24 ASP D O 1
ATOM 5859 N N . GLU D 1 25 ? 44.930 32.527 1.744 1.00 19.55 25 GLU D N 1
ATOM 5860 C CA . GLU D 1 25 ? 44.228 31.876 2.842 1.00 18.05 25 GLU D CA 1
ATOM 5861 C C . GLU D 1 25 ? 44.916 30.614 3.360 1.00 19.00 25 GLU D C 1
ATOM 5862 O O . GLU D 1 25 ? 44.891 30.342 4.561 1.00 19.71 25 GLU D O 1
ATOM 5868 N N . ALA D 1 26 ? 45.532 29.852 2.460 1.00 17.87 26 ALA D N 1
ATOM 5869 C CA . ALA D 1 26 ? 46.208 28.613 2.843 1.00 18.01 26 ALA D CA 1
ATOM 5870 C C . ALA D 1 26 ? 47.671 28.813 3.223 1.00 21.02 26 ALA D C 1
ATOM 5871 O O . ALA D 1 26 ? 48.372 27.847 3.537 1.00 22.57 26 ALA D O 1
ATOM 5873 N N . GLY D 1 27 ? 48.133 30.057 3.189 1.00 20.50 27 GLY D N 1
ATOM 5874 C CA . GLY D 1 27 ? 49.521 30.330 3.528 1.00 21.12 27 GLY D CA 1
ATOM 5875 C C . GLY D 1 27 ? 50.495 30.224 2.365 1.00 20.18 27 GLY D C 1
ATOM 5876 O O . GLY D 1 27 ? 51.707 30.346 2.559 1.00 21.68 27 GLY D O 1
ATOM 5877 N N . GLU D 1 28 ? 49.990 29.984 1.157 1.00 19.73 28 GLU D N 1
ATOM 5878 C CA . GLU D 1 28 ? 50.871 29.883 -0.004 1.00 20.81 28 GLU D CA 1
ATOM 5879 C C . GLU D 1 28 ? 51.312 31.289 -0.406 1.00 19.28 28 GLU D C 1
ATOM 5880 O O . GLU D 1 28 ? 50.509 32.230 -0.392 1.00 18.12 28 GLU D O 1
ATOM 5886 N N . ALA D 1 29 ? 52.583 31.417 -0.779 1.00 16.86 29 ALA D N 1
ATOM 5887 C CA . ALA D 1 29 ? 53.164 32.707 -1.147 1.00 18.00 29 ALA D CA 1
ATOM 5888 C C . ALA D 1 29 ? 53.024 33.119 -2.611 1.00 19.02 29 ALA D C 1
ATOM 5889 O O . ALA D 1 29 ? 53.146 32.301 -3.524 1.00 19.16 29 ALA D O 1
ATOM 5891 N N . HIS D 1 30 ? 52.789 34.411 -2.815 1.00 18.76 30 HIS D N 1
ATOM 5892 C CA . HIS D 1 30 ? 52.637 34.987 -4.149 1.00 21.15 30 HIS D CA 1
ATOM 5893 C C . HIS D 1 30 ? 53.499 36.239 -4.251 1.00 21.57 30 HIS D C 1
ATOM 5894 O O . HIS D 1 30 ? 53.601 37.009 -3.291 1.00 19.67 30 HIS D O 1
ATOM 5901 N N . ARG D 1 31 ? 54.116 36.454 -5.408 1.00 22.12 31 ARG D N 1
ATOM 5902 C CA . ARG D 1 31 ? 54.912 37.661 -5.592 1.00 24.00 31 ARG D CA 1
ATOM 5903 C C . ARG D 1 31 ? 53.974 38.760 -6.087 1.00 23.65 31 ARG D C 1
ATOM 5904 O O . ARG D 1 31 ? 53.174 38.540 -6.996 1.00 24.26 31 ARG D O 1
ATOM 5912 N N . PRO D 1 32 ? 54.054 39.956 -5.490 1.00 24.01 32 PRO D N 1
ATOM 5913 C CA . PRO D 1 32 ? 53.190 41.062 -5.910 1.00 24.34 32 PRO D CA 1
ATOM 5914 C C . PRO D 1 32 ? 53.179 41.275 -7.427 1.00 26.06 32 PRO D C 1
ATOM 5915 O O . PRO D 1 32 ? 52.136 41.567 -8.014 1.00 24.49 32 PRO D O 1
ATOM 5919 N N . GLU D 1 33 ? 54.340 41.115 -8.059 1.00 26.00 33 GLU D N 1
ATOM 5920 C CA . GLU D 1 33 ? 54.455 41.306 -9.503 1.00 26.78 33 GLU D CA 1
ATOM 5921 C C . GLU D 1 33 ? 53.708 40.262 -10.333 1.00 26.74 33 GLU D C 1
ATOM 5922 O O . GLU D 1 33 ? 53.483 40.468 -11.524 1.00 26.89 33 GLU D O 1
ATOM 5928 N N . ASP D 1 34 ? 53.332 39.144 -9.721 1.00 25.83 34 ASP D N 1
ATOM 5929 C CA . ASP D 1 34 ? 52.620 38.097 -10.456 1.00 26.35 34 ASP D CA 1
ATOM 5930 C C . ASP D 1 34 ? 51.110 38.146 -10.272 1.00 25.58 34 ASP D C 1
ATOM 5931 O O . ASP D 1 34 ? 50.384 37.369 -10.889 1.00 25.60 34 ASP D O 1
ATOM 5936 N N . VAL D 1 35 ? 50.631 39.045 -9.423 1.00 24.61 35 VAL D N 1
ATOM 5937 C CA . VAL D 1 35 ? 49.199 39.128 -9.176 1.00 23.75 35 VAL D CA 1
ATOM 5938 C C . VAL D 1 35 ? 48.631 40.500 -9.486 1.00 22.58 35 VAL D C 1
ATOM 5939 O O . VAL D 1 35 ? 49.359 41.430 -9.824 1.00 22.92 35 VAL D O 1
ATOM 5943 N N . THR D 1 36 ? 47.315 40.614 -9.372 1.00 22.51 36 THR D N 1
ATOM 5944 C CA . THR D 1 36 ? 46.647 41.880 -9.604 1.00 22.52 36 THR D CA 1
ATOM 5945 C C . THR D 1 36 ? 46.087 42.355 -8.275 1.00 19.84 36 THR D C 1
ATOM 5946 O O . THR D 1 36 ? 45.224 41.705 -7.686 1.00 19.59 36 THR D O 1
ATOM 5950 N N . TRP D 1 37 ? 46.593 43.482 -7.794 1.00 18.60 37 TRP D N 1
ATOM 5951 C CA . TRP D 1 37 ? 46.126 44.030 -6.529 1.00 19.88 37 TRP D CA 1
ATOM 5952 C C . TRP D 1 37 ? 44.673 44.481 -6.619 1.00 19.18 37 TRP D C 1
ATOM 5953 O O . TRP D 1 37 ? 44.240 44.994 -7.645 1.00 19.29 37 TRP D O 1
ATOM 5964 N N . LEU D 1 38 ? 43.930 44.294 -5.533 1.00 18.81 38 LEU D N 1
ATOM 5965 C CA . LEU D 1 38 ? 42.533 44.708 -5.461 1.00 17.66 38 LEU D CA 1
ATOM 5966 C C . LEU D 1 38 ? 42.412 45.579 -4.221 1.00 18.74 38 LEU D C 1
ATOM 5967 O O . LEU D 1 38 ? 43.398 45.779 -3.510 1.00 19.49 38 LEU D O 1
ATOM 5972 N N . LEU D 1 39 ? 41.223 46.118 -3.969 1.00 16.83 39 LEU D N 1
ATOM 5973 C CA . LEU D 1 39 ? 41.023 46.914 -2.768 1.00 18.53 39 LEU D CA 1
ATOM 5974 C C . LEU D 1 39 ? 41.150 45.898 -1.634 1.00 18.82 39 LEU D C 1
ATOM 5975 O O . LEU D 1 39 ? 40.708 44.760 -1.780 1.00 19.56 39 LEU D O 1
ATOM 5980 N N . PRO D 1 40 ? 41.756 46.288 -0.497 1.00 20.05 40 PRO D N 1
ATOM 5981 C CA . PRO D 1 40 ? 41.931 45.386 0.649 1.00 19.97 40 PRO D CA 1
ATOM 5982 C C . PRO D 1 40 ? 40.630 44.946 1.315 1.00 20.83 40 PRO D C 1
ATOM 5983 O O . PRO D 1 40 ? 40.621 44.035 2.142 1.00 20.53 40 PRO D O 1
ATOM 5987 N N . PHE D 1 41 ? 39.536 45.607 0.959 1.00 20.31 41 PHE D N 1
ATOM 5988 C CA . PHE D 1 41 ? 38.219 45.274 1.488 1.00 20.35 41 PHE D CA 1
ATOM 5989 C C . PHE D 1 41 ? 37.187 45.998 0.641 1.00 20.59 41 PHE D C 1
ATOM 5990 O O . PHE D 1 41 ? 37.547 46.783 -0.237 1.00 22.16 41 PHE D O 1
ATOM 5998 N N . THR D 1 42 ? 35.909 45.717 0.872 1.00 20.77 42 THR D N 1
ATOM 5999 C CA . THR D 1 42 ? 34.847 46.370 0.115 1.00 20.92 42 THR D CA 1
ATOM 6000 C C . THR D 1 42 ? 34.286 47.481 0.988 1.00 20.76 42 THR D C 1
ATOM 6001 O O . THR D 1 42 ? 33.580 47.222 1.961 1.00 21.49 42 THR D O 1
ATOM 6005 N N . PRO D 1 43 ? 34.601 48.741 0.652 1.00 20.71 43 PRO D N 1
ATOM 6006 C CA . PRO D 1 43 ? 34.125 49.890 1.427 1.00 19.87 43 PRO D CA 1
ATOM 6007 C C . PRO D 1 43 ? 32.621 50.096 1.395 1.00 19.99 43 PRO D C 1
ATOM 6008 O O . PRO D 1 43 ? 31.971 49.815 0.392 1.00 17.63 43 PRO D O 1
ATOM 6012 N N . GLY D 1 44 ? 32.082 50.571 2.515 1.00 22.19 44 GLY D N 1
ATOM 6013 C CA . GLY D 1 44 ? 30.669 50.883 2.603 1.00 23.26 44 GLY D CA 1
ATOM 6014 C C . GLY D 1 44 ? 30.611 52.339 2.161 1.00 25.15 44 GLY D C 1
ATOM 6015 O O . GLY D 1 44 ? 31.032 52.651 1.047 1.00 27.77 44 GLY D O 1
ATOM 6016 N N . LYS D 1 45 ? 30.115 53.239 3.004 1.00 21.97 45 LYS D N 1
ATOM 6017 C CA . LYS D 1 45 ? 30.091 54.644 2.606 1.00 21.65 45 LYS D CA 1
ATOM 6018 C C . LYS D 1 45 ? 31.427 55.284 2.979 1.00 20.88 45 LYS D C 1
ATOM 6019 O O . LYS D 1 45 ? 32.074 54.873 3.937 1.00 19.37 45 LYS D O 1
ATOM 6025 N N . ILE D 1 46 ? 31.837 56.284 2.207 1.00 21.78 46 ILE D N 1
ATOM 6026 C CA . ILE D 1 46 ? 33.113 56.959 2.421 1.00 21.38 46 ILE D CA 1
ATOM 6027 C C . ILE D 1 46 ? 32.927 58.463 2.585 1.00 22.06 46 ILE D C 1
ATOM 6028 O O . ILE D 1 46 ? 32.386 59.117 1.695 1.00 21.79 46 ILE D O 1
ATOM 6033 N N . LEU D 1 47 ? 33.362 59.005 3.720 1.00 21.24 47 LEU D N 1
ATOM 6034 C CA . LEU D 1 47 ? 33.261 60.445 3.955 1.00 22.93 47 LEU D CA 1
ATOM 6035 C C . LEU D 1 47 ? 34.652 61.045 4.097 1.00 24.12 47 LEU D C 1
ATOM 6036 O O . LEU D 1 47 ? 35.562 60.410 4.628 1.00 22.80 47 LEU D O 1
ATOM 6041 N N . GLY D 1 48 ? 34.807 62.275 3.621 1.00 24.22 48 GLY D N 1
ATOM 6042 C CA . GLY D 1 48 ? 36.084 62.955 3.723 1.00 24.03 48 GLY D CA 1
ATOM 6043 C C . GLY D 1 48 ? 35.901 64.223 4.536 1.00 26.58 48 GLY D C 1
ATOM 6044 O O . GLY D 1 48 ? 34.780 64.548 4.940 1.00 24.85 48 GLY D O 1
ATOM 6045 N N . VAL D 1 49 ? 36.993 64.942 4.775 1.00 26.48 49 VAL D N 1
ATOM 6046 C CA . VAL D 1 49 ? 36.942 66.177 5.549 1.00 26.26 49 VAL D CA 1
ATOM 6047 C C . VAL D 1 49 ? 37.843 67.219 4.910 1.00 27.55 49 VAL D C 1
ATOM 6048 O O . VAL D 1 49 ? 39.042 66.987 4.732 1.00 27.01 49 VAL D O 1
ATOM 6052 N N . ALA D 1 50 ? 37.267 68.366 4.567 1.00 28.31 50 ALA D N 1
ATOM 6053 C CA . ALA D 1 50 ? 38.032 69.444 3.951 1.00 29.08 50 ALA D CA 1
ATOM 6054 C C . ALA D 1 50 ? 38.652 70.324 5.027 1.00 29.27 50 ALA D C 1
ATOM 6055 O O . ALA D 1 50 ? 38.114 70.449 6.131 1.00 28.80 50 ALA D O 1
ATOM 6057 N N . LEU D 1 51 ? 39.791 70.923 4.696 1.00 31.12 51 LEU D N 1
ATOM 6058 C CA . LEU D 1 51 ? 40.499 71.812 5.606 1.00 31.08 51 LEU D CA 1
ATOM 6059 C C . LEU D 1 51 ? 40.653 71.235 7.008 1.00 31.11 51 LEU D C 1
ATOM 6060 O O . LEU D 1 51 ? 40.211 71.847 7.982 1.00 31.28 51 LEU D O 1
ATOM 6065 N N . ASN D 1 52 ? 41.282 70.067 7.123 1.00 29.82 52 ASN D N 1
ATOM 6066 C CA . ASN D 1 52 ? 41.457 69.471 8.439 1.00 29.70 52 ASN D CA 1
ATOM 6067 C C . ASN D 1 52 ? 42.915 69.426 8.893 1.00 30.10 52 ASN D C 1
ATOM 6068 O O . ASN D 1 52 ? 43.265 68.705 9.831 1.00 29.02 52 ASN D O 1
ATOM 6073 N N . TYR D 1 53 ? 43.763 70.202 8.225 1.00 30.27 53 TYR D N 1
ATOM 6074 C CA . TYR D 1 53 ? 45.170 70.274 8.589 1.00 31.09 53 TYR D CA 1
ATOM 6075 C C . TYR D 1 53 ? 45.624 71.721 8.737 1.00 33.10 53 TYR D C 1
ATOM 6076 O O . TYR D 1 53 ? 45.177 72.602 8.001 1.00 28.96 53 TYR D O 1
ATOM 6085 N N . ALA D 1 54 ? 46.508 71.952 9.703 1.00 35.21 54 ALA D N 1
ATOM 6086 C CA . ALA D 1 54 ? 47.048 73.281 9.963 1.00 38.41 54 ALA D CA 1
ATOM 6087 C C . ALA D 1 54 ? 48.210 73.571 9.016 1.00 40.02 54 ALA D C 1
ATOM 6088 O O . ALA D 1 54 ? 48.050 74.270 8.013 1.00 42.27 54 ALA D O 1
ATOM 6090 N N . SER D 1 63 ? 42.552 77.945 15.606 1.00 55.27 63 SER D N 1
ATOM 6091 C CA . SER D 1 63 ? 41.169 78.052 15.151 1.00 54.99 63 SER D CA 1
ATOM 6092 C C . SER D 1 63 ? 40.903 77.098 13.986 1.00 54.20 63 SER D C 1
ATOM 6093 O O . SER D 1 63 ? 41.721 76.974 13.071 1.00 55.12 63 SER D O 1
ATOM 6096 N N . ARG D 1 64 ? 39.754 76.428 14.031 1.00 51.74 64 ARG D N 1
ATOM 6097 C CA . ARG D 1 64 ? 39.361 75.475 12.997 1.00 49.27 64 ARG D CA 1
ATOM 6098 C C . ARG D 1 64 ? 37.889 75.694 12.639 1.00 47.63 64 ARG D C 1
ATOM 6099 O O . ARG D 1 64 ? 37.199 76.474 13.294 1.00 47.34 64 ARG D O 1
ATOM 6107 N N . PRO D 1 65 ? 37.391 75.013 11.592 1.00 46.00 65 PRO D N 1
ATOM 6108 C CA . PRO D 1 65 ? 35.986 75.183 11.205 1.00 44.61 65 PRO D CA 1
ATOM 6109 C C . PRO D 1 65 ? 35.036 74.921 12.369 1.00 43.26 65 PRO D C 1
ATOM 6110 O O . PRO D 1 65 ? 35.258 74.013 13.170 1.00 41.90 65 PRO D O 1
ATOM 6114 N N . GLU D 1 66 ? 33.981 75.727 12.456 1.00 42.45 66 GLU D N 1
ATOM 6115 C CA . GLU D 1 66 ? 32.990 75.595 13.518 1.00 41.82 66 GLU D CA 1
ATOM 6116 C C . GLU D 1 66 ? 32.643 74.122 13.721 1.00 39.80 66 GLU D C 1
ATOM 6117 O O . GLU D 1 66 ? 32.454 73.660 14.848 1.00 38.37 66 GLU D O 1
ATOM 6123 N N . GLU D 1 67 ? 32.564 73.390 12.615 1.00 37.31 67 GLU D N 1
ATOM 6124 C CA . GLU D 1 67 ? 32.279 71.963 12.655 1.00 35.20 67 GLU D CA 1
ATOM 6125 C C . GLU D 1 67 ? 32.943 71.311 11.448 1.00 33.01 67 GLU D C 1
ATOM 6126 O O . GLU D 1 67 ? 33.166 71.962 10.423 1.00 31.14 67 GLU D O 1
ATOM 6132 N N . PRO D 1 68 ? 33.278 70.016 11.557 1.00 30.38 68 PRO D N 1
ATOM 6133 C CA . PRO D 1 68 ? 33.923 69.301 10.452 1.00 29.19 68 PRO D CA 1
ATOM 6134 C C . PRO D 1 68 ? 33.235 69.526 9.114 1.00 27.17 68 PRO D C 1
ATOM 6135 O O . PRO D 1 68 ? 32.021 69.359 9.000 1.00 28.35 68 PRO D O 1
ATOM 6139 N N . ALA D 1 69 ? 34.017 69.912 8.110 1.00 25.60 69 ALA D N 1
ATOM 6140 C CA . ALA D 1 69 ? 33.498 70.149 6.767 1.00 25.83 69 ALA D CA 1
ATOM 6141 C C . ALA D 1 69 ? 33.458 68.824 6.005 1.00 26.88 69 ALA D C 1
ATOM 6142 O O . ALA D 1 69 ? 34.291 68.566 5.133 1.00 26.02 69 ALA D O 1
ATOM 6144 N N . LEU D 1 70 ? 32.478 67.993 6.338 1.00 26.82 70 LEU D N 1
ATOM 6145 C CA . LEU D 1 70 ? 32.318 66.681 5.715 1.00 25.39 70 LEU D CA 1
ATOM 6146 C C . LEU D 1 70 ? 31.885 66.731 4.253 1.00 24.57 70 LEU D C 1
ATOM 6147 O O . LEU D 1 70 ? 31.181 67.647 3.833 1.00 23.99 70 LEU D O 1
ATOM 6152 N N . PHE D 1 71 ? 32.320 65.733 3.487 1.00 23.51 71 PHE D N 1
ATOM 6153 C CA . PHE D 1 71 ? 31.929 65.593 2.094 1.00 23.23 71 PHE D CA 1
ATOM 6154 C C . PHE D 1 71 ? 31.979 64.113 1.718 1.00 23.93 71 PHE D C 1
ATOM 6155 O O . PHE D 1 71 ? 32.572 63.300 2.424 1.00 22.41 71 PHE D O 1
ATOM 6163 N N . TRP D 1 72 ? 31.351 63.774 0.604 1.00 25.38 72 TRP D N 1
ATOM 6164 C CA . TRP D 1 72 ? 31.258 62.390 0.152 1.00 25.74 72 TRP D CA 1
ATOM 6165 C C . TRP D 1 72 ? 32.157 62.025 -1.019 1.00 24.89 72 TRP D C 1
ATOM 6166 O O . TRP D 1 72 ? 32.455 62.856 -1.874 1.00 23.63 72 TRP D O 1
ATOM 6177 N N . LYS D 1 73 ? 32.599 60.772 -1.024 1.00 23.65 73 LYS D N 1
ATOM 6178 C CA . LYS D 1 73 ? 33.406 60.214 -2.102 1.00 23.88 73 LYS D CA 1
ATOM 6179 C C . LYS D 1 73 ? 32.647 58.954 -2.513 1.00 24.16 73 LYS D C 1
ATOM 6180 O O . LYS D 1 73 ? 32.482 58.038 -1.712 1.00 24.00 73 LYS D O 1
ATOM 6186 N N . PRO D 1 74 ? 32.157 58.903 -3.761 1.00 25.67 74 PRO D N 1
ATOM 6187 C CA . PRO D 1 74 ? 31.409 57.751 -4.272 1.00 25.08 74 PRO D CA 1
ATOM 6188 C C . PRO D 1 74 ? 32.260 56.493 -4.380 1.00 24.37 74 PRO D C 1
ATOM 6189 O O . PRO D 1 74 ? 33.467 56.572 -4.583 1.00 22.16 74 PRO D O 1
ATOM 6193 N N . ASN D 1 75 ? 31.629 55.329 -4.247 1.00 23.02 75 ASN D N 1
ATOM 6194 C CA . ASN D 1 75 ? 32.372 54.080 -4.332 1.00 23.13 75 ASN D CA 1
ATOM 6195 C C . ASN D 1 75 ? 32.948 53.829 -5.725 1.00 21.94 75 ASN D C 1
ATOM 6196 O O . ASN D 1 75 ? 33.928 53.100 -5.868 1.00 20.69 75 ASN D O 1
ATOM 6201 N N . THR D 1 76 ? 32.363 54.443 -6.752 1.00 20.30 76 THR D N 1
ATOM 6202 C CA . THR D 1 76 ? 32.888 54.272 -8.105 1.00 20.72 76 THR D CA 1
ATOM 6203 C C . THR D 1 76 ? 34.200 55.039 -8.316 1.00 19.68 76 THR D C 1
ATOM 6204 O O . THR D 1 76 ? 34.819 54.942 -9.376 1.00 21.07 76 THR D O 1
ATOM 6208 N N . SER D 1 77 ? 34.627 55.805 -7.315 1.00 19.49 77 SER D N 1
ATOM 6209 C CA . SER D 1 77 ? 35.892 56.527 -7.435 1.00 18.41 77 SER D CA 1
ATOM 6210 C C . SER D 1 77 ? 37.025 55.610 -6.977 1.00 20.15 77 SER D C 1
ATOM 6211 O O . SER D 1 77 ? 38.192 55.825 -7.319 1.00 19.26 77 SER D O 1
ATOM 6215 N N . LEU D 1 78 ? 36.666 54.574 -6.215 1.00 18.41 78 LEU D N 1
ATOM 6216 C CA . LEU D 1 78 ? 37.640 53.621 -5.685 1.00 20.23 78 LEU D CA 1
ATOM 6217 C C . LEU D 1 78 ? 38.515 52.964 -6.747 1.00 19.59 78 LEU D C 1
ATOM 6218 O O . LEU D 1 78 ? 38.034 52.537 -7.794 1.00 19.38 78 LEU D O 1
ATOM 6223 N N . LEU D 1 79 ? 39.807 52.881 -6.450 1.00 19.96 79 LEU D N 1
ATOM 6224 C CA . LEU D 1 79 ? 40.781 52.273 -7.349 1.00 20.71 79 LEU D CA 1
ATOM 6225 C C . LEU D 1 79 ? 41.825 51.574 -6.483 1.00 19.34 79 LEU D C 1
ATOM 6226 O O . LEU D 1 79 ? 42.287 52.131 -5.490 1.00 19.28 79 LEU D O 1
ATOM 6231 N N . PRO D 1 80 ? 42.214 50.345 -6.851 1.00 19.32 80 PRO D N 1
ATOM 6232 C CA . PRO D 1 80 ? 43.207 49.623 -6.057 1.00 19.49 80 PRO D CA 1
ATOM 6233 C C . PRO D 1 80 ? 44.630 50.049 -6.354 1.00 21.22 80 PRO D C 1
ATOM 6234 O O . PRO D 1 80 ? 44.903 50.769 -7.321 1.00 19.50 80 PRO D O 1
ATOM 6238 N N . HIS D 1 81 ? 45.529 49.578 -5.501 1.00 21.20 81 HIS D N 1
ATOM 6239 C CA . HIS D 1 81 ? 46.955 49.820 -5.640 1.00 21.96 81 HIS D CA 1
ATOM 6240 C C . HIS D 1 81 ? 47.325 49.362 -7.053 1.00 21.15 81 HIS D C 1
ATOM 6241 O O . HIS D 1 81 ? 46.852 48.319 -7.510 1.00 22.20 81 HIS D O 1
ATOM 6248 N N . LYS D 1 82 ? 48.146 50.158 -7.738 1.00 20.47 82 LYS D N 1
ATOM 6249 C CA . LYS D 1 82 ? 48.609 49.867 -9.097 1.00 20.26 82 LYS D CA 1
ATOM 6250 C C . LYS D 1 82 ? 47.602 50.169 -10.199 1.00 20.24 82 LYS D C 1
ATOM 6251 O O . LYS D 1 82 ? 47.943 50.127 -11.385 1.00 19.13 82 LYS D O 1
ATOM 6257 N N . GLY D 1 83 ? 46.365 50.462 -9.817 1.00 20.61 83 GLY D N 1
ATOM 6258 C CA . GLY D 1 83 ? 45.353 50.782 -10.809 1.00 20.79 83 GLY D CA 1
ATOM 6259 C C . GLY D 1 83 ? 45.673 52.116 -11.469 1.00 21.56 83 GLY D C 1
ATOM 6260 O O . GLY D 1 83 ? 46.380 52.944 -10.892 1.00 22.26 83 GLY D O 1
ATOM 6261 N N . VAL D 1 84 ? 45.153 52.328 -12.675 1.00 21.42 84 VAL D N 1
ATOM 6262 C CA . VAL D 1 84 ? 45.401 53.567 -13.404 1.00 21.01 84 VAL D CA 1
ATOM 6263 C C . VAL D 1 84 ? 44.373 54.652 -13.117 1.00 21.38 84 VAL D C 1
ATOM 6264 O O . VAL D 1 84 ? 43.167 54.438 -13.259 1.00 21.58 84 VAL D O 1
ATOM 6268 N N . VAL D 1 85 ? 44.856 55.819 -12.701 1.00 22.09 85 VAL D N 1
ATOM 6269 C CA . VAL D 1 85 ? 43.978 56.949 -12.435 1.00 23.20 85 VAL D CA 1
ATOM 6270 C C . VAL D 1 85 ? 43.732 57.641 -13.776 1.00 25.01 85 VAL D C 1
ATOM 6271 O O . VAL D 1 85 ? 44.668 57.884 -14.545 1.00 25.12 85 VAL D O 1
ATOM 6275 N N . LEU D 1 86 ? 42.468 57.937 -14.059 1.00 25.06 86 LEU D N 1
ATOM 6276 C CA . LEU D 1 86 ? 42.103 58.584 -15.311 1.00 26.49 86 LEU D CA 1
ATOM 6277 C C . LEU D 1 86 ? 42.056 60.100 -15.171 1.00 25.92 86 LEU D C 1
ATOM 6278 O O . LEU D 1 86 ? 41.266 60.644 -14.398 1.00 26.68 86 LEU D O 1
ATOM 6283 N N . TYR D 1 87 ? 42.923 60.774 -15.920 1.00 27.59 87 TYR D N 1
ATOM 6284 C CA . TYR D 1 87 ? 43.003 62.229 -15.896 1.00 27.45 87 TYR D CA 1
ATOM 6285 C C . TYR D 1 87 ? 41.862 62.806 -16.737 1.00 27.45 87 TYR D C 1
ATOM 6286 O O . TYR D 1 87 ? 41.733 62.490 -17.916 1.00 26.20 87 TYR D O 1
ATOM 6295 N N . PRO D 1 88 ? 41.014 63.654 -16.131 1.00 28.97 88 PRO D N 1
ATOM 6296 C CA . PRO D 1 88 ? 39.879 64.271 -16.826 1.00 30.78 88 PRO D CA 1
ATOM 6297 C C . PRO D 1 88 ? 40.310 65.035 -18.074 1.00 32.58 88 PRO D C 1
ATOM 6298 O O . PRO D 1 88 ? 41.149 65.931 -18.003 1.00 32.01 88 PRO D O 1
ATOM 6302 N N . LYS D 1 89 ? 39.728 64.676 -19.211 1.00 33.71 89 LYS D N 1
ATOM 6303 C CA . LYS D 1 89 ? 40.052 65.317 -20.478 1.00 36.42 89 LYS D CA 1
ATOM 6304 C C . LYS D 1 89 ? 39.901 66.836 -20.415 1.00 35.52 89 LYS D C 1
ATOM 6305 O O . LYS D 1 89 ? 38.843 67.349 -20.060 1.00 35.87 89 LYS D O 1
ATOM 6311 N N . GLY D 1 90 ? 40.972 67.547 -20.750 1.00 35.86 90 GLY D N 1
ATOM 6312 C CA . GLY D 1 90 ? 40.929 68.998 -20.751 1.00 35.85 90 GLY D CA 1
ATOM 6313 C C . GLY D 1 90 ? 41.166 69.679 -19.419 1.00 36.08 90 GLY D C 1
ATOM 6314 O O . GLY D 1 90 ? 41.229 70.910 -19.360 1.00 35.08 90 GLY D O 1
ATOM 6315 N N . ALA D 1 91 ? 41.288 68.901 -18.347 1.00 34.38 91 ALA D N 1
ATOM 6316 C CA . ALA D 1 91 ? 41.519 69.482 -17.028 1.00 33.10 91 ALA D CA 1
ATOM 6317 C C . ALA D 1 91 ? 42.944 70.014 -16.950 1.00 32.98 91 ALA D C 1
ATOM 6318 O O . ALA D 1 91 ? 43.847 69.490 -17.602 1.00 32.67 91 ALA D O 1
ATOM 6320 N N . ARG D 1 92 ? 43.148 71.055 -16.151 1.00 32.66 92 ARG D N 1
ATOM 6321 C CA . ARG D 1 92 ? 44.474 71.635 -16.017 1.00 33.88 92 ARG D CA 1
ATOM 6322 C C . ARG D 1 92 ? 45.004 71.607 -14.589 1.00 33.43 92 ARG D C 1
ATOM 6323 O O . ARG D 1 92 ? 46.207 71.741 -14.374 1.00 32.94 92 ARG D O 1
ATOM 6331 N N . PHE D 1 93 ? 44.122 71.425 -13.612 1.00 32.70 93 PHE D N 1
ATOM 6332 C CA . PHE D 1 93 ? 44.572 71.420 -12.225 1.00 32.32 93 PHE D CA 1
ATOM 6333 C C . PHE D 1 93 ? 44.110 70.228 -11.392 1.00 30.71 93 PHE D C 1
ATOM 6334 O O . PHE D 1 93 ? 43.196 70.348 -10.575 1.00 30.60 93 PHE D O 1
ATOM 6342 N N . VAL D 1 94 ? 44.758 69.084 -11.598 1.00 28.55 94 VAL D N 1
ATOM 6343 C CA . VAL D 1 94 ? 44.445 67.866 -10.853 1.00 27.28 94 VAL D CA 1
ATOM 6344 C C . VAL D 1 94 ? 45.488 67.688 -9.751 1.00 26.04 94 VAL D C 1
ATOM 6345 O O . VAL D 1 94 ? 46.690 67.758 -10.008 1.00 26.23 94 VAL D O 1
ATOM 6349 N N . HIS D 1 95 ? 45.021 67.457 -8.527 1.00 25.85 95 HIS D N 1
ATOM 6350 C CA . HIS D 1 95 ? 45.903 67.302 -7.375 1.00 25.55 95 HIS D CA 1
ATOM 6351 C C . HIS D 1 95 ? 45.661 66.011 -6.601 1.00 26.25 95 HIS D C 1
ATOM 6352 O O . HIS D 1 95 ? 44.520 65.573 -6.445 1.00 24.66 95 HIS D O 1
ATOM 6359 N N . TYR D 1 96 ? 46.742 65.420 -6.100 1.00 25.54 96 TYR D N 1
ATOM 6360 C CA . TYR D 1 96 ? 46.644 64.213 -5.295 1.00 25.39 96 TYR D CA 1
ATOM 6361 C C . TYR D 1 96 ? 46.479 64.728 -3.870 1.00 26.81 96 TYR D C 1
ATOM 6362 O O . TYR D 1 96 ? 46.743 65.901 -3.601 1.00 25.59 96 TYR D O 1
ATOM 6371 N N . GLU D 1 97 ? 46.040 63.863 -2.963 1.00 25.60 97 GLU D N 1
ATOM 6372 C CA . GLU D 1 97 ? 45.889 64.232 -1.558 1.00 26.94 97 GLU D CA 1
ATOM 6373 C C . GLU D 1 97 ? 46.152 62.986 -0.723 1.00 26.35 97 GLU D C 1
ATOM 6374 O O . GLU D 1 97 ? 45.351 62.051 -0.721 1.00 26.54 97 GLU D O 1
ATOM 6380 N N . VAL D 1 98 ? 47.287 62.968 -0.030 1.00 24.93 98 VAL D N 1
ATOM 6381 C CA . VAL D 1 98 ? 47.649 61.824 0.798 1.00 24.78 98 VAL D CA 1
ATOM 6382 C C . VAL D 1 98 ? 46.954 61.931 2.148 1.00 26.04 98 VAL D C 1
ATOM 6383 O O . VAL D 1 98 ? 47.227 62.844 2.934 1.00 24.07 98 VAL D O 1
ATOM 6387 N N . GLU D 1 99 ? 46.042 60.999 2.412 1.00 23.24 99 GLU D N 1
ATOM 6388 C CA . GLU D 1 99 ? 45.295 61.027 3.659 1.00 23.04 99 GLU D CA 1
ATOM 6389 C C . GLU D 1 99 ? 45.235 59.678 4.361 1.00 20.89 99 GLU D C 1
ATOM 6390 O O . GLU D 1 99 ? 45.259 58.627 3.723 1.00 20.94 99 GLU D O 1
ATOM 6396 N N . LEU D 1 100 ? 45.178 59.723 5.686 1.00 20.93 100 LEU D N 1
ATOM 6397 C CA . LEU D 1 100 ? 45.050 58.518 6.491 1.00 20.43 100 LEU D CA 1
ATOM 6398 C C . LEU D 1 100 ? 43.569 58.150 6.398 1.00 20.96 100 LEU D C 1
ATOM 6399 O O . LEU D 1 100 ? 42.702 58.980 6.680 1.00 21.54 100 LEU D O 1
ATOM 6404 N N . ALA D 1 101 ? 43.276 56.923 5.982 1.00 20.25 101 ALA D N 1
ATOM 6405 C CA . ALA D 1 101 ? 41.891 56.475 5.864 1.00 20.80 101 ALA D CA 1
ATOM 6406 C C . ALA D 1 101 ? 41.583 55.566 7.048 1.00 20.75 101 ALA D C 1
ATOM 6407 O O . ALA D 1 101 ? 42.351 54.654 7.353 1.00 19.50 101 ALA D O 1
ATOM 6409 N N . VAL D 1 102 ? 40.461 55.829 7.710 1.00 17.68 102 VAL D N 1
ATOM 6410 C CA . VAL D 1 102 ? 40.055 55.065 8.882 1.00 20.29 102 VAL D CA 1
ATOM 6411 C C . VAL D 1 102 ? 38.885 54.144 8.546 1.00 19.06 102 VAL D C 1
ATOM 6412 O O . VAL D 1 102 ? 37.845 54.594 8.079 1.00 21.40 102 VAL D O 1
ATOM 6416 N N . VAL D 1 103 ? 39.071 52.854 8.795 1.00 18.63 103 VAL D N 1
ATOM 6417 C CA . VAL D 1 103 ? 38.053 51.854 8.500 1.00 16.70 103 VAL D CA 1
ATOM 6418 C C . VAL D 1 103 ? 37.299 51.442 9.759 1.00 18.10 103 VAL D C 1
ATOM 6419 O O . VAL D 1 103 ? 37.893 50.937 10.714 1.00 18.48 103 VAL D O 1
ATOM 6423 N N . VAL D 1 104 ? 35.988 51.656 9.746 1.00 17.92 104 VAL D N 1
ATOM 6424 C CA . VAL D 1 104 ? 35.136 51.317 10.880 1.00 20.59 104 VAL D CA 1
ATOM 6425 C C . VAL D 1 104 ? 35.022 49.803 11.043 1.00 19.78 104 VAL D C 1
ATOM 6426 O O . VAL D 1 104 ? 34.902 49.073 10.058 1.00 19.65 104 VAL D O 1
ATOM 6430 N N . GLY D 1 105 ? 35.068 49.342 12.291 1.00 21.45 105 GLY D N 1
ATOM 6431 C CA . GLY D 1 105 ? 34.982 47.918 12.573 1.00 23.27 105 GLY D CA 1
ATOM 6432 C C . GLY D 1 105 ? 33.699 47.473 13.258 1.00 24.73 105 GLY D C 1
ATOM 6433 O O . GLY D 1 105 ? 33.306 46.310 13.143 1.00 24.41 105 GLY D O 1
ATOM 6434 N N . ARG D 1 106 ? 33.054 48.384 13.985 1.00 25.10 106 ARG D N 1
ATOM 6435 C CA . ARG D 1 106 ? 31.802 48.075 14.682 1.00 25.69 106 ARG D CA 1
ATOM 6436 C C . ARG D 1 106 ? 30.799 49.205 14.469 1.00 24.97 106 ARG D C 1
ATOM 6437 O O . ARG D 1 106 ? 31.190 50.356 14.294 1.00 25.30 106 ARG D O 1
ATOM 6445 N N . PRO D 1 107 ? 29.490 48.891 14.481 1.00 25.14 107 PRO D N 1
ATOM 6446 C CA . PRO D 1 107 ? 28.469 49.927 14.280 1.00 25.20 107 PRO D CA 1
ATOM 6447 C C . PRO D 1 107 ? 28.639 51.090 15.256 1.00 25.39 107 PRO D C 1
ATOM 6448 O O . PRO D 1 107 ? 28.809 50.879 16.459 1.00 25.54 107 PRO D O 1
ATOM 6452 N N . MET D 1 108 ? 28.590 52.312 14.735 1.00 24.91 108 MET D N 1
ATOM 6453 C CA . MET D 1 108 ? 28.752 53.494 15.573 1.00 25.23 108 MET D CA 1
ATOM 6454 C C . MET D 1 108 ? 27.580 54.461 15.475 1.00 24.10 108 MET D C 1
ATOM 6455 O O . MET D 1 108 ? 27.196 54.882 14.383 1.00 24.76 108 MET D O 1
ATOM 6460 N N . LYS D 1 109 ? 27.026 54.808 16.633 1.00 26.03 109 LYS D N 1
ATOM 6461 C CA . LYS D 1 109 ? 25.934 55.773 16.734 1.00 25.49 109 LYS D CA 1
ATOM 6462 C C . LYS D 1 109 ? 26.059 56.427 18.104 1.00 27.32 109 LYS D C 1
ATOM 6463 O O . LYS D 1 109 ? 26.020 55.746 19.134 1.00 25.84 109 LYS D O 1
ATOM 6469 N N . ARG D 1 110 ? 26.231 57.746 18.104 1.00 29.07 110 ARG D N 1
ATOM 6470 C CA . ARG D 1 110 ? 26.381 58.522 19.333 1.00 31.39 110 ARG D CA 1
ATOM 6471 C C . ARG D 1 110 ? 27.518 58.003 20.206 1.00 31.74 110 ARG D C 1
ATOM 6472 O O . ARG D 1 110 ? 27.351 57.803 21.409 1.00 33.34 110 ARG D O 1
ATOM 6480 N N . VAL D 1 111 ? 28.677 57.785 19.593 1.00 30.60 111 VAL D N 1
ATOM 6481 C CA . VAL D 1 111 ? 29.846 57.298 20.318 1.00 30.28 111 VAL D CA 1
ATOM 6482 C C . VAL D 1 111 ? 30.674 58.498 20.785 1.00 30.98 111 VAL D C 1
ATOM 6483 O O . VAL D 1 111 ? 30.942 59.406 19.999 1.00 29.25 111 VAL D O 1
ATOM 6487 N N . ARG D 1 112 ? 31.066 58.506 22.057 1.00 32.19 112 ARG D N 1
ATOM 6488 C CA . ARG D 1 112 ? 31.874 59.604 22.593 1.00 34.55 112 ARG D CA 1
ATOM 6489 C C . ARG D 1 112 ? 33.282 59.560 22.003 1.00 34.18 112 ARG D C 1
ATOM 6490 O O . ARG D 1 112 ? 33.783 58.492 21.661 1.00 33.39 112 ARG D O 1
ATOM 6498 N N . ALA D 1 113 ? 33.923 60.718 21.895 1.00 33.54 113 ALA D N 1
ATOM 6499 C CA . ALA D 1 113 ? 35.270 60.780 21.336 1.00 33.83 113 ALA D CA 1
ATOM 6500 C C . ALA D 1 113 ? 36.246 59.868 22.070 1.00 33.67 113 ALA D C 1
ATOM 6501 O O . ALA D 1 113 ? 37.067 59.201 21.444 1.00 33.92 113 ALA D O 1
ATOM 6503 N N . LYS D 1 114 ? 36.153 59.833 23.396 1.00 33.69 114 LYS D N 1
ATOM 6504 C CA . LYS D 1 114 ? 37.056 59.007 24.186 1.00 35.03 114 LYS D CA 1
ATOM 6505 C C . LYS D 1 114 ? 36.916 57.511 23.905 1.00 34.53 114 LYS D C 1
ATOM 6506 O O . LYS D 1 114 ? 37.812 56.734 24.233 1.00 35.27 114 LYS D O 1
ATOM 6512 N N . ASP D 1 115 ? 35.802 57.105 23.300 1.00 33.89 115 ASP D N 1
ATOM 6513 C CA . ASP D 1 115 ? 35.585 55.689 22.991 1.00 32.73 115 ASP D CA 1
ATOM 6514 C C . ASP D 1 115 ? 35.677 55.383 21.492 1.00 32.25 115 ASP D C 1
ATOM 6515 O O . ASP D 1 115 ? 35.809 54.222 21.100 1.00 31.02 115 ASP D O 1
ATOM 6520 N N . ALA D 1 116 ? 35.614 56.424 20.664 1.00 30.94 116 ALA D N 1
ATOM 6521 C CA . ALA D 1 116 ? 35.639 56.276 19.208 1.00 30.45 116 ALA D CA 1
ATOM 6522 C C . ALA D 1 116 ? 36.645 55.292 18.605 1.00 31.18 116 ALA D C 1
ATOM 6523 O O . ALA D 1 116 ? 36.267 54.435 17.802 1.00 29.86 116 ALA D O 1
ATOM 6525 N N . LEU D 1 117 ? 37.918 55.405 18.972 1.00 30.66 117 LEU D N 1
ATOM 6526 C CA . LEU D 1 117 ? 38.928 54.512 18.405 1.00 30.62 117 LEU D CA 1
ATOM 6527 C C . LEU D 1 117 ? 38.688 53.034 18.699 1.00 31.27 117 LEU D C 1
ATOM 6528 O O . LEU D 1 117 ? 39.212 52.163 17.998 1.00 30.30 117 LEU D O 1
ATOM 6533 N N . ASP D 1 118 ? 37.899 52.746 19.730 1.00 31.03 118 ASP D N 1
ATOM 6534 C CA . ASP D 1 118 ? 37.601 51.358 20.074 1.00 31.25 118 ASP D CA 1
ATOM 6535 C C . ASP D 1 118 ? 36.707 50.714 19.014 1.00 29.30 118 ASP D C 1
ATOM 6536 O O . ASP D 1 118 ? 36.488 49.506 19.040 1.00 28.76 118 ASP D O 1
ATOM 6541 N N . TYR D 1 119 ? 36.188 51.525 18.094 1.00 27.23 119 TYR D N 1
ATOM 6542 C CA . TYR D 1 119 ? 35.309 51.031 17.038 1.00 26.36 119 TYR D CA 1
ATOM 6543 C C . TYR D 1 119 ? 36.003 50.976 15.679 1.00 26.70 119 TYR D C 1
ATOM 6544 O O . TYR D 1 119 ? 35.382 50.641 14.667 1.00 25.93 119 TYR D O 1
ATOM 6553 N N . VAL D 1 120 ? 37.289 51.308 15.656 1.00 25.79 120 VAL D N 1
ATOM 6554 C CA . VAL D 1 120 ? 38.054 51.305 14.415 1.00 23.67 120 VAL D CA 1
ATOM 6555 C C . VAL D 1 120 ? 38.653 49.931 14.138 1.00 24.37 120 VAL D C 1
ATOM 6556 O O . VAL D 1 120 ? 39.292 49.338 15.010 1.00 24.55 120 VAL D O 1
ATOM 6560 N N . LEU D 1 121 ? 38.444 49.431 12.922 1.00 22.96 121 LEU D N 1
ATOM 6561 C CA . LEU D 1 121 ? 38.977 48.129 12.526 1.00 21.29 121 LEU D CA 1
ATOM 6562 C C . LEU D 1 121 ? 40.467 48.255 12.235 1.00 20.87 121 LEU D C 1
ATOM 6563 O O . LEU D 1 121 ? 41.298 47.560 12.824 1.00 19.44 121 LEU D O 1
ATOM 6568 N N . GLY D 1 122 ? 40.796 49.160 11.321 1.00 20.83 122 GLY D N 1
ATOM 6569 C CA . GLY D 1 122 ? 42.182 49.365 10.952 1.00 21.54 122 GLY D CA 1
ATOM 6570 C C . GLY D 1 122 ? 42.345 50.616 10.114 1.00 20.84 122 GLY D C 1
ATOM 6571 O O . GLY D 1 122 ? 41.420 51.434 10.015 1.00 19.27 122 GLY D O 1
ATOM 6572 N N . TYR D 1 123 ? 43.512 50.747 9.490 1.00 20.08 123 TYR D N 1
ATOM 6573 C CA . TYR D 1 123 ? 43.830 51.916 8.676 1.00 19.63 123 TYR D CA 1
ATOM 6574 C C . TYR D 1 123 ? 44.423 51.550 7.325 1.00 19.71 123 TYR D C 1
ATOM 6575 O O . TYR D 1 123 ? 44.953 50.454 7.136 1.00 20.39 123 TYR D O 1
ATOM 6584 N N . THR D 1 124 ? 44.330 52.482 6.383 1.00 18.32 124 THR D N 1
ATOM 6585 C CA . THR D 1 124 ? 44.907 52.283 5.068 1.00 19.76 124 THR D CA 1
ATOM 6586 C C . THR D 1 124 ? 45.262 53.649 4.491 1.00 19.55 124 THR D C 1
ATOM 6587 O O . THR D 1 124 ? 45.086 54.678 5.150 1.00 20.62 124 THR D O 1
ATOM 6591 N N . ILE D 1 125 ? 45.781 53.660 3.274 1.00 19.44 125 ILE D N 1
ATOM 6592 C CA . ILE D 1 125 ? 46.157 54.907 2.630 1.00 19.88 125 ILE D CA 1
ATOM 6593 C C . ILE D 1 125 ? 45.139 55.232 1.551 1.00 21.49 125 ILE D C 1
ATOM 6594 O O . ILE D 1 125 ? 44.605 54.336 0.897 1.00 17.83 125 ILE D O 1
ATOM 6599 N N . ALA D 1 126 ? 44.877 56.521 1.375 1.00 20.60 126 ALA D N 1
ATOM 6600 C CA . ALA D 1 126 ? 43.938 56.985 0.371 1.00 21.21 126 ALA D CA 1
ATOM 6601 C C . ALA D 1 126 ? 44.537 58.165 -0.375 1.00 22.69 126 ALA D C 1
ATOM 6602 O O . ALA D 1 126 ? 45.283 58.960 0.197 1.00 22.98 126 ALA D O 1
ATOM 6604 N N . ASN D 1 127 ? 44.208 58.265 -1.656 1.00 24.01 127 ASN D N 1
ATOM 6605 C CA . ASN D 1 127 ? 44.668 59.368 -2.489 1.00 23.03 127 ASN D CA 1
ATOM 6606 C C . ASN D 1 127 ? 43.376 60.097 -2.844 1.00 22.01 127 ASN D C 1
ATOM 6607 O O . ASN D 1 127 ? 42.741 59.785 -3.853 1.00 21.27 127 ASN D O 1
ATOM 6612 N N . ASP D 1 128 ? 42.987 61.053 -2.003 1.00 22.13 128 ASP D N 1
ATOM 6613 C CA . ASP D 1 128 ? 41.751 61.806 -2.208 1.00 21.41 128 ASP D CA 1
ATOM 6614 C C . ASP D 1 128 ? 41.913 62.845 -3.305 1.00 23.36 128 ASP D C 1
ATOM 6615 O O . ASP D 1 128 ? 41.953 64.050 -3.041 1.00 21.67 128 ASP D O 1
ATOM 6620 N N . LEU D 1 129 ? 41.997 62.360 -4.540 1.00 20.71 129 LEU D N 1
ATOM 6621 C CA . LEU D 1 129 ? 42.183 63.211 -5.704 1.00 22.36 129 LEU D CA 1
ATOM 6622 C C . LEU D 1 129 ? 41.089 64.248 -5.922 1.00 24.01 129 LEU D C 1
ATOM 6623 O O . LEU D 1 129 ? 39.936 64.063 -5.526 1.00 22.76 129 LEU D O 1
ATOM 6628 N N . VAL D 1 130 ? 41.468 65.351 -6.557 1.00 24.12 130 VAL D N 1
ATOM 6629 C CA . VAL D 1 130 ? 40.530 66.419 -6.850 1.00 24.39 130 VAL D CA 1
ATOM 6630 C C . VAL D 1 130 ? 40.917 67.112 -8.147 1.00 24.02 130 VAL D C 1
ATOM 6631 O O . VAL D 1 130 ? 42.098 67.321 -8.422 1.00 23.33 130 VAL D O 1
ATOM 6635 N N . ALA D 1 131 ? 39.912 67.433 -8.952 1.00 26.11 131 ALA D N 1
ATOM 6636 C CA . ALA D 1 131 ? 40.114 68.147 -10.207 1.00 27.39 131 ALA D CA 1
ATOM 6637 C C . ALA D 1 131 ? 39.636 69.552 -9.856 1.00 28.06 131 ALA D C 1
ATOM 6638 O O . ALA D 1 131 ? 38.445 69.849 -9.937 1.00 27.39 131 ALA D O 1
ATOM 6640 N N . ARG D 1 132 ? 40.567 70.406 -9.444 1.00 29.65 132 ARG D N 1
ATOM 6641 C CA . ARG D 1 132 ? 40.223 71.760 -9.027 1.00 30.69 132 ARG D CA 1
ATOM 6642 C C . ARG D 1 132 ? 39.524 72.639 -10.059 1.00 29.84 132 ARG D C 1
ATOM 6643 O O . ARG D 1 132 ? 38.913 73.644 -9.698 1.00 29.13 132 ARG D O 1
ATOM 6651 N N . ASP D 1 133 ? 39.604 72.263 -11.331 1.00 30.26 133 ASP D N 1
ATOM 6652 C CA . ASP D 1 133 ? 38.938 73.026 -12.379 1.00 29.62 133 ASP D CA 1
ATOM 6653 C C . ASP D 1 133 ? 37.448 73.078 -12.047 1.00 30.32 133 ASP D C 1
ATOM 6654 O O . ASP D 1 133 ? 36.784 74.097 -12.251 1.00 29.29 133 ASP D O 1
ATOM 6659 N N . TYR D 1 134 ? 36.941 71.962 -11.527 1.00 28.66 134 TYR D N 1
ATOM 6660 C CA . TYR D 1 134 ? 35.528 71.812 -11.185 1.00 28.51 134 TYR D CA 1
ATOM 6661 C C . TYR D 1 134 ? 35.111 72.257 -9.787 1.00 28.48 134 TYR D C 1
ATOM 6662 O O . TYR D 1 134 ? 33.943 72.112 -9.419 1.00 28.41 134 TYR D O 1
ATOM 6671 N N . VAL D 1 135 ? 36.045 72.779 -9.001 1.00 27.00 135 VAL D N 1
ATOM 6672 C CA . VAL D 1 135 ? 35.706 73.215 -7.651 1.00 29.21 135 VAL D CA 1
ATOM 6673 C C . VAL D 1 135 ? 34.854 74.486 -7.672 1.00 30.52 135 VAL D C 1
ATOM 6674 O O . VAL D 1 135 ? 35.055 75.363 -8.512 1.00 29.41 135 VAL D O 1
ATOM 6678 N N . THR D 1 136 ? 33.887 74.561 -6.759 1.00 30.09 136 THR D N 1
ATOM 6679 C CA . THR D 1 136 ? 33.005 75.720 -6.648 1.00 29.78 136 THR D CA 1
ATOM 6680 C C . THR D 1 136 ? 32.792 76.039 -5.171 1.00 29.43 136 THR D C 1
ATOM 6681 O O . THR D 1 136 ? 33.453 75.466 -4.302 1.00 29.57 136 THR D O 1
ATOM 6685 N N . ASN D 1 137 ? 31.871 76.956 -4.890 1.00 28.56 137 ASN D N 1
ATOM 6686 C CA . ASN D 1 137 ? 31.566 77.345 -3.514 1.00 28.81 137 ASN D CA 1
ATOM 6687 C C . ASN D 1 137 ? 30.183 76.853 -3.085 1.00 27.67 137 ASN D C 1
ATOM 6688 O O . ASN D 1 137 ? 29.594 77.366 -2.135 1.00 24.62 137 ASN D O 1
ATOM 6693 N N . THR D 1 138 ? 29.672 75.853 -3.797 1.00 27.79 138 THR D N 1
ATOM 6694 C CA . THR D 1 138 ? 28.371 75.268 -3.490 1.00 27.21 138 THR D CA 1
ATOM 6695 C C . THR D 1 138 ? 28.634 73.813 -3.102 1.00 27.23 138 THR D C 1
ATOM 6696 O O . THR D 1 138 ? 29.059 73.012 -3.941 1.00 25.44 138 THR D O 1
ATOM 6700 N N . PHE D 1 139 ? 28.405 73.485 -1.830 1.00 26.63 139 PHE D N 1
ATOM 6701 C CA . PHE D 1 139 ? 28.647 72.130 -1.318 1.00 27.24 139 PHE D CA 1
ATOM 6702 C C . PHE D 1 139 ? 30.094 71.737 -1.628 1.00 28.30 139 PHE D C 1
ATOM 6703 O O . PHE D 1 139 ? 30.370 70.646 -2.142 1.00 26.08 139 PHE D O 1
ATOM 6711 N N . ARG D 1 140 ? 31.012 72.643 -1.302 1.00 27.45 140 ARG D N 1
ATOM 6712 C CA . ARG D 1 140 ? 32.436 72.454 -1.553 1.00 28.42 140 ARG D CA 1
ATOM 6713 C C . ARG D 1 140 ? 33.133 71.492 -0.592 1.00 28.45 140 ARG D C 1
ATOM 6714 O O . ARG D 1 140 ? 32.914 71.543 0.617 1.00 29.77 140 ARG D O 1
ATOM 6722 N N . PRO D 1 141 ? 33.982 70.593 -1.125 1.00 29.40 141 PRO D N 1
ATOM 6723 C CA . PRO D 1 141 ? 34.306 70.440 -2.550 1.00 30.11 141 PRO D CA 1
ATOM 6724 C C . PRO D 1 141 ? 33.194 69.670 -3.267 1.00 30.68 141 PRO D C 1
ATOM 6725 O O . PRO D 1 141 ? 32.757 68.616 -2.801 1.00 31.34 141 PRO D O 1
ATOM 6729 N N . PRO D 1 142 ? 32.739 70.179 -4.425 1.00 31.50 142 PRO D N 1
ATOM 6730 C CA . PRO D 1 142 ? 31.667 69.535 -5.192 1.00 31.45 142 PRO D CA 1
ATOM 6731 C C . PRO D 1 142 ? 31.944 68.106 -5.635 1.00 31.28 142 PRO D C 1
ATOM 6732 O O . PRO D 1 142 ? 33.091 67.714 -5.852 1.00 30.37 142 PRO D O 1
ATOM 6736 N N . ILE D 1 143 ? 30.869 67.336 -5.771 1.00 29.53 143 ILE D N 1
ATOM 6737 C CA . ILE D 1 143 ? 30.958 65.949 -6.196 1.00 27.47 143 ILE D CA 1
ATOM 6738 C C . ILE D 1 143 ? 31.649 65.822 -7.552 1.00 27.15 143 ILE D C 1
ATOM 6739 O O . ILE D 1 143 ? 32.449 64.911 -7.754 1.00 25.67 143 ILE D O 1
ATOM 6744 N N . ARG D 1 144 ? 31.353 66.732 -8.477 1.00 24.89 144 ARG D N 1
ATOM 6745 C CA . ARG D 1 144 ? 31.963 66.665 -9.803 1.00 25.65 144 ARG D CA 1
ATOM 6746 C C . ARG D 1 144 ? 33.483 66.836 -9.775 1.00 24.81 144 ARG D C 1
ATOM 6747 O O . ARG D 1 144 ? 34.177 66.408 -10.700 1.00 24.17 144 ARG D O 1
ATOM 6755 N N . ALA D 1 145 ? 34.001 67.442 -8.711 1.00 24.38 145 ALA D N 1
ATOM 6756 C CA . ALA D 1 145 ? 35.441 67.653 -8.590 1.00 25.70 145 ALA D CA 1
ATOM 6757 C C . ALA D 1 145 ? 36.146 66.526 -7.827 1.00 25.51 145 ALA D C 1
ATOM 6758 O O . ALA D 1 145 ? 37.291 66.192 -8.125 1.00 25.78 145 ALA D O 1
ATOM 6760 N N . LYS D 1 146 ? 35.452 65.943 -6.854 1.00 25.38 146 LYS D N 1
ATOM 6761 C CA . LYS D 1 146 ? 36.024 64.890 -6.019 1.00 24.37 146 LYS D CA 1
ATOM 6762 C C . LYS D 1 146 ? 35.546 63.467 -6.307 1.00 24.91 146 LYS D C 1
ATOM 6763 O O . LYS D 1 146 ? 36.260 62.503 -6.012 1.00 22.83 146 LYS D O 1
ATOM 6769 N N . GLY D 1 147 ? 34.354 63.328 -6.884 1.00 23.46 147 GLY D N 1
ATOM 6770 C CA . GLY D 1 147 ? 33.817 61.999 -7.133 1.00 24.13 147 GLY D CA 1
ATOM 6771 C C . GLY D 1 147 ? 33.869 61.416 -8.532 1.00 24.22 147 GLY D C 1
ATOM 6772 O O . GLY D 1 147 ? 32.971 60.662 -8.919 1.00 25.06 147 GLY D O 1
ATOM 6773 N N . ARG D 1 148 ? 34.904 61.748 -9.295 1.00 22.66 148 ARG D N 1
ATOM 6774 C CA . ARG D 1 148 ? 35.032 61.213 -10.644 1.00 22.46 148 ARG D CA 1
ATOM 6775 C C . ARG D 1 148 ? 35.566 59.788 -10.533 1.00 22.19 148 ARG D C 1
ATOM 6776 O O . ARG D 1 148 ? 36.158 59.422 -9.513 1.00 21.65 148 ARG D O 1
ATOM 6784 N N . ASP D 1 149 ? 35.349 58.977 -11.563 1.00 21.56 149 ASP D N 1
ATOM 6785 C CA . ASP D 1 149 ? 35.828 57.602 -11.520 1.00 22.06 149 ASP D CA 1
ATOM 6786 C C . ASP D 1 149 ? 37.342 57.565 -11.325 1.00 22.32 149 ASP D C 1
ATOM 6787 O O . ASP D 1 149 ? 38.064 58.390 -11.882 1.00 22.89 149 ASP D O 1
ATOM 6792 N N . THR D 1 150 ? 37.800 56.602 -10.527 1.00 22.01 150 THR D N 1
ATOM 6793 C CA . THR D 1 150 ? 39.217 56.383 -10.208 1.00 21.86 150 THR D CA 1
ATOM 6794 C C . THR D 1 150 ? 39.867 57.443 -9.310 1.00 22.38 150 THR D C 1
ATOM 6795 O O . THR D 1 150 ? 41.062 57.366 -9.033 1.00 23.06 150 THR D O 1
ATOM 6799 N N . PHE D 1 151 ? 39.091 58.411 -8.836 1.00 21.31 151 PHE D N 1
ATOM 6800 C CA . PHE D 1 151 ? 39.655 59.456 -7.987 1.00 20.40 151 PHE D CA 1
ATOM 6801 C C . PHE D 1 151 ? 39.870 59.067 -6.535 1.00 20.24 151 PHE D C 1
ATOM 6802 O O . PHE D 1 151 ? 40.014 59.929 -5.667 1.00 19.38 151 PHE D O 1
ATOM 6810 N N . LEU D 1 152 ? 39.887 57.771 -6.255 1.00 18.73 152 LEU D N 1
ATOM 6811 C CA . LEU D 1 152 ? 40.122 57.357 -4.890 1.00 18.66 152 LEU D CA 1
ATOM 6812 C C . LEU D 1 152 ? 40.941 56.092 -4.763 1.00 18.89 152 LEU D C 1
ATOM 6813 O O . LEU D 1 152 ? 40.420 55.031 -4.405 1.00 18.70 152 LEU D O 1
ATOM 6818 N N . PRO D 1 153 ? 42.233 56.171 -5.110 1.00 18.86 153 PRO D N 1
ATOM 6819 C CA . PRO D 1 153 ? 43.049 54.968 -4.968 1.00 18.51 153 PRO D CA 1
ATOM 6820 C C . PRO D 1 153 ? 42.965 54.670 -3.476 1.00 19.35 153 PRO D C 1
ATOM 6821 O O . PRO D 1 153 ? 42.930 55.597 -2.664 1.00 18.51 153 PRO D O 1
ATOM 6825 N N . LEU D 1 154 ? 42.908 53.399 -3.106 1.00 17.93 154 LEU D N 1
ATOM 6826 C CA . LEU D 1 154 ? 42.804 53.047 -1.695 1.00 19.00 154 LEU D CA 1
ATOM 6827 C C . LEU D 1 154 ? 43.540 51.745 -1.416 1.00 19.30 154 LEU D C 1
ATOM 6828 O O . LEU D 1 154 ? 43.320 50.746 -2.103 1.00 18.50 154 LEU D O 1
ATOM 6833 N N . GLY D 1 155 ? 44.409 51.757 -0.410 1.00 18.72 155 GLY D N 1
ATOM 6834 C CA . GLY D 1 155 ? 45.147 50.552 -0.064 1.00 19.52 155 GLY D CA 1
ATOM 6835 C C . GLY D 1 155 ? 46.621 50.806 0.194 1.00 19.62 155 GLY D C 1
ATOM 6836 O O . GLY D 1 155 ? 46.991 51.892 0.629 1.00 20.34 155 GLY D O 1
ATOM 6837 N N . PRO D 1 156 ? 47.493 49.818 -0.057 1.00 20.18 156 PRO D N 1
ATOM 6838 C CA . PRO D 1 156 ? 47.161 48.482 -0.567 1.00 19.51 156 PRO D CA 1
ATOM 6839 C C . PRO D 1 156 ? 46.645 47.576 0.548 1.00 20.92 156 PRO D C 1
ATOM 6840 O O . PRO D 1 156 ? 46.072 46.517 0.286 1.00 22.29 156 PRO D O 1
ATOM 6844 N N . PHE D 1 157 ? 46.843 47.999 1.790 1.00 17.94 157 PHE D N 1
ATOM 6845 C CA . PHE D 1 157 ? 46.468 47.164 2.921 1.00 20.67 157 PHE D CA 1
ATOM 6846 C C . PHE D 1 157 ? 45.447 47.699 3.906 1.00 22.04 157 PHE D C 1
ATOM 6847 O O . PHE D 1 157 ? 45.214 48.903 4.004 1.00 20.85 157 PHE D O 1
ATOM 6855 N N . LEU D 1 158 ? 44.851 46.765 4.641 1.00 20.03 158 LEU D N 1
ATOM 6856 C CA . LEU D 1 158 ? 43.933 47.093 5.716 1.00 20.41 158 LEU D CA 1
ATOM 6857 C C . LEU D 1 158 ? 44.822 46.689 6.889 1.00 20.37 158 LEU D C 1
ATOM 6858 O O . LEU D 1 158 ? 44.946 45.506 7.216 1.00 17.13 158 LEU D O 1
ATOM 6863 N N . VAL D 1 159 ? 45.480 47.676 7.485 1.00 21.63 159 VAL D N 1
ATOM 6864 C CA . VAL D 1 159 ? 46.399 47.432 8.590 1.00 23.21 159 VAL D CA 1
ATOM 6865 C C . VAL D 1 159 ? 45.664 47.411 9.923 1.00 23.18 159 VAL D C 1
ATOM 6866 O O . VAL D 1 159 ? 45.157 48.431 10.386 1.00 23.15 159 VAL D O 1
ATOM 6870 N N . VAL D 1 160 ? 45.614 46.239 10.541 1.00 23.78 160 VAL D N 1
ATOM 6871 C CA . VAL D 1 160 ? 44.918 46.085 11.806 1.00 24.90 160 VAL D CA 1
ATOM 6872 C C . VAL D 1 160 ? 45.858 45.697 12.948 1.00 26.02 160 VAL D C 1
ATOM 6873 O O . VAL D 1 160 ? 46.812 44.943 12.760 1.00 26.01 160 VAL D O 1
ATOM 6877 N N . GLU D 1 161 ? 45.584 46.233 14.132 1.00 28.37 161 GLU D N 1
ATOM 6878 C CA . GLU D 1 161 ? 46.378 45.934 15.315 1.00 30.87 161 GLU D CA 1
ATOM 6879 C C . GLU D 1 161 ? 47.846 46.331 15.193 1.00 30.32 161 GLU D C 1
ATOM 6880 O O . GLU D 1 161 ? 48.709 45.702 15.800 1.00 30.25 161 GLU D O 1
ATOM 6886 N N . GLU D 1 162 ? 48.132 47.371 14.415 1.00 30.02 162 GLU D N 1
ATOM 6887 C CA . GLU D 1 162 ? 49.509 47.822 14.249 1.00 30.90 162 GLU D CA 1
ATOM 6888 C C . GLU D 1 162 ? 49.718 49.307 14.538 1.00 32.00 162 GLU D C 1
ATOM 6889 O O . GLU D 1 162 ? 50.746 49.696 15.096 1.00 31.96 162 GLU D O 1
ATOM 6895 N N . VAL D 1 163 ? 48.747 50.137 14.174 1.00 31.89 163 VAL D N 1
ATOM 6896 C CA . VAL D 1 163 ? 48.858 51.573 14.409 1.00 34.12 163 VAL D CA 1
ATOM 6897 C C . VAL D 1 163 ? 48.603 51.910 15.877 1.00 35.49 163 VAL D C 1
ATOM 6898 O O . VAL D 1 163 ? 47.502 51.708 16.387 1.00 34.92 163 VAL D O 1
ATOM 6902 N N . GLU D 1 164 ? 49.632 52.430 16.542 1.00 37.61 164 GLU D N 1
ATOM 6903 C CA . GLU D 1 164 ? 49.554 52.795 17.956 1.00 39.62 164 GLU D CA 1
ATOM 6904 C C . GLU D 1 164 ? 48.673 54.018 18.191 1.00 38.35 164 GLU D C 1
ATOM 6905 O O . GLU D 1 164 ? 47.728 53.977 18.979 1.00 38.05 164 GLU D O 1
ATOM 6911 N N . ASP D 1 165 ? 49.003 55.104 17.501 1.00 36.49 165 ASP D N 1
ATOM 6912 C CA . ASP D 1 165 ? 48.284 56.369 17.617 1.00 35.04 165 ASP D CA 1
ATOM 6913 C C . ASP D 1 165 ? 48.061 56.934 16.217 1.00 32.83 165 ASP D C 1
ATOM 6914 O O . ASP D 1 165 ? 49.018 57.237 15.505 1.00 32.39 165 ASP D O 1
ATOM 6919 N N . PRO D 1 166 ? 46.795 57.079 15.800 1.00 30.58 166 PRO D N 1
ATOM 6920 C CA . PRO D 1 166 ? 46.520 57.617 14.466 1.00 29.36 166 PRO D CA 1
ATOM 6921 C C . PRO D 1 166 ? 46.940 59.080 14.343 1.00 29.01 166 PRO D C 1
ATOM 6922 O O . PRO D 1 166 ? 47.080 59.600 13.239 1.00 27.11 166 PRO D O 1
ATOM 6926 N N . GLN D 1 167 ? 47.135 59.738 15.483 1.00 29.59 167 GLN D N 1
ATOM 6927 C CA . GLN D 1 167 ? 47.542 61.144 15.496 1.00 29.65 167 GLN D CA 1
ATOM 6928 C C . GLN D 1 167 ? 49.060 61.286 15.555 1.00 30.63 167 GLN D C 1
ATOM 6929 O O . GLN D 1 167 ? 49.580 62.386 15.764 1.00 30.37 167 GLN D O 1
ATOM 6935 N N . ASP D 1 168 ? 49.770 60.177 15.377 1.00 29.03 168 ASP D N 1
ATOM 6936 C CA . ASP D 1 168 ? 51.226 60.210 15.412 1.00 29.32 168 ASP D CA 1
ATOM 6937 C C . ASP D 1 168 ? 51.831 59.404 14.264 1.00 27.83 168 ASP D C 1
ATOM 6938 O O . ASP D 1 168 ? 52.590 58.460 14.478 1.00 27.98 168 ASP D O 1
ATOM 6943 N N . LEU D 1 169 ? 51.499 59.799 13.039 1.00 27.64 169 LEU D N 1
ATOM 6944 C CA . LEU D 1 169 ? 51.992 59.114 11.852 1.00 25.94 169 LEU D CA 1
ATOM 6945 C C . LEU D 1 169 ? 52.478 60.106 10.798 1.00 25.44 169 LEU D C 1
ATOM 6946 O O . LEU D 1 169 ? 51.820 61.114 10.544 1.00 24.39 169 LEU D O 1
ATOM 6951 N N . TRP D 1 170 ? 53.623 59.831 10.179 1.00 25.34 170 TRP D N 1
ATOM 6952 C CA . TRP D 1 170 ? 54.097 60.728 9.136 1.00 25.41 170 TRP D CA 1
ATOM 6953 C C . TRP D 1 170 ? 53.392 60.403 7.826 1.00 26.02 170 TRP D C 1
ATOM 6954 O O . TRP D 1 170 ? 52.904 59.287 7.627 1.00 25.96 170 TRP D O 1
ATOM 6965 N N . LEU D 1 171 ? 53.325 61.399 6.950 1.00 24.44 171 LEU D N 1
ATOM 6966 C CA . LEU D 1 171 ? 52.687 61.265 5.647 1.00 25.54 171 LEU D CA 1
ATOM 6967 C C . LEU D 1 171 ? 53.695 61.726 4.605 1.00 25.95 171 LEU D C 1
ATOM 6968 O O . LEU D 1 171 ? 54.373 62.737 4.799 1.00 25.70 171 LEU D O 1
ATOM 6973 N N . ARG D 1 172 ? 53.796 60.990 3.507 1.00 25.95 172 ARG D N 1
ATOM 6974 C CA . ARG D 1 172 ? 54.708 61.357 2.434 1.00 26.69 172 ARG D CA 1
ATOM 6975 C C . ARG D 1 172 ? 54.068 61.062 1.097 1.00 26.70 172 ARG D C 1
ATOM 6976 O O . ARG D 1 172 ? 53.284 60.124 0.970 1.00 26.12 172 ARG D O 1
ATOM 6984 N N . ALA D 1 173 ? 54.401 61.873 0.101 1.00 25.67 173 ALA D N 1
ATOM 6985 C CA . ALA D 1 173 ? 53.874 61.686 -1.241 1.00 25.20 173 ALA D CA 1
ATOM 6986 C C . ALA D 1 173 ? 55.007 61.843 -2.238 1.00 26.36 173 ALA D C 1
ATOM 6987 O O . ALA D 1 173 ? 55.759 62.818 -2.188 1.00 26.77 173 ALA D O 1
ATOM 6989 N N . TYR D 1 174 ? 55.129 60.874 -3.137 1.00 26.29 174 TYR D N 1
ATOM 6990 C CA . TYR D 1 174 ? 56.159 60.910 -4.163 1.00 26.12 174 TYR D CA 1
ATOM 6991 C C . TYR D 1 174 ? 55.483 60.977 -5.520 1.00 27.42 174 TYR D C 1
ATOM 6992 O O . TYR D 1 174 ? 54.404 60.419 -5.716 1.00 27.87 174 TYR D O 1
ATOM 7001 N N . VAL D 1 175 ? 56.120 61.669 -6.453 1.00 25.95 175 VAL D N 1
ATOM 7002 C CA . VAL D 1 175 ? 55.616 61.765 -7.810 1.00 25.21 175 VAL D CA 1
ATOM 7003 C C . VAL D 1 175 ? 56.831 61.447 -8.659 1.00 26.21 175 VAL D C 1
ATOM 7004 O O . VAL D 1 175 ? 57.836 62.164 -8.615 1.00 24.46 175 VAL D O 1
ATOM 7008 N N . ASN D 1 176 ? 56.743 60.348 -9.401 1.00 27.19 176 ASN D N 1
ATOM 7009 C CA . ASN D 1 176 ? 57.835 59.889 -10.251 1.00 29.22 176 ASN D CA 1
ATOM 7010 C C . ASN D 1 176 ? 59.074 59.593 -9.409 1.00 29.81 176 ASN D C 1
ATOM 7011 O O . ASN D 1 176 ? 60.201 59.912 -9.794 1.00 28.72 176 ASN D O 1
ATOM 7016 N N . GLY D 1 177 ? 58.848 58.988 -8.246 1.00 30.21 177 GLY D N 1
ATOM 7017 C CA . GLY D 1 177 ? 59.947 58.633 -7.365 1.00 31.45 177 GLY D CA 1
ATOM 7018 C C . GLY D 1 177 ? 60.555 59.756 -6.543 1.00 31.42 177 GLY D C 1
ATOM 7019 O O . GLY D 1 177 ? 61.418 59.504 -5.705 1.00 31.63 177 GLY D O 1
ATOM 7020 N N . GLU D 1 178 ? 60.112 60.989 -6.766 1.00 32.46 178 GLU D N 1
ATOM 7021 C CA . GLU D 1 178 ? 60.651 62.123 -6.024 1.00 33.74 178 GLU D CA 1
ATOM 7022 C C . GLU D 1 178 ? 59.686 62.643 -4.965 1.00 32.51 178 GLU D C 1
ATOM 7023 O O . GLU D 1 178 ? 58.509 62.874 -5.240 1.00 30.09 178 GLU D O 1
ATOM 7029 N N . LEU D 1 179 ? 60.199 62.817 -3.751 1.00 31.27 179 LEU D N 1
ATOM 7030 C CA . LEU D 1 179 ? 59.402 63.299 -2.631 1.00 31.90 179 LEU D CA 1
ATOM 7031 C C . LEU D 1 179 ? 58.868 64.702 -2.906 1.00 32.20 179 LEU D C 1
ATOM 7032 O O . LEU D 1 179 ? 59.638 65.643 -3.086 1.00 32.49 179 LEU D O 1
ATOM 7037 N N . ARG D 1 180 ? 57.546 64.834 -2.944 1.00 31.08 180 ARG D N 1
ATOM 7038 C CA . ARG D 1 180 ? 56.909 66.121 -3.204 1.00 31.56 180 ARG D CA 1
ATOM 7039 C C . ARG D 1 180 ? 56.412 66.768 -1.926 1.00 31.01 180 ARG D C 1
ATOM 7040 O O . ARG D 1 180 ? 56.325 67.993 -1.838 1.00 30.52 180 ARG D O 1
ATOM 7048 N N . GLN D 1 181 ? 56.081 65.948 -0.935 1.00 29.77 181 GLN D N 1
ATOM 7049 C CA . GLN D 1 181 ? 55.533 66.481 0.298 1.00 29.45 181 GLN D CA 1
ATOM 7050 C C . GLN D 1 181 ? 55.684 65.590 1.523 1.00 29.29 181 GLN D C 1
ATOM 7051 O O . GLN D 1 181 ? 55.737 64.363 1.424 1.00 28.51 181 GLN D O 1
ATOM 7057 N N . GLU D 1 182 ? 55.755 66.237 2.682 1.00 28.65 182 GLU D N 1
ATOM 7058 C CA . GLU D 1 182 ? 55.875 65.559 3.960 1.00 29.87 182 GLU D CA 1
ATOM 7059 C C . GLU D 1 182 ? 54.875 66.171 4.933 1.00 30.20 182 GLU D C 1
ATOM 7060 O O . GLU D 1 182 ? 54.766 67.394 5.042 1.00 30.39 182 GLU D O 1
ATOM 7066 N N . GLY D 1 183 ? 54.142 65.315 5.632 1.00 28.60 183 GLY D N 1
ATOM 7067 C CA . GLY D 1 183 ? 53.168 65.792 6.593 1.00 29.00 183 GLY D CA 1
ATOM 7068 C C . GLY D 1 183 ? 53.178 64.915 7.828 1.00 27.78 183 GLY D C 1
ATOM 7069 O O . GLY D 1 183 ? 54.003 64.007 7.942 1.00 26.98 183 GLY D O 1
ATOM 7070 N N . HIS D 1 184 ? 52.267 65.185 8.754 1.00 27.69 184 HIS D N 1
ATOM 7071 C CA . HIS D 1 184 ? 52.174 64.408 9.982 1.00 28.90 184 HIS D CA 1
ATOM 7072 C C . HIS D 1 184 ? 50.764 64.564 10.539 1.00 29.10 184 HIS D C 1
ATOM 7073 O O . HIS D 1 184 ? 50.265 65.681 10.683 1.00 28.67 184 HIS D O 1
ATOM 7080 N N . THR D 1 185 ? 50.124 63.438 10.844 1.00 28.75 185 THR D N 1
ATOM 7081 C CA . THR D 1 185 ? 48.756 63.446 11.351 1.00 27.87 185 THR D CA 1
ATOM 7082 C C . THR D 1 185 ? 48.583 64.123 12.706 1.00 29.38 185 THR D C 1
ATOM 7083 O O . THR D 1 185 ? 47.460 64.304 13.169 1.00 28.38 185 THR D O 1
ATOM 7087 N N . SER D 1 186 ? 49.685 64.492 13.350 1.00 31.41 186 SER D N 1
ATOM 7088 C CA . SER D 1 186 ? 49.579 65.167 14.637 1.00 32.47 186 SER D CA 1
ATOM 7089 C C . SER D 1 186 ? 49.080 66.582 14.374 1.00 33.56 186 SER D C 1
ATOM 7090 O O . SER D 1 186 ? 48.620 67.273 15.281 1.00 35.64 186 SER D O 1
ATOM 7093 N N . ARG D 1 187 ? 49.159 66.996 13.113 1.00 33.18 187 ARG D N 1
ATOM 7094 C CA . ARG D 1 187 ? 48.733 68.328 12.710 1.00 34.93 187 ARG D CA 1
ATOM 7095 C C . ARG D 1 187 ? 47.286 68.376 12.230 1.00 34.22 187 ARG D C 1
ATOM 7096 O O . ARG D 1 187 ? 46.878 69.312 11.541 1.00 34.86 187 ARG D O 1
ATOM 7104 N N . MET D 1 188 ? 46.513 67.363 12.607 1.00 32.48 188 MET D N 1
ATOM 7105 C CA . MET D 1 188 ? 45.100 67.287 12.244 1.00 32.65 188 MET D CA 1
ATOM 7106 C C . MET D 1 188 ? 44.320 68.287 13.093 1.00 32.07 188 MET D C 1
ATOM 7107 O O . MET D 1 188 ? 44.555 68.383 14.294 1.00 33.48 188 MET D O 1
ATOM 7112 N N . LEU D 1 189 ? 43.394 69.022 12.483 1.00 32.38 189 LEU D N 1
ATOM 7113 C CA . LEU D 1 189 ? 42.595 69.987 13.235 1.00 33.13 189 LEU D CA 1
ATOM 7114 C C . LEU D 1 189 ? 41.568 69.225 14.074 1.00 33.71 189 LEU D C 1
ATOM 7115 O O . LEU D 1 189 ? 41.479 69.425 15.288 1.00 34.34 189 LEU D O 1
ATOM 7120 N N . TYR D 1 190 ? 40.791 68.358 13.428 1.00 31.66 190 TYR D N 1
ATOM 7121 C CA . TYR D 1 190 ? 39.832 67.517 14.139 1.00 30.20 190 TYR D CA 1
ATOM 7122 C C . TYR D 1 190 ? 40.458 66.124 14.129 1.00 28.68 190 TYR D C 1
ATOM 7123 O O . TYR D 1 190 ? 40.807 65.612 13.064 1.00 28.21 190 TYR D O 1
ATOM 7132 N N . SER D 1 191 ? 40.619 65.515 15.301 1.00 26.72 191 SER D N 1
ATOM 7133 C CA . SER D 1 191 ? 41.224 64.184 15.373 1.00 26.05 191 SER D CA 1
ATOM 7134 C C . SER D 1 191 ? 40.251 63.107 14.904 1.00 26.60 191 SER D C 1
ATOM 7135 O O . SER D 1 191 ? 39.044 63.343 14.794 1.00 25.76 191 SER D O 1
ATOM 7138 N N . VAL D 1 192 ? 40.786 61.921 14.623 1.00 25.74 192 VAL D N 1
ATOM 7139 C CA . VAL D 1 192 ? 39.957 60.806 14.184 1.00 24.93 192 VAL D CA 1
ATOM 7140 C C . VAL D 1 192 ? 38.821 60.584 15.176 1.00 24.70 192 VAL D C 1
ATOM 7141 O O . VAL D 1 192 ? 37.668 60.407 14.782 1.00 26.85 192 VAL D O 1
ATOM 7145 N N . ALA D 1 193 ? 39.152 60.600 16.463 1.00 25.12 193 ALA D N 1
ATOM 7146 C CA . ALA D 1 193 ? 38.158 60.394 17.511 1.00 26.60 193 ALA D CA 1
ATOM 7147 C C . ALA D 1 193 ? 37.065 61.453 17.466 1.00 26.88 193 ALA D C 1
ATOM 7148 O O . ALA D 1 193 ? 35.882 61.136 17.597 1.00 26.43 193 ALA D O 1
ATOM 7150 N N . GLU D 1 194 ? 37.461 62.710 17.282 1.00 26.50 194 GLU D N 1
ATOM 7151 C CA . GLU D 1 194 ? 36.502 63.808 17.217 1.00 28.05 194 GLU D CA 1
ATOM 7152 C C . GLU D 1 194 ? 35.630 63.712 15.973 1.00 27.94 194 GLU D C 1
ATOM 7153 O O . GLU D 1 194 ? 34.438 64.011 16.018 1.00 28.69 194 GLU D O 1
ATOM 7159 N N . LEU D 1 195 ? 36.225 63.300 14.860 1.00 27.65 195 LEU D N 1
ATOM 7160 C CA . LEU D 1 195 ? 35.480 63.168 13.616 1.00 27.50 195 LEU D CA 1
ATOM 7161 C C . LEU D 1 195 ? 34.416 62.070 13.725 1.00 26.29 195 LEU D C 1
ATOM 7162 O O . LEU D 1 195 ? 33.265 62.264 13.336 1.00 25.24 195 LEU D O 1
ATOM 7167 N N . LEU D 1 196 ? 34.806 60.921 14.260 1.00 25.36 196 LEU D N 1
ATOM 7168 C CA . LEU D 1 196 ? 33.876 59.811 14.416 1.00 25.84 196 LEU D CA 1
ATOM 7169 C C . LEU D 1 196 ? 32.756 60.173 15.398 1.00 26.00 196 LEU D C 1
ATOM 7170 O O . LEU D 1 196 ? 31.602 59.787 15.207 1.00 23.81 196 LEU D O 1
ATOM 7175 N N . GLU D 1 197 ? 33.095 60.917 16.446 1.00 26.33 197 GLU D N 1
ATOM 7176 C CA . GLU D 1 197 ? 32.092 61.327 17.424 1.00 27.47 197 GLU D CA 1
ATOM 7177 C C . GLU D 1 197 ? 31.097 62.264 16.746 1.00 28.55 197 GLU D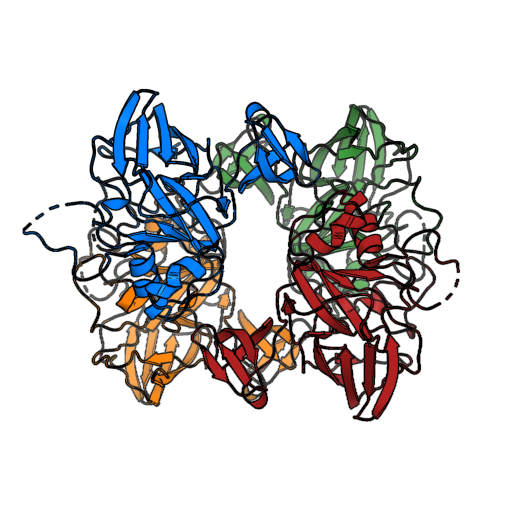 C 1
ATOM 7178 O O . GLU D 1 197 ? 29.881 62.149 16.936 1.00 28.65 197 GLU D O 1
ATOM 7184 N N . PHE D 1 198 ? 31.629 63.190 15.951 1.00 28.48 198 PHE D N 1
ATOM 7185 C CA . PHE D 1 198 ? 30.812 64.167 15.237 1.00 28.43 198 PHE D CA 1
ATOM 7186 C C . PHE D 1 198 ? 29.875 63.528 14.220 1.00 27.05 198 PHE D C 1
ATOM 7187 O O . PHE D 1 198 ? 28.695 63.867 14.149 1.00 25.99 198 PHE D O 1
ATOM 7195 N N . ILE D 1 199 ? 30.412 62.614 13.422 1.00 26.67 199 ILE D N 1
ATOM 7196 C CA . ILE D 1 199 ? 29.622 61.940 12.399 1.00 26.29 199 ILE D CA 1
ATOM 7197 C C . ILE D 1 199 ? 28.623 60.949 12.989 1.00 26.26 199 ILE D C 1
ATOM 7198 O O . ILE D 1 199 ? 27.443 60.984 12.653 1.00 27.25 199 ILE D O 1
ATOM 7203 N N . SER D 1 200 ? 29.090 60.073 13.875 1.00 27.07 200 SER D N 1
ATOM 7204 C CA . SER D 1 200 ? 28.210 59.065 14.462 1.00 27.08 200 SER D CA 1
ATOM 7205 C C . SER D 1 200 ? 27.090 59.651 15.318 1.00 27.75 200 SER D C 1
ATOM 7206 O O . SER D 1 200 ? 26.140 58.950 15.667 1.00 26.25 200 SER D O 1
ATOM 7209 N N . GLU D 1 201 ? 27.197 60.934 15.651 1.00 27.39 201 GLU D N 1
ATOM 7210 C CA . GLU D 1 201 ? 26.174 61.582 16.465 1.00 28.33 201 GLU D CA 1
ATOM 7211 C C . GLU D 1 201 ? 24.838 61.637 15.729 1.00 27.80 201 GLU D C 1
ATOM 7212 O O . GLU D 1 201 ? 23.775 61.596 16.353 1.00 28.35 201 GLU D O 1
ATOM 7218 N N . PHE D 1 202 ? 24.891 61.714 14.403 1.00 25.31 202 PHE D N 1
ATOM 7219 C CA . PHE D 1 202 ? 23.674 61.790 13.609 1.00 25.50 202 PHE D CA 1
ATOM 7220 C C . PHE D 1 202 ? 23.606 60.767 12.475 1.00 25.39 202 PHE D C 1
ATOM 7221 O O . PHE D 1 202 ? 22.566 60.616 11.844 1.00 23.54 202 PHE D O 1
ATOM 7229 N N . MET D 1 203 ? 24.715 60.081 12.210 1.00 25.17 203 MET D N 1
ATOM 7230 C CA . MET D 1 203 ? 24.763 59.094 11.135 1.00 25.70 203 MET D CA 1
ATOM 7231 C C . MET D 1 203 ? 25.378 57.791 11.624 1.00 25.43 203 MET D C 1
ATOM 7232 O O . MET D 1 203 ? 26.485 57.785 12.164 1.00 26.19 203 MET D O 1
ATOM 7237 N N . THR D 1 204 ? 24.664 56.686 11.439 1.00 24.64 204 THR D N 1
ATOM 7238 C CA . THR D 1 204 ? 25.184 55.399 11.869 1.00 23.42 204 THR D CA 1
ATOM 7239 C C . THR D 1 204 ? 26.301 54.969 10.928 1.00 22.84 204 THR D C 1
ATOM 7240 O O . THR D 1 204 ? 26.135 54.965 9.708 1.00 22.87 204 THR D O 1
ATOM 7244 N N . LEU D 1 205 ? 27.447 54.626 11.499 1.00 22.32 205 LEU D N 1
ATOM 7245 C CA . LEU D 1 205 ? 28.572 54.175 10.698 1.00 22.50 205 LEU D CA 1
ATOM 7246 C C . LEU D 1 205 ? 28.627 52.664 10.855 1.00 22.59 205 LEU D C 1
ATOM 7247 O O . LEU D 1 205 ? 28.609 52.142 11.974 1.00 22.73 205 LEU D O 1
ATOM 7252 N N . GLU D 1 206 ? 28.672 51.965 9.729 1.00 22.77 206 GLU D N 1
ATOM 7253 C CA . GLU D 1 206 ? 28.693 50.507 9.738 1.00 22.54 206 GLU D CA 1
ATOM 7254 C C . GLU D 1 206 ? 30.078 49.940 9.452 1.00 20.58 206 GLU D C 1
ATOM 7255 O O . GLU D 1 206 ? 30.929 50.620 8.883 1.00 19.21 206 GLU D O 1
ATOM 7261 N N . PRO D 1 207 ? 30.327 48.683 9.858 1.00 19.56 207 PRO D N 1
ATOM 7262 C CA . PRO D 1 207 ? 31.643 48.093 9.601 1.00 19.65 207 PRO D CA 1
ATOM 7263 C C . PRO D 1 207 ? 32.018 48.253 8.126 1.00 18.85 207 PRO D C 1
ATOM 7264 O O . PRO D 1 207 ? 31.186 48.062 7.238 1.00 19.52 207 PRO D O 1
ATOM 7268 N N . TYR D 1 208 ? 33.273 48.628 7.892 1.00 18.73 208 TYR D N 1
ATOM 7269 C CA . TYR D 1 208 ? 33.836 48.861 6.559 1.00 17.77 208 TYR D CA 1
ATOM 7270 C C . TYR D 1 208 ? 33.477 50.209 5.934 1.00 18.31 208 TYR D C 1
ATOM 7271 O O . TYR D 1 208 ? 33.756 50.445 4.753 1.00 16.40 208 TYR D O 1
ATOM 7280 N N . ASP D 1 209 ? 32.844 51.090 6.707 1.00 18.59 209 ASP D N 1
ATOM 7281 C CA . ASP D 1 209 ? 32.569 52.429 6.188 1.00 19.33 209 ASP D CA 1
ATOM 7282 C C . ASP D 1 209 ? 33.943 53.068 6.337 1.00 19.20 209 ASP D C 1
ATOM 7283 O O . ASP D 1 209 ? 34.724 52.640 7.191 1.00 20.11 209 ASP D O 1
ATOM 7288 N N . VAL D 1 210 ? 34.249 54.076 5.527 1.00 19.46 210 VAL D N 1
ATOM 7289 C CA . VAL D 1 210 ? 35.569 54.696 5.600 1.00 17.77 210 VAL D CA 1
ATOM 7290 C C . VAL D 1 210 ? 35.538 56.197 5.835 1.00 18.70 210 VAL D C 1
ATOM 7291 O O . VAL D 1 210 ? 34.660 56.904 5.333 1.00 20.47 210 VAL D O 1
ATOM 7295 N N . LEU D 1 211 ? 36.497 56.673 6.619 1.00 21.20 211 LEU D N 1
ATOM 7296 C CA . LEU D 1 211 ? 36.616 58.098 6.908 1.00 21.74 211 LEU D CA 1
ATOM 7297 C C . LEU D 1 211 ? 37.966 58.583 6.404 1.00 22.11 211 LEU D C 1
ATOM 7298 O O . LEU D 1 211 ? 39.004 58.053 6.799 1.00 22.46 211 LEU D O 1
ATOM 7303 N N . LEU D 1 212 ? 37.949 59.573 5.518 1.00 22.02 212 LEU D N 1
ATOM 7304 C CA . LEU D 1 212 ? 39.178 60.154 4.991 1.00 23.80 212 LEU D CA 1
ATOM 7305 C C . LEU D 1 212 ? 39.414 61.369 5.889 1.00 24.66 212 LEU D C 1
ATOM 7306 O O . LEU D 1 212 ? 38.561 62.251 5.974 1.00 24.74 212 LEU D O 1
ATOM 7311 N N . THR D 1 213 ? 40.566 61.413 6.553 1.00 24.54 213 THR D N 1
ATOM 7312 C CA . THR D 1 213 ? 40.859 62.488 7.496 1.00 25.28 213 THR D CA 1
ATOM 7313 C C . THR D 1 213 ? 41.469 63.797 6.988 1.00 24.97 213 THR D C 1
ATOM 7314 O O . THR D 1 213 ? 41.854 64.649 7.789 1.00 25.58 213 THR D O 1
ATOM 7318 N N . GLY D 1 214 ? 41.554 63.969 5.675 1.00 25.10 214 GLY D N 1
ATOM 7319 C CA . GLY D 1 214 ? 42.110 65.201 5.144 1.00 25.75 214 GLY D CA 1
ATOM 7320 C C . GLY D 1 214 ? 43.599 65.140 4.859 1.00 27.04 214 GLY D C 1
ATOM 7321 O O . GLY D 1 214 ? 44.244 64.108 5.060 1.00 24.13 214 GLY D O 1
ATOM 7322 N N . THR D 1 215 ? 44.153 66.257 4.398 1.00 27.01 215 THR D N 1
ATOM 7323 C CA . THR D 1 215 ? 45.570 66.316 4.073 1.00 28.19 215 THR D CA 1
ATOM 7324 C C . THR D 1 215 ? 46.096 67.745 4.162 1.00 30.35 215 THR D C 1
ATOM 7325 O O . THR D 1 215 ? 45.354 68.710 3.944 1.00 29.30 215 THR D O 1
ATOM 7329 N N . PRO D 1 216 ? 47.381 67.902 4.502 1.00 31.81 216 PRO D N 1
ATOM 7330 C CA . PRO D 1 216 ? 47.942 69.254 4.590 1.00 34.07 216 PRO D CA 1
ATOM 7331 C C . PRO D 1 216 ? 48.218 69.743 3.166 1.00 34.68 216 PRO D C 1
ATOM 7332 O O . PRO D 1 216 ? 48.550 68.939 2.293 1.00 35.14 216 PRO D O 1
ATOM 7336 N N . LYS D 1 217 ? 48.071 71.043 2.922 1.00 36.92 217 LYS D N 1
ATOM 7337 C CA . LYS D 1 217 ? 48.323 71.583 1.585 1.00 38.06 217 LYS D CA 1
ATOM 7338 C C . LYS D 1 217 ? 49.793 71.472 1.195 1.00 37.36 217 LYS D C 1
ATOM 7339 O O . LYS D 1 217 ? 50.680 71.584 2.040 1.00 37.69 217 LYS D O 1
ATOM 7345 N N . GLY D 1 218 ? 50.044 71.246 -0.091 1.00 36.16 218 GLY D N 1
ATOM 7346 C CA . GLY D 1 218 ? 51.410 71.124 -0.567 1.00 36.23 218 GLY D CA 1
ATOM 7347 C C . GLY D 1 218 ? 51.518 71.245 -2.076 1.00 34.97 218 GLY D C 1
ATOM 7348 O O . GLY D 1 218 ? 50.583 71.691 -2.739 1.00 35.63 218 GLY D O 1
ATOM 7349 N N . ILE D 1 219 ? 52.668 70.858 -2.614 1.00 34.70 219 ILE D N 1
ATOM 7350 C CA . ILE D 1 219 ? 52.908 70.903 -4.054 1.00 34.74 219 ILE D CA 1
ATOM 7351 C C . ILE D 1 219 ? 52.337 69.590 -4.568 1.00 33.27 219 ILE D C 1
ATOM 7352 O O . ILE D 1 219 ? 53.068 68.640 -4.840 1.00 32.70 219 ILE D O 1
ATOM 7357 N N . SER D 1 220 ? 51.016 69.558 -4.706 1.00 31.81 220 SER D N 1
ATOM 7358 C CA . SER D 1 220 ? 50.312 68.348 -5.103 1.00 31.68 220 SER D CA 1
ATOM 7359 C C . SER D 1 220 ? 49.786 68.199 -6.525 1.00 30.49 220 SER D C 1
ATOM 7360 O O . SER D 1 220 ? 49.034 67.264 -6.794 1.00 29.04 220 SER D O 1
ATOM 7363 N N . GLN D 1 221 ? 50.159 69.088 -7.440 1.00 29.73 221 GLN D N 1
ATOM 7364 C CA . GLN D 1 221 ? 49.649 68.954 -8.803 1.00 29.88 221 GLN D CA 1
ATOM 7365 C C . GLN D 1 221 ? 50.269 67.775 -9.551 1.00 29.57 221 GLN D C 1
ATOM 7366 O O . GLN D 1 221 ? 51.458 67.491 -9.410 1.00 29.02 221 GLN D O 1
ATOM 7372 N N . VAL D 1 222 ? 49.446 67.084 -10.337 1.00 28.42 222 VAL D N 1
ATOM 7373 C CA . VAL D 1 222 ? 49.907 65.940 -11.119 1.00 27.60 222 VAL D CA 1
ATOM 7374 C C . VAL D 1 222 ? 49.398 66.037 -12.553 1.00 27.52 222 VAL D C 1
ATOM 7375 O O . VAL D 1 222 ? 48.400 66.705 -12.825 1.00 28.17 222 VAL D O 1
ATOM 7379 N N . ARG D 1 223 ? 50.090 65.364 -13.465 1.00 28.90 223 ARG D N 1
ATOM 7380 C CA . ARG D 1 223 ? 49.743 65.387 -14.880 1.00 30.38 223 ARG D CA 1
ATOM 7381 C C . ARG D 1 223 ? 49.809 63.984 -15.467 1.00 28.74 223 ARG D C 1
ATOM 7382 O O . ARG D 1 223 ? 50.393 63.083 -14.869 1.00 29.61 223 ARG D O 1
ATOM 7390 N N . PRO D 1 224 ? 49.204 63.781 -16.650 1.00 28.35 224 PRO D N 1
ATOM 7391 C CA . PRO D 1 224 ? 49.225 62.465 -17.290 1.00 27.49 224 PRO D CA 1
ATOM 7392 C C . PRO D 1 224 ? 50.656 61.956 -17.351 1.00 27.14 224 PRO D C 1
ATOM 7393 O O . PRO D 1 224 ? 51.583 62.743 -17.520 1.00 26.32 224 PRO D O 1
ATOM 7397 N N . GLY D 1 225 ? 50.834 60.646 -17.205 1.00 26.88 225 GLY D N 1
ATOM 7398 C CA . GLY D 1 225 ? 52.168 60.075 -17.245 1.00 27.12 225 GLY D CA 1
ATOM 7399 C C . GLY D 1 225 ? 52.849 59.994 -15.888 1.00 27.03 225 GLY D C 1
ATOM 7400 O O . GLY D 1 225 ? 53.779 59.209 -15.704 1.00 25.66 225 GLY D O 1
ATOM 7401 N N . ASP D 1 226 ? 52.402 60.804 -14.934 1.00 27.01 226 ASP D N 1
ATOM 7402 C CA . ASP D 1 226 ? 53.002 60.783 -13.605 1.00 27.49 226 ASP D CA 1
ATOM 7403 C C . ASP D 1 226 ? 52.609 59.537 -12.821 1.00 27.55 226 ASP D C 1
ATOM 7404 O O . ASP D 1 226 ? 51.515 58.998 -12.993 1.00 26.43 226 ASP D O 1
ATOM 7409 N N . VAL D 1 227 ? 53.516 59.078 -11.966 1.00 27.16 227 VAL D N 1
ATOM 7410 C CA . VAL D 1 227 ? 53.260 57.914 -11.126 1.00 25.93 227 VAL D CA 1
ATOM 7411 C C . VAL D 1 227 ? 53.272 58.436 -9.700 1.00 25.31 227 VAL D C 1
ATOM 7412 O O . VAL D 1 227 ? 54.288 58.940 -9.227 1.00 26.61 227 VAL D O 1
ATOM 7416 N N . MET D 1 228 ? 52.134 58.329 -9.026 1.00 24.31 228 MET D N 1
ATOM 7417 C CA . MET D 1 228 ? 52.002 58.809 -7.659 1.00 22.97 228 MET D CA 1
ATOM 7418 C C . MET D 1 228 ? 52.228 57.680 -6.654 1.00 24.14 228 MET D C 1
ATOM 7419 O O . MET D 1 228 ? 51.649 56.601 -6.783 1.00 22.30 228 MET D O 1
ATOM 7424 N N . ARG D 1 229 ? 53.076 57.921 -5.662 1.00 21.99 229 ARG D N 1
ATOM 7425 C CA . ARG D 1 229 ? 53.307 56.912 -4.634 1.00 23.90 229 ARG D CA 1
ATOM 7426 C C . ARG D 1 229 ? 53.169 57.597 -3.286 1.00 24.04 229 ARG D C 1
ATOM 7427 O O . ARG D 1 229 ? 54.005 58.424 -2.911 1.00 24.77 229 ARG D O 1
ATOM 7435 N N . LEU D 1 230 ? 52.100 57.256 -2.571 1.00 22.07 230 LEU D N 1
ATOM 7436 C CA . LEU D 1 230 ? 51.826 57.842 -1.269 1.00 23.76 230 LEU D CA 1
ATOM 7437 C C . LEU D 1 230 ? 52.177 56.854 -0.172 1.00 23.43 230 LEU D C 1
ATOM 7438 O O . LEU D 1 230 ? 51.857 55.669 -0.266 1.00 24.97 230 LEU D O 1
ATOM 7443 N N . GLU D 1 231 ? 52.830 57.348 0.872 1.00 22.48 231 GLU D N 1
ATOM 7444 C CA . GLU D 1 231 ? 53.231 56.500 1.981 1.00 23.83 231 GLU D CA 1
ATOM 7445 C C . GLU D 1 231 ? 52.833 57.094 3.321 1.00 23.30 231 GLU D C 1
ATOM 7446 O O . GLU D 1 231 ? 52.837 58.310 3.506 1.00 23.19 231 GLU D O 1
ATOM 7452 N N . ILE D 1 232 ? 52.465 56.219 4.247 1.00 23.64 232 ILE D N 1
ATOM 7453 C CA . ILE D 1 232 ? 52.086 56.626 5.588 1.00 23.35 232 ILE D CA 1
ATOM 7454 C C . ILE D 1 232 ? 52.794 55.678 6.541 1.00 22.85 232 ILE D C 1
ATOM 7455 O O . ILE D 1 232 ? 52.883 54.480 6.283 1.00 22.81 232 ILE D O 1
ATOM 7460 N N . GLU D 1 233 ? 53.306 56.225 7.636 1.00 23.04 233 GLU D N 1
ATOM 7461 C CA . GLU D 1 233 ? 54.030 55.441 8.625 1.00 24.26 233 GLU D CA 1
ATOM 7462 C C . GLU D 1 233 ? 53.362 54.104 8.943 1.00 24.42 233 GLU D C 1
ATOM 7463 O O . GLU D 1 233 ? 52.251 54.063 9.473 1.00 21.93 233 GLU D O 1
ATOM 7469 N N . GLY D 1 234 ? 54.053 53.019 8.597 1.00 23.31 234 GLY D N 1
ATOM 7470 C CA . GLY D 1 234 ? 53.556 51.679 8.864 1.00 24.56 234 GLY D CA 1
ATOM 7471 C C . GLY D 1 234 ? 52.414 51.147 8.015 1.00 24.10 234 GLY D C 1
ATOM 7472 O O . GLY D 1 234 ? 51.941 50.029 8.257 1.00 23.29 234 GLY D O 1
ATOM 7473 N N . LEU D 1 235 ? 51.974 51.913 7.019 1.00 22.36 235 LEU D N 1
ATOM 7474 C CA . LEU D 1 235 ? 50.865 51.471 6.178 1.00 23.28 235 LEU D CA 1
ATOM 7475 C C . LEU D 1 235 ? 51.271 51.077 4.764 1.00 23.19 235 LEU D C 1
ATOM 7476 O O . LEU D 1 235 ? 50.413 50.807 3.924 1.00 23.76 235 LEU D O 1
ATOM 7481 N N . GLY D 1 236 ? 52.574 51.045 4.501 1.00 23.16 236 GLY D N 1
ATOM 7482 C CA . GLY D 1 236 ? 53.049 50.664 3.181 1.00 20.78 236 GLY D CA 1
ATOM 7483 C C . GLY D 1 236 ? 53.032 51.786 2.158 1.00 20.91 236 GLY D C 1
ATOM 7484 O O . GLY D 1 236 ? 53.094 52.959 2.516 1.00 19.82 236 GLY D O 1
ATOM 7485 N N . ALA D 1 237 ? 52.941 51.429 0.879 1.00 19.57 237 ALA D N 1
ATOM 7486 C CA . ALA D 1 237 ? 52.931 52.428 -0.183 1.00 20.65 237 ALA D CA 1
ATOM 7487 C C . ALA D 1 237 ? 51.848 52.172 -1.224 1.00 20.80 237 ALA D C 1
ATOM 7488 O O . ALA D 1 237 ? 51.708 51.063 -1.733 1.00 20.68 237 ALA D O 1
ATOM 7490 N N . LEU D 1 238 ? 51.086 53.217 -1.530 1.00 21.26 238 LEU D N 1
ATOM 7491 C CA . LEU D 1 238 ? 50.014 53.146 -2.515 1.00 20.94 238 LEU D CA 1
ATOM 7492 C C . LEU D 1 238 ? 50.528 53.830 -3.776 1.00 21.82 238 LEU D C 1
ATOM 7493 O O . LEU D 1 238 ? 50.804 55.030 -3.767 1.00 21.95 238 LEU D O 1
ATOM 7498 N N . GLU D 1 239 ? 50.657 53.070 -4.857 1.00 21.27 239 GLU D N 1
ATOM 7499 C CA . GLU D 1 239 ? 51.179 53.624 -6.102 1.00 24.39 239 GLU D CA 1
ATOM 7500 C C . GLU D 1 239 ? 50.212 53.553 -7.276 1.00 23.65 239 GLU D C 1
ATOM 7501 O O . GLU D 1 239 ? 49.669 52.494 -7.577 1.00 23.41 239 GLU D O 1
ATOM 7507 N N . ASN D 1 240 ? 50.019 54.685 -7.950 1.00 23.92 240 ASN D N 1
ATOM 7508 C CA . ASN D 1 240 ? 49.122 54.733 -9.096 1.00 22.92 240 ASN D CA 1
ATOM 7509 C C . ASN D 1 240 ? 49.599 55.644 -10.217 1.00 24.60 240 ASN D C 1
ATOM 7510 O O . ASN D 1 240 ? 49.929 56.809 -9.985 1.00 24.84 240 ASN D O 1
ATOM 7515 N N . PRO D 1 241 ? 49.654 55.116 -11.451 1.00 24.61 241 PRO D N 1
ATOM 7516 C CA . PRO D 1 241 ? 50.079 55.909 -12.606 1.00 25.40 241 PRO D CA 1
ATOM 7517 C C . PRO D 1 241 ? 48.845 56.657 -13.116 1.00 28.21 241 PRO D C 1
ATOM 7518 O O . PRO D 1 241 ? 47.716 56.265 -12.816 1.00 27.34 241 PRO D O 1
ATOM 7522 N N . ILE D 1 242 ? 49.051 57.727 -13.875 1.00 28.84 242 ILE D N 1
ATOM 7523 C CA . ILE D 1 242 ? 47.930 58.493 -14.402 1.00 30.51 242 ILE D CA 1
ATOM 7524 C C . ILE D 1 242 ? 47.924 58.452 -15.924 1.00 32.25 242 ILE D C 1
ATOM 7525 O O . ILE D 1 242 ? 48.950 58.679 -16.564 1.00 32.83 242 ILE D O 1
ATOM 7530 N N . GLU D 1 243 ? 46.767 58.139 -16.496 1.00 32.34 243 GLU D N 1
ATOM 7531 C CA . GLU D 1 243 ? 46.608 58.088 -17.943 1.00 33.54 243 GLU D CA 1
ATOM 7532 C C . GLU D 1 243 ? 45.471 59.031 -18.319 1.00 35.21 243 GLU D C 1
ATOM 7533 O O . GLU D 1 243 ? 44.633 59.371 -17.482 1.00 32.21 243 GLU D O 1
ATOM 7539 N N . GLU D 1 244 ? 45.446 59.464 -19.573 1.00 38.04 244 GLU D N 1
ATOM 7540 C CA . GLU D 1 244 ? 44.389 60.351 -20.034 1.00 42.11 244 GLU D CA 1
ATOM 7541 C C . GLU D 1 244 ? 43.192 59.493 -20.414 1.00 42.58 244 GLU D C 1
ATOM 7542 O O . GLU D 1 244 ? 43.363 58.391 -20.934 1.00 41.61 244 GLU D O 1
ATOM 7548 N N . GLU D 1 245 ? 41.987 59.986 -20.141 1.00 44.62 245 GLU D N 1
ATOM 7549 C CA . GLU D 1 245 ? 40.777 59.245 -20.481 1.00 46.57 245 GLU D CA 1
ATOM 7550 C C . GLU D 1 245 ? 40.850 58.872 -21.958 1.00 49.01 245 GLU D C 1
ATOM 7551 O O . GLU D 1 245 ? 41.391 59.625 -22.765 1.00 48.68 245 GLU D O 1
ATOM 7557 N N . PRO D 1 246 ? 40.305 57.703 -22.330 1.00 52.11 246 PRO D N 1
ATOM 7558 C CA . PRO D 1 246 ? 40.320 57.240 -23.723 1.00 54.00 246 PRO D CA 1
ATOM 7559 C C . PRO D 1 246 ? 39.673 58.226 -24.692 1.00 55.45 246 PRO D C 1
ATOM 7560 O O . PRO D 1 246 ? 40.329 58.572 -25.699 1.00 56.72 246 PRO D O 1
#

Foldseek 3Di:
DWWFWWAAPRDIFTFHDDPQWTAGPVGDTDHPVRIGGDASDQADWEKEFEQFFDVDAGPPDTRIAGADSQQEDEFAGAAADEPPQDFKFWFKWKKWFFAAKFAQDALVCQVVRTFFIWIWTQMFRCVQPVHSCVGGHDGNRIHIDRTGDGPPDPAQQAKKKWKDKQNHTWDIGGSVRGSAHPSRNSNRCNHPDIDHGRHMYTRTHDDTPTGDDAQIKMWIDMHPRDIGIYHYHYHD/DWWFWWDAPRDIFTFDADPQWTAGPVRDTDHPVRIGGDASDQADWEKEFEPFFDLDDPATLIDGADSQLEDEFAGAAADEPPQDFKFWFKWKKWFFAAKFAQDALVCQVVRTFAIWIKTQMFRCVCQDPDSPPDCVGGHDGNRIYIARTRDGPPDPAQQAKKKWKAKQNHTWDIGGSVRGSAHPSRNSNRCNHPDIDHGRHMYTRTHDDTPTTDDAQIKMWIDMHPRDIGIYHYHYDD/DWWFWWDAPRDIFTFDDDPQWTQGPVRDTDHPVRIGGDASDQADWEKEFEPFFPDDPDTPIAGADSQQEDEFAGAAADEVPFDFKFWFKWKKWFFAAKFAQDALVCQVVGTFAIWIKTQMFRCVPDPDSPDHRCVGGRDGNRIYIARTRDGPPDPAQLFKKKWKDKQNHTFDIGTSVRGNADPSRNSNRQNHPDIDHGRHMYTRTHDDGPTGDDAQIKMWIDMHPRDIGIYHYHHD/DWWFWWAAPRDIFTFHDDPQWTAGPVRDTDHPVRIGGDANDQADWEKEFEPFFDVPPPATLIDGADSQLEDEFAGAAADEPPFDFKFWFKWKKWFFAAKFALDALVCQVVRTFAIWIKTQMFRCVCQDDDSPRDCVGRHDGNNIYIARTRDGPPDPAQQAKKKWKAKQNHTFDIGGSVRTNQHPSRNSNRCNHPDIDHGNHMYTRTHDDTPTGDDAQIKMWMDMHPRDIGIYHYHYDD

Nearest PDB structures (foldseek):
  1wzo-assembly1_A  TM=1.004E+00  e=3.063E-51  Thermus thermophilus HB8
  1wzo-assembly1_C  TM=9.896E-01  e=3.374E-47  Thermus thermophilus HB8
  1wzo-assembly1_D  TM=9.893E-01  e=2.434E-47  Thermus thermophilus HB8
  6sbj-assembly1_B  TM=9.291E-01  e=8.675E-22  Mus musculus
  6sbj-assembly1_A  TM=9.298E-01  e=2.721E-21  Mus musculus

Secondary structure (DSSP, 8-state):
-EEEEEEETTEEEEEEEETTEEE-TT--EE-GGGSEE--SS----EEEEES-B--PPPPSS-EEEEE-GGGEE-TTPPEEEPTT-S-EE--EEEEEEE-S-BSS--HHHHGGGEEEEEEEE--EEGGG----HHHH-STT-EEEEEEEE-S--S-TTS-EEEEEETTEEEEEEEGGGBSS-HHHHHHHHHTTS-B-TT-EEE------S-EE-TT-EEEEEETTS-EEEEEEEE--/-EEEEEEETTEEEEEEEETTEEE-TTS-EE-GGGSEE--SS----EEEEES-B----SS-EEEEE-GGGEE-TTPPEEEPTT-S-EE--EEEEEEE-S-BSS--HHHHGGGEEEEEEEE--EEGGG--SSSSSPHHHH-STT-EEEEEEEE-S--S-TTS-EEEEEETTEEEEEEEGGGBSS-HHHHHHHHHTTS-B-TT-EEE------S-EE-TT-EEEEEETTS-EEEEEEEE--/-EEEEEEETTEEEEEEEETTEEE-TTS-EE-GGGSEE--SS----EEEEES-B---SS-EEEEE-GGGEE-TTPPEEEPTT-S-EE--EEEEEEE-S-BSS--HHHHGGGEEEEEEEE--EEGGG-S-SSS--HHHHSSTT-EEEEEEEE-S--S-TTS-EEEEEETTEEEEEEEGGGBSS-HHHHHHHHHTTS-B-TT-EEE-----S--B--TT-EEEEEETTS-EEEEEEEE-/-EEEEEEETTEEEEEEEETTEEE-TT--EE-GGGSEE--SS----EEEEES-B----SS-EEEE--GGGEE-TTPPEEEPTT---EE--EEEEEEE-S-BSS--HHHHGGGEEEEEEEE--EEGGG--SSSSSPHHHH-STT-EEEEEEEE-S--S-TTS-EEEEEETTEEEEEEEGGGBSS-HHHHHHHHHTTSPBPTT-EEE------S-EE-TT-EEEEEETTS-EEEEEEEE--

Solvent-accessible surface area: 37200 Å² total; per-residue (Å²): 87,48,50,2,45,0,10,7,132,17,47,75,10,74,7,17,64,137,171,38,68,0,27,17,38,29,42,104,61,34,124,40,134,90,19,53,18,23,31,6,10,105,7,30,23,0,2,0,3,25,122,3,20,123,130,182,109,99,36,172,60,8,8,11,11,15,0,0,66,25,0,25,0,9,16,104,2,13,1,23,12,0,183,70,9,157,88,1,25,2,24,0,2,0,0,0,0,2,23,102,38,0,14,85,13,156,27,156,46,0,72,103,48,25,62,2,16,0,0,0,1,0,0,4,0,106,51,54,123,112,26,22,7,54,0,12,0,10,7,1,0,0,0,0,0,2,10,5,0,9,168,71,30,177,64,3,39,81,12,69,1,72,0,37,4,82,50,124,89,71,19,106,7,43,0,65,154,16,53,19,27,0,18,55,0,0,66,38,1,0,79,5,0,11,4,73,54,94,2,3,4,0,0,3,29,19,201,39,132,9,53,0,120,50,57,19,53,1,67,1,32,1,65,45,1,33,32,1,41,1,40,3,65,125,39,130,83,48,51,2,48,0,8,11,126,17,53,77,13,90,5,23,68,126,163,36,68,0,37,15,44,36,46,69,61,41,127,37,131,87,19,53,22,21,32,5,10,106,7,30,24,0,2,0,4,18,108,1,17,120,159,102,50,183,66,6,12,8,7,14,0,0,67,26,0,26,0,7,16,103,2,14,1,25,14,1,115,67,9,171,85,2,29,1,26,1,2,0,0,0,0,2,23,107,35,0,18,103,12,155,27,153,46,0,72,98,48,26,63,3,14,1,0,0,1,0,0,3,0,105,55,39,27,80,129,68,41,96,17,15,18,46,0,7,0,12,6,2,0,0,0,0,0,2,8,6,1,12,165,77,31,175,60,2,42,83,14,69,0,69,0,36,5,87,53,122,80,68,18,105,6,40,0,70,137,18,49,21,25,0,18,54,0,0,68,42,1,0,66,4,0,12,4,83,54,94,2,3,3,0,0,2,29,23,196,35,130,14,42,0,122,54,58,20,53,1,68,1,34,1,62,49,1,30,34,1,43,1,40,4,65,94,37,100,91,50,48,1,48,0,10,14,130,16,52,74,11,79,5,28,60,139,179,33,70,0,52,13,39,43,51,61,55,26,123,38,135,89,18,53,16,24,32,6,11,110,10,33,19,1,3,0,3,26,114,2,13,109,154,54,178,50,7,15,11,8,13,1,0,68,25,0,27,0,9,14,102,2,16,1,31,8,0,115,66,8,157,99,2,40,2,29,0,1,0,0,0,0,2,22,115,33,0,15,91,13,152,26,160,44,0,77,96,47,28,51,2,17,0,0,0,1,1,0,3,0,116,56,51,37,132,90,66,76,53,25,19,5,50,2,15,0,9,7,2,0,0,0,0,0,3,9,5,1,19,167,67,30,167,58,3,39,80,10,66,1,87,0,32,8,92,48,117,79,33,13,127,14,41,0,71,154,14,52,22,24,0,19,56,0,0,69,38,1,0,73,3,0,10,4,80,43,94,3,2,4,0,0,4,26,22,174,48,119,12,68,0,105,52,58,24,51,1,68,0,29,1,63,47,1,33,33,1,46,1,35,2,74,100,70,103,54,53,2,46,0,10,9,126,16,48,69,8,66,10,22,62,129,166,33,75,0,30,19,36,29,44,66,62,38,126,37,138,90,19,49,15,21,31,7,10,107,7,30,15,0,2,0,5,18,96,1,20,114,167,94,42,176,65,8,8,8,6,12,0,0,61,25,0,27,0,8,16,105,2,12,1,26,10,2,129,67,10,150,86,2,30,1,26,1,1,0,0,0,0,1,23,106,36,0,14,73,11,155,27,176,45,0,73,99,50,24,54,2,17,0,0,0,1,1,0,3,0,91,60,52,29,42,96,55,18,77,18,11,15,55,0,6,0,11,7,1,0,0,0,1,0,2,9,6,1,9,162,68,29,171,63,4,43,82,10,67,1,73,0,36,3,83,50,127,84,76,18,117,9,37,0,67,140,18,47,20,26,0,19,54,0,0,66,40,1,0,68,4,0,11,4,79,53,96,3,2,4,0,0,2,26,24,161,40,129,15,63,1,102,46,62,22,52,0,66,1,32,1,66,47,1,30,31,1,42,1,38,3,67,100,20,127